Protein AF-0000000072282464 (afdb_homodimer)

Sequence (964 aa):
MALLIGFLCYVNEMDHARLTVMEAFFLGVSTSTDTGLLTFDFSITKISTQIIVMIGAELCGVFFASTLVPSVCRWYRLKQIIKQQELLNSDSTNTLVDFSSSESSETTDETNDETNLQVFTSEIEPMRYDYKLEIKSLEYFIYILLFYTISFKLIGFIVILITCYTSNETINFLNQQQINPIWFSLFQTISSWNNLGMTVNQNSLNPLINVHCIVITSVFLNMTGNIMIPIITRMLTFIVHRLFEQKSKHCSKPQPLLYILKAPTRMSLSFFSSTQTKLLFLVQLFLILLQTIFFSLFYNKNDLSPLYVGFVNSSFTRTAGFSIINVRDLSPPVILTYILSMYIAAYPTVILRQYRDIEVNAKAGLIHIQSNITTILKYVKSLFFSHIIWFYTATLIVMAFYCSAHTTGANQLIDVMFEISSAFGTVGMSLGSSKDPCSFSGDVPIPAQLIICLVMILGRHRGFPTHSYPLDYYSFWKKVNSMALLIGFLCYVNEMDHARLTVMEAFFLGVSTSTDTGLLTFDFSITKISTQIIVMIGAELCGVFFASTLVPSVCRWYRLKQIIKQQELLNSDSTNTLVDFSSSESSETTDETNDETNLQVFTSEIEPMRYDYKLEIKSLEYFIYILLFYTISFKLIGFIVILITCYTSNETINFLNQQQINPIWFSLFQTISSWNNLGMTVNQNSLNPLINVHCIVITSVFLNMTGNIMIPIITRMLTFIVHRLFEQKSKHCSKPQPLLYILKAPTRMSLSFFSSTQTKLLFLVQLFLILLQTIFFSLFYNKNDLSPLYVGFVNSSFTRTAGFSIINVRDLSPPVILTYILSMYIAAYPTVILRQYRDIEVNAKAGLIHIQSNITTILKYVKSLFFSHIIWFYTATLIVMAFYCSAHTTGANQLIDVMFEISSAFGTVGMSLGSSKDPCSFSGDVPIPAQLIICLVMILGRHRGFPTHSYPLDYYSFWKKVNS

pLDDT: mean 78.66, std 19.71, range [23.39, 98.0]

Foldseek 3Di:
DLVVLLVVLCVQCVVVVPADSLQSSLLSLLLLLLLQFGLADLLPGDVVNLVSSLVSLVCNFCLNPAWQVVLVVLLVVLVVVVVVVVVVVVVVVPPPPPPPDDDDDDPPCPPPCPVQPQQLALDDDSPRPDSVLQSVLSVVLSVLSVCLVCVLLVVQLVQQLVLCPPPPLNVVVCVVSVHDSNSQSNSLSSSLLRQNQDGSDFQFQQSVLVVLSNLVSSLVSNCCNPLCVQVVSLVSLVVCCVVPPVVPVPDPDRSSSVVCQRHVVSRGLSHDHPVLSVVSVVVLVVQLVVQLVVQLVQVPDPPDNSNSQSNSLSSLLLRHQGHNHQPLPGDLVNLVVSLVNLQCSCVSRLLSSVLSVVSSCVSVVNDVDDPSVVVSVVVSVVLVVVSVVLLVVLLVVQQVQLVVVPVDGPVCSSQSSSLLSSLLSSSNHGSAPPPHSGHVLNSGDSVSVVSSSVSNVNSSCSRPPPPPVVVVVVVVVVVVVD/DLVVLLVVLCVQCVVVPPADSLQSSLLSLLLLLLLQFGLADLLPGDVVNLVSSLVSLLCNFCLNPAWQVVLVVLLVVLVVVVVVVVVVVVVVVPPPPPPPDDDDDDPPCPPPCPPQPQQLALDDDSPRDDSVLQSVLSVVLNVLSVCLLCVLLVVQLVQQLVLCPPPPLNVVVCVVSVHDSNSQSNSLSSSLLRQNQDGSDFQFQQSVLVVLSNLVSSLVSNCCNPLCVQVVSLVSLVVCCVVPPVVPVPDPDRSSSVVCQRHVVSRGLQHDHPVLSVVSVVVLVVQLVVQLVVQLVQVPDPPDNSSSQSNSLSSLLLRHQGHNHQPLPGDLVNLVVSLVNLQCSCVSSLLSSVLSVVSSCVSVVNDVDDPSVVVSVVVSVVLVVVSVVLLVVLLVVQQVQLVVVPVDGPVCSSQSSSLLSSLLSSSNHGSAPPPHSGHVLNSGDSVSVVSSSVSNVNSSCSRPPPPPVVVVVVVVVVVVVD

Structure (mmCIF, N/CA/C/O backbone):
data_AF-0000000072282464-model_v1
#
loop_
_entity.id
_entity.type
_entity.pdbx_description
1 polymer 'High-affinity potassium uptake transporter, putative'
#
loop_
_atom_site.group_PDB
_atom_site.id
_atom_site.type_symbol
_atom_site.label_atom_id
_atom_site.label_alt_id
_atom_site.label_comp_id
_atom_site.label_asym_id
_atom_site.label_entity_id
_atom_site.label_seq_id
_atom_site.pdbx_PDB_ins_code
_atom_site.Cartn_x
_atom_site.Cartn_y
_atom_site.Cartn_z
_atom_site.occupancy
_atom_site.B_iso_or_equiv
_atom_site.auth_seq_id
_atom_site.auth_comp_id
_atom_site.auth_asym_id
_atom_site.auth_atom_id
_atom_site.pdbx_PDB_model_num
ATOM 1 N N . MET A 1 1 ? 1.375 -30.75 5.844 1 85.62 1 MET A N 1
ATOM 2 C CA . MET A 1 1 ? 2.121 -31.203 4.672 1 85.62 1 MET A CA 1
ATOM 3 C C . MET A 1 1 ? 3.457 -30.469 4.566 1 85.62 1 MET A C 1
ATOM 5 O O . MET A 1 1 ? 4.484 -31.094 4.277 1 85.62 1 MET A O 1
ATOM 9 N N . ALA A 1 2 ? 3.494 -29.203 4.875 1 89.69 2 ALA A N 1
ATOM 10 C CA . ALA A 1 2 ? 4.738 -28.453 4.797 1 89.69 2 ALA A CA 1
ATOM 11 C C . ALA A 1 2 ? 5.793 -29.016 5.738 1 89.69 2 ALA A C 1
ATOM 13 O O . ALA A 1 2 ? 6.953 -29.188 5.355 1 89.69 2 ALA A O 1
ATOM 14 N N . LEU A 1 3 ? 5.379 -29.375 6.949 1 91.12 3 LEU A N 1
ATOM 15 C CA . LEU A 1 3 ? 6.297 -29.906 7.949 1 91.12 3 LEU A CA 1
ATOM 16 C C . LEU A 1 3 ? 6.793 -31.297 7.547 1 91.12 3 LEU A C 1
ATOM 18 O O . LEU A 1 3 ? 7.957 -31.641 7.77 1 91.12 3 LEU A O 1
ATOM 22 N N . LEU A 1 4 ? 5.93 -32.094 6.906 1 93.81 4 LEU A N 1
ATOM 23 C CA . LEU A 1 4 ? 6.305 -33.438 6.461 1 93.81 4 LEU A CA 1
ATOM 24 C C . LEU A 1 4 ? 7.344 -33.375 5.348 1 93.81 4 LEU A C 1
ATOM 26 O O . LEU A 1 4 ? 8.344 -34.094 5.387 1 93.81 4 LEU A O 1
ATOM 30 N N . ILE A 1 5 ? 7.148 -32.531 4.441 1 94.44 5 ILE A N 1
ATOM 31 C CA . ILE A 1 5 ? 8.086 -32.375 3.332 1 94.44 5 ILE A CA 1
ATOM 32 C C . ILE A 1 5 ? 9.43 -31.875 3.852 1 94.44 5 ILE A C 1
ATOM 34 O O . ILE A 1 5 ? 10.484 -32.406 3.467 1 94.44 5 ILE A O 1
ATOM 38 N N . GLY A 1 6 ? 9.336 -30.828 4.742 1 94.44 6 GLY A N 1
ATOM 39 C CA . GLY A 1 6 ? 10.57 -30.312 5.32 1 94.44 6 GLY A CA 1
ATOM 40 C C . GLY A 1 6 ? 11.344 -31.359 6.109 1 94.44 6 GLY A C 1
ATOM 41 O O . GLY A 1 6 ? 12.57 -31.438 6.012 1 94.44 6 GLY A O 1
ATOM 42 N N . PHE A 1 7 ? 10.641 -32.156 6.852 1 94.38 7 PHE A N 1
ATOM 43 C CA . PHE A 1 7 ? 11.273 -33.188 7.66 1 94.38 7 PHE A CA 1
ATOM 44 C C . PHE A 1 7 ? 11.914 -34.25 6.777 1 94.38 7 PHE A C 1
ATOM 46 O O . PHE A 1 7 ? 13.039 -34.688 7.027 1 94.38 7 PHE A O 1
ATOM 53 N N . LEU A 1 8 ? 11.266 -34.688 5.715 1 94.75 8 LEU A N 1
ATOM 54 C CA . LEU A 1 8 ? 11.789 -35.688 4.805 1 94.75 8 LEU A CA 1
ATOM 55 C C . LEU A 1 8 ? 13.039 -35.188 4.09 1 94.75 8 LEU A C 1
ATOM 57 O O . LEU A 1 8 ? 14 -35.938 3.895 1 94.75 8 LEU A O 1
ATOM 61 N N . CYS A 1 9 ? 12.992 -33.938 3.707 1 94.06 9 CYS A N 1
ATOM 62 C CA . CYS A 1 9 ? 14.148 -33.344 3.041 1 94.06 9 CYS A CA 1
ATOM 63 C C . CYS A 1 9 ? 15.328 -33.219 3.998 1 94.06 9 CYS A C 1
ATOM 65 O O . CYS A 1 9 ? 16.469 -33.469 3.609 1 94.06 9 CYS A O 1
ATOM 67 N N . TYR A 1 10 ? 15.016 -32.844 5.254 1 93.94 10 TYR A N 1
ATOM 68 C CA . TYR A 1 10 ? 16.078 -32.719 6.254 1 93.94 10 TYR A CA 1
ATOM 69 C C . TYR A 1 10 ? 16.75 -34.062 6.508 1 93.94 10 TYR A C 1
ATOM 71 O O . TYR A 1 10 ? 17.969 -34.156 6.551 1 93.94 10 TYR A O 1
ATOM 79 N N . VAL A 1 11 ? 16.016 -35.156 6.629 1 92.81 11 VAL A N 1
ATOM 80 C CA . VAL A 1 11 ? 16.531 -36.469 6.922 1 92.81 11 VAL A CA 1
ATOM 81 C C . VAL A 1 11 ? 17.344 -37 5.73 1 92.81 11 VAL A C 1
ATOM 83 O O . VAL A 1 11 ? 18.375 -37.656 5.906 1 92.81 11 VAL A O 1
ATOM 86 N N . ASN A 1 12 ? 16.891 -36.688 4.547 1 91.38 12 ASN A N 1
ATOM 87 C CA . ASN A 1 12 ? 17.578 -37.156 3.352 1 91.38 12 ASN A CA 1
ATOM 88 C C . ASN A 1 12 ? 18.938 -36.469 3.172 1 91.38 12 ASN A C 1
ATOM 90 O O . ASN A 1 12 ? 19.859 -37.031 2.604 1 91.38 12 ASN A O 1
ATOM 94 N N . GLU A 1 13 ? 19.016 -35.219 3.594 1 91.44 13 GLU A N 1
ATOM 95 C CA . GLU A 1 13 ? 20.25 -34.469 3.391 1 91.44 13 GLU A CA 1
ATOM 96 C C . GLU A 1 13 ? 21.109 -34.438 4.652 1 91.44 13 GLU A C 1
ATOM 98 O O . GLU A 1 13 ? 22.156 -33.812 4.691 1 91.44 13 GLU A O 1
ATOM 103 N N . MET A 1 14 ? 20.766 -35 5.754 1 84.38 14 MET A N 1
ATOM 104 C CA . MET A 1 14 ? 21.438 -34.969 7.047 1 84.38 14 MET A CA 1
ATOM 105 C C . MET A 1 14 ? 22.859 -35.531 6.926 1 84.38 14 MET A C 1
ATOM 107 O O . MET A 1 14 ? 23.766 -35.062 7.605 1 84.38 14 MET A O 1
ATOM 111 N N . ASP A 1 15 ? 23.109 -36.469 6.086 1 74.81 15 ASP A N 1
ATOM 112 C CA . ASP A 1 15 ? 24.391 -37.156 5.98 1 74.81 15 ASP A CA 1
ATOM 113 C C . ASP A 1 15 ? 25.5 -36.219 5.523 1 74.81 15 ASP A C 1
ATOM 115 O O . ASP A 1 15 ? 26.641 -36.312 5.973 1 74.81 15 ASP A O 1
ATOM 119 N N . HIS A 1 16 ? 25.141 -35.188 4.75 1 70.81 16 HIS A N 1
ATOM 120 C CA . HIS A 1 16 ? 26.156 -34.312 4.215 1 70.81 16 HIS A CA 1
ATOM 121 C C . HIS A 1 16 ? 26.031 -32.906 4.82 1 70.81 16 HIS A C 1
ATOM 123 O O . HIS A 1 16 ? 26.734 -31.984 4.402 1 70.81 16 HIS A O 1
ATOM 129 N N . ALA A 1 17 ? 25.312 -32.781 5.938 1 67.88 17 ALA A N 1
ATOM 130 C CA . ALA A 1 17 ? 25.094 -31.547 6.676 1 67.88 17 ALA A CA 1
ATOM 131 C C . ALA A 1 17 ? 24.891 -30.375 5.727 1 67.88 17 ALA A C 1
ATOM 133 O O . ALA A 1 17 ? 25.422 -29.281 5.945 1 67.88 17 ALA A O 1
ATOM 134 N N . ARG A 1 18 ? 24.125 -30.609 4.664 1 76.25 18 ARG A N 1
ATOM 135 C CA . ARG A 1 18 ? 24.031 -29.594 3.625 1 76.25 18 ARG A CA 1
ATOM 136 C C . ARG A 1 18 ? 22.906 -28.609 3.938 1 76.25 18 ARG A C 1
ATOM 138 O O . ARG A 1 18 ? 22.969 -27.438 3.545 1 76.25 18 ARG A O 1
ATOM 145 N N . LEU A 1 19 ? 21.938 -29.141 4.711 1 89.31 19 LEU A N 1
ATOM 146 C CA . LEU A 1 19 ? 20.797 -28.266 4.969 1 89.31 19 LEU A CA 1
ATOM 147 C C . LEU A 1 19 ? 20.594 -28.062 6.465 1 89.31 19 LEU A C 1
ATOM 149 O O . LEU A 1 19 ? 20.656 -29.016 7.238 1 89.31 19 LEU A O 1
ATOM 153 N N . THR A 1 20 ? 20.438 -26.875 6.879 1 92.44 20 THR A N 1
ATOM 154 C CA . THR A 1 20 ? 20.062 -26.562 8.25 1 92.44 20 THR A CA 1
ATOM 155 C C . THR A 1 20 ? 18.578 -26.828 8.469 1 92.44 20 THR A C 1
ATOM 157 O O . THR A 1 20 ? 17.812 -26.969 7.504 1 92.44 20 THR A O 1
ATOM 160 N N . VAL A 1 21 ? 18.141 -26.906 9.727 1 93 21 VAL A N 1
ATOM 161 C CA . VAL A 1 21 ? 16.75 -27.141 10.07 1 93 21 VAL A CA 1
ATOM 162 C C . VAL A 1 21 ? 15.867 -26.031 9.5 1 93 21 VAL A C 1
ATOM 164 O O . VAL A 1 21 ? 14.789 -26.297 8.969 1 93 21 VAL A O 1
ATOM 167 N N . MET A 1 22 ? 16.328 -24.844 9.539 1 93.88 22 MET A N 1
ATOM 168 C CA . MET A 1 22 ? 15.547 -23.719 9.047 1 93.88 22 MET A CA 1
ATOM 169 C C . MET A 1 22 ? 15.438 -23.75 7.523 1 93.88 22 MET A C 1
ATOM 171 O O . MET A 1 22 ? 14.383 -23.438 6.969 1 93.88 22 MET A O 1
ATOM 175 N N . GLU A 1 23 ? 16.516 -24.141 6.918 1 94.62 23 GLU A N 1
ATOM 176 C CA . GLU A 1 23 ? 16.5 -24.234 5.461 1 94.62 23 GLU A CA 1
ATOM 177 C C . GLU A 1 23 ? 15.531 -25.328 4.996 1 94.62 23 GLU A C 1
ATOM 179 O O . GLU A 1 23 ? 14.805 -25.141 4.016 1 94.62 23 GLU A O 1
ATOM 184 N N . ALA A 1 24 ? 15.523 -26.406 5.715 1 95.31 24 ALA A N 1
ATOM 185 C CA . ALA A 1 24 ? 14.609 -27.484 5.387 1 95.31 24 ALA A CA 1
ATOM 186 C C . ALA A 1 24 ? 13.156 -27.078 5.633 1 95.31 24 ALA A C 1
ATOM 188 O O . ALA A 1 24 ? 12.273 -27.406 4.836 1 95.31 24 ALA A O 1
ATOM 189 N N . PHE A 1 25 ? 12.977 -26.438 6.719 1 95.31 25 PHE A N 1
ATOM 190 C CA . PHE A 1 25 ? 11.641 -25.953 7.027 1 95.31 25 PHE A CA 1
ATOM 191 C C . PHE A 1 25 ? 11.164 -24.969 5.969 1 95.31 25 PHE A C 1
ATOM 193 O O . PHE A 1 25 ? 10.023 -25.047 5.504 1 95.31 25 PHE A O 1
ATOM 200 N N . PHE A 1 26 ? 12.023 -24.062 5.594 1 96.88 26 PHE A N 1
ATOM 201 C CA . PHE A 1 26 ? 11.695 -23.078 4.566 1 96.88 26 PHE A CA 1
ATOM 202 C C . PHE A 1 26 ? 11.383 -23.766 3.242 1 96.88 26 PHE A C 1
ATOM 204 O O . PHE A 1 26 ? 10.438 -23.391 2.553 1 96.88 26 PHE A O 1
ATOM 211 N N . LEU A 1 27 ? 12.141 -24.781 2.934 1 95.62 27 LEU A N 1
ATOM 212 C CA . LEU A 1 27 ? 11.914 -25.547 1.715 1 95.62 27 LEU A CA 1
ATOM 213 C C . LEU A 1 27 ? 10.555 -26.25 1.752 1 95.62 27 LEU A C 1
ATOM 215 O O . LEU A 1 27 ? 9.836 -26.266 0.749 1 95.62 27 LEU A O 1
ATOM 219 N N . GLY A 1 28 ? 10.227 -26.766 2.873 1 96.25 28 GLY A N 1
ATOM 220 C CA . GLY A 1 28 ? 8.938 -27.406 3.023 1 96.25 28 GLY A CA 1
ATOM 221 C C . GLY A 1 28 ? 7.766 -26.469 2.83 1 96.25 28 GLY A C 1
ATOM 222 O O . GLY A 1 28 ? 6.805 -26.797 2.131 1 96.25 28 GLY A O 1
ATOM 223 N N . VAL A 1 29 ? 7.863 -25.297 3.412 1 95.88 29 VAL A N 1
ATOM 224 C CA . VAL A 1 29 ? 6.793 -24.312 3.297 1 95.88 29 VAL A CA 1
ATOM 225 C C . VAL A 1 29 ? 6.711 -23.812 1.858 1 95.88 29 VAL A C 1
ATOM 227 O O . VAL A 1 29 ? 5.617 -23.688 1.299 1 95.88 29 VAL A O 1
ATOM 230 N N . SER A 1 30 ? 7.836 -23.547 1.267 1 95.5 30 SER A N 1
ATOM 231 C CA . SER A 1 30 ? 7.883 -23.062 -0.109 1 95.5 30 SER A CA 1
ATOM 232 C C . SER A 1 30 ? 7.301 -24.078 -1.076 1 95.5 30 SER A C 1
ATOM 234 O O . SER A 1 30 ? 6.59 -23.719 -2.018 1 95.5 30 SER A O 1
ATOM 236 N N . THR A 1 31 ? 7.531 -25.359 -0.816 1 95 31 THR A N 1
ATOM 237 C CA . THR A 1 31 ? 7.027 -26.438 -1.676 1 95 31 THR A CA 1
ATOM 238 C C . THR A 1 31 ? 5.531 -26.641 -1.469 1 95 31 THR A C 1
ATOM 240 O O . THR A 1 31 ? 4.781 -26.797 -2.434 1 95 31 THR A O 1
ATOM 243 N N . SER A 1 32 ? 5.105 -26.594 -0.25 1 93.19 32 SER A N 1
ATOM 244 C CA . SER A 1 32 ? 3.699 -26.828 0.056 1 93.19 32 SER A CA 1
ATOM 245 C C . SER A 1 32 ? 2.822 -25.688 -0.449 1 93.19 32 SER A C 1
ATOM 247 O O . SER A 1 32 ? 1.652 -25.906 -0.777 1 93.19 32 SER A O 1
ATOM 249 N N . THR A 1 33 ? 3.371 -24.516 -0.547 1 91.19 33 THR A N 1
ATOM 250 C CA . THR A 1 33 ? 2.6 -23.375 -1.014 1 91.19 33 THR A CA 1
ATOM 251 C C . THR A 1 33 ? 2.871 -23.109 -2.49 1 91.19 33 THR A C 1
ATOM 253 O O . THR A 1 33 ? 2.293 -22.188 -3.076 1 91.19 33 THR A O 1
ATOM 256 N N . ASP A 1 34 ? 3.711 -23.891 -3.098 1 90.25 34 ASP A N 1
ATOM 257 C CA . ASP A 1 34 ? 4.086 -23.734 -4.5 1 90.25 34 ASP A CA 1
ATOM 258 C C . ASP A 1 34 ? 4.602 -22.328 -4.789 1 90.25 34 ASP A C 1
ATOM 260 O O . ASP A 1 34 ? 4.207 -21.719 -5.777 1 90.25 34 ASP A O 1
ATOM 264 N N . THR A 1 35 ? 5.402 -21.703 -3.902 1 91.75 35 THR A N 1
ATOM 265 C CA . THR A 1 35 ? 5.961 -20.375 -4.078 1 91.75 35 THR A CA 1
ATOM 266 C C . THR A 1 35 ? 7.324 -20.438 -4.758 1 91.75 35 THR A C 1
ATOM 268 O O . THR A 1 35 ? 7.617 -19.656 -5.656 1 91.75 35 THR A O 1
ATOM 271 N N . GLY A 1 36 ? 8.234 -21.328 -4.27 1 92.25 36 GLY A N 1
ATOM 272 C CA . GLY A 1 36 ? 9.516 -21.516 -4.93 1 92.25 36 GLY A CA 1
ATOM 273 C C . GLY A 1 36 ? 10.609 -20.641 -4.367 1 92.25 36 GLY A C 1
ATOM 274 O O . GLY A 1 36 ? 11.719 -20.594 -4.902 1 92.25 36 GLY A O 1
ATOM 275 N N . LEU A 1 37 ? 10.383 -19.891 -3.332 1 94.12 37 LEU A N 1
ATOM 276 C CA . LEU A 1 37 ? 11.445 -19.125 -2.686 1 94.12 37 LEU A CA 1
ATOM 277 C C . LEU A 1 37 ? 12.375 -20.047 -1.895 1 94.12 37 LEU A C 1
ATOM 279 O O . LEU A 1 37 ? 11.906 -21 -1.249 1 94.12 37 LEU A O 1
ATOM 283 N N . LEU A 1 38 ? 13.664 -19.781 -1.989 1 94.12 38 LEU A N 1
ATOM 284 C CA . LEU A 1 38 ? 14.641 -20.641 -1.327 1 94.12 38 LEU A CA 1
ATOM 285 C C . LEU A 1 38 ? 15.672 -19.812 -0.571 1 94.12 38 LEU A C 1
ATOM 287 O O . LEU A 1 38 ? 15.984 -18.688 -0.97 1 94.12 38 LEU A O 1
ATOM 291 N N . THR A 1 39 ? 16.203 -20.359 0.476 1 94.44 39 THR A N 1
ATOM 292 C CA . THR A 1 39 ? 17.234 -19.688 1.27 1 94.44 39 THR A CA 1
ATOM 293 C C . THR A 1 39 ? 18.609 -20.266 0.996 1 94.44 39 THR A C 1
ATOM 295 O O . THR A 1 39 ? 19.609 -19.828 1.578 1 94.44 39 THR A O 1
ATOM 298 N N . PHE A 1 40 ? 18.703 -21.297 0.182 1 92 40 PHE A N 1
ATOM 299 C CA . PHE A 1 40 ? 19.953 -21.938 -0.202 1 92 40 PHE A CA 1
ATOM 300 C C . PHE A 1 40 ? 19.922 -22.359 -1.668 1 92 40 PHE A C 1
ATOM 302 O O . PHE A 1 40 ? 18.891 -22.188 -2.342 1 92 40 PHE A O 1
ATOM 309 N N . ASP A 1 41 ? 21.047 -22.844 -2.148 1 91.69 41 ASP A N 1
ATOM 310 C CA . ASP A 1 41 ? 21.125 -23.297 -3.533 1 91.69 41 ASP A CA 1
ATOM 311 C C . ASP A 1 41 ? 20.5 -24.688 -3.695 1 91.69 41 ASP A C 1
ATOM 313 O O . ASP A 1 41 ? 21.031 -25.672 -3.176 1 91.69 41 ASP A O 1
ATOM 317 N N . PHE A 1 42 ? 19.469 -24.781 -4.398 1 92 42 PHE A N 1
ATOM 318 C CA . PHE A 1 42 ? 18.703 -26 -4.586 1 92 42 PHE A CA 1
ATOM 319 C C . PHE A 1 42 ? 19.453 -26.969 -5.512 1 92 42 PHE A C 1
ATOM 321 O O . PHE A 1 42 ? 19.234 -28.172 -5.441 1 92 42 PHE A O 1
ATOM 328 N N . SER A 1 43 ? 20.375 -26.484 -6.348 1 88.56 43 SER A N 1
ATOM 329 C CA . SER A 1 43 ? 21.047 -27.297 -7.348 1 88.56 43 SER A CA 1
ATOM 330 C C . SER A 1 43 ? 22.031 -28.266 -6.699 1 88.56 43 SER A C 1
ATOM 332 O O . SER A 1 43 ? 22.406 -29.281 -7.293 1 88.56 43 SER A O 1
ATOM 334 N N . ILE A 1 44 ? 22.406 -28 -5.477 1 87.88 44 ILE A N 1
ATOM 335 C CA . ILE A 1 44 ? 23.438 -28.797 -4.82 1 87.88 44 ILE A CA 1
ATOM 336 C C . ILE A 1 44 ? 22.797 -29.953 -4.082 1 87.88 44 ILE A C 1
ATOM 338 O O . ILE A 1 44 ? 23.469 -30.906 -3.668 1 87.88 44 ILE A O 1
ATOM 342 N N . THR A 1 45 ? 21.547 -30.078 -4.035 1 91.56 45 THR A N 1
ATOM 343 C CA . THR A 1 45 ? 20.859 -31.109 -3.281 1 91.56 45 THR A CA 1
ATOM 344 C C . THR A 1 45 ? 20.875 -32.438 -4.043 1 91.56 45 THR A C 1
ATOM 346 O O . THR A 1 45 ? 21.156 -32.469 -5.246 1 91.56 45 THR A O 1
ATOM 349 N N . LYS A 1 46 ? 20.625 -33.469 -3.307 1 92.81 46 LYS A N 1
ATOM 350 C CA . LYS A 1 46 ? 20.562 -34.781 -3.895 1 92.81 46 LYS A CA 1
ATOM 351 C C . LYS A 1 46 ? 19.328 -34.969 -4.77 1 92.81 46 LYS A C 1
ATOM 353 O O . LYS A 1 46 ? 18.328 -34.25 -4.582 1 92.81 46 LYS A O 1
ATOM 358 N N . ILE A 1 47 ? 19.406 -35.875 -5.715 1 93.62 47 ILE A N 1
ATOM 359 C CA . ILE A 1 47 ? 18.281 -36.156 -6.605 1 93.62 47 ILE A CA 1
ATOM 360 C C . ILE A 1 47 ? 17.078 -36.656 -5.793 1 93.62 47 ILE A C 1
ATOM 362 O O . ILE A 1 47 ? 15.938 -36.344 -6.125 1 93.62 47 ILE A O 1
ATOM 366 N N . SER A 1 48 ? 17.391 -37.375 -4.688 1 94 48 SER A N 1
ATOM 367 C CA . SER A 1 48 ? 16.312 -37.906 -3.836 1 94 48 SER A CA 1
ATOM 368 C C . SER A 1 48 ? 15.523 -36.75 -3.211 1 94 48 SER A C 1
ATOM 370 O O . SER A 1 48 ? 14.297 -36.812 -3.117 1 94 48 SER A O 1
ATOM 372 N N . THR A 1 49 ? 16.234 -35.75 -2.783 1 94.44 49 THR A N 1
ATOM 373 C CA . THR A 1 49 ? 15.578 -34.594 -2.223 1 94.44 49 THR A CA 1
ATOM 374 C C . THR A 1 49 ? 14.75 -33.875 -3.285 1 94.44 49 THR A C 1
ATOM 376 O O . THR A 1 49 ? 13.641 -33.406 -3.01 1 94.44 49 THR A O 1
ATOM 379 N N . GLN A 1 50 ? 15.242 -33.781 -4.512 1 95.69 50 GLN A N 1
ATOM 380 C CA . GLN A 1 50 ? 14.523 -33.125 -5.609 1 95.69 50 GLN A CA 1
ATOM 381 C C . GLN A 1 50 ? 13.258 -33.906 -5.965 1 95.69 50 GLN A C 1
ATOM 383 O O . GLN A 1 50 ? 12.242 -33.312 -6.336 1 95.69 50 GLN A O 1
ATOM 388 N N . ILE A 1 51 ? 13.32 -35.219 -5.832 1 96.25 51 ILE A N 1
ATOM 389 C CA . ILE A 1 51 ? 12.156 -36.062 -6.098 1 96.25 51 ILE A CA 1
ATOM 390 C C . ILE A 1 51 ? 11.086 -35.781 -5.043 1 96.25 51 ILE A C 1
ATOM 392 O O . ILE A 1 51 ? 9.898 -35.688 -5.367 1 96.25 51 ILE A O 1
ATOM 396 N N . ILE A 1 52 ? 11.508 -35.656 -3.801 1 95.62 52 ILE A N 1
ATOM 397 C CA . ILE A 1 52 ? 10.57 -35.375 -2.719 1 95.62 52 ILE A CA 1
ATOM 398 C C . ILE A 1 52 ? 9.867 -34.062 -2.975 1 95.62 52 ILE A C 1
ATOM 400 O O . ILE A 1 52 ? 8.648 -33.938 -2.812 1 95.62 52 ILE A O 1
ATOM 404 N N . VAL A 1 53 ? 10.625 -33.062 -3.373 1 95.75 53 VAL A N 1
ATOM 405 C CA . VAL A 1 53 ? 10.078 -31.734 -3.645 1 95.75 53 VAL A CA 1
ATOM 406 C C . VAL A 1 53 ? 9.125 -31.812 -4.836 1 95.75 53 VAL A C 1
ATOM 408 O O . VAL A 1 53 ? 8.055 -31.188 -4.82 1 95.75 53 VAL A O 1
ATOM 411 N N . MET A 1 54 ? 9.477 -32.531 -5.84 1 95.81 54 MET A N 1
ATOM 412 C CA . MET A 1 54 ? 8.641 -32.688 -7.027 1 95.81 54 MET A CA 1
ATOM 413 C C . MET A 1 54 ? 7.309 -33.344 -6.676 1 95.81 54 MET A C 1
ATOM 415 O O . MET A 1 54 ? 6.25 -32.844 -7.09 1 95.81 54 MET A O 1
ATOM 419 N N . ILE A 1 55 ? 7.34 -34.375 -5.895 1 94.81 55 ILE A N 1
ATOM 420 C CA . ILE A 1 55 ? 6.129 -35.062 -5.488 1 94.81 55 ILE A CA 1
ATOM 421 C C . ILE A 1 55 ? 5.301 -34.188 -4.566 1 94.81 55 ILE A C 1
ATOM 423 O O . ILE A 1 55 ? 4.074 -34.156 -4.668 1 94.81 55 ILE A O 1
ATOM 427 N N . GLY A 1 56 ? 6.004 -33.562 -3.648 1 94.19 56 GLY A N 1
ATOM 428 C CA . GLY A 1 56 ? 5.301 -32.656 -2.773 1 94.19 56 GLY A CA 1
ATOM 429 C C . GLY A 1 56 ? 4.59 -31.547 -3.523 1 94.19 56 GLY A C 1
ATOM 430 O O . GLY A 1 56 ? 3.445 -31.203 -3.207 1 94.19 56 GLY A O 1
ATOM 431 N N . ALA A 1 57 ? 5.227 -30.953 -4.52 1 92.88 57 ALA A N 1
ATOM 432 C CA . ALA A 1 57 ? 4.637 -29.891 -5.324 1 92.88 57 ALA A CA 1
ATOM 433 C C . ALA A 1 57 ? 3.418 -30.391 -6.094 1 92.88 57 ALA A C 1
ATOM 435 O O . ALA A 1 57 ? 2.447 -29.656 -6.281 1 92.88 57 ALA A O 1
ATOM 436 N N . GLU A 1 58 ? 3.465 -31.625 -6.523 1 92.81 58 GLU A N 1
ATOM 437 C CA . GLU A 1 58 ? 2.348 -32.219 -7.258 1 92.81 58 GLU A CA 1
ATOM 438 C C . GLU A 1 58 ? 1.139 -32.406 -6.352 1 92.81 58 GLU A C 1
ATOM 440 O O . GLU A 1 58 ? 0.005 -32.125 -6.746 1 92.81 58 GLU A O 1
ATOM 445 N N . LEU A 1 59 ? 1.384 -32.812 -5.195 1 90.44 59 LEU A N 1
ATOM 446 C CA . LEU A 1 59 ? 0.299 -33.125 -4.27 1 90.44 59 LEU A CA 1
ATOM 447 C C . LEU A 1 59 ? -0.322 -31.859 -3.713 1 90.44 59 LEU A C 1
ATOM 449 O O . LEU A 1 59 ? -1.525 -31.812 -3.447 1 90.44 59 LEU A O 1
ATOM 453 N N . CYS A 1 60 ? 0.507 -30.891 -3.564 1 89 60 CYS A N 1
ATOM 454 C CA . CYS A 1 60 ? 0.011 -29.656 -2.971 1 89 60 CYS A CA 1
ATOM 455 C C . CYS A 1 60 ? -0.327 -28.625 -4.047 1 89 60 CYS A C 1
ATOM 457 O O . CYS A 1 60 ? -0.795 -27.531 -3.738 1 89 60 CYS A O 1
ATOM 459 N N . GLY A 1 61 ? -0.165 -28.922 -5.211 1 84.19 61 GLY A N 1
ATOM 460 C CA . GLY A 1 61 ? -0.402 -28 -6.305 1 84.19 61 GLY A CA 1
ATOM 461 C C . GLY A 1 61 ? -1.849 -27.547 -6.41 1 84.19 61 GLY A C 1
ATOM 462 O O . GLY A 1 61 ? -2.744 -28.203 -5.871 1 84.19 61 GLY A O 1
ATOM 463 N N . VAL A 1 62 ? -2.051 -26.422 -7.008 1 77.94 62 VAL A N 1
ATOM 464 C CA . VAL A 1 62 ? -3.373 -25.812 -7.125 1 77.94 62 VAL A CA 1
ATOM 465 C C . VAL A 1 62 ? -4.316 -26.781 -7.84 1 77.94 62 VAL A C 1
ATOM 467 O O . VAL A 1 62 ? -5.449 -27 -7.398 1 77.94 62 VAL A O 1
ATOM 470 N N . PHE A 1 63 ? -3.818 -27.391 -8.891 1 78.56 63 PHE A N 1
ATOM 471 C CA . PHE A 1 63 ? -4.668 -28.281 -9.672 1 78.56 63 PHE A CA 1
ATOM 472 C C . PHE A 1 63 ? -5.121 -29.469 -8.82 1 78.56 63 PHE A C 1
ATOM 474 O O . PHE A 1 63 ? -6.309 -29.797 -8.789 1 78.56 63 PHE A O 1
ATOM 481 N N . PHE A 1 64 ? -4.199 -30.031 -8.164 1 80.38 64 PHE A N 1
ATOM 482 C CA . PHE A 1 64 ? -4.512 -31.234 -7.387 1 80.38 64 PHE A CA 1
ATOM 483 C C . PHE A 1 64 ? -5.312 -30.875 -6.141 1 80.38 64 PHE A C 1
ATOM 485 O O . PHE A 1 64 ? -6.395 -31.422 -5.918 1 80.38 64 PHE A O 1
ATOM 492 N N . ALA A 1 65 ? -4.871 -29.938 -5.426 1 79.12 65 ALA A N 1
ATOM 493 C CA . ALA A 1 65 ? -5.441 -29.641 -4.117 1 79.12 65 ALA A CA 1
ATOM 494 C C . ALA A 1 65 ? -6.746 -28.859 -4.25 1 79.12 65 ALA A C 1
ATOM 496 O O . ALA A 1 65 ? -7.688 -29.078 -3.484 1 79.12 65 ALA A O 1
ATOM 497 N N . SER A 1 66 ? -6.828 -28 -5.203 1 75.94 66 SER A N 1
ATOM 498 C CA . SER A 1 66 ? -7.984 -27.109 -5.254 1 75.94 66 SER A CA 1
ATOM 499 C C . SER A 1 66 ? -9.039 -27.625 -6.223 1 75.94 66 SER A C 1
ATOM 501 O O . SER A 1 66 ? -10.219 -27.281 -6.113 1 75.94 66 SER A O 1
ATOM 503 N N . THR A 1 67 ? -8.672 -28.5 -7.121 1 80 67 THR A N 1
ATOM 504 C CA . THR A 1 67 ? -9.641 -28.922 -8.125 1 80 67 THR A CA 1
ATOM 505 C C . THR A 1 67 ? -9.914 -30.422 -8.023 1 80 67 THR A C 1
ATOM 507 O O . THR A 1 67 ? -11.047 -30.828 -7.797 1 80 67 THR A O 1
ATOM 510 N N . LEU A 1 68 ? -8.906 -31.203 -8.016 1 83.25 68 LEU A N 1
ATOM 511 C CA . LEU A 1 68 ? -9.078 -32.656 -8.125 1 83.25 68 LEU A CA 1
ATOM 512 C C . LEU A 1 68 ? -9.531 -33.219 -6.789 1 83.25 68 LEU A C 1
ATOM 514 O O . LEU A 1 68 ? -10.484 -34 -6.746 1 83.25 68 LEU A O 1
ATOM 518 N N . VAL A 1 69 ? -8.945 -32.812 -5.734 1 83.06 69 VAL A N 1
ATOM 519 C CA . VAL A 1 69 ? -9.203 -33.438 -4.434 1 83.06 69 VAL A CA 1
ATOM 520 C C . VAL A 1 69 ? -10.641 -33.125 -4 1 83.06 69 VAL A C 1
ATOM 522 O O . VAL A 1 69 ? -11.383 -34.031 -3.619 1 83.06 69 VAL A O 1
ATOM 525 N N . PRO A 1 70 ? -11.031 -31.922 -4.09 1 79.69 70 PRO A N 1
ATOM 526 C CA . PRO A 1 70 ? -12.414 -31.656 -3.697 1 79.69 70 PRO A CA 1
ATOM 527 C C . PRO A 1 70 ? -13.43 -32.406 -4.562 1 79.69 70 PRO A C 1
ATOM 529 O O . PRO A 1 70 ? -14.469 -32.844 -4.062 1 79.69 70 PRO A O 1
ATOM 532 N N . SER A 1 71 ? -13.18 -32.562 -5.793 1 83.12 71 SER A N 1
ATOM 533 C CA . SER A 1 71 ? -14.078 -33.281 -6.688 1 83.12 71 SER A CA 1
ATOM 534 C C . SER A 1 71 ? -14.133 -34.75 -6.344 1 83.12 71 SER A C 1
ATOM 536 O O . SER A 1 71 ? -15.203 -35.375 -6.355 1 83.12 71 SER A O 1
ATOM 538 N N . VAL A 1 72 ? -13.031 -35.344 -6 1 85.19 72 VAL A N 1
ATOM 539 C CA . VAL A 1 72 ? -12.977 -36.781 -5.648 1 85.19 72 VAL A CA 1
ATOM 540 C C . VAL A 1 72 ? -13.641 -37 -4.293 1 85.19 72 VAL A C 1
ATOM 542 O O . VAL A 1 72 ? -14.336 -38 -4.094 1 85.19 72 VAL A O 1
ATOM 545 N N . CYS A 1 73 ? -13.414 -36.062 -3.451 1 82.12 73 CYS A N 1
ATOM 546 C CA . CYS A 1 73 ? -14.039 -36.156 -2.137 1 82.12 73 CYS A CA 1
ATOM 547 C C . CYS A 1 73 ? -15.562 -36.094 -2.246 1 82.12 73 CYS A C 1
ATOM 549 O O . CYS A 1 73 ? -16.281 -36.812 -1.566 1 82.12 73 CYS A O 1
ATOM 551 N N . ARG A 1 74 ? -15.992 -35.25 -3.014 1 80.44 74 ARG A N 1
ATOM 552 C CA . ARG A 1 74 ? -17.422 -35.156 -3.23 1 80.44 74 ARG A CA 1
ATOM 553 C C . ARG A 1 74 ? -17.984 -36.406 -3.887 1 80.44 74 ARG A C 1
ATOM 555 O O . ARG A 1 74 ? -19.062 -36.875 -3.521 1 80.44 74 ARG A O 1
ATOM 562 N N . TRP A 1 75 ? -17.312 -36.875 -4.84 1 82.94 75 TRP A N 1
ATOM 563 C CA . TRP A 1 75 ? -17.703 -38.125 -5.516 1 82.94 75 TRP A CA 1
ATOM 564 C C . TRP A 1 75 ? -17.797 -39.281 -4.523 1 82.94 75 TRP A C 1
ATOM 566 O O . TRP A 1 75 ? -18.781 -40.031 -4.527 1 82.94 75 TRP A O 1
ATOM 576 N N . TYR A 1 76 ? -16.828 -39.312 -3.652 1 83 76 TYR A N 1
ATOM 577 C CA . TYR A 1 76 ? -16.797 -40.406 -2.658 1 83 76 TYR A CA 1
ATOM 578 C C . TYR A 1 76 ? -17.938 -40.25 -1.649 1 83 76 TYR A C 1
ATOM 580 O O . TYR A 1 76 ? -18.578 -41.219 -1.283 1 83 76 TYR A O 1
ATOM 588 N N . ARG A 1 77 ? -18.188 -39.094 -1.271 1 81 77 ARG A N 1
ATOM 589 C CA . ARG A 1 77 ? -19.219 -38.812 -0.283 1 81 77 ARG A CA 1
ATOM 590 C C . ARG A 1 77 ? -20.609 -39.125 -0.855 1 81 77 ARG A C 1
ATOM 592 O O . ARG A 1 77 ? -21.453 -39.688 -0.174 1 81 77 ARG A O 1
ATOM 599 N N . LEU A 1 78 ? -20.844 -38.688 -2.057 1 81 78 LEU A N 1
ATOM 600 C CA . LEU A 1 78 ? -22.141 -38.938 -2.699 1 81 78 LEU A CA 1
ATOM 601 C C . LEU A 1 78 ? -22.359 -40.438 -2.934 1 81 78 LEU A C 1
ATOM 603 O O . LEU A 1 78 ? -23.484 -40.906 -2.793 1 81 78 LEU A O 1
ATOM 607 N N . LYS A 1 79 ? -21.375 -41.125 -3.217 1 83.31 79 LYS A N 1
ATOM 608 C CA . LYS A 1 79 ? -21.469 -42.562 -3.398 1 83.31 79 LYS A CA 1
ATOM 609 C C . LYS A 1 79 ? -21.812 -43.25 -2.084 1 83.31 79 LYS A C 1
ATOM 611 O O . LYS A 1 79 ? -22.578 -44.219 -2.064 1 83.31 79 LYS A O 1
ATOM 616 N N . GLN A 1 80 ? -21.328 -42.688 -1.033 1 83.19 80 GLN A N 1
ATOM 617 C CA . GLN A 1 80 ? -21.609 -43.25 0.282 1 83.19 80 GLN A CA 1
ATOM 618 C C . GLN A 1 80 ? -23.062 -43 0.699 1 83.19 80 GLN A C 1
ATOM 620 O O . GLN A 1 80 ? -23.703 -43.844 1.309 1 83.19 80 GLN A O 1
ATOM 625 N N . ILE A 1 81 ? -23.484 -41.906 0.318 1 77 81 ILE A N 1
ATOM 626 C CA . ILE A 1 81 ? -24.859 -41.562 0.66 1 77 81 ILE A CA 1
ATOM 627 C C . ILE A 1 81 ? -25.828 -42.438 -0.104 1 77 81 ILE A C 1
ATOM 629 O O . ILE A 1 81 ? -26.812 -42.938 0.459 1 77 81 ILE A O 1
ATOM 633 N N . ILE A 1 82 ? -25.578 -42.719 -1.27 1 76.81 82 ILE A N 1
ATOM 634 C CA . ILE A 1 82 ? -26.453 -43.562 -2.082 1 76.81 82 ILE A CA 1
ATOM 635 C C . ILE A 1 82 ? -26.406 -45 -1.58 1 76.81 82 ILE A C 1
ATOM 637 O O . ILE A 1 82 ? -27.422 -45.688 -1.513 1 76.81 82 ILE A O 1
ATOM 641 N N . LYS A 1 83 ? -25.25 -45.344 -1.213 1 78.94 83 LYS A N 1
ATOM 642 C CA . LYS A 1 83 ? -25.109 -46.688 -0.68 1 78.94 83 LYS A CA 1
ATOM 643 C C . LYS A 1 83 ? -25.906 -46.875 0.612 1 78.94 83 LYS A C 1
ATOM 645 O O . LYS A 1 83 ? -26.547 -47.906 0.829 1 78.94 83 LYS A O 1
ATOM 650 N N . GLN A 1 84 ? -25.875 -45.875 1.303 1 76.31 84 GLN A N 1
ATOM 651 C CA . GLN A 1 84 ? -26.625 -45.938 2.557 1 76.31 84 GLN A CA 1
ATOM 652 C C . GLN A 1 84 ? -28.125 -45.906 2.303 1 76.31 84 GLN A C 1
ATOM 654 O O . GLN A 1 84 ? -28.891 -46.594 2.975 1 76.31 84 GLN A O 1
ATOM 659 N N . GLN A 1 85 ? -28.484 -45.125 1.328 1 71.75 85 GLN A N 1
ATOM 660 C CA . GLN A 1 85 ? -29.906 -45.031 0.995 1 71.75 85 GLN A CA 1
ATOM 661 C C . GLN A 1 85 ? -30.406 -46.344 0.39 1 71.75 85 GLN A C 1
ATOM 663 O O . GLN A 1 85 ? -31.516 -46.781 0.667 1 71.75 85 GLN A O 1
ATOM 668 N N . GLU A 1 86 ? -29.641 -46.938 -0.364 1 72.44 86 GLU A N 1
ATOM 669 C CA . GLU A 1 86 ? -29.984 -48.219 -0.951 1 72.44 86 GLU A CA 1
ATOM 670 C C . GLU A 1 86 ? -30.078 -49.312 0.117 1 72.44 86 GLU A C 1
ATOM 672 O O . GLU A 1 86 ? -30.953 -50.188 0.052 1 72.44 86 GLU A O 1
ATOM 677 N N . LEU A 1 87 ? -29.312 -49.188 1.116 1 70.81 87 LEU A N 1
ATOM 678 C CA . LEU A 1 87 ? -29.344 -50.125 2.223 1 70.81 87 LEU A CA 1
ATOM 679 C C . LEU A 1 87 ? -30.609 -49.938 3.068 1 70.81 87 LEU A C 1
ATOM 681 O O . LEU A 1 87 ? -31.219 -50.906 3.508 1 70.81 87 LEU A O 1
ATOM 685 N N . LEU A 1 88 ? -30.938 -48.75 3.158 1 69.5 88 LEU A N 1
ATOM 686 C CA . LEU A 1 88 ? -32.156 -48.438 3.928 1 69.5 88 LEU A CA 1
ATOM 687 C C . LEU A 1 88 ? -33.406 -48.906 3.178 1 69.5 88 LEU A C 1
ATOM 689 O O . LEU A 1 88 ? -34.344 -49.406 3.783 1 69.5 88 LEU A O 1
ATOM 693 N N . ASN A 1 89 ? -33.406 -48.688 1.913 1 67.38 89 ASN A N 1
ATOM 694 C CA . ASN A 1 89 ? -34.531 -49.125 1.109 1 67.38 89 ASN A CA 1
ATOM 695 C C . ASN A 1 89 ? -34.625 -50.625 0.994 1 67.38 89 ASN A C 1
ATOM 697 O O . ASN A 1 89 ? -35.719 -51.219 0.949 1 67.38 89 ASN A O 1
ATOM 701 N N . SER A 1 90 ? -33.594 -51.312 0.998 1 64.88 90 SER A N 1
ATOM 702 C CA . SER A 1 90 ? -33.594 -52.75 0.976 1 64.88 90 SER A CA 1
ATOM 703 C C . SER A 1 90 ? -34.094 -53.344 2.299 1 64.88 90 SER A C 1
ATOM 705 O O . SER A 1 90 ? -34.812 -54.312 2.318 1 64.88 90 SER A O 1
ATOM 707 N N . ASP A 1 91 ? -33.938 -52.75 3.383 1 60.25 91 ASP A N 1
ATOM 708 C CA . ASP A 1 91 ? -34.406 -53.188 4.688 1 60.25 91 ASP A CA 1
ATOM 709 C C . ASP A 1 91 ? -35.906 -52.938 4.844 1 60.25 91 ASP A C 1
ATOM 711 O O . ASP A 1 91 ? -36.625 -53.719 5.473 1 60.25 91 ASP A O 1
ATOM 715 N N . SER A 1 92 ? -36.438 -51.969 4.289 1 55.34 92 SER A N 1
ATOM 716 C CA . SER A 1 92 ? -37.875 -51.719 4.379 1 55.34 92 SER A CA 1
ATOM 717 C C . SER A 1 92 ? -38.656 -52.688 3.52 1 55.34 92 SER A C 1
ATOM 719 O O . SER A 1 92 ? -39.781 -53.062 3.875 1 55.34 92 SER A O 1
ATOM 721 N N . THR A 1 93 ? -38.25 -53.188 2.492 1 48.38 93 THR A N 1
ATOM 722 C CA . THR A 1 93 ? -38.969 -54.188 1.707 1 48.38 93 THR A CA 1
ATOM 723 C C . THR A 1 93 ? -39 -55.531 2.43 1 48.38 93 THR A C 1
ATOM 725 O O . THR A 1 93 ? -39.938 -56.312 2.234 1 48.38 93 THR A O 1
ATOM 728 N N . ASN A 1 94 ? -38.25 -56.031 3.359 1 43.09 94 ASN A N 1
ATOM 729 C CA . ASN A 1 94 ? -38.344 -57.281 4.059 1 43.09 94 ASN A CA 1
ATOM 730 C C . ASN A 1 94 ? -39.344 -57.219 5.211 1 43.09 94 ASN A C 1
ATOM 732 O O . ASN A 1 94 ? -39.719 -58.25 5.777 1 43.09 94 ASN A O 1
ATOM 736 N N . THR A 1 95 ? -39.844 -56.125 5.906 1 37 95 THR A N 1
ATOM 737 C CA . THR A 1 95 ? -40.844 -56.156 6.973 1 37 95 THR A CA 1
ATOM 738 C C . THR A 1 95 ? -42.25 -56.125 6.391 1 37 95 THR A C 1
ATOM 740 O O . THR A 1 95 ? -42.906 -55.062 6.426 1 37 95 THR A O 1
ATOM 743 N N . LEU A 1 96 ? -42.656 -56.812 5.254 1 33.47 96 LEU A N 1
ATOM 744 C CA . LEU A 1 96 ? -44.031 -57.062 4.879 1 33.47 96 LEU A CA 1
ATOM 745 C C . LEU A 1 96 ? -44.719 -58 5.879 1 33.47 96 LEU A C 1
ATOM 747 O O . LEU A 1 96 ? -44.625 -59.219 5.746 1 33.47 96 LEU A O 1
ATOM 751 N N . VAL A 1 97 ? -44.656 -57.844 7.242 1 32.41 97 VAL A N 1
ATOM 752 C CA . VAL A 1 97 ? -45.531 -58.562 8.156 1 32.41 97 VAL A CA 1
ATOM 753 C C . VAL A 1 97 ? -47 -58.344 7.738 1 32.41 97 VAL A C 1
ATOM 755 O O . VAL A 1 97 ? -47.375 -57.281 7.238 1 32.41 97 VAL A O 1
ATOM 758 N N . ASP A 1 98 ? -47.875 -59.438 7.84 1 30.3 98 ASP A N 1
ATOM 759 C CA . ASP A 1 98 ? -49.281 -59.812 7.625 1 30.3 98 ASP A CA 1
ATOM 760 C C . ASP A 1 98 ? -50.219 -58.969 8.484 1 30.3 98 ASP A C 1
ATOM 762 O O . ASP A 1 98 ? -50.5 -59.344 9.633 1 30.3 98 ASP A O 1
ATOM 766 N N . PHE A 1 99 ? -50.188 -57.719 8.672 1 26.42 99 PHE A N 1
ATOM 767 C CA . PHE A 1 99 ? -51.156 -57 9.484 1 26.42 99 PHE A CA 1
ATOM 768 C C . PHE A 1 99 ? -52.562 -57.156 8.875 1 26.42 99 PHE A C 1
ATOM 770 O O . PHE A 1 99 ? -52.906 -56.406 7.957 1 26.42 99 PHE A O 1
ATOM 777 N N . SER A 1 100 ? -53.125 -58.344 8.68 1 25.66 100 SER A N 1
ATOM 778 C CA . SER A 1 100 ? -54.531 -58.562 8.336 1 25.66 100 SER A CA 1
ATOM 779 C C . SER A 1 100 ? -55.469 -57.781 9.258 1 25.66 100 SER A C 1
ATOM 781 O O . SER A 1 100 ? -56.594 -57.469 8.883 1 25.66 100 SER A O 1
ATOM 783 N N . SER A 1 101 ? -55.531 -58.062 10.586 1 23.39 101 SER A N 1
ATOM 784 C CA . SER A 1 101 ? -56.781 -57.938 11.305 1 23.39 101 SER A CA 1
ATOM 785 C C . SER A 1 101 ? -57.281 -56.5 11.281 1 23.39 101 SER A C 1
ATOM 787 O O . SER A 1 101 ? -58.469 -56.25 10.969 1 23.39 101 SER A O 1
ATOM 789 N N . SER A 1 102 ? -57.312 -55.812 12.523 1 24.03 102 SER A N 1
ATOM 790 C CA . SER A 1 102 ? -58.375 -54.938 13 1 24.03 102 SER A CA 1
ATOM 791 C C . SER A 1 102 ? -58.469 -53.688 12.133 1 24.03 102 SER A C 1
ATOM 793 O O . SER A 1 102 ? -57.531 -53.344 11.422 1 24.03 102 SER A O 1
ATOM 795 N N . GLU A 1 103 ? -59.625 -52.75 12.406 1 23.52 103 GLU A N 1
ATOM 796 C CA . GLU A 1 103 ? -60.531 -51.75 11.875 1 23.52 103 GLU A CA 1
ATOM 797 C C . GLU A 1 103 ? -59.781 -50.531 11.312 1 23.52 103 GLU A C 1
ATOM 799 O O . GLU A 1 103 ? -58.562 -50.438 11.461 1 23.52 103 GLU A O 1
ATOM 804 N N . SER A 1 104 ? -60.438 -49.188 11.648 1 24.33 104 SER A N 1
ATOM 805 C CA . SER A 1 104 ? -60.906 -47.938 11.07 1 24.33 104 SER A CA 1
ATOM 806 C C . SER A 1 104 ? -59.75 -46.906 10.984 1 24.33 104 SER A C 1
ATOM 808 O O . SER A 1 104 ? -59.938 -45.844 10.43 1 24.33 104 SER A O 1
ATOM 810 N N . SER A 1 105 ? -58.875 -46.875 12 1 24.95 105 SER A N 1
ATOM 811 C CA . SER A 1 105 ? -58.469 -45.5 12.258 1 24.95 105 SER A CA 1
ATOM 812 C C . SER A 1 105 ? -57.906 -44.844 10.992 1 24.95 105 SER A C 1
ATOM 814 O O . SER A 1 105 ? -57.375 -45.531 10.125 1 24.95 105 SER A O 1
ATOM 816 N N . GLU A 1 106 ? -58.344 -43.5 10.711 1 26.84 106 GLU A N 1
ATOM 817 C CA . GLU A 1 106 ? -58.094 -42.469 9.719 1 26.84 106 GLU A CA 1
ATOM 818 C C . GLU A 1 106 ? -56.625 -42.406 9.344 1 26.84 106 GLU A C 1
ATOM 820 O O . GLU A 1 106 ? -55.75 -42.25 10.219 1 26.84 106 GLU A O 1
ATOM 825 N N . THR A 1 107 ? -56.125 -43.156 8.406 1 27.08 107 THR A N 1
ATOM 826 C CA . THR A 1 107 ? -54.875 -43.094 7.66 1 27.08 107 THR A CA 1
ATOM 827 C C . THR A 1 107 ? -54.5 -41.656 7.328 1 27.08 107 THR A C 1
ATOM 829 O O . THR A 1 107 ? -55.156 -41.031 6.496 1 27.08 107 THR A O 1
ATOM 832 N N . THR A 1 108 ? -54.344 -40.812 8.398 1 26.62 108 THR A N 1
ATOM 833 C CA . THR A 1 108 ? -53.844 -39.469 8.109 1 26.62 108 THR A CA 1
ATOM 834 C C . THR A 1 108 ? -52.812 -39.5 6.992 1 26.62 108 THR A C 1
ATOM 836 O O . THR A 1 108 ? -51.906 -40.312 7.012 1 26.62 108 THR A O 1
ATOM 839 N N . ASP A 1 109 ? -53.125 -38.938 5.809 1 26.7 109 ASP A N 1
ATOM 840 C CA . ASP A 1 109 ? -52.469 -38.5 4.586 1 26.7 109 ASP A CA 1
ATOM 841 C C . ASP A 1 109 ? -51.062 -38 4.875 1 26.7 109 ASP A C 1
ATOM 843 O O . ASP A 1 109 ? -50.906 -36.844 5.289 1 26.7 109 ASP A O 1
ATOM 847 N N . GLU A 1 110 ? -50.312 -38.594 5.734 1 26.94 110 GLU A N 1
ATOM 848 C CA . GLU A 1 110 ? -48.906 -38.188 5.676 1 26.94 110 GLU A CA 1
ATOM 849 C C . GLU A 1 110 ? -48.438 -38.062 4.234 1 26.94 110 GLU A C 1
ATOM 851 O O . GLU A 1 110 ? -48.344 -39.062 3.52 1 26.94 110 GLU A O 1
ATOM 856 N N . THR A 1 111 ? -48.938 -37.031 3.463 1 27.98 111 THR A N 1
ATOM 857 C CA . THR A 1 111 ? -48.406 -36.438 2.232 1 27.98 111 THR A CA 1
ATOM 858 C C . THR A 1 111 ? -46.906 -36.625 2.137 1 27.98 111 THR A C 1
ATOM 860 O O . THR A 1 111 ? -46.156 -36.188 3.016 1 27.98 111 THR A O 1
ATOM 863 N N . ASN A 1 112 ? -46.344 -37.688 1.659 1 27.84 112 ASN A N 1
ATOM 864 C CA . ASN A 1 112 ? -45.094 -37.906 0.977 1 27.84 112 ASN A CA 1
ATOM 865 C C . ASN A 1 112 ? -44.625 -36.656 0.242 1 27.84 112 ASN A C 1
ATOM 867 O O . ASN A 1 112 ? -44.969 -36.438 -0.918 1 27.84 112 ASN A O 1
ATOM 871 N N . ASP A 1 113 ? -44.844 -35.438 0.737 1 28.06 113 ASP A N 1
ATOM 872 C CA . ASP A 1 113 ? -44.188 -34.25 0.246 1 28.06 113 ASP A CA 1
ATOM 873 C C . ASP A 1 113 ? -42.719 -34.531 -0.139 1 28.06 113 ASP A C 1
ATOM 875 O O . ASP A 1 113 ? -41.844 -34.594 0.727 1 28.06 113 ASP A O 1
ATOM 879 N N . GLU A 1 114 ? -42.406 -35.438 -1.056 1 30.33 114 GLU A N 1
ATOM 880 C CA . GLU A 1 114 ? -41.281 -35.375 -1.961 1 30.33 114 GLU A CA 1
ATOM 881 C C . GLU A 1 114 ? -40.844 -33.938 -2.219 1 30.33 114 GLU A C 1
ATOM 883 O O . GLU A 1 114 ? -41.5 -33.219 -3.012 1 30.33 114 GLU A O 1
ATOM 888 N N . THR A 1 115 ? -40.688 -33.156 -1.257 1 29.83 115 THR A N 1
ATOM 889 C CA . THR A 1 115 ? -40.062 -31.828 -1.347 1 29.83 115 THR A CA 1
ATOM 890 C C . THR A 1 115 ? -39.062 -31.781 -2.492 1 29.83 115 THR A C 1
ATOM 892 O O . THR A 1 115 ? -38.062 -32.5 -2.479 1 29.83 115 THR A O 1
ATOM 895 N N . ASN A 1 116 ? -39.438 -31.578 -3.764 1 31.06 116 ASN A N 1
ATOM 896 C CA . ASN A 1 116 ? -38.75 -31.094 -4.945 1 31.06 116 ASN A CA 1
ATOM 897 C C . ASN A 1 116 ? -37.562 -30.188 -4.57 1 31.06 116 ASN A C 1
ATOM 899 O O . ASN A 1 116 ? -37.75 -29.031 -4.188 1 31.06 116 ASN A O 1
ATOM 903 N N . LEU A 1 117 ? -36.656 -30.672 -3.85 1 29.72 117 LEU A N 1
ATOM 904 C CA . LEU A 1 117 ? -35.406 -29.984 -3.662 1 29.72 117 LEU A CA 1
ATOM 905 C C . LEU A 1 117 ? -34.938 -29.312 -4.957 1 29.72 117 LEU A C 1
ATOM 907 O O . LEU A 1 117 ? -34.562 -30 -5.914 1 29.72 117 LEU A O 1
ATOM 911 N N . GLN A 1 118 ? -35.562 -28.25 -5.441 1 33.75 118 GLN A N 1
ATOM 912 C CA . GLN A 1 118 ? -35.125 -27.406 -6.551 1 33.75 118 GLN A CA 1
ATOM 913 C C . GLN A 1 118 ? -33.719 -26.875 -6.332 1 33.75 118 GLN A C 1
ATOM 915 O O . GLN A 1 118 ? -33.406 -26.266 -5.301 1 33.75 118 GLN A O 1
ATOM 920 N N . VAL A 1 119 ? -32.719 -27.641 -6.641 1 34.91 119 VAL A N 1
ATOM 921 C CA . VAL A 1 119 ? -31.359 -27.109 -6.699 1 34.91 119 VAL A CA 1
ATOM 922 C C . VAL A 1 119 ? -31.328 -25.844 -7.562 1 34.91 119 VAL A C 1
ATOM 924 O O . VAL A 1 119 ? -31.734 -25.875 -8.734 1 34.91 119 VAL A O 1
ATOM 927 N N . PHE A 1 120 ? -31.422 -24.703 -7.051 1 34.88 120 PHE A N 1
ATOM 928 C CA . PHE A 1 120 ? -31.328 -23.422 -7.734 1 34.88 120 PHE A CA 1
ATOM 929 C C . PHE A 1 120 ? -29.969 -23.25 -8.383 1 34.88 120 PHE A C 1
ATOM 931 O O . PHE A 1 120 ? -28.938 -23.344 -7.715 1 34.88 120 PHE A O 1
ATOM 938 N N . THR A 1 121 ? -29.75 -23.766 -9.617 1 36.38 121 THR A N 1
ATOM 939 C CA . THR A 1 121 ? -28.531 -23.609 -10.406 1 36.38 121 THR A CA 1
ATOM 940 C C . THR A 1 121 ? -28.391 -22.172 -10.898 1 36.38 121 THR A C 1
ATOM 942 O O . THR A 1 121 ? -29.391 -21.438 -11.008 1 36.38 121 THR A O 1
ATOM 945 N N . SER A 1 122 ? -27.328 -21.609 -10.93 1 38.31 122 SER A N 1
ATOM 946 C CA . SER A 1 122 ? -27.109 -20.25 -11.383 1 38.31 122 SER A CA 1
ATOM 947 C C . SER A 1 122 ? -27.938 -19.922 -12.617 1 38.31 122 SER A C 1
ATOM 949 O O . SER A 1 122 ? -28.375 -18.781 -12.805 1 38.31 122 SER A O 1
ATOM 951 N N . GLU A 1 123 ? -27.766 -20.609 -13.914 1 36.47 123 GLU A N 1
ATOM 952 C CA . GLU A 1 123 ? -28.609 -20.234 -15.047 1 36.47 123 GLU A CA 1
ATOM 953 C C . GLU A 1 123 ? -30.047 -20.703 -14.852 1 36.47 123 GLU A C 1
ATOM 955 O O . GLU A 1 123 ? -30.984 -19.922 -15.039 1 36.47 123 GLU A O 1
ATOM 960 N N . ILE A 1 124 ? -30.484 -22.125 -15.508 1 34.94 124 ILE A N 1
ATOM 961 C CA . ILE A 1 124 ? -31.797 -22.625 -15.914 1 34.94 124 ILE A CA 1
ATOM 962 C C . ILE A 1 124 ? -32.625 -23 -14.68 1 34.94 124 ILE A C 1
ATOM 964 O O . ILE A 1 124 ? -32.062 -23.172 -13.594 1 34.94 124 ILE A O 1
ATOM 968 N N . GLU A 1 125 ? -33.875 -23.844 -15.055 1 35.69 125 GLU A N 1
ATOM 969 C CA . GLU A 1 125 ? -35.062 -24.453 -14.516 1 35.69 125 GLU A CA 1
ATOM 970 C C . GLU A 1 125 ? -34.75 -25.375 -13.336 1 35.69 125 GLU A C 1
ATOM 972 O O . GLU A 1 125 ? -33.719 -26.031 -13.328 1 35.69 125 GLU A O 1
ATOM 977 N N . PRO A 1 126 ? -35.312 -25.312 -12.203 1 39.69 126 PRO A N 1
ATOM 978 C CA . PRO A 1 126 ? -35.281 -26.25 -11.078 1 39.69 126 PRO A CA 1
ATOM 979 C C . PRO A 1 126 ? -35.125 -27.703 -11.523 1 39.69 126 PRO A C 1
ATOM 981 O O . PRO A 1 126 ? -36 -28.234 -12.219 1 39.69 126 PRO A O 1
ATOM 984 N N . MET A 1 127 ? -34.031 -28.109 -12.094 1 39.97 127 MET A N 1
ATOM 985 C CA . MET A 1 127 ? -33.969 -29.516 -12.469 1 39.97 127 MET A CA 1
ATOM 986 C C . MET A 1 127 ? -34.156 -30.422 -11.25 1 39.97 127 MET A C 1
ATOM 988 O O . MET A 1 127 ? -33.75 -30.062 -10.148 1 39.97 127 MET A O 1
ATOM 992 N N . ARG A 1 128 ? -34.969 -31.391 -11.273 1 42.34 128 ARG A N 1
ATOM 993 C CA . ARG A 1 128 ? -35.25 -32.438 -10.297 1 42.34 128 ARG A CA 1
ATOM 994 C C . ARG A 1 128 ? -33.969 -33.094 -9.828 1 42.34 128 ARG A C 1
ATOM 996 O O . ARG A 1 128 ? -33.125 -33.5 -10.648 1 42.34 128 ARG A O 1
ATOM 1003 N N . TYR A 1 129 ? -33.438 -32.844 -8.609 1 52.06 129 TYR A N 1
ATOM 1004 C CA . TYR A 1 129 ? -32.25 -33.406 -7.984 1 52.06 129 TYR A CA 1
ATOM 1005 C C . TYR A 1 129 ? -32.188 -34.906 -8.164 1 52.06 129 TYR A C 1
ATOM 1007 O O . TYR A 1 129 ? -33.062 -35.625 -7.73 1 52.06 129 TYR A O 1
ATOM 1015 N N . ASP A 1 130 ? -31.578 -35.344 -9.297 1 61.47 130 ASP A N 1
ATOM 1016 C CA . ASP A 1 130 ? -31.281 -36.781 -9.461 1 61.47 130 ASP A CA 1
ATOM 1017 C C . ASP A 1 130 ? -29.844 -37.094 -9.047 1 61.47 130 ASP A C 1
ATOM 1019 O O . ASP A 1 130 ? -28.891 -36.656 -9.695 1 61.47 130 ASP A O 1
ATOM 1023 N N . TYR A 1 131 ? -29.672 -37.688 -7.859 1 65.62 131 TYR A N 1
ATOM 1024 C CA . TYR A 1 131 ? -28.391 -38.062 -7.266 1 65.62 131 TYR A CA 1
ATOM 1025 C C . TYR A 1 131 ? -27.578 -38.938 -8.219 1 65.62 131 TYR A C 1
ATOM 1027 O O . TYR A 1 131 ? -26.344 -38.781 -8.312 1 65.62 131 TYR A O 1
ATOM 1035 N N . LYS A 1 132 ? -28.281 -39.75 -8.977 1 73.06 132 LYS A N 1
ATOM 1036 C CA . LYS A 1 132 ? -27.562 -40.656 -9.867 1 73.06 132 LYS A CA 1
ATOM 1037 C C . LYS A 1 132 ? -26.922 -39.875 -11.023 1 73.06 132 LYS A C 1
ATOM 1039 O O . LYS A 1 132 ? -25.797 -40.188 -11.422 1 73.06 132 LYS A O 1
ATOM 1044 N N . LEU A 1 133 ? -27.469 -38.906 -11.445 1 77.25 133 LEU A N 1
ATOM 1045 C CA . LEU A 1 133 ? -26.938 -38.062 -12.523 1 77.25 133 LEU A CA 1
ATOM 1046 C C . LEU A 1 133 ? -25.766 -37.25 -12.039 1 77.25 133 LEU A C 1
ATOM 1048 O O . LEU A 1 133 ? -24.797 -37.031 -12.773 1 77.25 133 LEU A O 1
ATOM 1052 N N . GLU A 1 134 ? -25.766 -36.906 -10.852 1 78 134 GLU A N 1
ATOM 1053 C CA . GLU A 1 134 ? -24.703 -36.094 -10.289 1 78 134 GLU A CA 1
ATOM 1054 C C . GLU A 1 134 ? -23.422 -36.906 -10.094 1 78 134 GLU A C 1
ATOM 1056 O O . GLU A 1 134 ? -22.328 -36.406 -10.344 1 78 134 GLU A O 1
ATOM 1061 N N . ILE A 1 135 ? -23.625 -38.094 -9.68 1 81.62 135 ILE A N 1
ATOM 1062 C CA . ILE A 1 135 ? -22.469 -38.938 -9.461 1 81.62 135 ILE A CA 1
ATOM 1063 C C . ILE A 1 135 ? -21.797 -39.25 -10.797 1 81.62 135 ILE A C 1
ATOM 1065 O O . ILE A 1 135 ? -20.562 -39.219 -10.898 1 81.62 135 ILE A O 1
ATOM 1069 N N . LYS A 1 136 ? -22.578 -39.5 -11.773 1 82.81 136 LYS A N 1
ATOM 1070 C CA . LYS A 1 136 ? -22.031 -39.812 -13.086 1 82.81 136 LYS A CA 1
ATOM 1071 C C . LYS A 1 136 ? -21.344 -38.562 -13.68 1 82.81 136 LYS A C 1
ATOM 1073 O O . LYS A 1 136 ? -20.297 -38.688 -14.328 1 82.81 136 LYS A O 1
ATOM 1078 N N . SER A 1 137 ? -21.906 -37.5 -13.461 1 83.88 137 SER A N 1
ATOM 1079 C CA . SER A 1 137 ? -21.328 -36.25 -13.953 1 83.88 137 SER A CA 1
ATOM 1080 C C . SER A 1 137 ? -19.984 -35.969 -13.273 1 83.88 137 SER A C 1
ATOM 1082 O O . SER A 1 137 ? -19.047 -35.5 -13.922 1 83.88 137 SER A O 1
ATOM 1084 N N . LEU A 1 138 ? -19.938 -36.25 -12.016 1 85.25 138 LEU A N 1
ATOM 1085 C CA . LEU A 1 138 ? -18.703 -36.031 -11.273 1 85.25 138 LEU A CA 1
ATOM 1086 C C . LEU A 1 138 ? -17.609 -37 -11.742 1 85.25 138 LEU A C 1
ATOM 1088 O O . LEU A 1 138 ? -16.438 -36.625 -11.812 1 85.25 138 LEU A O 1
ATOM 1092 N N . GLU A 1 139 ? -18.031 -38.156 -12.055 1 87.44 139 GLU A N 1
ATOM 1093 C CA . GLU A 1 139 ? -17.078 -39.125 -12.578 1 87.44 139 GLU A CA 1
ATOM 1094 C C . GLU A 1 139 ? -16.5 -38.656 -13.914 1 87.44 139 GLU A C 1
ATOM 1096 O O . GLU A 1 139 ? -15.281 -38.719 -14.133 1 87.44 139 GLU A O 1
ATOM 1101 N N . TYR A 1 140 ? -17.344 -38.188 -14.734 1 86.31 140 TYR A N 1
ATOM 1102 C CA . TYR A 1 140 ? -16.891 -37.688 -16.031 1 86.31 140 TYR A CA 1
ATOM 1103 C C . TYR A 1 140 ? -16 -36.469 -15.859 1 86.31 140 TYR A C 1
ATOM 1105 O O . TYR A 1 140 ? -15.039 -36.281 -16.609 1 86.31 140 TYR A O 1
ATOM 1113 N N . PHE A 1 141 ? -16.328 -35.688 -14.93 1 87.44 141 PHE A N 1
ATOM 1114 C CA . PHE A 1 141 ? -15.547 -34.5 -14.672 1 87.44 141 PHE A CA 1
ATOM 1115 C C . PHE A 1 141 ? -14.141 -34.844 -14.211 1 87.44 141 PHE A C 1
ATOM 1117 O O . PHE A 1 141 ? -13.156 -34.25 -14.656 1 87.44 141 PHE A O 1
ATOM 1124 N N . ILE A 1 142 ? -14.055 -35.812 -13.375 1 89.38 142 ILE A N 1
ATOM 1125 C CA . ILE A 1 142 ? -12.766 -36.281 -12.867 1 89.38 142 ILE A CA 1
ATOM 1126 C C . ILE A 1 142 ? -11.93 -36.844 -14.016 1 89.38 142 ILE A C 1
ATOM 1128 O O . ILE A 1 142 ? -10.727 -36.594 -14.094 1 89.38 142 ILE A O 1
ATOM 1132 N N . TYR A 1 143 ? -12.609 -37.5 -14.922 1 89.75 143 TYR A N 1
ATOM 1133 C CA . TYR A 1 143 ? -11.906 -38.031 -16.078 1 89.75 143 TYR A CA 1
ATOM 1134 C C . TYR A 1 143 ? -11.391 -36.906 -16.984 1 89.75 143 TYR A C 1
ATOM 1136 O O . TYR A 1 143 ? -10.297 -37 -17.531 1 89.75 143 TYR A O 1
ATOM 1144 N N . ILE A 1 144 ? -12.141 -35.938 -17.125 1 88.94 144 ILE A N 1
ATOM 1145 C CA . ILE A 1 144 ? -11.742 -34.812 -17.953 1 88.94 144 ILE A CA 1
ATOM 1146 C C . ILE A 1 144 ? -10.547 -34.094 -17.328 1 88.94 144 ILE A C 1
ATOM 1148 O O . ILE A 1 144 ? -9.609 -33.719 -18.016 1 88.94 144 ILE A O 1
ATOM 1152 N N . LEU A 1 145 ? -10.609 -34 -15.992 1 90.38 145 LEU A N 1
ATOM 1153 C CA . LEU A 1 145 ? -9.523 -33.344 -15.273 1 90.38 145 LEU A CA 1
ATOM 1154 C C . LEU A 1 145 ? -8.234 -34.125 -15.383 1 90.38 145 LEU A C 1
ATOM 1156 O O . LEU A 1 145 ? -7.156 -33.562 -15.578 1 90.38 145 LEU A O 1
ATOM 1160 N N . LEU A 1 146 ? -8.359 -35.406 -15.273 1 91.56 146 LEU A N 1
ATOM 1161 C CA . LEU A 1 146 ? -7.195 -36.281 -15.375 1 91.56 146 LEU A CA 1
ATOM 1162 C C . LEU A 1 146 ? -6.617 -36.281 -16.781 1 91.56 146 LEU A C 1
ATOM 1164 O O . LEU A 1 146 ? -5.398 -36.219 -16.953 1 91.56 146 LEU A O 1
ATOM 1168 N N . PHE A 1 147 ? -7.465 -36.281 -17.719 1 92.69 147 PHE A N 1
ATOM 1169 C CA . PHE A 1 147 ? -7.008 -36.188 -19.109 1 92.69 147 PHE A CA 1
ATOM 1170 C C . PHE A 1 147 ? -6.316 -34.844 -19.359 1 92.69 147 PHE A C 1
ATOM 1172 O O . PHE A 1 147 ? -5.297 -34.781 -20.047 1 92.69 147 PHE A O 1
ATOM 1179 N N . TYR A 1 148 ? -6.871 -33.844 -18.812 1 92.44 148 TYR A N 1
ATOM 1180 C CA . TYR A 1 148 ? -6.32 -32.5 -18.953 1 92.44 148 TYR A CA 1
ATOM 1181 C C . TYR A 1 148 ? -4.902 -32.406 -18.391 1 92.44 148 TYR A C 1
ATOM 1183 O O . TYR A 1 148 ? -3.973 -32 -19.094 1 92.44 148 TYR A O 1
ATOM 1191 N N . THR A 1 149 ? -4.688 -32.875 -17.141 1 93.06 149 THR A N 1
ATOM 1192 C CA . THR A 1 149 ? -3.396 -32.75 -16.484 1 93.06 149 THR A CA 1
ATOM 1193 C C . THR A 1 149 ? -2.355 -33.656 -17.141 1 93.06 149 THR A C 1
ATOM 1195 O O . THR A 1 149 ? -1.223 -33.219 -17.375 1 93.06 149 THR A O 1
ATOM 1198 N N . ILE A 1 150 ? -2.729 -34.812 -17.531 1 94.56 150 ILE A N 1
ATOM 1199 C CA . ILE A 1 150 ? -1.789 -35.781 -18.109 1 94.56 150 ILE A CA 1
ATOM 1200 C C . ILE A 1 150 ? -1.399 -35.344 -19.516 1 94.56 150 ILE A C 1
ATOM 1202 O O . ILE A 1 150 ? -0.229 -35.438 -19.906 1 94.56 150 ILE A O 1
ATOM 1206 N N . SER A 1 151 ? -2.332 -34.875 -20.297 1 95.5 151 SER A N 1
ATOM 1207 C CA . SER A 1 151 ? -2.055 -34.469 -21.672 1 95.5 151 SER A CA 1
ATOM 1208 C C . SER A 1 151 ? -1.095 -33.281 -21.719 1 95.5 151 SER A C 1
ATOM 1210 O O . SER A 1 151 ? -0.104 -33.312 -22.453 1 95.5 151 SER A O 1
ATOM 1212 N N . PHE A 1 152 ? -1.324 -32.312 -20.969 1 95.81 152 PHE A N 1
ATOM 1213 C CA . PHE A 1 152 ? -0.485 -31.125 -21 1 95.81 152 PHE A CA 1
ATOM 1214 C C . PHE A 1 152 ? 0.9 -31.438 -20.438 1 95.81 152 PHE A C 1
ATOM 1216 O O . PHE A 1 152 ? 1.907 -30.953 -20.969 1 95.81 152 PHE A O 1
ATOM 1223 N N . LYS A 1 153 ? 1.006 -32.219 -19.359 1 96.62 153 LYS A N 1
ATOM 1224 C CA . LYS A 1 153 ? 2.301 -32.562 -18.781 1 96.62 153 LYS A CA 1
ATOM 1225 C C . LYS A 1 153 ? 3.111 -33.438 -19.734 1 96.62 153 LYS A C 1
ATOM 1227 O O . LYS A 1 153 ? 4.324 -33.25 -19.875 1 96.62 153 LYS A O 1
ATOM 1232 N N . LEU A 1 154 ? 2.363 -34.281 -20.406 1 97.44 154 LEU A N 1
ATOM 1233 C CA . LEU A 1 154 ? 3.051 -35.156 -21.344 1 97.44 154 LEU A CA 1
ATOM 1234 C C . LEU A 1 154 ? 3.559 -34.375 -22.547 1 97.44 154 LEU A C 1
ATOM 1236 O O . LEU A 1 154 ? 4.695 -34.562 -22.984 1 97.44 154 LEU A O 1
ATOM 1240 N N . ILE A 1 155 ? 2.717 -33.562 -23.109 1 97.44 155 ILE A N 1
ATOM 1241 C CA . ILE A 1 155 ? 3.121 -32.75 -24.25 1 97.44 155 ILE A CA 1
ATOM 1242 C C . ILE A 1 155 ? 4.285 -31.844 -23.844 1 97.44 155 ILE A C 1
ATOM 1244 O O . ILE A 1 155 ? 5.273 -31.734 -24.578 1 97.44 155 ILE A O 1
ATOM 1248 N N . GLY A 1 156 ? 4.18 -31.203 -22.672 1 97.81 156 GLY A N 1
ATOM 1249 C CA . GLY A 1 156 ? 5.262 -30.359 -22.203 1 97.81 156 GLY A CA 1
ATOM 1250 C C . GLY A 1 156 ? 6.559 -31.109 -21.984 1 97.81 156 GLY A C 1
ATOM 1251 O O . GLY A 1 156 ? 7.633 -30.641 -22.375 1 97.81 156 GLY A O 1
ATOM 1252 N N . PHE A 1 157 ? 6.469 -32.281 -21.422 1 97.94 157 PHE A N 1
ATOM 1253 C CA . PHE A 1 157 ? 7.637 -33.125 -21.156 1 97.94 157 PHE A CA 1
ATOM 1254 C C . PHE A 1 157 ? 8.328 -33.531 -22.453 1 97.94 157 PHE A C 1
ATOM 1256 O O . PHE A 1 157 ? 9.547 -33.438 -22.562 1 97.94 157 PHE A O 1
ATOM 1263 N N . ILE A 1 158 ? 7.57 -33.875 -23.422 1 98 158 ILE A N 1
ATOM 1264 C CA . ILE A 1 158 ? 8.117 -34.344 -24.688 1 98 158 ILE A CA 1
ATOM 1265 C C . ILE A 1 158 ? 8.789 -33.188 -25.422 1 98 158 ILE A C 1
ATOM 1267 O O . ILE A 1 158 ? 9.883 -33.344 -25.969 1 98 158 ILE A O 1
ATOM 1271 N N . VAL A 1 159 ? 8.18 -32.062 -25.453 1 97.69 159 VAL A N 1
ATOM 1272 C CA . VAL A 1 159 ? 8.727 -30.891 -26.156 1 97.69 159 VAL A CA 1
ATOM 1273 C C . VAL A 1 159 ? 10.039 -30.469 -25.5 1 97.69 159 VAL A C 1
ATOM 1275 O O . VAL A 1 159 ? 11.031 -30.219 -26.188 1 97.69 159 VAL A O 1
ATOM 1278 N N . ILE A 1 160 ? 10.047 -30.375 -24.172 1 97.38 160 ILE A N 1
ATOM 1279 C CA . ILE A 1 160 ? 11.25 -29.969 -23.453 1 97.38 160 ILE A CA 1
ATOM 1280 C C . ILE A 1 160 ? 12.344 -31.016 -23.656 1 97.38 160 ILE A C 1
ATOM 1282 O O . ILE A 1 160 ? 13.508 -30.688 -23.875 1 97.38 160 ILE A O 1
ATOM 1286 N N . LEU A 1 161 ? 11.977 -32.312 -23.641 1 97.25 161 LEU A N 1
ATOM 1287 C CA . LEU A 1 161 ? 12.938 -33.375 -23.812 1 97.25 161 LEU A CA 1
ATOM 1288 C C . LEU A 1 161 ? 13.57 -33.344 -25.203 1 97.25 161 LEU A C 1
ATOM 1290 O O . LEU A 1 161 ? 14.789 -33.469 -25.328 1 97.25 161 LEU A O 1
ATOM 1294 N N . ILE A 1 162 ? 12.766 -33.156 -26.219 1 97.06 162 ILE A N 1
ATOM 1295 C CA . ILE A 1 162 ? 13.266 -33.094 -27.594 1 97.06 162 ILE A CA 1
ATOM 1296 C C . ILE A 1 162 ? 14.203 -31.906 -27.734 1 97.06 162 ILE A C 1
ATOM 1298 O O . ILE A 1 162 ? 15.258 -32.031 -28.359 1 97.06 162 ILE A O 1
ATOM 1302 N N . THR A 1 163 ? 13.859 -30.828 -27.141 1 96.31 163 THR A N 1
ATOM 1303 C CA . THR A 1 163 ? 14.672 -29.625 -27.25 1 96.31 163 THR A CA 1
ATOM 1304 C C . THR A 1 163 ? 16 -29.812 -26.516 1 96.31 163 THR A C 1
ATOM 1306 O O . THR A 1 163 ? 17.031 -29.266 -26.938 1 96.31 163 THR A O 1
ATOM 1309 N N . CYS A 1 164 ? 15.984 -30.531 -25.391 1 94.75 164 CYS A N 1
ATOM 1310 C CA . CYS A 1 164 ? 17.203 -30.781 -24.609 1 94.75 164 CYS A CA 1
ATOM 1311 C C . CYS A 1 164 ? 18.203 -31.609 -25.422 1 94.75 164 CYS A C 1
ATOM 1313 O O . CYS A 1 164 ? 19.406 -31.5 -25.203 1 94.75 164 CYS A O 1
ATOM 1315 N N . TYR A 1 165 ? 17.766 -32.375 -26.438 1 94.25 165 TYR A N 1
ATOM 1316 C CA . TYR A 1 165 ? 18.656 -33.219 -27.219 1 94.25 165 TYR A CA 1
ATOM 1317 C C . TYR A 1 165 ? 18.953 -32.562 -28.578 1 94.25 165 TYR A C 1
ATOM 1319 O O . TYR A 1 165 ? 19.906 -32.969 -29.25 1 94.25 165 TYR A O 1
ATOM 1327 N N . THR A 1 166 ? 18.203 -31.641 -29.047 1 93.44 166 THR A N 1
ATOM 1328 C CA . THR A 1 166 ? 18.344 -31.094 -30.391 1 93.44 166 THR A CA 1
ATOM 1329 C C . THR A 1 166 ? 19.062 -29.734 -30.359 1 93.44 166 THR A C 1
ATOM 1331 O O . THR A 1 166 ? 19.766 -29.375 -31.297 1 93.44 166 THR A O 1
ATOM 1334 N N . SER A 1 167 ? 18.859 -28.984 -29.297 1 91.81 167 SER A N 1
ATOM 1335 C CA . SER A 1 167 ? 19.484 -27.656 -29.219 1 91.81 167 SER A CA 1
ATOM 1336 C C . SER A 1 167 ? 20.891 -27.75 -28.641 1 91.81 167 SER A C 1
ATOM 1338 O O . SER A 1 167 ? 21.094 -28.25 -27.531 1 91.81 167 SER A O 1
ATOM 1340 N N . ASN A 1 168 ? 21.812 -27.25 -29.297 1 90.38 168 ASN A N 1
ATOM 1341 C CA . ASN A 1 168 ? 23.219 -27.281 -28.891 1 90.38 168 ASN A CA 1
ATOM 1342 C C . ASN A 1 168 ? 23.438 -26.469 -27.609 1 90.38 168 ASN A C 1
ATOM 1344 O O . ASN A 1 168 ? 24.234 -26.859 -26.75 1 90.38 168 ASN A O 1
ATOM 1348 N N . GLU A 1 169 ? 22.75 -25.422 -27.562 1 90.94 169 GLU A N 1
ATOM 1349 C CA . GLU A 1 169 ? 22.891 -24.562 -26.391 1 90.94 169 GLU A CA 1
ATOM 1350 C C . GLU A 1 169 ? 22.438 -25.281 -25.125 1 90.94 169 GLU A C 1
ATOM 1352 O O . GLU A 1 169 ? 23.094 -25.172 -24.078 1 90.94 169 GLU A O 1
ATOM 1357 N N . THR A 1 170 ? 21.391 -26 -25.234 1 91.94 170 THR A N 1
ATOM 1358 C CA . THR A 1 170 ? 20.859 -26.703 -24.078 1 91.94 170 THR A CA 1
ATOM 1359 C C . THR A 1 170 ? 21.766 -27.891 -23.703 1 91.94 170 THR A C 1
ATOM 1361 O O . THR A 1 170 ? 22 -28.141 -22.531 1 91.94 170 THR A O 1
ATOM 1364 N N . ILE A 1 171 ? 22.281 -28.547 -24.703 1 91.25 171 ILE A N 1
ATOM 1365 C CA . ILE A 1 171 ? 23.156 -29.688 -24.484 1 91.25 171 ILE A CA 1
ATOM 1366 C C . ILE A 1 171 ? 24.422 -29.234 -23.75 1 91.25 171 ILE A C 1
ATOM 1368 O O . ILE A 1 171 ? 24.828 -29.844 -22.766 1 91.25 171 ILE A O 1
ATOM 1372 N N . ASN A 1 172 ? 24.953 -28.172 -24.25 1 91.88 172 ASN A N 1
ATOM 1373 C CA . ASN A 1 172 ? 26.172 -27.641 -23.641 1 91.88 172 ASN A CA 1
ATOM 1374 C C . ASN A 1 172 ? 25.922 -27.188 -22.203 1 91.88 172 ASN A C 1
ATOM 1376 O O . ASN A 1 172 ? 26.734 -27.438 -21.312 1 91.88 172 ASN A O 1
ATOM 1380 N N . PHE A 1 173 ? 24.797 -26.547 -22.031 1 91.25 173 PHE A N 1
ATOM 1381 C CA . PHE A 1 173 ? 24.453 -26.031 -20.703 1 91.25 173 PHE A CA 1
ATOM 1382 C C . PHE A 1 173 ? 24.25 -27.172 -19.719 1 91.25 173 PHE A C 1
ATOM 1384 O O . PHE A 1 173 ? 24.797 -27.141 -18.609 1 91.25 173 PHE A O 1
ATOM 1391 N N . LEU A 1 174 ? 23.516 -28.172 -20.047 1 91.75 174 LEU A N 1
ATOM 1392 C CA . LEU A 1 174 ? 23.203 -29.297 -19.172 1 91.75 174 LEU A CA 1
ATOM 1393 C C . LEU A 1 174 ? 24.453 -30.109 -18.875 1 91.75 174 LEU A C 1
ATOM 1395 O O . LEU A 1 174 ? 24.641 -30.609 -17.75 1 91.75 174 LEU A O 1
ATOM 1399 N N . ASN A 1 175 ? 25.328 -30.234 -19.891 1 91.31 175 ASN A N 1
ATOM 1400 C CA . ASN A 1 175 ? 26.578 -30.953 -19.688 1 91.31 175 ASN A CA 1
ATOM 1401 C C . ASN A 1 175 ? 27.516 -30.219 -18.734 1 91.31 175 ASN A C 1
ATOM 1403 O O . ASN A 1 175 ? 28.188 -30.844 -17.906 1 91.31 175 ASN A O 1
ATOM 1407 N N . GLN A 1 176 ? 27.469 -28.969 -18.844 1 90.94 176 GLN A N 1
ATOM 1408 C CA . GLN A 1 176 ? 28.312 -28.172 -17.953 1 90.94 176 GLN A CA 1
ATOM 1409 C C . GLN A 1 176 ? 27.844 -28.281 -16.516 1 90.94 176 GLN A C 1
ATOM 1411 O O . GLN A 1 176 ? 28.656 -28.297 -15.586 1 90.94 176 GLN A O 1
ATOM 1416 N N . GLN A 1 177 ? 26.578 -28.453 -16.312 1 89.69 177 GLN A N 1
ATOM 1417 C CA . GLN A 1 177 ? 26.016 -28.547 -14.961 1 89.69 177 GLN A CA 1
ATOM 1418 C C . GLN A 1 177 ? 25.859 -29.984 -14.516 1 89.69 177 GLN A C 1
ATOM 1420 O O . GLN A 1 177 ? 25.438 -30.266 -13.391 1 89.69 177 GLN A O 1
ATOM 1425 N N . GLN A 1 178 ? 26.156 -31 -15.359 1 89.81 178 GLN A N 1
ATOM 1426 C CA . GLN A 1 178 ? 26.094 -32.438 -15.086 1 89.81 178 GLN A CA 1
ATOM 1427 C C . GLN A 1 178 ? 24.672 -32.844 -14.695 1 89.81 178 GLN A C 1
ATOM 1429 O O . GLN A 1 178 ? 24.484 -33.562 -13.703 1 89.81 178 GLN A O 1
ATOM 1434 N N . ILE A 1 179 ? 23.734 -32.344 -15.461 1 93.12 179 ILE A N 1
ATOM 1435 C CA . ILE A 1 179 ? 22.344 -32.688 -15.211 1 93.12 179 ILE A CA 1
ATOM 1436 C C . ILE A 1 179 ? 21.812 -33.594 -16.328 1 93.12 179 ILE A C 1
ATOM 1438 O O . ILE A 1 179 ? 22.078 -33.344 -17.516 1 93.12 179 ILE A O 1
ATOM 1442 N N . ASN A 1 180 ? 21.172 -34.625 -15.938 1 94.44 180 ASN A N 1
ATOM 1443 C CA . ASN A 1 180 ? 20.531 -35.531 -16.906 1 94.44 180 ASN A CA 1
ATOM 1444 C C . ASN A 1 180 ? 19.375 -34.844 -17.625 1 94.44 180 ASN A C 1
ATOM 1446 O O . ASN A 1 180 ? 18.484 -34.281 -16.984 1 94.44 180 ASN A O 1
ATOM 1450 N N . PRO A 1 181 ? 19.391 -34.844 -18.922 1 94.94 181 PRO A N 1
ATOM 1451 C CA . PRO A 1 181 ? 18.344 -34.156 -19.688 1 94.94 181 PRO A CA 1
ATOM 1452 C C . PRO A 1 181 ? 16.938 -34.688 -19.375 1 94.94 181 PRO A C 1
ATOM 1454 O O . PRO A 1 181 ? 15.969 -33.906 -19.406 1 94.94 181 PRO A O 1
ATOM 1457 N N . ILE A 1 182 ? 16.828 -35.969 -19.094 1 95.88 182 ILE A N 1
ATOM 1458 C CA . ILE A 1 182 ? 15.523 -36.562 -18.781 1 95.88 182 ILE A CA 1
ATOM 1459 C C . ILE A 1 182 ? 15.031 -36 -17.438 1 95.88 182 ILE A C 1
ATOM 1461 O O . ILE A 1 182 ? 13.859 -35.625 -17.312 1 95.88 182 ILE A O 1
ATOM 1465 N N . TRP A 1 183 ? 15.922 -35.938 -16.547 1 96.12 183 TRP A N 1
ATOM 1466 C CA . TRP A 1 183 ? 15.555 -35.406 -15.234 1 96.12 183 TRP A CA 1
ATOM 1467 C C . TRP A 1 183 ? 15.211 -33.938 -15.305 1 96.12 183 TRP A C 1
ATOM 1469 O O . TRP A 1 183 ? 14.227 -33.5 -14.703 1 96.12 183 TRP A O 1
ATOM 1479 N N . PHE A 1 184 ? 16 -33.219 -16.031 1 95.81 184 PHE A N 1
ATOM 1480 C CA . PHE A 1 184 ? 15.742 -31.797 -16.203 1 95.81 184 PHE A CA 1
ATOM 1481 C C . PHE A 1 184 ? 14.367 -31.562 -16.812 1 95.81 184 PHE A C 1
ATOM 1483 O O . PHE A 1 184 ? 13.594 -30.734 -16.328 1 95.81 184 PHE A O 1
ATOM 1490 N N . SER A 1 185 ? 14.039 -32.281 -17.844 1 97.12 185 SER A N 1
ATOM 1491 C CA . SER A 1 185 ? 12.773 -32.125 -18.547 1 97.12 185 SER A CA 1
ATOM 1492 C C . SER A 1 185 ? 11.594 -32.469 -17.656 1 97.12 185 SER A C 1
ATOM 1494 O O . SER A 1 185 ? 10.578 -31.781 -17.641 1 97.12 185 SER A O 1
ATOM 1496 N N . LEU A 1 186 ? 11.766 -33.562 -16.922 1 96.69 186 LEU A N 1
ATOM 1497 C CA . LEU A 1 186 ? 10.695 -34 -16.016 1 96.69 186 LEU A CA 1
ATOM 1498 C C . LEU A 1 186 ? 10.453 -33 -14.922 1 96.69 186 LEU A C 1
ATOM 1500 O O . LEU A 1 186 ? 9.312 -32.562 -14.695 1 96.69 186 LEU A O 1
ATOM 1504 N N . PHE A 1 187 ? 11.492 -32.562 -14.289 1 96.88 187 PHE A N 1
ATOM 1505 C CA . PHE A 1 187 ? 11.367 -31.625 -13.18 1 96.88 187 PHE A CA 1
ATOM 1506 C C . PHE A 1 187 ? 10.852 -30.281 -13.672 1 96.88 187 PHE A C 1
ATOM 1508 O O . PHE A 1 187 ? 9.984 -29.672 -13.039 1 96.88 187 PHE A O 1
ATOM 1515 N N . GLN A 1 188 ? 11.344 -29.812 -14.758 1 96 188 GLN A N 1
ATOM 1516 C CA . GLN A 1 188 ? 10.922 -28.531 -15.305 1 96 188 GLN A CA 1
ATOM 1517 C C . GLN A 1 188 ? 9.445 -28.562 -15.68 1 96 188 GLN A C 1
ATOM 1519 O O . GLN A 1 188 ? 8.734 -27.562 -15.477 1 96 188 GLN A O 1
ATOM 1524 N N . THR A 1 189 ? 9.016 -29.641 -16.25 1 97.12 189 THR A N 1
ATOM 1525 C CA . THR A 1 189 ? 7.613 -29.781 -16.625 1 97.12 189 THR A CA 1
ATOM 1526 C C . THR A 1 189 ? 6.719 -29.719 -15.383 1 97.12 189 THR A C 1
ATOM 1528 O O . THR A 1 189 ? 5.746 -28.953 -15.352 1 97.12 189 THR A O 1
ATOM 1531 N N . ILE A 1 190 ? 7.066 -30.469 -14.383 1 95.62 190 ILE A N 1
ATOM 1532 C CA . ILE A 1 190 ? 6.254 -30.531 -13.172 1 95.62 190 ILE A CA 1
ATOM 1533 C C . ILE A 1 190 ? 6.328 -29.203 -12.422 1 95.62 190 ILE A C 1
ATOM 1535 O O . ILE A 1 190 ? 5.316 -28.719 -11.914 1 95.62 190 ILE A O 1
ATOM 1539 N N . SER A 1 191 ? 7.488 -28.625 -12.398 1 95.25 191 SER A N 1
ATOM 1540 C CA . SER A 1 191 ? 7.66 -27.328 -11.734 1 95.25 191 SER A CA 1
ATOM 1541 C C . SER A 1 191 ? 6.879 -26.234 -12.453 1 95.25 191 SER A C 1
ATOM 1543 O O . SER A 1 191 ? 6.27 -25.375 -11.812 1 95.25 191 SER A O 1
ATOM 1545 N N . SER A 1 192 ? 6.883 -26.234 -13.742 1 95.12 192 SER A N 1
ATOM 1546 C CA . SER A 1 192 ? 6.152 -25.234 -14.516 1 95.12 192 SER A CA 1
ATOM 1547 C C . SER A 1 192 ? 4.645 -25.438 -14.398 1 95.12 192 SER A C 1
ATOM 1549 O O . SER A 1 192 ? 3.895 -24.469 -14.242 1 95.12 192 SER A O 1
ATOM 1551 N N . TRP A 1 193 ? 4.258 -26.688 -14.453 1 94.25 193 TRP A N 1
ATOM 1552 C CA . TRP A 1 193 ? 2.834 -26.984 -14.367 1 94.25 193 TRP A CA 1
ATOM 1553 C C . TRP A 1 193 ? 2.27 -26.578 -13.008 1 94.25 193 TRP A C 1
ATOM 1555 O O . TRP A 1 193 ? 1.178 -26.016 -12.93 1 94.25 193 TRP A O 1
ATOM 1565 N N . ASN A 1 194 ? 2.98 -26.828 -11.984 1 92.56 194 ASN A N 1
ATOM 1566 C CA . ASN A 1 194 ? 2.5 -26.562 -10.633 1 92.56 194 ASN A CA 1
ATOM 1567 C C . ASN A 1 194 ? 2.879 -25.156 -10.164 1 92.56 194 ASN A C 1
ATOM 1569 O O . ASN A 1 194 ? 2.59 -24.781 -9.031 1 92.56 194 ASN A O 1
ATOM 1573 N N . ASN A 1 195 ? 3.502 -24.406 -10.992 1 91.88 195 ASN A N 1
ATOM 1574 C CA . ASN A 1 195 ? 3.924 -23.047 -10.68 1 91.88 195 ASN A CA 1
ATOM 1575 C C . ASN A 1 195 ? 4.848 -23.016 -9.461 1 91.88 195 ASN A C 1
ATOM 1577 O O . ASN A 1 195 ? 4.719 -22.141 -8.602 1 91.88 195 ASN A O 1
ATOM 1581 N N . LEU A 1 196 ? 5.715 -23.953 -9.344 1 91.5 196 LEU A N 1
ATOM 1582 C CA . LEU A 1 196 ? 6.68 -24.016 -8.258 1 91.5 196 LEU A CA 1
ATOM 1583 C C . LEU A 1 196 ? 7.809 -23.016 -8.469 1 91.5 196 LEU A C 1
ATOM 1585 O O . LEU A 1 196 ? 8.289 -22.406 -7.516 1 91.5 196 LEU A O 1
ATOM 1589 N N . GLY A 1 197 ? 8.273 -22.828 -9.633 1 90.06 197 GLY A N 1
ATOM 1590 C CA . GLY A 1 197 ? 9.297 -21.859 -9.969 1 90.06 197 GLY A CA 1
ATOM 1591 C C . GLY A 1 197 ? 10.695 -22.312 -9.625 1 90.06 197 GLY A C 1
ATOM 1592 O O . GLY A 1 197 ? 11.656 -21.562 -9.773 1 90.06 197 GLY A O 1
ATOM 1593 N N . MET A 1 198 ? 10.906 -23.531 -9.18 1 92.44 198 MET A N 1
ATOM 1594 C CA . MET A 1 198 ? 12.219 -24.078 -8.875 1 92.44 198 MET A CA 1
ATOM 1595 C C . MET A 1 198 ? 12.781 -24.844 -10.07 1 92.44 198 MET A C 1
ATOM 1597 O O . MET A 1 198 ? 12.023 -25.484 -10.82 1 92.44 198 MET A O 1
ATOM 1601 N N . THR A 1 199 ? 14 -24.688 -10.242 1 92.25 199 THR A N 1
ATOM 1602 C CA . THR A 1 199 ? 14.711 -25.453 -11.273 1 92.25 199 THR A CA 1
ATOM 1603 C C . THR A 1 199 ? 15.852 -26.25 -10.656 1 92.25 199 THR A C 1
ATOM 1605 O O . THR A 1 199 ? 16.328 -25.938 -9.562 1 92.25 199 THR A O 1
ATOM 1608 N N . VAL A 1 200 ? 16.234 -27.25 -11.344 1 92.88 200 VAL A N 1
ATOM 1609 C CA . VAL A 1 200 ? 17.312 -28.109 -10.852 1 92.88 200 VAL A CA 1
ATOM 1610 C C . VAL A 1 200 ? 18.672 -27.453 -11.109 1 92.88 200 VAL A C 1
ATOM 1612 O O . VAL A 1 200 ? 19.656 -27.781 -10.461 1 92.88 200 VAL A O 1
ATOM 1615 N N . ASN A 1 201 ? 18.688 -26.531 -12.031 1 89.19 201 ASN A N 1
ATOM 1616 C CA . ASN A 1 201 ? 19.906 -25.781 -12.32 1 89.19 201 ASN A CA 1
ATOM 1617 C C . ASN A 1 201 ? 19.984 -24.5 -11.5 1 89.19 201 ASN A C 1
ATOM 1619 O O . ASN A 1 201 ? 19.047 -24.141 -10.797 1 89.19 201 ASN A O 1
ATOM 1623 N N . GLN A 1 202 ? 21.188 -23.906 -11.68 1 87 202 GLN A N 1
ATOM 1624 C CA . GLN A 1 202 ? 21.359 -22.609 -11.039 1 87 202 GLN A CA 1
ATOM 1625 C C . GLN A 1 202 ? 20.844 -21.484 -11.922 1 87 202 GLN A C 1
ATOM 1627 O O . GLN A 1 202 ? 20.891 -21.578 -13.148 1 87 202 GLN A O 1
ATOM 1632 N N . ASN A 1 203 ? 20.188 -20.5 -11.406 1 86.81 203 ASN A N 1
ATOM 1633 C CA . ASN A 1 203 ? 19.812 -19.25 -12.07 1 86.81 203 ASN A CA 1
ATOM 1634 C C . ASN A 1 203 ? 18.547 -19.438 -12.914 1 86.81 203 ASN A C 1
ATOM 1636 O O . ASN A 1 203 ? 18.438 -18.859 -13.992 1 86.81 203 ASN A O 1
ATOM 1640 N N . SER A 1 204 ? 17.781 -20.375 -12.578 1 91 204 SER A N 1
ATOM 1641 C CA . SER A 1 204 ? 16.469 -20.547 -13.211 1 91 204 SER A CA 1
ATOM 1642 C C . SER A 1 204 ? 16.609 -20.688 -14.727 1 91 204 SER A C 1
ATOM 1644 O O . SER A 1 204 ? 17.438 -21.438 -15.219 1 91 204 SER A O 1
ATOM 1646 N N . LEU A 1 205 ? 15.875 -20.047 -15.562 1 92.62 205 LEU A N 1
ATOM 1647 C CA . LEU A 1 205 ? 15.867 -20.203 -17.016 1 92.62 205 LEU A CA 1
ATOM 1648 C C . LEU A 1 205 ? 16.688 -19.109 -17.688 1 92.62 205 LEU A C 1
ATOM 1650 O O . LEU A 1 205 ? 16.641 -18.953 -18.906 1 92.62 205 LEU A O 1
ATOM 1654 N N . ASN A 1 206 ? 17.547 -18.406 -16.922 1 90.94 206 ASN A N 1
ATOM 1655 C CA . ASN A 1 206 ? 18.359 -17.297 -17.438 1 90.94 206 ASN A CA 1
ATOM 1656 C C . ASN A 1 206 ? 19.328 -17.781 -18.516 1 90.94 206 ASN A C 1
ATOM 1658 O O . ASN A 1 206 ? 19.453 -17.172 -19.578 1 90.94 206 ASN A O 1
ATOM 1662 N N . PRO A 1 207 ? 20.016 -18.969 -18.266 1 89.69 207 PRO A N 1
ATOM 1663 C CA . PRO A 1 207 ? 20.969 -19.438 -19.281 1 89.69 207 PRO A CA 1
ATOM 1664 C C . PRO A 1 207 ? 20.281 -19.922 -20.562 1 89.69 207 PRO A C 1
ATOM 1666 O O . PRO A 1 207 ? 20.922 -20.047 -21.609 1 89.69 207 PRO A O 1
ATOM 1669 N N . LEU A 1 208 ? 18.984 -20.141 -20.547 1 91.62 208 LEU A N 1
ATOM 1670 C CA . LEU A 1 208 ? 18.234 -20.688 -21.672 1 91.62 208 LEU A CA 1
ATOM 1671 C C . LEU A 1 208 ? 17.344 -19.625 -22.312 1 91.62 208 LEU A C 1
ATOM 1673 O O . LEU A 1 208 ? 16.328 -19.953 -22.938 1 91.62 208 LEU A O 1
ATOM 1677 N N . ILE A 1 209 ? 17.703 -18.391 -22.125 1 90.12 209 ILE A N 1
ATOM 1678 C CA . ILE A 1 209 ? 16.891 -17.266 -22.594 1 90.12 209 ILE A CA 1
ATOM 1679 C C . ILE A 1 209 ? 16.719 -17.359 -24.109 1 90.12 209 ILE A C 1
ATOM 1681 O O . ILE A 1 209 ? 15.672 -16.984 -24.641 1 90.12 209 ILE A O 1
ATOM 1685 N N . ASN A 1 210 ? 17.672 -17.922 -24.812 1 90.25 210 ASN A N 1
ATOM 1686 C CA . ASN A 1 210 ? 17.641 -17.953 -26.281 1 90.25 210 ASN A CA 1
ATOM 1687 C C . ASN A 1 210 ? 16.984 -19.219 -26.797 1 90.25 210 ASN A C 1
ATOM 1689 O O . ASN A 1 210 ? 16.75 -19.375 -27.984 1 90.25 210 ASN A O 1
ATOM 1693 N N . VAL A 1 211 ? 16.734 -20.203 -25.906 1 93.88 211 VAL A N 1
ATOM 1694 C CA . VAL A 1 211 ? 16.031 -21.438 -26.281 1 93.88 211 VAL A CA 1
ATOM 1695 C C . VAL A 1 211 ? 14.523 -21.234 -26.109 1 93.88 211 VAL A C 1
ATOM 1697 O O . VAL A 1 211 ? 13.93 -21.703 -25.141 1 93.88 211 VAL A O 1
ATOM 1700 N N . HIS A 1 212 ? 13.93 -20.641 -27.094 1 93.56 212 HIS A N 1
ATOM 1701 C CA . HIS A 1 212 ? 12.547 -20.188 -27.031 1 93.56 212 HIS A CA 1
ATOM 1702 C C . HIS A 1 212 ? 11.594 -21.359 -26.781 1 93.56 212 HIS A C 1
ATOM 1704 O O . HIS A 1 212 ? 10.57 -21.188 -26.109 1 93.56 212 HIS A O 1
ATOM 1710 N N . CYS A 1 213 ? 11.938 -22.5 -27.25 1 95 213 CYS A N 1
ATOM 1711 C CA . CYS A 1 213 ? 11.039 -23.641 -27.141 1 95 213 CYS A CA 1
ATOM 1712 C C . CYS A 1 213 ? 10.82 -24.031 -25.688 1 95 213 CYS A C 1
ATOM 1714 O O . CYS A 1 213 ? 9.695 -24.281 -25.266 1 95 213 CYS A O 1
ATOM 1716 N N . ILE A 1 214 ? 11.883 -24.062 -24.969 1 96 214 ILE A N 1
ATOM 1717 C CA . ILE A 1 214 ? 11.789 -24.453 -23.562 1 96 214 ILE A CA 1
ATOM 1718 C C . ILE A 1 214 ? 11.062 -23.375 -22.766 1 96 214 ILE A C 1
ATOM 1720 O O . ILE A 1 214 ? 10.172 -23.672 -21.969 1 96 214 ILE A O 1
ATOM 1724 N N . VAL A 1 215 ? 11.391 -22.109 -23.016 1 95.5 215 VAL A N 1
ATOM 1725 C CA . VAL A 1 215 ? 10.828 -20.984 -22.266 1 95.5 215 VAL A CA 1
ATOM 1726 C C . VAL A 1 215 ? 9.344 -20.844 -22.578 1 95.5 215 VAL A C 1
ATOM 1728 O O . VAL A 1 215 ? 8.516 -20.734 -21.672 1 95.5 215 VAL A O 1
ATOM 1731 N N . ILE A 1 216 ? 8.961 -20.922 -23.812 1 95.69 216 ILE A N 1
ATOM 1732 C CA . ILE A 1 216 ? 7.57 -20.75 -24.219 1 95.69 216 ILE A CA 1
ATOM 1733 C C . ILE A 1 216 ? 6.738 -21.938 -23.719 1 95.69 216 ILE A C 1
ATOM 1735 O O . ILE A 1 216 ? 5.594 -21.75 -23.281 1 95.69 216 ILE A O 1
ATOM 1739 N N . THR A 1 217 ? 7.34 -23.125 -23.828 1 96.75 217 THR A N 1
ATOM 1740 C CA . THR A 1 217 ? 6.637 -24.297 -23.297 1 96.75 217 THR A CA 1
ATOM 1741 C C . THR A 1 217 ? 6.395 -24.156 -21.797 1 96.75 217 THR A C 1
ATOM 1743 O O . THR A 1 217 ? 5.32 -24.5 -21.312 1 96.75 217 THR A O 1
ATOM 1746 N N . SER A 1 218 ? 7.391 -23.656 -21.094 1 95.88 218 SER A N 1
ATOM 1747 C CA . SER A 1 218 ? 7.238 -23.438 -19.656 1 95.88 218 SER A CA 1
ATOM 1748 C C . SER A 1 218 ? 6.16 -22.406 -19.359 1 95.88 218 SER A C 1
ATOM 1750 O O . SER A 1 218 ? 5.406 -22.547 -18.406 1 95.88 218 SER A O 1
ATOM 1752 N N . VAL A 1 219 ? 6.059 -21.359 -20.172 1 94.81 219 VAL A N 1
ATOM 1753 C CA . VAL A 1 219 ? 5.039 -20.312 -20.016 1 94.81 219 VAL A CA 1
ATOM 1754 C C . VAL A 1 219 ? 3.652 -20.922 -20.219 1 94.81 219 VAL A C 1
ATOM 1756 O O . VAL A 1 219 ? 2.738 -20.672 -19.422 1 94.81 219 VAL A O 1
ATOM 1759 N N . PHE A 1 220 ? 3.549 -21.75 -21.203 1 94.44 220 PHE A N 1
ATOM 1760 C CA . PHE A 1 220 ? 2.262 -22.375 -21.5 1 94.44 220 PHE A CA 1
ATOM 1761 C C . PHE A 1 220 ? 1.848 -23.328 -20.391 1 94.44 220 PHE A C 1
ATOM 1763 O O . PHE A 1 220 ? 0.678 -23.359 -20 1 94.44 220 PHE A O 1
ATOM 1770 N N . LEU A 1 221 ? 2.785 -24.094 -19.938 1 95.31 221 LEU A N 1
ATOM 1771 C CA . LEU A 1 221 ? 2.5 -25.016 -18.844 1 95.31 221 LEU A CA 1
ATOM 1772 C C . LEU A 1 221 ? 2.096 -24.25 -17.578 1 95.31 221 LEU A C 1
ATOM 1774 O O . LEU A 1 221 ? 1.166 -24.656 -16.875 1 95.31 221 LEU A O 1
ATOM 1778 N N . ASN A 1 222 ? 2.754 -23.188 -17.344 1 93 222 ASN A N 1
ATOM 1779 C CA . ASN A 1 222 ? 2.443 -22.359 -16.172 1 93 222 ASN A CA 1
ATOM 1780 C C . ASN A 1 222 ? 1.027 -21.797 -16.25 1 93 222 ASN A C 1
ATOM 1782 O O . ASN A 1 222 ? 0.296 -21.828 -15.258 1 93 222 ASN A O 1
ATOM 1786 N N . MET A 1 223 ? 0.652 -21.312 -17.344 1 90.94 223 MET A N 1
ATOM 1787 C CA . MET A 1 223 ? -0.668 -20.719 -17.5 1 90.94 223 MET A CA 1
ATOM 1788 C C . MET A 1 223 ? -1.762 -21.766 -17.438 1 90.94 223 MET A C 1
ATOM 1790 O O . MET A 1 223 ? -2.795 -21.562 -16.797 1 90.94 223 MET A O 1
ATOM 1794 N N . THR A 1 224 ? -1.51 -22.875 -18.062 1 91.38 224 THR A N 1
ATOM 1795 C CA . THR A 1 224 ? -2.521 -23.938 -18.141 1 91.38 224 THR A CA 1
ATOM 1796 C C . THR A 1 224 ? -2.621 -24.688 -16.812 1 91.38 224 THR A C 1
ATOM 1798 O O . THR A 1 224 ? -3.648 -25.297 -16.516 1 91.38 224 THR A O 1
ATOM 1801 N N . GLY A 1 225 ? -1.612 -24.625 -16.062 1 90.06 225 GLY A N 1
ATOM 1802 C CA . GLY A 1 225 ? -1.619 -25.344 -14.789 1 90.06 225 GLY A CA 1
ATOM 1803 C C . GLY A 1 225 ? -2.238 -24.547 -13.656 1 90.06 225 GLY A C 1
ATOM 1804 O O . GLY A 1 225 ? -2.465 -25.078 -12.57 1 90.06 225 GLY A O 1
ATOM 1805 N N . ASN A 1 226 ? -2.553 -23.281 -13.914 1 87.38 226 ASN A N 1
ATOM 1806 C CA . ASN A 1 226 ? -3.064 -22.469 -12.82 1 87.38 226 ASN A CA 1
ATOM 1807 C C . ASN A 1 226 ? -4.23 -21.578 -13.266 1 87.38 226 ASN A C 1
ATOM 1809 O O . ASN A 1 226 ? -5.391 -21.969 -13.133 1 87.38 226 ASN A O 1
ATOM 1813 N N . ILE A 1 227 ? -4.008 -20.516 -14.008 1 80.88 227 ILE A N 1
ATOM 1814 C CA . ILE A 1 227 ? -5 -19.484 -14.273 1 80.88 227 ILE A CA 1
ATOM 1815 C C . ILE A 1 227 ? -5.973 -19.953 -15.352 1 80.88 227 ILE A C 1
ATOM 1817 O O . ILE A 1 227 ? -7.148 -19.578 -15.344 1 80.88 227 ILE A O 1
ATOM 1821 N N . MET A 1 228 ? -5.559 -20.828 -16.156 1 86.69 228 MET A N 1
ATOM 1822 C CA . MET A 1 228 ? -6.387 -21.203 -17.297 1 86.69 228 MET A CA 1
ATOM 1823 C C . MET A 1 228 ? -7.133 -22.5 -17.031 1 86.69 228 MET A C 1
ATOM 1825 O O . MET A 1 228 ? -7.863 -23 -17.891 1 86.69 228 MET A O 1
ATOM 1829 N N . ILE A 1 229 ? -7.047 -23.031 -15.906 1 87.88 229 ILE A N 1
ATOM 1830 C CA . ILE A 1 229 ? -7.664 -24.312 -15.578 1 87.88 229 ILE A CA 1
ATOM 1831 C C . ILE A 1 229 ? -9.18 -24.219 -15.766 1 87.88 229 ILE A C 1
ATOM 1833 O O . ILE A 1 229 ? -9.766 -25.031 -16.5 1 87.88 229 ILE A O 1
ATOM 1837 N N . PRO A 1 230 ? -9.742 -23.203 -15.125 1 85 230 PRO A N 1
ATOM 1838 C CA . PRO A 1 230 ? -11.203 -23.141 -15.273 1 85 230 PRO A CA 1
ATOM 1839 C C . PRO A 1 230 ? -11.633 -22.859 -16.719 1 85 230 PRO A C 1
ATOM 1841 O O . PRO A 1 230 ? -12.68 -23.344 -17.156 1 85 230 PRO A O 1
ATOM 1844 N N . ILE A 1 231 ? -10.859 -22.234 -17.422 1 88.44 231 ILE A N 1
ATOM 1845 C CA . ILE A 1 231 ? -11.203 -21.844 -18.781 1 88.44 231 ILE A CA 1
ATOM 1846 C C . ILE A 1 231 ? -11.062 -23.047 -19.719 1 88.44 231 ILE A C 1
ATOM 1848 O O . ILE A 1 231 ? -11.992 -23.375 -20.453 1 88.44 231 ILE A O 1
ATOM 1852 N N . ILE A 1 232 ? -10 -23.719 -19.625 1 89.69 232 ILE A N 1
ATOM 1853 C CA . ILE A 1 232 ? -9.727 -24.812 -20.547 1 89.69 232 ILE A CA 1
ATOM 1854 C C . ILE A 1 232 ? -10.562 -26.031 -20.188 1 89.69 232 ILE A C 1
ATOM 1856 O O . ILE A 1 232 ? -11.023 -26.766 -21.062 1 89.69 232 ILE A O 1
ATOM 1860 N N . THR A 1 233 ? -10.781 -26.234 -18.938 1 87.5 233 THR A N 1
ATOM 1861 C CA . THR A 1 233 ? -11.602 -27.375 -18.531 1 87.5 233 THR A CA 1
ATOM 1862 C C . THR A 1 233 ? -13.039 -27.203 -19 1 87.5 233 THR A C 1
ATOM 1864 O O . THR A 1 233 ? -13.672 -28.172 -19.422 1 87.5 233 THR A O 1
ATOM 1867 N N . ARG A 1 234 ? -13.508 -26.031 -18.969 1 87.38 234 ARG A N 1
ATOM 1868 C CA . ARG A 1 234 ? -14.852 -25.797 -19.484 1 87.38 234 ARG A CA 1
ATOM 1869 C C . ARG A 1 234 ? -14.898 -25.984 -21 1 87.38 234 ARG A C 1
ATOM 1871 O O . ARG A 1 234 ? -15.852 -26.562 -21.531 1 87.38 234 ARG A O 1
ATOM 1878 N N . MET A 1 235 ? -13.914 -25.484 -21.609 1 87.94 235 MET A N 1
ATOM 1879 C CA . MET A 1 235 ? -13.844 -25.641 -23.062 1 87.94 235 MET A CA 1
ATOM 1880 C C . MET A 1 235 ? -13.758 -27.109 -23.438 1 87.94 235 MET A C 1
ATOM 1882 O O . MET A 1 235 ? -14.43 -27.547 -24.375 1 87.94 235 MET A O 1
ATOM 1886 N N . LEU A 1 236 ? -13 -27.859 -22.719 1 88.25 236 LEU A N 1
ATOM 1887 C CA . LEU A 1 236 ? -12.859 -29.281 -22.984 1 88.25 236 LEU A CA 1
ATOM 1888 C C . LEU A 1 236 ? -14.172 -30.016 -22.719 1 88.25 236 LEU A C 1
ATOM 1890 O O . LEU A 1 236 ? -14.547 -30.906 -23.484 1 88.25 236 LEU A O 1
ATOM 1894 N N . THR A 1 237 ? -14.836 -29.625 -21.641 1 86.19 237 THR A N 1
ATOM 1895 C CA . THR A 1 237 ? -16.125 -30.219 -21.328 1 86.19 237 THR A CA 1
ATOM 1896 C C . THR A 1 237 ? -17.141 -29.922 -22.422 1 86.19 237 THR A C 1
ATOM 1898 O O . THR A 1 237 ? -17.938 -30.781 -22.797 1 86.19 237 THR A O 1
ATOM 1901 N N . PHE A 1 238 ? -17.062 -28.797 -22.906 1 85.56 238 PHE A N 1
ATOM 1902 C CA . PHE A 1 238 ? -17.969 -28.375 -23.969 1 85.56 238 PHE A CA 1
ATOM 1903 C C . PHE A 1 238 ? -17.703 -29.156 -25.266 1 85.56 238 PHE A C 1
ATOM 1905 O O . PHE A 1 238 ? -18.625 -29.578 -25.953 1 85.56 238 PHE A O 1
ATOM 1912 N N . ILE A 1 239 ? -16.484 -29.328 -25.578 1 86.88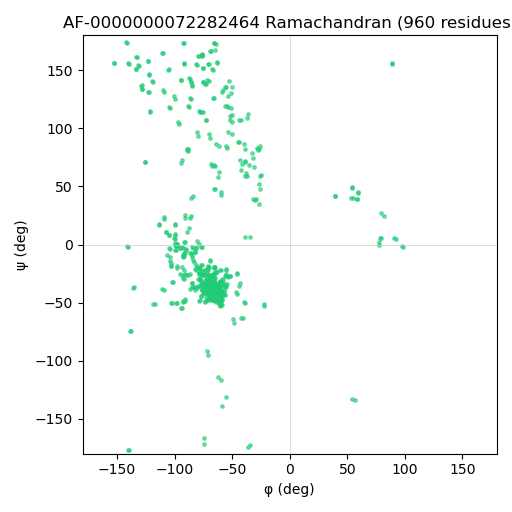 239 ILE A N 1
ATOM 1913 C CA . ILE A 1 239 ? -16.078 -30.047 -26.797 1 86.88 239 ILE A CA 1
ATOM 1914 C C . ILE A 1 239 ? -16.5 -31.516 -26.688 1 86.88 239 ILE A C 1
ATOM 1916 O O . ILE A 1 239 ? -17.031 -32.062 -27.641 1 86.88 239 ILE A O 1
ATOM 1920 N N . VAL A 1 240 ? -16.297 -32.094 -25.516 1 85.19 240 VAL A N 1
ATOM 1921 C CA . VAL A 1 240 ? -16.656 -33.5 -25.312 1 85.19 240 VAL A CA 1
ATOM 1922 C C . VAL A 1 240 ? -18.172 -33.656 -25.359 1 85.19 240 VAL A C 1
ATOM 1924 O O . VAL A 1 240 ? -18.688 -34.656 -25.891 1 85.19 240 VAL A O 1
ATOM 1927 N N . HIS A 1 241 ? -18.859 -32.656 -24.812 1 83.5 241 HIS A N 1
ATOM 1928 C CA . HIS A 1 241 ? -20.328 -32.688 -24.859 1 83.5 241 HIS A CA 1
ATOM 1929 C C . HIS A 1 241 ? -20.828 -32.625 -26.297 1 83.5 241 HIS A C 1
ATOM 1931 O O . HIS A 1 241 ? -21.75 -33.344 -26.672 1 83.5 241 HIS A O 1
ATOM 1937 N N . ARG A 1 242 ? -20.219 -31.859 -27.078 1 81.81 242 ARG A N 1
ATOM 1938 C CA . ARG A 1 242 ? -20.641 -31.672 -28.469 1 81.81 242 ARG A CA 1
ATOM 1939 C C . ARG A 1 242 ? -20.312 -32.906 -29.297 1 81.81 242 ARG A C 1
ATOM 1941 O O . ARG A 1 242 ? -21.062 -33.25 -30.203 1 81.81 242 ARG A O 1
ATOM 1948 N N . LEU A 1 243 ? -19.312 -33.562 -28.984 1 82.25 243 LEU A N 1
ATOM 1949 C CA . LEU A 1 243 ? -18.859 -34.688 -29.766 1 82.25 243 LEU A CA 1
ATOM 1950 C C . LEU A 1 243 ? -19.609 -35.969 -29.375 1 82.25 243 LEU A C 1
ATOM 1952 O O . LEU A 1 243 ? -19.938 -36.781 -30.234 1 82.25 243 LEU A O 1
ATOM 1956 N N . PHE A 1 244 ? -19.938 -36.188 -28.094 1 76.75 244 PHE A N 1
ATOM 1957 C CA . PHE A 1 244 ? -20.438 -37.469 -27.656 1 76.75 244 PHE A CA 1
ATOM 1958 C C . PHE A 1 244 ? -21.922 -37.375 -27.297 1 76.75 244 PHE A C 1
ATOM 1960 O O . PHE A 1 244 ? -22.656 -38.375 -27.438 1 76.75 244 PHE A O 1
ATOM 1967 N N . GLU A 1 245 ? -22.406 -36.25 -26.641 1 70.56 245 GLU A N 1
ATOM 1968 C CA . GLU A 1 245 ? -23.766 -36.188 -26.156 1 70.56 245 GLU A CA 1
ATOM 1969 C C . GLU A 1 245 ? -24.703 -35.562 -27.188 1 70.56 245 GLU A C 1
ATOM 1971 O O . GLU A 1 245 ? -25.859 -35.969 -27.297 1 70.56 245 GLU A O 1
ATOM 1976 N N . GLN A 1 246 ? -24.391 -34.406 -27.797 1 61.78 246 GLN A N 1
ATOM 1977 C CA . GLN A 1 246 ? -25.312 -33.812 -28.75 1 61.78 246 GLN A CA 1
ATOM 1978 C C . GLN A 1 246 ? -25.641 -34.75 -29.891 1 61.78 246 GLN A C 1
ATOM 1980 O O . GLN A 1 246 ? -26.766 -34.75 -30.406 1 61.78 246 GLN A O 1
ATOM 1985 N N . LYS A 1 247 ? -24.812 -35.5 -30.438 1 55.72 247 LYS A N 1
ATOM 1986 C CA . LYS A 1 247 ? -25.156 -36.375 -31.562 1 55.72 247 LYS A CA 1
ATOM 1987 C C . LYS A 1 247 ? -26.141 -37.438 -31.125 1 55.72 247 LYS A C 1
ATOM 1989 O O . LYS A 1 247 ? -26.859 -38 -31.953 1 55.72 247 LYS A O 1
ATOM 1994 N N . SER A 1 248 ? -26.25 -37.719 -29.906 1 45.84 248 SER A N 1
ATOM 1995 C CA . SER A 1 248 ? -27.281 -38.688 -29.547 1 45.84 248 SER A CA 1
ATOM 1996 C C . SER A 1 248 ? -28.609 -38 -29.234 1 45.84 248 SER A C 1
ATOM 1998 O O . SER A 1 248 ? -29.375 -38.469 -28.391 1 45.84 248 SER A O 1
ATOM 2000 N N . LYS A 1 249 ? -28.875 -36.781 -29.719 1 51.41 249 LYS A N 1
ATOM 2001 C CA . LYS A 1 249 ? -30.156 -36.125 -29.562 1 51.41 249 LYS A CA 1
ATOM 2002 C C . LYS A 1 249 ? -31.281 -37.125 -29.297 1 51.41 249 LYS A C 1
ATOM 2004 O O . LYS A 1 249 ? -32.406 -36.719 -28.969 1 51.41 249 LYS A O 1
ATOM 2009 N N . HIS A 1 250 ? -31.344 -38.031 -30.062 1 39.03 250 HIS A N 1
ATOM 2010 C CA . HIS A 1 250 ? -32.562 -38.875 -30.031 1 39.03 250 HIS A CA 1
ATOM 2011 C C . HIS A 1 250 ? -32.719 -39.531 -28.672 1 39.03 250 HIS A C 1
ATOM 2013 O O . HIS A 1 250 ? -33.781 -40.125 -28.391 1 39.03 250 HIS A O 1
ATOM 2019 N N . CYS A 1 251 ? -31.703 -40.281 -28 1 39.75 251 CYS A N 1
ATOM 2020 C CA . CYS A 1 251 ? -32 -41.281 -26.984 1 39.75 251 CYS A CA 1
ATOM 2021 C C . CYS A 1 251 ? -32.156 -40.625 -25.609 1 39.75 251 CYS A C 1
ATOM 2023 O O . CYS A 1 251 ? -31.516 -39.625 -25.312 1 39.75 251 CYS A O 1
ATOM 2025 N N . SER A 1 252 ? -33.156 -40.938 -24.656 1 47.06 252 SER A N 1
ATOM 2026 C CA . SER A 1 252 ? -33.656 -40.812 -23.297 1 47.06 252 SER A CA 1
ATOM 2027 C C . SER A 1 252 ? -32.531 -40.875 -22.281 1 47.06 252 SER A C 1
ATOM 2029 O O . SER A 1 252 ? -32.781 -41.156 -21.094 1 47.06 252 SER A O 1
ATOM 2031 N N . LYS A 1 253 ? -31.234 -40.906 -22.609 1 55.22 253 LYS A N 1
ATOM 2032 C CA . LYS A 1 253 ? -30.141 -41.25 -21.688 1 55.22 253 LYS A CA 1
ATOM 2033 C C . LYS A 1 253 ? -29.656 -40.031 -20.922 1 55.22 253 LYS A C 1
ATOM 2035 O O . LYS A 1 253 ? -29.766 -38.906 -21.406 1 55.22 253 LYS A O 1
ATOM 2040 N N . PRO A 1 254 ? -29.312 -40.188 -19.641 1 61.62 254 PRO A N 1
ATOM 2041 C CA . PRO A 1 254 ? -28.812 -39.156 -18.734 1 61.62 254 PRO A CA 1
ATOM 2042 C C . PRO A 1 254 ? -27.641 -38.375 -19.328 1 61.62 254 PRO A C 1
ATOM 2044 O O . PRO A 1 254 ? -26.781 -38.969 -19.984 1 61.62 254 PRO A O 1
ATOM 2047 N N . GLN A 1 255 ? -27.797 -37.062 -19.531 1 71.94 255 GLN A N 1
ATOM 2048 C CA . GLN A 1 255 ? -26.797 -36.156 -20.109 1 71.94 255 GLN A CA 1
ATOM 2049 C C . GLN A 1 255 ? -25.891 -35.594 -19.016 1 71.94 255 GLN A C 1
ATOM 2051 O O . GLN A 1 255 ? -26.047 -34.438 -18.609 1 71.94 255 GLN A O 1
ATOM 2056 N N . PRO A 1 256 ? -24.859 -36.406 -18.578 1 76.12 256 PRO A N 1
ATOM 2057 C CA . PRO A 1 256 ? -23.984 -35.969 -17.484 1 76.12 256 PRO A CA 1
ATOM 2058 C C . PRO A 1 256 ? -23.125 -34.75 -17.875 1 76.12 256 PRO A C 1
ATOM 2060 O O . PRO A 1 256 ? -22.891 -33.875 -17.031 1 76.12 256 PRO A O 1
ATOM 2063 N N . LEU A 1 257 ? -22.797 -34.656 -19.141 1 77.88 257 LEU A N 1
ATOM 2064 C CA . LEU A 1 257 ? -21.922 -33.562 -19.562 1 77.88 257 LEU A CA 1
ATOM 2065 C C . LEU A 1 257 ? -22.688 -32.25 -19.609 1 77.88 257 LEU A C 1
ATOM 2067 O O . LEU A 1 257 ? -22.125 -31.188 -19.281 1 77.88 257 LEU A O 1
ATOM 2071 N N . LEU A 1 258 ? -23.891 -32.344 -19.969 1 73.56 258 LEU A N 1
ATOM 2072 C CA . LEU A 1 258 ? -24.734 -31.141 -19.969 1 73.56 258 LEU A CA 1
ATOM 2073 C C . LEU A 1 258 ? -25 -30.672 -18.531 1 73.56 258 LEU A C 1
ATOM 2075 O O . LEU A 1 258 ? -25.078 -29.469 -18.281 1 73.56 258 LEU A O 1
ATOM 2079 N N . TYR A 1 259 ? -24.969 -31.641 -17.703 1 74.5 259 TYR A N 1
ATOM 2080 C CA . TYR A 1 259 ? -25.188 -31.328 -16.297 1 74.5 259 TYR A CA 1
ATOM 2081 C C . TYR A 1 259 ? -23.984 -30.562 -15.734 1 74.5 259 TYR A C 1
ATOM 2083 O O . TYR A 1 259 ? -24.141 -29.625 -14.945 1 74.5 259 TYR A O 1
ATOM 2091 N N . ILE A 1 260 ? -22.844 -30.906 -16.172 1 76.12 260 ILE A N 1
ATOM 2092 C CA . ILE A 1 260 ? -21.625 -30.25 -15.703 1 76.12 260 ILE A CA 1
ATOM 2093 C C . ILE A 1 260 ? -21.625 -28.797 -16.156 1 76.12 260 ILE A C 1
ATOM 2095 O O . ILE A 1 260 ? -21.25 -27.906 -15.383 1 76.12 260 ILE A O 1
ATOM 2099 N N . LEU A 1 261 ? -22.094 -28.594 -17.359 1 76.31 261 LEU A N 1
ATOM 2100 C CA . LEU A 1 261 ? -22.062 -27.266 -17.938 1 76.31 261 LEU A CA 1
ATOM 2101 C C . LEU A 1 261 ? -23.141 -26.375 -17.344 1 76.31 261 LEU A C 1
ATOM 2103 O O . LEU A 1 261 ? -22.969 -25.156 -17.234 1 76.31 261 LEU A O 1
ATOM 2107 N N . LYS A 1 262 ? -24.156 -27.047 -16.891 1 69.62 262 LYS A N 1
ATOM 2108 C CA . LYS A 1 262 ? -25.297 -26.281 -16.391 1 69.62 262 LYS A CA 1
ATOM 2109 C C . LYS A 1 262 ? -25.203 -26.047 -14.883 1 69.62 262 LYS A C 1
ATOM 2111 O O . LYS A 1 262 ? -25.75 -25.078 -14.359 1 69.62 262 LYS A O 1
ATOM 2116 N N . ALA A 1 263 ? -24.484 -26.984 -14.258 1 66.62 263 ALA A N 1
ATOM 2117 C CA . ALA A 1 263 ? -24.344 -26.859 -12.812 1 66.62 263 ALA A CA 1
ATOM 2118 C C . ALA A 1 263 ? -22.875 -26.875 -12.398 1 66.62 263 ALA A C 1
ATOM 2120 O O . ALA A 1 263 ? -22.422 -27.766 -11.68 1 66.62 263 ALA A O 1
ATOM 2121 N N . PRO A 1 264 ? -22.234 -25.828 -12.719 1 66.12 264 PRO A N 1
ATOM 2122 C CA . PRO A 1 264 ? -20.781 -25.828 -12.469 1 66.12 264 PRO A CA 1
ATOM 2123 C C . PRO A 1 264 ? -20.438 -25.719 -10.984 1 66.12 264 PRO A C 1
ATOM 2125 O O . PRO A 1 264 ? -19.422 -26.25 -10.547 1 66.12 264 PRO A O 1
ATOM 2128 N N . THR A 1 265 ? -21.297 -25.156 -10.211 1 66.31 265 THR A N 1
ATOM 2129 C CA . THR A 1 265 ? -20.984 -24.891 -8.805 1 66.31 265 THR A CA 1
ATOM 2130 C C . THR A 1 265 ? -20.938 -26.203 -8.016 1 66.31 265 THR A C 1
ATOM 2132 O O . THR A 1 265 ? -20.297 -26.266 -6.965 1 66.31 265 THR A O 1
ATOM 2135 N N . ARG A 1 266 ? -21.578 -27.188 -8.617 1 62.44 266 ARG A N 1
ATOM 2136 C CA . ARG A 1 266 ? -21.672 -28.438 -7.879 1 62.44 266 ARG A CA 1
ATOM 2137 C C . ARG A 1 266 ? -20.5 -29.375 -8.227 1 62.44 266 ARG A C 1
ATOM 2139 O O . ARG A 1 266 ? -20.297 -30.391 -7.562 1 62.44 266 ARG A O 1
ATOM 2146 N N . MET A 1 267 ? -19.828 -28.969 -9.188 1 65.19 267 MET A N 1
ATOM 2147 C CA . MET A 1 267 ? -18.766 -29.859 -9.656 1 65.19 267 MET A CA 1
ATOM 2148 C C . MET A 1 267 ? -17.438 -29.5 -9 1 65.19 267 MET A C 1
ATOM 2150 O O . MET A 1 267 ? -16.734 -30.391 -8.508 1 65.19 267 MET A O 1
ATOM 2154 N N . SER A 1 268 ? -17.047 -28.312 -9.109 1 67.88 268 SER A N 1
ATOM 2155 C CA . SER A 1 268 ? -15.773 -27.906 -8.539 1 67.88 268 SER A CA 1
ATOM 2156 C C . SER A 1 268 ? -15.781 -26.422 -8.18 1 67.88 268 SER A C 1
ATOM 2158 O O . SER A 1 268 ? -16.609 -25.656 -8.688 1 67.88 268 SER A O 1
ATOM 2160 N N . LEU A 1 269 ? -14.906 -26.156 -7.254 1 65.31 269 LEU A N 1
ATOM 2161 C CA . LEU A 1 269 ? -14.742 -24.781 -6.816 1 65.31 269 LEU A CA 1
ATOM 2162 C C . LEU A 1 269 ? -14.188 -23.906 -7.945 1 65.31 269 LEU A C 1
ATOM 2164 O O . LEU A 1 269 ? -14.398 -22.703 -7.965 1 65.31 269 LEU A O 1
ATOM 2168 N N . SER A 1 270 ? -13.633 -24.578 -8.852 1 65.44 270 SER A N 1
ATOM 2169 C CA . SER A 1 270 ? -12.953 -23.797 -9.883 1 65.44 270 SER A CA 1
ATOM 2170 C C . SER A 1 270 ? -13.734 -23.828 -11.195 1 65.44 270 SER A C 1
ATOM 2172 O O . SER A 1 270 ? -13.234 -23.391 -12.234 1 65.44 270 SER A O 1
ATOM 2174 N N . PHE A 1 271 ? -14.914 -24.328 -11.125 1 73.25 271 PHE A N 1
ATOM 2175 C CA . PHE A 1 271 ? -15.711 -24.375 -12.344 1 73.25 271 PHE A CA 1
ATOM 2176 C C . PHE A 1 271 ? -16.781 -23.297 -12.352 1 73.25 271 PHE A C 1
ATOM 2178 O O . PHE A 1 271 ? -17.609 -23.234 -11.438 1 73.25 271 PHE A O 1
ATOM 2185 N N . PHE A 1 272 ? -16.641 -22.438 -13.32 1 75.56 272 PHE A N 1
ATOM 2186 C CA . PHE A 1 272 ? -17.469 -21.234 -13.359 1 75.56 272 PHE A CA 1
ATOM 2187 C C . PHE A 1 272 ? -18.484 -21.312 -14.508 1 75.56 272 PHE A C 1
ATOM 2189 O O . PHE A 1 272 ? -18.391 -22.219 -15.352 1 75.56 272 PHE A O 1
ATOM 2196 N N . SER A 1 273 ? -19.375 -20.453 -14.375 1 76.75 273 SER A N 1
ATOM 2197 C CA . SER A 1 273 ? -20.375 -20.344 -15.438 1 76.75 273 SER A CA 1
ATOM 2198 C C . SER A 1 273 ? -19.766 -19.781 -16.719 1 76.75 273 SER A C 1
ATOM 2200 O O . SER A 1 273 ? -18.625 -19.312 -16.703 1 76.75 273 SER A O 1
ATOM 2202 N N . SER A 1 274 ? -20.469 -19.891 -17.797 1 80.5 274 SER A N 1
ATOM 2203 C CA . SER A 1 274 ? -19.969 -19.453 -19.094 1 80.5 274 SER A CA 1
ATOM 2204 C C . SER A 1 274 ? -19.625 -17.969 -19.078 1 80.5 274 SER A C 1
ATOM 2206 O O . SER A 1 274 ? -18.562 -17.547 -19.547 1 80.5 274 SER A O 1
ATOM 2208 N N . THR A 1 275 ? -20.484 -17.219 -18.453 1 77.94 275 THR A 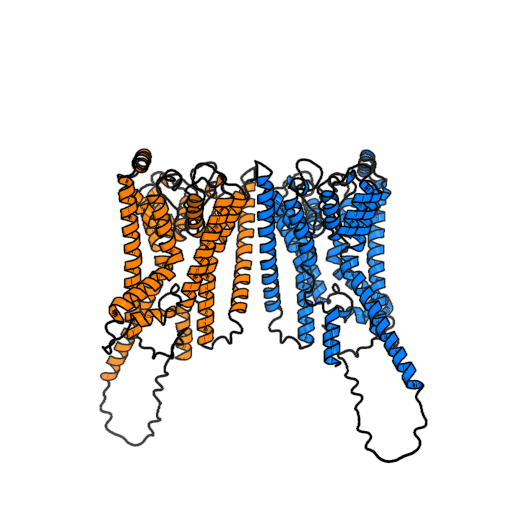N 1
ATOM 2209 C CA . THR A 1 275 ? -20.266 -15.773 -18.391 1 77.94 275 THR A CA 1
ATOM 2210 C C . THR A 1 275 ? -19.078 -15.445 -17.5 1 77.94 275 THR A C 1
ATOM 2212 O O . THR A 1 275 ? -18.266 -14.586 -17.828 1 77.94 275 THR A O 1
ATOM 2215 N N . GLN A 1 276 ? -19.016 -16.203 -16.469 1 81.12 276 GLN A N 1
ATOM 2216 C CA . GLN A 1 276 ? -17.922 -15.977 -15.539 1 81.12 276 GLN A CA 1
ATOM 2217 C C . GLN A 1 276 ? -16.594 -16.406 -16.141 1 81.12 276 GLN A C 1
ATOM 2219 O O . GLN A 1 276 ? -15.562 -15.766 -15.922 1 81.12 276 GLN A O 1
ATOM 2224 N N . THR A 1 277 ? -16.656 -17.422 -16.938 1 85.69 277 THR A N 1
ATOM 2225 C CA . THR A 1 277 ? -15.445 -17.922 -17.578 1 85.69 277 THR A CA 1
ATOM 2226 C C . THR A 1 277 ? -14.953 -16.938 -18.641 1 85.69 277 THR A C 1
ATOM 2228 O O . THR A 1 277 ? -13.75 -16.703 -18.766 1 85.69 277 THR A O 1
ATOM 2231 N N . LYS A 1 278 ? -15.914 -16.375 -19.344 1 86.38 278 LYS A N 1
ATOM 2232 C CA . LYS A 1 278 ? -15.547 -15.391 -20.359 1 86.38 278 LYS A CA 1
ATOM 2233 C C . LYS A 1 278 ? -14.945 -14.148 -19.703 1 86.38 278 LYS A C 1
ATOM 2235 O O . LYS A 1 278 ? -13.977 -13.578 -20.219 1 86.38 278 LYS A O 1
ATOM 2240 N N . LEU A 1 279 ? -15.477 -13.82 -18.609 1 83.88 279 LEU A N 1
ATOM 2241 C CA . LEU A 1 279 ? -14.961 -12.664 -17.891 1 83.88 279 LEU A CA 1
ATOM 2242 C C . LEU A 1 279 ? -13.562 -12.938 -17.344 1 83.88 279 LEU A C 1
ATOM 2244 O O . LEU A 1 279 ? -12.688 -12.078 -17.406 1 83.88 279 LEU A O 1
ATOM 2248 N N . LEU A 1 280 ? -13.422 -14.102 -16.859 1 86.94 280 LEU A N 1
ATOM 2249 C CA . LEU A 1 280 ? -12.117 -14.469 -16.328 1 86.94 280 LEU A CA 1
ATOM 2250 C C . LEU A 1 280 ? -11.062 -14.461 -17.438 1 86.94 280 LEU A C 1
ATOM 2252 O O . LEU A 1 280 ? -9.945 -13.977 -17.234 1 86.94 280 LEU A O 1
ATOM 2256 N N . PHE A 1 281 ? -11.453 -14.961 -18.531 1 89 281 PHE A N 1
ATOM 2257 C CA . PHE A 1 281 ? -10.539 -15.008 -19.672 1 89 281 PHE A CA 1
ATOM 2258 C C . PHE A 1 281 ? -10.164 -13.602 -20.109 1 89 281 PHE A C 1
ATOM 2260 O O . PHE A 1 281 ? -8.992 -13.312 -20.359 1 89 281 PHE A O 1
ATOM 2267 N N . LEU A 1 282 ? -11.086 -12.773 -20.156 1 89.25 282 LEU A N 1
ATOM 2268 C CA . LEU A 1 282 ? -10.852 -11.406 -20.625 1 89.25 282 LEU A CA 1
ATOM 2269 C C . LEU A 1 282 ? -9.977 -10.641 -19.625 1 89.25 282 LEU A C 1
ATOM 2271 O O . LEU A 1 282 ? -9.094 -9.891 -20.031 1 89.25 282 LEU A O 1
ATOM 2275 N N . VAL A 1 283 ? -10.234 -10.836 -18.391 1 86.31 283 VAL A N 1
ATOM 2276 C CA . VAL A 1 283 ? -9.461 -10.141 -17.375 1 86.31 283 VAL A CA 1
ATOM 2277 C C . VAL A 1 283 ? -8.016 -10.633 -17.391 1 86.31 283 VAL A C 1
ATOM 2279 O O . VAL A 1 283 ? -7.078 -9.844 -17.297 1 86.31 283 VAL A O 1
ATOM 2282 N N . GLN A 1 284 ? -7.844 -11.93 -17.516 1 87.62 284 GLN A N 1
ATOM 2283 C CA . GLN A 1 284 ? -6.5 -12.492 -17.562 1 87.62 284 GLN A CA 1
ATOM 2284 C C . GLN A 1 284 ? -5.738 -12.016 -18.797 1 87.62 284 GLN A C 1
ATOM 2286 O O . GLN A 1 284 ? -4.566 -11.641 -18.703 1 87.62 284 GLN A O 1
ATOM 2291 N N . LEU A 1 285 ? -6.414 -12.016 -19.875 1 87.88 285 LEU A N 1
ATOM 2292 C CA . LEU A 1 285 ? -5.801 -11.539 -21.125 1 87.88 285 LEU A CA 1
ATOM 2293 C C . LEU A 1 285 ? -5.43 -10.062 -21.016 1 87.88 285 LEU A C 1
ATOM 2295 O O . LEU A 1 285 ? -4.352 -9.656 -21.453 1 87.88 285 LEU A O 1
ATOM 2299 N N . PHE A 1 286 ? -6.254 -9.336 -20.438 1 88.38 286 PHE A N 1
ATOM 2300 C CA . PHE A 1 286 ? -6.016 -7.91 -20.266 1 88.38 286 PHE A CA 1
ATOM 2301 C C . PHE A 1 286 ? -4.797 -7.664 -19.391 1 88.38 286 PHE A C 1
ATOM 2303 O O . PHE A 1 286 ? -3.951 -6.828 -19.703 1 88.38 286 PHE A O 1
ATOM 2310 N N . LEU A 1 287 ? -4.703 -8.344 -18.297 1 86.94 287 LEU A N 1
ATOM 2311 C CA . LEU A 1 287 ? -3.598 -8.156 -17.359 1 86.94 287 LEU A CA 1
ATOM 2312 C C . LEU A 1 287 ? -2.275 -8.578 -17.984 1 86.94 287 LEU A C 1
ATOM 2314 O O . LEU A 1 287 ? -1.259 -7.902 -17.828 1 86.94 287 LEU A O 1
ATOM 2318 N N . ILE A 1 288 ? -2.285 -9.664 -18.75 1 87.94 288 ILE A N 1
ATOM 2319 C CA . ILE A 1 288 ? -1.073 -10.148 -19.406 1 87.94 288 ILE A CA 1
ATOM 2320 C C . ILE A 1 288 ? -0.614 -9.156 -20.469 1 87.94 288 ILE A C 1
ATOM 2322 O O . ILE A 1 288 ? 0.574 -8.836 -20.547 1 87.94 288 ILE A O 1
ATOM 2326 N N . LEU A 1 289 ? -1.535 -8.656 -21.219 1 89.25 289 LEU A N 1
ATOM 2327 C CA . LEU A 1 289 ? -1.208 -7.699 -22.266 1 89.25 289 LEU A CA 1
ATOM 2328 C C . LEU A 1 289 ? -0.718 -6.383 -21.672 1 89.25 289 LEU A C 1
ATOM 2330 O O . LEU A 1 289 ? 0.247 -5.797 -22.156 1 89.25 289 LEU A O 1
ATOM 2334 N N . LEU A 1 290 ? -1.345 -5.941 -20.656 1 86.31 290 LEU A N 1
ATOM 2335 C CA . LEU A 1 290 ? -0.952 -4.699 -20 1 86.31 290 LEU A CA 1
ATOM 2336 C C . LEU A 1 290 ? 0.467 -4.797 -19.453 1 86.31 290 LEU A C 1
ATOM 2338 O O . LEU A 1 290 ? 1.273 -3.881 -19.641 1 86.31 290 LEU A O 1
ATOM 2342 N N . GLN A 1 291 ? 0.752 -5.859 -18.875 1 85.81 291 GLN A N 1
ATOM 2343 C CA . GLN A 1 291 ? 2.078 -6.055 -18.297 1 85.81 291 GLN A CA 1
ATOM 2344 C C . GLN A 1 291 ? 3.139 -6.18 -19.391 1 85.81 291 GLN A C 1
ATOM 2346 O O . GLN A 1 291 ? 4.242 -5.645 -19.25 1 85.81 291 GLN A O 1
ATOM 2351 N N . THR A 1 292 ? 2.775 -6.863 -20.422 1 88.44 292 THR A N 1
ATOM 2352 C CA . THR A 1 292 ? 3.707 -7.031 -21.531 1 88.44 292 THR A CA 1
ATOM 2353 C C . THR A 1 292 ? 4.043 -5.688 -22.172 1 88.44 292 THR A C 1
ATOM 2355 O O . THR A 1 292 ? 5.207 -5.398 -22.453 1 88.44 292 THR A O 1
ATOM 2358 N N . ILE A 1 293 ? 3.082 -4.898 -22.266 1 85.31 293 ILE A N 1
ATOM 2359 C CA . ILE A 1 293 ? 3.279 -3.594 -22.891 1 85.31 293 ILE A CA 1
ATOM 2360 C C . ILE A 1 293 ? 4.113 -2.703 -21.984 1 85.31 293 ILE A C 1
ATOM 2362 O O . ILE A 1 293 ? 5.051 -2.039 -22.422 1 85.31 293 ILE A O 1
ATOM 2366 N N . PHE A 1 294 ? 3.834 -2.736 -20.75 1 80.88 294 PHE A N 1
ATOM 2367 C CA . PHE A 1 294 ? 4.562 -1.91 -19.797 1 80.88 294 PHE A CA 1
ATOM 2368 C C . PHE A 1 294 ? 6.027 -2.334 -19.734 1 80.88 294 PHE A C 1
ATOM 2370 O O . PHE A 1 294 ? 6.922 -1.487 -19.703 1 80.88 294 PHE A O 1
ATOM 2377 N N . PHE A 1 295 ? 6.223 -3.588 -19.656 1 81.56 295 PHE A N 1
ATOM 2378 C CA . PHE A 1 295 ? 7.59 -4.098 -19.609 1 81.56 295 PHE A CA 1
ATOM 2379 C C . PHE A 1 295 ? 8.344 -3.736 -20.891 1 81.56 295 PHE A C 1
ATOM 2381 O O . PHE A 1 295 ? 9.516 -3.357 -20.828 1 81.56 295 PHE A O 1
ATOM 2388 N N . SER A 1 296 ? 7.656 -3.844 -22.016 1 81.75 296 SER A N 1
ATOM 2389 C CA . SER A 1 296 ? 8.312 -3.58 -23.297 1 81.75 296 SER A CA 1
ATOM 2390 C C . SER A 1 296 ? 8.688 -2.107 -23.438 1 81.75 296 SER A C 1
ATOM 2392 O O . SER A 1 296 ? 9.695 -1.771 -24.047 1 81.75 296 SER A O 1
ATOM 2394 N N . LEU A 1 297 ? 7.957 -1.238 -22.75 1 75.12 297 LEU A N 1
ATOM 2395 C CA . LEU A 1 297 ? 8.203 0.196 -22.859 1 75.12 297 LEU A CA 1
ATOM 2396 C C . LEU A 1 297 ? 9.398 0.605 -22 1 75.12 297 LEU A C 1
ATOM 2398 O O . LEU A 1 297 ? 10.172 1.482 -22.391 1 75.12 297 LEU A O 1
ATOM 2402 N N . PHE A 1 298 ? 9.602 -0.109 -20.938 1 73.69 298 PHE A N 1
ATOM 2403 C CA . PHE A 1 298 ? 10.625 0.346 -20.016 1 73.69 298 PHE A CA 1
ATOM 2404 C C . PHE A 1 298 ? 11.867 -0.54 -20.094 1 73.69 298 PHE A C 1
ATOM 2406 O O . PHE A 1 298 ? 12.891 -0.249 -19.469 1 73.69 298 PHE A O 1
ATOM 2413 N N . TYR A 1 299 ? 11.656 -1.608 -20.828 1 68.88 299 TYR A N 1
ATOM 2414 C CA . TYR A 1 299 ? 12.797 -2.492 -21.016 1 68.88 299 TYR A CA 1
ATOM 2415 C C . TYR A 1 299 ? 13.727 -1.956 -22.109 1 68.88 299 TYR A C 1
ATOM 2417 O O . TYR A 1 299 ? 13.312 -1.768 -23.25 1 68.88 299 TYR A O 1
ATOM 2425 N N . ASN A 1 300 ? 14.797 -1.246 -21.703 1 64.19 300 ASN A N 1
ATOM 2426 C CA . ASN A 1 300 ? 15.711 -0.588 -22.625 1 64.19 300 ASN A CA 1
ATOM 2427 C C . ASN A 1 300 ? 16.859 -1.512 -23.047 1 64.19 300 ASN A C 1
ATOM 2429 O O . ASN A 1 300 ? 17.828 -1.067 -23.656 1 64.19 300 ASN A O 1
ATOM 2433 N N . LYS A 1 301 ? 16.797 -2.762 -22.75 1 62.69 301 LYS A N 1
ATOM 2434 C CA . LYS A 1 301 ? 18 -3.479 -23.156 1 62.69 301 LYS A CA 1
ATOM 2435 C C . LYS A 1 301 ? 17.875 -3.967 -24.594 1 62.69 301 LYS A C 1
ATOM 2437 O O . LYS A 1 301 ? 16.828 -4.457 -25 1 62.69 301 LYS A O 1
ATOM 2442 N N . ASN A 1 302 ? 18.75 -3.498 -25.453 1 58.16 302 ASN A N 1
ATOM 2443 C CA . ASN A 1 302 ? 18.844 -3.6 -26.906 1 58.16 302 ASN A CA 1
ATOM 2444 C C . ASN A 1 302 ? 18.844 -5.055 -27.375 1 58.16 302 ASN A C 1
ATOM 2446 O O . ASN A 1 302 ? 18.438 -5.355 -28.484 1 58.16 302 ASN A O 1
ATOM 2450 N N . ASP A 1 303 ? 19.266 -6.094 -26.594 1 62.72 303 ASP A N 1
ATOM 2451 C CA . ASP A 1 303 ? 19.656 -7.324 -27.281 1 62.72 303 ASP A CA 1
ATOM 2452 C C . ASP A 1 303 ? 18.484 -8.297 -27.375 1 62.72 303 ASP A C 1
ATOM 2454 O O . ASP A 1 303 ? 18.516 -9.227 -28.188 1 62.72 303 ASP A O 1
ATOM 2458 N N . LEU A 1 304 ? 17.516 -8.148 -26.609 1 69.75 304 LEU A N 1
ATOM 2459 C CA . LEU A 1 304 ? 16.438 -9.125 -26.656 1 69.75 304 LEU A CA 1
ATOM 2460 C C . LEU A 1 304 ? 15.117 -8.453 -27.031 1 69.75 304 LEU A C 1
ATOM 2462 O O . LEU A 1 304 ? 14.938 -7.254 -26.797 1 69.75 304 LEU A O 1
ATOM 2466 N N . SER A 1 305 ? 14.336 -9.219 -27.891 1 83.19 305 SER A N 1
ATOM 2467 C CA . SER A 1 305 ? 13.016 -8.695 -28.25 1 83.19 305 SER A CA 1
ATOM 2468 C C . SER A 1 305 ? 12.219 -8.32 -27 1 83.19 305 SER A C 1
ATOM 2470 O O . SER A 1 305 ? 11.914 -9.188 -26.172 1 83.19 305 SER A O 1
ATOM 2472 N N . PRO A 1 306 ? 12.031 -7.098 -26.828 1 85.56 306 PRO A N 1
ATOM 2473 C CA . PRO A 1 306 ? 11.312 -6.625 -25.641 1 85.56 306 PRO A CA 1
ATOM 2474 C C . PRO A 1 306 ? 9.93 -7.254 -25.5 1 85.56 306 PRO A C 1
ATOM 2476 O O . PRO A 1 306 ? 9.469 -7.488 -24.375 1 85.56 306 PRO A O 1
ATOM 2479 N N . LEU A 1 307 ? 9.391 -7.621 -26.625 1 87 307 LEU A N 1
ATOM 2480 C CA . LEU A 1 307 ? 8.055 -8.219 -26.578 1 87 307 LEU A CA 1
ATOM 2481 C C . LEU A 1 307 ? 8.125 -9.648 -26.047 1 87 307 LEU A C 1
ATOM 2483 O O . LEU A 1 307 ? 7.25 -10.078 -25.297 1 87 307 LEU A O 1
ATOM 2487 N N . TYR A 1 308 ? 9.195 -10.367 -26.5 1 89.69 308 TYR A N 1
ATOM 2488 C CA . TYR A 1 308 ? 9.391 -11.742 -26.062 1 89.69 308 TYR A CA 1
ATOM 2489 C C . TYR A 1 308 ? 9.664 -11.789 -24.562 1 89.69 308 TYR A C 1
ATOM 2491 O O . TYR A 1 308 ? 8.992 -12.516 -23.828 1 89.69 308 TYR A O 1
ATOM 2499 N N . VAL A 1 309 ? 10.508 -10.953 -24.125 1 89 309 VAL A N 1
ATOM 2500 C CA . VAL A 1 309 ? 10.898 -10.93 -22.719 1 89 309 VAL A CA 1
ATOM 2501 C C . VAL A 1 309 ? 9.734 -10.438 -21.859 1 89 309 VAL A C 1
ATOM 2503 O O . VAL A 1 309 ? 9.477 -10.977 -20.781 1 89 309 VAL A O 1
ATOM 2506 N N . GLY A 1 310 ? 9.062 -9.422 -22.422 1 88.31 310 GLY A N 1
ATOM 2507 C CA . GLY A 1 310 ? 7.918 -8.898 -21.688 1 88.31 310 GLY A CA 1
ATOM 2508 C C . GLY A 1 310 ? 6.793 -9.898 -21.531 1 88.31 310 GLY A C 1
ATOM 2509 O O . GLY A 1 310 ? 6.191 -10.008 -20.469 1 88.31 310 GLY A O 1
ATOM 2510 N N . PHE A 1 311 ? 6.562 -10.664 -22.594 1 90.19 311 PHE A N 1
ATOM 2511 C CA . PHE A 1 311 ? 5.508 -11.672 -22.562 1 90.19 311 PHE A CA 1
ATOM 2512 C C . PHE A 1 311 ? 5.848 -12.789 -21.578 1 90.19 311 PHE A C 1
ATOM 2514 O O . PHE A 1 311 ? 5.008 -13.195 -20.781 1 90.19 311 PHE A O 1
ATOM 2521 N N . VAL A 1 312 ? 7.043 -13.25 -21.625 1 92.06 312 VAL A N 1
ATOM 2522 C CA . VAL A 1 312 ? 7.484 -14.336 -20.766 1 92.06 312 VAL A CA 1
ATOM 2523 C C . VAL A 1 312 ? 7.461 -13.883 -19.312 1 92.06 312 VAL A C 1
ATOM 2525 O O . VAL A 1 312 ? 6.926 -14.586 -18.438 1 92.06 312 VAL A O 1
ATOM 2528 N N . ASN A 1 313 ? 7.891 -12.68 -19.062 1 89.44 313 ASN A N 1
ATOM 2529 C CA . ASN A 1 313 ? 7.953 -12.18 -17.688 1 89.44 313 ASN A CA 1
ATOM 2530 C C . ASN A 1 313 ? 6.559 -11.891 -17.141 1 89.44 313 ASN A C 1
ATOM 2532 O O . ASN A 1 313 ? 6.316 -12.039 -15.938 1 89.44 313 ASN A O 1
ATOM 2536 N N . SER A 1 314 ? 5.703 -11.445 -17.969 1 88.56 314 SER A N 1
ATOM 2537 C CA . SER A 1 314 ? 4.336 -11.188 -17.531 1 88.56 314 SER A CA 1
ATOM 2538 C C . SER A 1 314 ? 3.672 -12.469 -17.031 1 88.56 314 SER A C 1
ATOM 2540 O O . SER A 1 314 ? 2.916 -12.445 -16.062 1 88.56 314 SER A O 1
ATOM 2542 N N . SER A 1 315 ? 3.969 -13.562 -17.656 1 88.88 315 SER A N 1
ATOM 2543 C CA . SER A 1 315 ? 3.404 -14.836 -17.25 1 88.88 315 SER A CA 1
ATOM 2544 C C . SER A 1 315 ? 4.074 -15.352 -15.969 1 88.88 315 SER A C 1
ATOM 2546 O O . SER A 1 315 ? 3.395 -15.812 -15.055 1 88.88 315 SER A O 1
ATOM 2548 N N . PHE A 1 316 ? 5.375 -15.141 -15.891 1 91.56 316 PHE A N 1
ATOM 2549 C CA . PHE A 1 316 ? 6.121 -15.688 -14.758 1 91.56 316 PHE A CA 1
ATOM 2550 C C . PHE A 1 316 ? 5.848 -14.883 -13.492 1 91.56 316 PHE A C 1
ATOM 2552 O O . PHE A 1 316 ? 5.887 -15.43 -12.391 1 91.56 316 PHE A O 1
ATOM 2559 N N . THR A 1 317 ? 5.5 -13.625 -13.586 1 88.94 317 THR A N 1
ATOM 2560 C CA . THR A 1 317 ? 5.242 -12.789 -12.422 1 88.94 317 THR A CA 1
ATOM 2561 C C . THR A 1 317 ? 3.84 -13.039 -11.875 1 88.94 317 THR A C 1
ATOM 2563 O O . THR A 1 317 ? 3.557 -12.734 -10.711 1 88.94 317 THR A O 1
ATOM 2566 N N . ARG A 1 318 ? 3 -13.555 -12.562 1 81.44 318 ARG A N 1
ATOM 2567 C CA . ARG A 1 318 ? 1.635 -13.789 -12.102 1 81.44 318 ARG A CA 1
ATOM 2568 C C . ARG A 1 318 ? 1.495 -15.172 -11.477 1 81.44 318 ARG A C 1
ATOM 2570 O O . ARG A 1 318 ? 0.652 -15.375 -10.602 1 81.44 318 ARG A O 1
ATOM 2577 N N . THR A 1 319 ? 2.359 -16.109 -12 1 73.31 319 THR A N 1
ATOM 2578 C CA . THR A 1 319 ? 2.031 -17.469 -11.57 1 73.31 319 THR A CA 1
ATOM 2579 C C . THR A 1 319 ? 3.291 -18.219 -11.156 1 73.31 319 THR A C 1
ATOM 2581 O O . THR A 1 319 ? 3.232 -19.125 -10.32 1 73.31 319 THR A O 1
ATOM 2584 N N . ALA A 1 320 ? 4.32 -17.891 -11.93 1 80.81 320 ALA A N 1
ATOM 2585 C CA . ALA A 1 320 ? 5.492 -18.734 -11.695 1 80.81 320 ALA A CA 1
ATOM 2586 C C . ALA A 1 320 ? 6.734 -17.875 -11.453 1 80.81 320 ALA A C 1
ATOM 2588 O O . ALA A 1 320 ? 6.883 -16.797 -12.039 1 80.81 320 ALA A O 1
ATOM 2589 N N . GLY A 1 321 ? 7.555 -18.062 -10.641 1 85.38 321 GLY A N 1
ATOM 2590 C CA . GLY A 1 321 ? 8.727 -17.328 -10.188 1 85.38 321 GLY A CA 1
ATOM 2591 C C . GLY A 1 321 ? 9.969 -17.625 -11 1 85.38 321 GLY A C 1
ATOM 2592 O O . GLY A 1 321 ? 11.094 -17.5 -10.5 1 85.38 321 GLY A O 1
ATOM 2593 N N . PHE A 1 322 ? 9.742 -18.141 -12.352 1 92 322 PHE A N 1
ATOM 2594 C CA . PHE A 1 322 ? 10.922 -18.328 -13.188 1 92 322 PHE A CA 1
ATOM 2595 C C . PHE A 1 322 ? 11.445 -17 -13.695 1 92 322 PHE A C 1
ATOM 2597 O O . PHE A 1 322 ? 10.703 -16.016 -13.758 1 92 322 PHE A O 1
ATOM 2604 N N . SER A 1 323 ? 12.703 -16.984 -13.93 1 90.62 323 SER A N 1
ATOM 2605 C CA . SER A 1 323 ? 13.297 -15.781 -14.5 1 90.62 323 SER A CA 1
ATOM 2606 C C . SER A 1 323 ? 14.133 -16.109 -15.727 1 90.62 323 SER A C 1
ATOM 2608 O O . SER A 1 323 ? 14.859 -17.109 -15.75 1 90.62 323 SER A O 1
ATOM 2610 N N . ILE A 1 324 ? 13.922 -15.328 -16.734 1 91.06 324 ILE A N 1
ATOM 2611 C CA . ILE A 1 324 ? 14.711 -15.508 -17.953 1 91.06 324 ILE A CA 1
ATOM 2612 C C . ILE A 1 324 ? 15.789 -14.43 -18.031 1 91.06 324 ILE A C 1
ATOM 2614 O O . ILE A 1 324 ? 16.719 -14.523 -18.844 1 91.06 324 ILE A O 1
ATOM 2618 N N . ILE A 1 325 ? 15.594 -13.422 -17.219 1 88.69 325 ILE A N 1
ATOM 2619 C CA . ILE A 1 325 ? 16.578 -12.352 -17.109 1 88.69 325 ILE A CA 1
ATOM 2620 C C . ILE A 1 325 ? 16.844 -12.047 -15.633 1 88.69 325 ILE A C 1
ATOM 2622 O O . ILE A 1 325 ? 16.062 -12.43 -14.758 1 88.69 325 ILE A O 1
ATOM 2626 N N . ASN A 1 326 ? 17.953 -11.414 -15.477 1 88.69 326 ASN A N 1
ATOM 2627 C CA . ASN A 1 326 ? 18.219 -10.953 -14.117 1 88.69 326 ASN A CA 1
ATOM 2628 C C . ASN A 1 326 ? 17.328 -9.773 -13.742 1 88.69 326 ASN A C 1
ATOM 2630 O O . ASN A 1 326 ? 17.547 -8.648 -14.195 1 88.69 326 ASN A O 1
ATOM 2634 N N . VAL A 1 327 ? 16.406 -10.031 -12.93 1 87.5 327 VAL A N 1
ATOM 2635 C CA . VAL A 1 327 ? 15.391 -9.055 -12.57 1 87.5 327 VAL A CA 1
ATOM 2636 C C . VAL A 1 327 ? 16.031 -7.883 -11.828 1 87.5 327 VAL A C 1
ATOM 2638 O O . VAL A 1 327 ? 15.531 -6.758 -11.867 1 87.5 327 VAL A O 1
ATOM 2641 N N . ARG A 1 328 ? 17.172 -8.117 -11.195 1 85.75 328 ARG A N 1
ATOM 2642 C CA . ARG A 1 328 ? 17.859 -7.078 -10.438 1 85.75 328 ARG A CA 1
ATOM 2643 C C . ARG A 1 328 ? 18.344 -5.965 -11.359 1 85.75 328 ARG A C 1
ATOM 2645 O O . ARG A 1 328 ? 18.531 -4.828 -10.914 1 85.75 328 ARG A O 1
ATOM 2652 N N . ASP A 1 329 ? 18.531 -6.309 -12.594 1 83 329 ASP A N 1
ATOM 2653 C CA . ASP A 1 329 ? 19.078 -5.352 -13.547 1 83 329 ASP A CA 1
ATOM 2654 C C . ASP A 1 329 ? 17.984 -4.477 -14.141 1 83 329 ASP A C 1
ATOM 2656 O O . ASP A 1 329 ? 18.266 -3.525 -14.875 1 83 329 ASP A O 1
ATOM 2660 N N . LEU A 1 330 ? 16.859 -4.727 -13.773 1 83.75 330 LEU A N 1
ATOM 2661 C CA . LEU A 1 330 ? 15.742 -3.959 -14.32 1 83.75 330 LEU A CA 1
ATOM 2662 C C . LEU A 1 330 ? 15.594 -2.625 -13.602 1 83.75 330 LEU A C 1
ATOM 2664 O O . LEU A 1 330 ? 16.062 -2.473 -12.469 1 83.75 330 LEU A O 1
ATOM 2668 N N . SER A 1 331 ? 15 -1.693 -14.297 1 85.25 331 SER A N 1
ATOM 2669 C CA . SER A 1 331 ? 14.75 -0.382 -13.711 1 85.25 331 SER A CA 1
ATOM 2670 C C . SER A 1 331 ? 13.727 -0.467 -12.578 1 85.25 331 SER A C 1
ATOM 2672 O O . SER A 1 331 ? 12.812 -1.293 -12.625 1 85.25 331 SER A O 1
ATOM 2674 N N . PRO A 1 332 ? 13.797 0.399 -11.594 1 88.44 332 PRO A N 1
ATOM 2675 C CA . PRO A 1 332 ? 12.922 0.339 -10.414 1 88.44 332 PRO A CA 1
ATOM 2676 C C . PRO A 1 332 ? 11.445 0.45 -10.773 1 88.44 332 PRO A C 1
ATOM 2678 O O . PRO A 1 332 ? 10.609 -0.253 -10.203 1 88.44 332 PRO A O 1
ATOM 2681 N N . PRO A 1 333 ? 11.109 1.318 -11.758 1 87.19 333 PRO A N 1
ATOM 2682 C CA . PRO A 1 333 ? 9.688 1.362 -12.094 1 87.19 333 PRO A CA 1
ATOM 2683 C C . PRO A 1 333 ? 9.164 0.029 -12.625 1 87.19 333 PRO A C 1
ATOM 2685 O O . PRO A 1 333 ? 8.008 -0.325 -12.383 1 87.19 333 PRO A O 1
ATOM 2688 N N . VAL A 1 334 ? 10.008 -0.679 -13.328 1 86.56 334 VAL A N 1
ATOM 2689 C CA . VAL A 1 334 ? 9.625 -1.988 -13.844 1 86.56 334 VAL A CA 1
ATOM 2690 C C . VAL A 1 334 ? 9.477 -2.975 -12.688 1 86.56 334 VAL A C 1
ATOM 2692 O O . VAL A 1 334 ? 8.516 -3.75 -12.641 1 86.56 334 VAL A O 1
ATOM 2695 N N . ILE A 1 335 ? 10.344 -2.928 -11.766 1 90.06 335 ILE A N 1
ATOM 2696 C CA . ILE A 1 335 ? 10.297 -3.807 -10.602 1 90.06 335 ILE A CA 1
ATOM 2697 C C . ILE A 1 335 ? 9.023 -3.535 -9.805 1 90.06 335 ILE A C 1
ATOM 2699 O O . ILE A 1 335 ? 8.398 -4.465 -9.281 1 90.06 335 ILE A O 1
ATOM 2703 N N . LEU A 1 336 ? 8.633 -2.277 -9.719 1 90.25 336 LEU A N 1
ATOM 2704 C CA . LEU A 1 336 ? 7.402 -1.928 -9.008 1 90.25 336 LEU A CA 1
ATOM 2705 C C . LEU A 1 336 ? 6.184 -2.533 -9.703 1 90.25 336 LEU A C 1
ATOM 2707 O O . LEU A 1 336 ? 5.23 -2.947 -9.047 1 90.25 336 LEU A O 1
ATOM 2711 N N . THR A 1 337 ? 6.234 -2.547 -10.977 1 88.31 337 THR A N 1
ATOM 2712 C CA . THR A 1 337 ? 5.133 -3.162 -11.703 1 88.31 337 THR A CA 1
ATOM 2713 C C . THR A 1 337 ? 5.094 -4.668 -11.453 1 88.31 337 THR A C 1
ATOM 2715 O O . THR A 1 337 ? 4.016 -5.262 -11.375 1 88.31 337 THR A O 1
ATOM 2718 N N . TYR A 1 338 ? 6.273 -5.281 -11.352 1 90.44 338 TYR A N 1
ATOM 2719 C CA . TYR A 1 338 ? 6.34 -6.699 -11.016 1 90.44 338 TYR A CA 1
ATOM 2720 C C . TYR A 1 338 ? 5.746 -6.965 -9.641 1 90.44 338 TYR A C 1
ATOM 2722 O O . TYR A 1 338 ? 5 -7.926 -9.453 1 90.44 338 TYR A O 1
ATOM 2730 N N . ILE A 1 339 ? 6.031 -6.07 -8.719 1 92.31 339 ILE A N 1
ATOM 2731 C CA . ILE A 1 339 ? 5.52 -6.203 -7.359 1 92.31 339 ILE A CA 1
ATOM 2732 C C . ILE A 1 339 ? 3.992 -6.16 -7.375 1 92.31 339 ILE A C 1
ATOM 2734 O O . ILE A 1 339 ? 3.336 -6.996 -6.754 1 92.31 339 ILE A O 1
ATOM 2738 N N . LEU A 1 340 ? 3.49 -5.25 -8.148 1 89.44 340 LEU A N 1
ATOM 2739 C CA . LEU A 1 340 ? 2.041 -5.113 -8.242 1 89.44 340 LEU A CA 1
ATOM 2740 C C . LEU A 1 340 ? 1.423 -6.332 -8.914 1 89.44 340 LEU A C 1
ATOM 2742 O O . LEU A 1 340 ? 0.383 -6.832 -8.477 1 89.44 340 LEU A O 1
ATOM 2746 N N . SER A 1 341 ? 2.049 -6.746 -9.914 1 89.12 341 SER A N 1
ATOM 2747 C CA . SER A 1 341 ? 1.524 -7.887 -10.664 1 89.12 341 SER A CA 1
ATOM 2748 C C . SER A 1 341 ? 1.471 -9.141 -9.789 1 89.12 341 SER A C 1
ATOM 2750 O O . SER A 1 341 ? 0.484 -9.875 -9.812 1 89.12 341 SER A O 1
ATOM 2752 N N . MET A 1 342 ? 2.512 -9.336 -9.047 1 91.75 342 MET A N 1
ATOM 2753 C CA . MET A 1 342 ? 2.539 -10.5 -8.164 1 91.75 342 MET A CA 1
ATOM 2754 C C . MET A 1 342 ? 1.485 -10.375 -7.07 1 91.75 342 MET A C 1
ATOM 2756 O O . MET A 1 342 ? 0.851 -11.367 -6.699 1 91.75 342 MET A O 1
ATOM 2760 N N . TYR A 1 343 ? 1.304 -9.203 -6.652 1 88.38 343 TYR A N 1
ATOM 2761 C CA . TYR A 1 343 ? 0.373 -8.945 -5.559 1 88.38 343 TYR A CA 1
ATOM 2762 C C . TYR A 1 343 ? -1.065 -9.188 -5.996 1 88.38 343 TYR A C 1
ATOM 2764 O O . TYR A 1 343 ? -1.877 -9.711 -5.23 1 88.38 343 TYR A O 1
ATOM 2772 N N . ILE A 1 344 ? -1.442 -8.844 -7.258 1 83.81 344 ILE A N 1
ATOM 2773 C CA . ILE A 1 344 ? -2.834 -8.883 -7.699 1 83.81 344 ILE A CA 1
ATOM 2774 C C . ILE A 1 344 ? -3.098 -10.18 -8.461 1 83.81 344 ILE A C 1
ATOM 2776 O O . ILE A 1 344 ? -4.211 -10.414 -8.938 1 83.81 344 ILE A O 1
ATOM 2780 N N . ALA A 1 345 ? -2.215 -10.969 -8.609 1 81.19 345 ALA A N 1
ATOM 2781 C CA . ALA A 1 345 ? -2.309 -12.148 -9.453 1 81.19 345 ALA A CA 1
ATOM 2782 C C . ALA A 1 345 ? -3.506 -13.016 -9.062 1 81.19 345 ALA A C 1
ATOM 2784 O O . ALA A 1 345 ? -4.219 -13.523 -9.93 1 81.19 345 ALA A O 1
ATOM 2785 N N . ALA A 1 346 ? -3.848 -13.133 -7.828 1 77.44 346 ALA A N 1
ATOM 2786 C CA . ALA A 1 346 ? -4.891 -14.047 -7.367 1 77.44 346 ALA A CA 1
ATOM 2787 C C . ALA A 1 346 ? -6.25 -13.352 -7.34 1 77.44 346 ALA A C 1
ATOM 2789 O O . ALA A 1 346 ? -7.289 -14.016 -7.238 1 77.44 346 ALA A O 1
ATOM 2790 N N . TYR A 1 347 ? -6.309 -12.07 -7.559 1 80.44 347 TYR A N 1
ATOM 2791 C CA . TYR A 1 347 ? -7.516 -11.297 -7.289 1 80.44 347 TYR A CA 1
ATOM 2792 C C . TYR A 1 347 ? -8.617 -11.641 -8.289 1 80.44 347 TYR A C 1
ATOM 2794 O O . TYR A 1 347 ? -9.773 -11.805 -7.91 1 80.44 347 TYR A O 1
ATOM 2802 N N . PRO A 1 348 ? -8.281 -11.82 -9.531 1 81.56 348 PRO A N 1
ATOM 2803 C CA . PRO A 1 348 ? -9.352 -12.125 -10.477 1 81.56 348 PRO A CA 1
ATOM 2804 C C . PRO A 1 348 ? -10.086 -13.422 -10.148 1 81.56 348 PRO A C 1
ATOM 2806 O O . PRO A 1 348 ? -11.312 -13.484 -10.219 1 81.56 348 PRO A O 1
ATOM 2809 N N . THR A 1 349 ? -9.391 -14.391 -9.789 1 79.44 349 THR A N 1
ATOM 2810 C CA . THR A 1 349 ? -10 -15.68 -9.469 1 79.44 349 THR A CA 1
ATOM 2811 C C . THR A 1 349 ? -10.766 -15.602 -8.148 1 79.44 349 THR A C 1
ATOM 2813 O O . THR A 1 349 ? -11.859 -16.156 -8.031 1 79.44 349 THR A O 1
ATOM 2816 N N . VAL A 1 350 ? -10.297 -14.922 -7.227 1 77.44 350 VAL A N 1
ATOM 2817 C CA . VAL A 1 350 ? -10.93 -14.805 -5.914 1 77.44 350 VAL A CA 1
ATOM 2818 C C . VAL A 1 350 ? -12.211 -13.984 -6.027 1 77.44 350 VAL A C 1
ATOM 2820 O O . VAL A 1 350 ? -13.234 -14.336 -5.426 1 77.44 350 VAL A O 1
ATOM 2823 N N . ILE A 1 351 ? -12.141 -12.977 -6.793 1 78.81 351 ILE A N 1
ATOM 2824 C CA . ILE A 1 351 ? -13.297 -12.109 -6.973 1 78.81 351 ILE A CA 1
ATOM 2825 C C . ILE A 1 351 ? -14.406 -12.875 -7.703 1 78.81 351 ILE A C 1
ATOM 2827 O O . ILE A 1 351 ? -15.578 -12.766 -7.348 1 78.81 351 ILE A O 1
ATOM 2831 N N . LEU A 1 352 ? -14.023 -13.617 -8.633 1 77.75 352 LEU A N 1
ATOM 2832 C CA . LEU A 1 352 ? -15.008 -14.375 -9.398 1 77.75 352 LEU A CA 1
ATOM 2833 C C . LEU A 1 352 ? -15.656 -15.445 -8.531 1 77.75 352 LEU A C 1
ATOM 2835 O O . LEU A 1 352 ? -16.859 -15.727 -8.672 1 77.75 352 LEU A O 1
ATOM 2839 N N . ARG A 1 353 ? -14.891 -16.062 -7.77 1 76.62 353 ARG A N 1
ATOM 2840 C CA . ARG A 1 353 ? -15.43 -17.062 -6.859 1 76.62 353 ARG A CA 1
ATOM 2841 C C . ARG A 1 353 ? -16.453 -16.453 -5.91 1 76.62 353 ARG A C 1
ATOM 2843 O O . ARG A 1 353 ? -17.484 -17.062 -5.625 1 76.62 353 ARG A O 1
ATOM 2850 N N . GLN A 1 354 ? -16.141 -15.281 -5.469 1 74.12 354 GLN A N 1
ATOM 2851 C CA . GLN A 1 354 ? -17.094 -14.594 -4.59 1 74.12 354 GLN A CA 1
ATOM 2852 C C . GLN A 1 354 ? -18.359 -14.203 -5.34 1 74.12 354 GLN A C 1
ATOM 2854 O O . GLN A 1 354 ? -19.453 -14.281 -4.789 1 74.12 354 GLN A O 1
ATOM 2859 N N . TYR A 1 355 ? -18.094 -13.805 -6.504 1 73.5 355 TYR A N 1
ATOM 2860 C CA . TYR A 1 355 ? -19.234 -13.453 -7.344 1 73.5 355 TYR A CA 1
ATOM 2861 C C . TYR A 1 355 ? -20.156 -14.656 -7.543 1 73.5 355 TYR A C 1
ATOM 2863 O O . TYR A 1 355 ? -21.375 -14.531 -7.453 1 73.5 355 TYR A O 1
ATOM 2871 N N . ARG A 1 356 ? -19.625 -15.695 -7.762 1 74 356 ARG A N 1
ATOM 2872 C CA . ARG A 1 356 ? -20.375 -16.922 -7.945 1 74 356 ARG A CA 1
ATOM 2873 C C . ARG A 1 356 ? -21.141 -17.297 -6.68 1 74 356 ARG A C 1
ATOM 2875 O O . ARG A 1 356 ? -22.312 -17.672 -6.738 1 74 356 ARG A O 1
ATOM 2882 N N . ASP A 1 357 ? -20.5 -17.141 -5.605 1 71 357 ASP A N 1
ATOM 2883 C CA . ASP A 1 357 ? -21.125 -17.5 -4.336 1 71 357 ASP A CA 1
ATOM 2884 C C . ASP A 1 357 ? -22.297 -16.594 -4.016 1 71 357 ASP A C 1
ATOM 2886 O O . ASP A 1 357 ? -23.312 -17.047 -3.486 1 71 357 ASP A O 1
ATOM 2890 N N . ILE A 1 358 ? -22.141 -15.375 -4.34 1 70.62 358 ILE A N 1
ATOM 2891 C CA . ILE A 1 358 ? -23.219 -14.422 -4.094 1 70.62 358 ILE A CA 1
ATOM 2892 C C . ILE A 1 358 ? -24.406 -14.727 -5.02 1 70.62 358 ILE A C 1
ATOM 2894 O O . ILE A 1 358 ? -25.562 -14.656 -4.609 1 70.62 358 ILE A O 1
ATOM 2898 N N . GLU A 1 359 ? -24.047 -15.031 -6.191 1 69.75 359 GLU A N 1
ATOM 2899 C CA . GLU A 1 359 ? -25.109 -15.344 -7.152 1 69.75 359 GLU A CA 1
ATOM 2900 C C . GLU A 1 359 ? -25.859 -16.609 -6.742 1 69.75 359 GLU A C 1
ATOM 2902 O O . GLU A 1 359 ? -27.094 -16.656 -6.855 1 69.75 359 GLU A O 1
ATOM 2907 N N . VAL A 1 360 ? -25.141 -17.516 -6.285 1 65.56 360 VAL A N 1
ATOM 2908 C CA . VAL A 1 360 ? -25.766 -18.781 -5.883 1 65.56 360 VAL A CA 1
ATOM 2909 C C . VAL A 1 360 ? -26.625 -18.562 -4.645 1 65.56 360 VAL A C 1
ATOM 2911 O O . VAL A 1 360 ? -27.734 -19.078 -4.555 1 65.56 360 VAL A O 1
ATOM 2914 N N . ASN A 1 361 ? -26.109 -17.703 -3.791 1 64.44 361 ASN A N 1
ATOM 2915 C CA . ASN A 1 361 ? -26.875 -17.422 -2.574 1 64.44 361 ASN A CA 1
ATOM 2916 C C . ASN 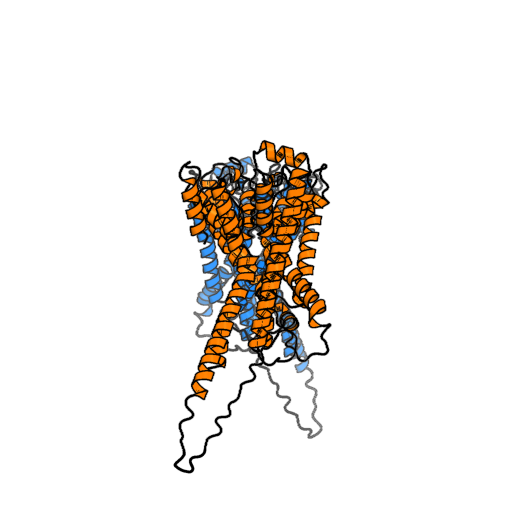A 1 361 ? -28.094 -16.562 -2.861 1 64.44 361 ASN A C 1
ATOM 2918 O O . ASN A 1 361 ? -29.141 -16.703 -2.211 1 64.44 361 ASN A O 1
ATOM 2922 N N . ALA A 1 362 ? -27.906 -15.695 -3.721 1 63.78 362 ALA A N 1
ATOM 2923 C CA . ALA A 1 362 ? -29.047 -14.867 -4.102 1 63.78 362 ALA A CA 1
ATOM 2924 C C . ALA A 1 362 ? -30.125 -15.695 -4.777 1 63.78 362 ALA A C 1
ATOM 2926 O O . ALA A 1 362 ? -31.328 -15.5 -4.516 1 63.78 362 ALA A O 1
ATOM 2927 N N . LYS A 1 363 ? -29.688 -16.531 -5.602 1 61.41 363 LYS A N 1
ATOM 2928 C CA . LYS A 1 363 ? -30.641 -17.375 -6.301 1 61.41 363 LYS A CA 1
ATOM 2929 C C . LYS A 1 363 ? -31.297 -18.375 -5.348 1 61.41 363 LYS A C 1
ATOM 2931 O O . LYS A 1 363 ? -32.469 -18.734 -5.531 1 61.41 363 LYS A O 1
ATOM 2936 N N . ALA A 1 364 ? -30.5 -18.688 -4.297 1 57.66 364 ALA A N 1
ATOM 2937 C CA . ALA A 1 364 ? -31.031 -19.594 -3.283 1 57.66 364 ALA A CA 1
ATOM 2938 C C . ALA A 1 364 ? -31.969 -18.844 -2.332 1 57.66 364 ALA A C 1
ATOM 2940 O O . ALA A 1 364 ? -32.625 -19.453 -1.479 1 57.66 364 ALA A O 1
ATOM 2941 N N . GLY A 1 365 ? -32.156 -17.484 -2.607 1 55.25 365 GLY A N 1
ATOM 2942 C CA . GLY A 1 365 ? -33.062 -16.672 -1.81 1 55.25 365 GLY A CA 1
ATOM 2943 C C . GLY A 1 365 ? -32.5 -16.266 -0.472 1 55.25 365 GLY A C 1
ATOM 2944 O O . GLY A 1 365 ? -33.219 -15.766 0.399 1 55.25 365 GLY A O 1
ATOM 2945 N N . LEU A 1 366 ? -31.391 -16.625 -0.266 1 51.31 366 LEU A N 1
ATOM 2946 C CA . LEU A 1 366 ? -30.812 -16.406 1.053 1 51.31 366 LEU A CA 1
ATOM 2947 C C . LEU A 1 366 ? -30.391 -14.961 1.227 1 51.31 366 LEU A C 1
ATOM 2949 O O . LEU A 1 366 ? -30.359 -14.445 2.348 1 51.31 366 LEU A O 1
ATOM 2953 N N . ILE A 1 367 ? -29.938 -14.32 0.279 1 53.91 367 ILE A N 1
ATOM 2954 C CA . ILE A 1 367 ? -29.531 -12.93 0.394 1 53.91 367 ILE A CA 1
ATOM 2955 C C . ILE A 1 367 ? -30.328 -12.07 -0.582 1 53.91 367 ILE A C 1
ATOM 2957 O O . ILE A 1 367 ? -30.531 -12.453 -1.737 1 53.91 367 ILE A O 1
ATOM 2961 N N . HIS A 1 368 ? -31.141 -11.188 -0.062 1 50.34 368 HIS A N 1
ATOM 2962 C CA . HIS A 1 368 ? -31.797 -10.203 -0.916 1 50.34 368 HIS A CA 1
ATOM 2963 C C . HIS A 1 368 ? -30.781 -9.25 -1.528 1 50.34 368 HIS A C 1
ATOM 2965 O O . HIS A 1 368 ? -30.234 -8.383 -0.834 1 50.34 368 HIS A O 1
ATOM 2971 N N . ILE A 1 369 ? -30.016 -9.633 -2.336 1 52.09 369 ILE A N 1
ATOM 2972 C CA . ILE A 1 369 ? -28.781 -8.961 -2.758 1 52.09 369 ILE A CA 1
ATOM 2973 C C . ILE A 1 369 ? -29.141 -7.703 -3.551 1 52.09 369 ILE A C 1
ATOM 2975 O O . ILE A 1 369 ? -29.906 -7.766 -4.52 1 52.09 369 ILE A O 1
ATOM 2979 N N . GLN A 1 370 ? -29.203 -6.566 -2.951 1 53.09 370 GLN A N 1
ATOM 2980 C CA . GLN A 1 370 ? -29.062 -5.391 -3.803 1 53.09 370 GLN A CA 1
ATOM 2981 C C . GLN A 1 370 ? -28.062 -5.648 -4.934 1 53.09 370 GLN A C 1
ATOM 2983 O O . GLN A 1 370 ? -27.344 -6.648 -4.914 1 53.09 370 GLN A O 1
ATOM 2988 N N . SER A 1 371 ? -27.672 -4.566 -5.832 1 56.03 371 SER A N 1
ATOM 2989 C CA . SER A 1 371 ? -26.891 -4.688 -7.066 1 56.03 371 SER A CA 1
ATOM 2990 C C . SER A 1 371 ? -25.562 -5.398 -6.82 1 56.03 371 SER A C 1
ATOM 2992 O O . SER A 1 371 ? -24.875 -5.102 -5.852 1 56.03 371 SER A O 1
ATOM 2994 N N . ASN A 1 372 ? -25.234 -6.633 -7.473 1 62.19 372 ASN A N 1
ATOM 2995 C CA . ASN A 1 372 ? -24.141 -7.594 -7.473 1 62.19 372 ASN A CA 1
ATOM 2996 C C . ASN A 1 372 ? -22.781 -6.891 -7.551 1 62.19 372 ASN A C 1
ATOM 2998 O O . ASN A 1 372 ? -21.844 -7.27 -6.844 1 62.19 372 ASN A O 1
ATOM 3002 N N . ILE A 1 373 ? -22.906 -5.695 -8.109 1 65.88 373 ILE A N 1
ATOM 3003 C CA . ILE A 1 373 ? -21.625 -5.047 -8.375 1 65.88 373 ILE A CA 1
ATOM 3004 C C . ILE A 1 373 ? -21.156 -4.312 -7.121 1 65.88 373 ILE A C 1
ATOM 3006 O O . ILE A 1 373 ? -19.969 -4.312 -6.812 1 65.88 373 ILE A O 1
ATOM 3010 N N . THR A 1 374 ? -22.125 -3.799 -6.379 1 69.69 374 THR A N 1
ATOM 3011 C CA . THR A 1 374 ? -21.766 -3.029 -5.191 1 69.69 374 THR A CA 1
ATOM 3012 C C . THR A 1 374 ? -21.219 -3.943 -4.098 1 69.69 374 THR A C 1
ATOM 3014 O O . THR A 1 374 ? -20.266 -3.584 -3.404 1 69.69 374 THR A O 1
ATOM 3017 N N . THR A 1 375 ? -21.812 -5.098 -4.117 1 70.56 375 THR A N 1
ATOM 3018 C CA . THR A 1 375 ? -21.375 -6.043 -3.1 1 70.56 375 THR A CA 1
ATOM 3019 C C . THR A 1 375 ? -19.984 -6.582 -3.432 1 70.56 375 THR A C 1
ATOM 3021 O O . THR A 1 375 ? -19.156 -6.766 -2.537 1 70.56 375 THR A O 1
ATOM 3024 N N . ILE A 1 376 ? -19.766 -6.719 -4.68 1 72.38 376 ILE A N 1
ATOM 3025 C CA . ILE A 1 376 ? -18.484 -7.223 -5.133 1 72.38 376 ILE A CA 1
ATOM 3026 C C . ILE A 1 376 ? -17.391 -6.188 -4.852 1 72.38 376 ILE A C 1
ATOM 3028 O O . ILE A 1 376 ? -16.297 -6.531 -4.395 1 72.38 376 ILE A O 1
ATOM 3032 N N . LEU A 1 377 ? -17.812 -5.012 -5.09 1 72.06 377 LEU A N 1
ATOM 3033 C CA . LEU A 1 377 ? -16.844 -3.941 -4.879 1 72.06 377 LEU A CA 1
ATOM 3034 C C . LEU A 1 377 ? -16.516 -3.793 -3.4 1 72.06 377 LEU A C 1
ATOM 3036 O O . LEU A 1 377 ? -15.367 -3.527 -3.041 1 72.06 377 LEU A O 1
ATOM 3040 N N . LYS A 1 378 ? -17.5 -3.98 -2.646 1 73.44 378 LYS A N 1
ATOM 3041 C CA . LYS A 1 378 ? -17.297 -3.916 -1.203 1 73.44 378 LYS A CA 1
ATOM 3042 C C . LYS A 1 378 ? -16.375 -5.039 -0.734 1 73.44 378 LYS A C 1
ATOM 3044 O O . LYS A 1 378 ? -15.508 -4.82 0.117 1 73.44 378 LYS A O 1
ATOM 3049 N N . TYR A 1 379 ? -16.594 -6.152 -1.361 1 72.38 379 TYR A N 1
ATOM 3050 C CA . TYR A 1 379 ? -15.766 -7.305 -1.026 1 72.38 379 TYR A CA 1
ATOM 3051 C C . TYR A 1 379 ? -14.32 -7.078 -1.453 1 72.38 379 TYR A C 1
ATOM 3053 O O . TYR A 1 379 ? -13.391 -7.336 -0.683 1 72.38 379 TYR A O 1
ATOM 3061 N N . VAL A 1 380 ? -14.195 -6.582 -2.551 1 74.56 380 VAL A N 1
ATOM 3062 C CA . VAL A 1 380 ? -12.867 -6.328 -3.1 1 74.56 380 VAL A CA 1
ATOM 3063 C C . VAL A 1 380 ? -12.133 -5.316 -2.223 1 74.56 380 VAL A C 1
ATOM 3065 O O . VAL A 1 380 ? -10.953 -5.504 -1.905 1 74.56 380 VAL A O 1
ATOM 3068 N N . LYS A 1 381 ? -12.82 -4.332 -1.785 1 75.94 381 LYS A N 1
ATOM 3069 C CA . LYS A 1 381 ? -12.227 -3.287 -0.955 1 75.94 381 LYS A CA 1
ATOM 3070 C C . LYS A 1 381 ? -11.805 -3.84 0.404 1 75.94 381 LYS A C 1
ATOM 3072 O O . LYS A 1 381 ? -10.742 -3.482 0.922 1 75.94 381 LYS A O 1
ATOM 3077 N N . SER A 1 382 ? -12.586 -4.711 0.874 1 76.12 382 SER A N 1
ATOM 3078 C CA . SER A 1 382 ? -12.273 -5.312 2.166 1 76.12 382 SER A CA 1
ATOM 3079 C C . SER A 1 382 ? -11.062 -6.227 2.072 1 76.12 382 SER A C 1
ATOM 3081 O O . SER A 1 382 ? -10.195 -6.207 2.949 1 76.12 382 SER A O 1
ATOM 3083 N N . LEU A 1 383 ? -11.039 -6.938 1.002 1 74.38 383 LEU A N 1
ATOM 3084 C CA . LEU A 1 383 ? -9.922 -7.852 0.777 1 74.38 383 LEU A CA 1
ATOM 3085 C C . LEU A 1 383 ? -8.625 -7.082 0.583 1 74.38 383 LEU A C 1
ATOM 3087 O O . LEU A 1 383 ? -7.602 -7.418 1.188 1 74.38 383 LEU A O 1
ATOM 3091 N N . PHE A 1 384 ? -8.789 -6.094 -0.108 1 74.44 384 PHE A N 1
ATOM 3092 C CA . PHE A 1 384 ? -7.609 -5.293 -0.412 1 74.44 384 PHE A CA 1
ATOM 3093 C C . PHE A 1 384 ? -7.078 -4.613 0.843 1 74.44 384 PHE A C 1
ATOM 3095 O O . PHE A 1 384 ? -5.863 -4.523 1.042 1 74.44 384 PHE A O 1
ATOM 3102 N N . PHE A 1 385 ? -7.984 -4.188 1.654 1 75.94 385 PHE A N 1
ATOM 3103 C CA . PHE A 1 385 ? -7.609 -3.512 2.893 1 75.94 385 PHE A CA 1
ATOM 3104 C C . PHE A 1 385 ? -6.836 -4.453 3.809 1 75.94 385 PHE A C 1
ATOM 3106 O O . PHE A 1 385 ? -5.754 -4.109 4.293 1 75.94 385 PHE A O 1
ATOM 3113 N N . SER A 1 386 ? -7.352 -5.582 3.941 1 78.94 386 SER A N 1
ATOM 3114 C CA . SER A 1 386 ? -6.703 -6.543 4.828 1 78.94 386 SER A CA 1
ATOM 3115 C C . SER A 1 386 ? -5.352 -6.98 4.27 1 78.94 386 SER A C 1
ATOM 3117 O O . SER A 1 386 ? -4.375 -7.094 5.016 1 78.94 386 SER A O 1
ATOM 3119 N N . HIS A 1 387 ? -5.273 -7.117 3 1 85.5 387 HIS A N 1
ATOM 3120 C CA . HIS A 1 387 ? -4.066 -7.637 2.369 1 85.5 387 HIS A CA 1
ATOM 3121 C C . HIS A 1 387 ? -2.949 -6.598 2.377 1 85.5 387 HIS A C 1
ATOM 3123 O O . HIS A 1 387 ? -1.776 -6.945 2.533 1 85.5 387 HIS A O 1
ATOM 3129 N N . ILE A 1 388 ? -3.346 -5.406 2.266 1 85.5 388 ILE A N 1
ATOM 3130 C CA . ILE A 1 388 ? -2.324 -4.367 2.223 1 85.5 388 ILE A CA 1
ATOM 3131 C C . ILE A 1 388 ? -1.717 -4.184 3.613 1 85.5 388 ILE A C 1
ATOM 3133 O O . ILE A 1 388 ? -0.525 -3.893 3.742 1 85.5 388 ILE A O 1
ATOM 3137 N N . ILE A 1 389 ? -2.467 -4.387 4.648 1 86.06 389 ILE A N 1
ATOM 3138 C CA . ILE A 1 389 ? -1.967 -4.297 6.016 1 86.06 389 ILE A CA 1
ATOM 3139 C C . ILE A 1 389 ? -0.951 -5.406 6.27 1 86.06 389 ILE A C 1
ATOM 3141 O O . ILE A 1 389 ? 0.102 -5.172 6.867 1 86.06 389 ILE A O 1
ATOM 3145 N N . TRP A 1 390 ? -1.269 -6.562 5.758 1 87.62 390 TRP A N 1
ATOM 3146 C CA . TRP A 1 390 ? -0.337 -7.676 5.902 1 87.62 390 TRP A CA 1
ATOM 3147 C C . TRP A 1 390 ? 0.952 -7.41 5.129 1 87.62 390 TRP A C 1
ATOM 3149 O O . TRP A 1 390 ? 2.047 -7.688 5.625 1 87.62 390 TRP A O 1
ATOM 3159 N N . PHE A 1 391 ? 0.732 -6.867 3.943 1 92.5 391 PHE A N 1
ATOM 3160 C CA . PHE A 1 391 ? 1.886 -6.555 3.107 1 92.5 391 PHE A CA 1
ATOM 3161 C C . PHE A 1 391 ? 2.791 -5.539 3.791 1 92.5 391 PHE A C 1
ATOM 3163 O O . PHE A 1 391 ? 4.004 -5.738 3.879 1 92.5 391 PHE A O 1
ATOM 3170 N N . TYR A 1 392 ? 2.238 -4.5 4.344 1 91.62 392 TYR A N 1
ATOM 3171 C CA . TYR A 1 392 ? 3.004 -3.438 4.984 1 91.62 392 TYR A CA 1
ATOM 3172 C C . TYR A 1 392 ? 3.668 -3.936 6.262 1 91.62 392 TYR A C 1
ATOM 3174 O O . TYR A 1 392 ? 4.852 -3.68 6.492 1 91.62 392 TYR A O 1
ATOM 3182 N N . THR A 1 393 ? 2.93 -4.652 7.086 1 92.62 393 THR A N 1
ATOM 3183 C CA . THR A 1 393 ? 3.453 -5.133 8.359 1 92.62 393 THR A CA 1
ATOM 3184 C C . THR A 1 393 ? 4.598 -6.117 8.141 1 92.62 393 THR A C 1
ATOM 3186 O O . THR A 1 393 ? 5.617 -6.055 8.828 1 92.62 393 THR A O 1
ATOM 3189 N N . ALA A 1 394 ? 4.422 -6.977 7.191 1 95.94 394 ALA A N 1
ATOM 3190 C CA . ALA A 1 394 ? 5.484 -7.93 6.879 1 95.94 394 ALA A CA 1
ATOM 3191 C C . ALA A 1 394 ? 6.738 -7.211 6.383 1 95.94 394 ALA A C 1
ATOM 3193 O O . ALA A 1 394 ? 7.855 -7.555 6.777 1 95.94 394 ALA A O 1
ATOM 3194 N N . THR A 1 395 ? 6.516 -6.223 5.48 1 94.94 395 THR A N 1
ATOM 3195 C CA . THR A 1 395 ? 7.641 -5.453 4.961 1 94.94 395 THR A CA 1
ATOM 3196 C C . THR A 1 395 ? 8.375 -4.738 6.094 1 94.94 395 THR A C 1
ATOM 3198 O O . THR A 1 395 ? 9.602 -4.738 6.141 1 94.94 395 THR A O 1
ATOM 3201 N N . LEU A 1 396 ? 7.66 -4.18 7.035 1 91.56 396 LEU A N 1
ATOM 3202 C CA . LEU A 1 396 ? 8.234 -3.457 8.164 1 91.56 396 LEU A CA 1
ATOM 3203 C C . LEU A 1 396 ? 9.047 -4.391 9.055 1 91.56 396 LEU A C 1
ATOM 3205 O O . LEU A 1 396 ? 10.188 -4.086 9.406 1 91.56 396 LEU A O 1
ATOM 3209 N N . ILE A 1 397 ? 8.516 -5.523 9.391 1 93.12 397 ILE A N 1
ATOM 3210 C CA . ILE A 1 397 ? 9.164 -6.457 10.312 1 93.12 397 ILE A CA 1
ATOM 3211 C C . ILE A 1 397 ? 10.414 -7.039 9.656 1 93.12 397 ILE A C 1
ATOM 3213 O O . ILE A 1 397 ? 11.477 -7.117 10.281 1 93.12 397 ILE A O 1
ATOM 3217 N N . VAL A 1 398 ? 10.281 -7.441 8.398 1 94.75 398 VAL A N 1
ATOM 3218 C CA . VAL A 1 398 ? 11.422 -8.023 7.695 1 94.75 398 VAL A CA 1
ATOM 3219 C C . VAL A 1 398 ? 12.523 -6.973 7.543 1 94.75 398 VAL A C 1
ATOM 3221 O O . VAL A 1 398 ? 13.703 -7.273 7.715 1 94.75 398 VAL A O 1
ATOM 3224 N N . MET A 1 399 ? 12.109 -5.727 7.211 1 90.94 399 MET A N 1
ATOM 3225 C CA . MET A 1 399 ? 13.086 -4.648 7.102 1 90.94 399 MET A CA 1
ATOM 3226 C C . MET A 1 399 ? 13.766 -4.395 8.445 1 90.94 399 MET A C 1
ATOM 3228 O O . MET A 1 399 ? 14.977 -4.141 8.492 1 90.94 399 MET A O 1
ATOM 3232 N N . ALA A 1 400 ? 13.039 -4.422 9.523 1 88.38 400 ALA A N 1
ATOM 3233 C CA . ALA A 1 400 ? 13.586 -4.199 10.859 1 88.38 400 ALA A CA 1
ATOM 3234 C C . ALA A 1 400 ? 14.633 -5.254 11.203 1 88.38 400 ALA A C 1
ATOM 3236 O O . ALA A 1 400 ? 15.719 -4.926 11.695 1 88.38 400 ALA A O 1
ATOM 3237 N N . PHE A 1 401 ? 14.383 -6.488 10.93 1 91 401 PHE A N 1
ATOM 3238 C CA . PHE A 1 401 ? 15.328 -7.559 11.227 1 91 401 PHE A CA 1
ATOM 3239 C C . PHE A 1 401 ? 16.531 -7.496 10.289 1 91 401 PHE A C 1
ATOM 3241 O O . PHE A 1 401 ? 17.656 -7.793 10.695 1 91 401 PHE A O 1
ATOM 3248 N N . TYR A 1 402 ? 16.188 -7.156 9.031 1 90.31 402 TYR A N 1
ATOM 3249 C CA . TYR A 1 402 ? 17.281 -7.031 8.094 1 90.31 402 TYR A CA 1
ATOM 3250 C C . TYR A 1 402 ? 18.266 -5.957 8.547 1 90.31 402 TYR A C 1
ATOM 3252 O O . TYR A 1 402 ? 19.484 -6.176 8.531 1 90.31 402 TYR A O 1
ATOM 3260 N N . CYS A 1 403 ? 17.797 -4.789 8.914 1 85.88 403 CYS A N 1
ATOM 3261 C CA . CYS A 1 403 ? 18.641 -3.67 9.305 1 85.88 403 CYS A CA 1
ATOM 3262 C C . CYS A 1 403 ? 19.344 -3.957 10.633 1 85.88 403 CYS A C 1
ATOM 3264 O O . CYS A 1 403 ? 20.422 -3.432 10.898 1 85.88 403 CYS A O 1
ATOM 3266 N N . SER A 1 404 ? 18.75 -4.699 11.5 1 84.38 404 SER A N 1
ATOM 3267 C CA . SER A 1 404 ? 19.391 -5.082 12.75 1 84.38 404 SER A CA 1
ATOM 3268 C C . SER A 1 404 ? 20.594 -5.996 12.492 1 84.38 404 SER A C 1
ATOM 3270 O O . SER A 1 404 ? 21.562 -5.98 13.25 1 84.38 404 SER A O 1
ATOM 3272 N N . ALA A 1 405 ? 20.484 -6.754 11.477 1 85.88 405 ALA A N 1
ATOM 3273 C CA . ALA A 1 405 ? 21.547 -7.727 11.188 1 85.88 405 ALA A CA 1
ATOM 3274 C C . ALA A 1 405 ? 22.609 -7.121 10.266 1 85.88 405 ALA A C 1
ATOM 3276 O O . ALA A 1 405 ? 23.75 -7.586 10.234 1 85.88 405 ALA A O 1
ATOM 3277 N N . HIS A 1 406 ? 22.156 -6.105 9.484 1 81.56 406 HIS A N 1
ATOM 3278 C CA . HIS A 1 406 ? 23.078 -5.527 8.523 1 81.56 406 HIS A CA 1
ATOM 3279 C C . HIS A 1 406 ? 23.25 -4.027 8.75 1 81.56 406 HIS A C 1
ATOM 3281 O O . HIS A 1 406 ? 22.328 -3.355 9.211 1 81.56 406 HIS A O 1
ATOM 3287 N N . THR A 1 407 ? 24.391 -3.391 8.539 1 67 407 THR A N 1
ATOM 3288 C CA . THR A 1 407 ? 24.688 -1.98 8.766 1 67 407 THR A CA 1
ATOM 3289 C C . THR A 1 407 ? 24.062 -1.119 7.664 1 67 407 THR A C 1
ATOM 3291 O O . THR A 1 407 ? 23.734 0.042 7.902 1 67 407 THR A O 1
ATOM 3294 N N . THR A 1 408 ? 24.141 -1.673 6.363 1 62.72 408 THR A N 1
ATOM 3295 C CA . THR A 1 408 ? 23.609 -0.856 5.277 1 62.72 408 THR A CA 1
ATOM 3296 C C . THR A 1 408 ? 22.203 -1.315 4.891 1 62.72 408 THR A C 1
ATOM 3298 O O . THR A 1 408 ? 21.875 -2.5 5 1 62.72 408 THR A O 1
ATOM 3301 N N . GLY A 1 409 ? 21.047 -0.372 4.867 1 61.16 409 GLY A N 1
ATOM 3302 C CA . GLY A 1 409 ? 19.781 -1.069 4.672 1 61.16 409 GLY A CA 1
ATOM 3303 C C . GLY A 1 409 ? 18.828 -0.335 3.75 1 61.16 409 GLY A C 1
ATOM 3304 O O . GLY A 1 409 ? 17.812 -0.891 3.328 1 61.16 409 GLY A O 1
ATOM 3305 N N . ALA A 1 410 ? 19.156 0.848 3.232 1 61.66 410 ALA A N 1
ATOM 3306 C CA . ALA A 1 410 ? 18.094 1.582 2.557 1 61.66 410 ALA A CA 1
ATOM 3307 C C . ALA A 1 410 ? 17.844 1.022 1.16 1 61.66 410 ALA A C 1
ATOM 3309 O O . ALA A 1 410 ? 16.688 0.926 0.721 1 61.66 410 ALA A O 1
ATOM 3310 N N . ASN A 1 411 ? 18.875 0.492 0.576 1 73.56 411 ASN A N 1
ATOM 3311 C CA . ASN A 1 411 ? 18.75 0.016 -0.797 1 73.56 411 ASN A CA 1
ATOM 3312 C C . ASN A 1 411 ? 18 -1.313 -0.863 1 73.56 411 ASN A C 1
ATOM 3314 O O . ASN A 1 411 ? 17.578 -1.735 -1.938 1 73.56 411 ASN A O 1
ATOM 3318 N N . GLN A 1 412 ? 17.672 -1.737 0.357 1 85.44 412 GLN A N 1
ATOM 3319 C CA . GLN A 1 412 ? 17.141 -3.096 0.338 1 85.44 412 GLN A CA 1
ATOM 3320 C C . GLN A 1 412 ? 15.633 -3.096 0.522 1 85.44 412 GLN A C 1
ATOM 3322 O O . GLN A 1 412 ? 15.008 -4.16 0.568 1 85.44 412 GLN A O 1
ATOM 3327 N N . LEU A 1 413 ? 15.055 -1.919 0.497 1 87.94 413 LEU A N 1
ATOM 3328 C CA . LEU A 1 413 ? 13.609 -1.87 0.655 1 87.94 413 LEU A CA 1
ATOM 3329 C C . LEU A 1 413 ? 12.906 -2.516 -0.537 1 87.94 413 LEU A C 1
ATOM 3331 O O . LEU A 1 413 ? 11.945 -3.266 -0.365 1 87.94 413 LEU A O 1
ATOM 3335 N N . ILE A 1 414 ? 13.422 -2.203 -1.704 1 90.06 414 ILE A N 1
ATOM 3336 C CA . ILE A 1 414 ? 12.812 -2.752 -2.91 1 90.06 414 ILE A CA 1
ATOM 3337 C C . ILE A 1 414 ? 12.945 -4.273 -2.914 1 90.06 414 ILE A C 1
ATOM 3339 O O . ILE A 1 414 ? 12.039 -4.98 -3.352 1 90.06 414 ILE A O 1
ATOM 3343 N N . ASP A 1 415 ? 14.055 -4.793 -2.373 1 92.88 415 ASP A N 1
ATOM 3344 C CA . ASP A 1 415 ? 14.281 -6.234 -2.291 1 92.88 415 ASP A CA 1
ATOM 3345 C C . ASP A 1 415 ? 13.281 -6.891 -1.339 1 92.88 415 ASP A C 1
ATOM 3347 O O . ASP A 1 415 ? 12.719 -7.941 -1.648 1 92.88 415 ASP A O 1
ATOM 3351 N N . VAL A 1 416 ? 13.07 -6.191 -0.27 1 94 416 VAL A N 1
ATOM 3352 C CA . VAL A 1 416 ? 12.172 -6.727 0.743 1 94 416 VAL A CA 1
ATOM 3353 C C . VAL A 1 416 ? 10.734 -6.707 0.22 1 94 416 VAL A C 1
ATOM 3355 O O . VAL A 1 416 ? 10.016 -7.699 0.333 1 94 416 VAL A O 1
ATOM 3358 N N . MET A 1 417 ? 10.391 -5.609 -0.373 1 94 417 MET A N 1
ATOM 3359 C CA . MET A 1 417 ? 9.039 -5.5 -0.908 1 94 417 MET A CA 1
ATOM 3360 C C . MET A 1 417 ? 8.805 -6.531 -2.006 1 94 417 MET A C 1
ATOM 3362 O O . MET A 1 417 ? 7.723 -7.125 -2.082 1 94 417 MET A O 1
ATOM 3366 N N . PHE A 1 418 ? 9.742 -6.66 -2.846 1 94.69 418 PHE A N 1
ATOM 3367 C CA . PHE A 1 418 ? 9.648 -7.637 -3.926 1 94.69 418 PHE A CA 1
ATOM 3368 C C . PHE A 1 418 ? 9.484 -9.047 -3.369 1 94.69 418 PHE A C 1
ATOM 3370 O O . PHE A 1 418 ? 8.617 -9.805 -3.816 1 94.69 418 PHE A O 1
ATOM 3377 N N . GLU A 1 419 ? 10.25 -9.375 -2.355 1 96.5 419 GLU A N 1
ATOM 3378 C CA . GLU A 1 419 ? 10.227 -10.703 -1.746 1 96.5 419 GLU A CA 1
ATOM 3379 C C . GLU A 1 419 ? 8.891 -10.977 -1.062 1 96.5 419 GLU A C 1
ATOM 3381 O O . GLU A 1 419 ? 8.328 -12.062 -1.19 1 96.5 419 GLU A O 1
ATOM 3386 N N . ILE A 1 420 ? 8.406 -9.992 -0.36 1 96.31 420 ILE A N 1
ATOM 3387 C CA . ILE A 1 420 ? 7.148 -10.156 0.368 1 96.31 420 ILE A CA 1
ATOM 3388 C C . ILE A 1 420 ? 5.996 -10.297 -0.621 1 96.31 420 ILE A C 1
ATOM 3390 O O . ILE A 1 420 ? 5.086 -11.109 -0.414 1 96.31 420 ILE A O 1
ATOM 3394 N N . SER A 1 421 ? 6.012 -9.477 -1.657 1 94.81 421 SER A N 1
ATOM 3395 C CA . SER A 1 421 ? 4.973 -9.586 -2.676 1 94.81 421 SER A CA 1
ATOM 3396 C C . SER A 1 421 ? 5.016 -10.953 -3.359 1 94.81 421 SER A C 1
ATOM 3398 O O . SER A 1 421 ? 3.975 -11.547 -3.645 1 94.81 421 SER A O 1
ATOM 3400 N N . SER A 1 422 ? 6.207 -11.414 -3.621 1 95.06 422 SER A N 1
ATOM 3401 C CA . SER A 1 422 ? 6.379 -12.727 -4.223 1 95.06 422 SER A CA 1
ATOM 3402 C C . SER A 1 422 ? 5.879 -13.828 -3.293 1 95.06 422 SER A C 1
ATOM 3404 O O . SER A 1 422 ? 5.219 -14.773 -3.736 1 95.06 422 SER A O 1
ATOM 3406 N N . ALA A 1 423 ? 6.18 -13.68 -2.016 1 95.06 423 ALA A N 1
ATOM 3407 C CA . ALA A 1 423 ? 5.723 -14.656 -1.027 1 95.06 423 ALA A CA 1
ATOM 3408 C C . ALA A 1 423 ? 4.203 -14.625 -0.882 1 95.06 423 ALA A C 1
ATOM 3410 O O . ALA A 1 423 ? 3.555 -15.672 -0.842 1 95.06 423 ALA A O 1
ATOM 3411 N N . PHE A 1 424 ? 3.711 -13.469 -0.873 1 92.56 424 PHE A N 1
ATOM 3412 C CA . PHE A 1 424 ? 2.273 -13.297 -0.695 1 92.56 424 PHE A CA 1
ATOM 3413 C C . PHE A 1 424 ? 1.516 -13.797 -1.921 1 92.56 424 PHE A C 1
ATOM 3415 O O . PHE A 1 424 ? 0.41 -14.328 -1.802 1 92.56 424 PHE A O 1
ATOM 3422 N N . GLY A 1 425 ? 2.01 -13.555 -3.051 1 89.44 425 GLY A N 1
ATOM 3423 C CA . GLY A 1 425 ? 1.398 -14.008 -4.289 1 89.44 425 GLY A CA 1
ATOM 3424 C C . GLY A 1 425 ? 1.735 -15.453 -4.625 1 89.44 425 GLY A C 1
ATOM 3425 O O . GLY A 1 425 ? 1.206 -16.016 -5.586 1 89.44 425 GLY A O 1
ATOM 3426 N N . THR A 1 426 ? 2.561 -16.062 -3.918 1 90.19 426 THR A N 1
ATOM 3427 C CA . THR A 1 426 ? 3.053 -17.406 -4.16 1 90.19 426 THR A CA 1
ATOM 3428 C C . THR A 1 426 ? 3.615 -17.531 -5.574 1 90.19 426 THR A C 1
ATOM 3430 O O . THR A 1 426 ? 3.271 -18.469 -6.301 1 90.19 426 THR A O 1
ATOM 3433 N N . VAL A 1 427 ? 4.453 -16.594 -5.922 1 91.62 427 VAL A N 1
ATOM 3434 C CA . VAL A 1 427 ? 5.039 -16.547 -7.258 1 91.62 427 VAL A CA 1
ATOM 3435 C C . VAL A 1 427 ? 6.441 -17.156 -7.227 1 91.62 427 VAL A C 1
ATOM 3437 O O . VAL A 1 427 ? 6.789 -17.969 -8.078 1 91.62 427 VAL A O 1
ATOM 3440 N N . GLY A 1 428 ? 7.328 -16.734 -6.285 1 91.69 428 GLY A N 1
ATOM 3441 C CA . GLY A 1 428 ? 8.641 -17.344 -6.113 1 91.69 428 GLY A CA 1
ATOM 3442 C C . GLY A 1 428 ? 9.742 -16.562 -6.809 1 91.69 428 GLY A C 1
ATOM 3443 O O . GLY A 1 428 ? 10.914 -16.938 -6.727 1 91.69 428 GLY A O 1
ATOM 3444 N N . MET A 1 429 ? 9.352 -15.539 -7.465 1 92.5 429 MET A N 1
ATOM 3445 C CA . MET A 1 429 ? 10.375 -14.695 -8.078 1 92.5 429 MET A CA 1
ATOM 3446 C C . MET A 1 429 ? 11.078 -13.844 -7.031 1 92.5 429 MET A C 1
ATOM 3448 O O . MET A 1 429 ? 10.445 -13.344 -6.098 1 92.5 429 MET A O 1
ATOM 3452 N N . SER A 1 430 ? 12.422 -13.68 -7.148 1 93.06 430 SER A N 1
ATOM 3453 C CA . SER A 1 430 ? 13.219 -12.922 -6.191 1 93.06 430 SER A CA 1
ATOM 3454 C C . SER A 1 430 ? 14.281 -12.086 -6.895 1 93.06 430 SER A C 1
ATOM 3456 O O . SER A 1 430 ? 14.633 -12.359 -8.047 1 93.06 430 SER A O 1
ATOM 3458 N N . LEU A 1 431 ? 14.711 -11.055 -6.289 1 92.44 431 LEU A N 1
ATOM 3459 C CA . LEU A 1 431 ? 15.781 -10.227 -6.824 1 92.44 431 LEU A CA 1
ATOM 3460 C C . LEU A 1 431 ? 17.141 -10.844 -6.52 1 92.44 431 LEU A C 1
ATOM 3462 O O . LEU A 1 431 ? 18.172 -10.344 -6.98 1 92.44 431 LEU A O 1
ATOM 3466 N N . GLY A 1 432 ? 17.109 -11.898 -5.824 1 89.94 432 GLY A N 1
ATOM 3467 C CA . GLY A 1 432 ? 18.328 -12.664 -5.617 1 89.94 432 GLY A CA 1
ATOM 3468 C C . GLY A 1 432 ? 19.125 -12.227 -4.398 1 89.94 432 GLY A C 1
ATOM 3469 O O . GLY A 1 432 ? 18.938 -11.109 -3.914 1 89.94 432 GLY A O 1
ATOM 3470 N N . SER A 1 433 ? 19.859 -13.086 -3.908 1 87.19 433 SER A N 1
ATOM 3471 C CA . SER A 1 433 ? 20.734 -12.836 -2.775 1 87.19 433 SER A CA 1
ATOM 3472 C C . SER A 1 433 ? 22.125 -12.398 -3.24 1 87.19 433 SER A C 1
ATOM 3474 O O . SER A 1 433 ? 22.516 -12.664 -4.379 1 87.19 433 SER A O 1
ATOM 3476 N N . SER A 1 434 ? 22.875 -11.688 -2.398 1 81.06 434 SER A N 1
ATOM 3477 C CA . SER A 1 434 ? 24.234 -11.25 -2.688 1 81.06 434 SER A CA 1
ATOM 3478 C C . SER A 1 434 ? 25.234 -12.352 -2.363 1 81.06 434 SER A C 1
ATOM 3480 O O . SER A 1 434 ? 26.375 -12.32 -2.854 1 81.06 434 SER A O 1
ATOM 3482 N N . LYS A 1 435 ? 24.859 -13.398 -1.655 1 79.31 435 LYS A N 1
ATOM 3483 C CA . LYS A 1 435 ? 25.797 -14.391 -1.154 1 79.31 435 LYS A CA 1
ATOM 3484 C C . LYS A 1 435 ? 25.75 -15.664 -1.989 1 79.31 435 LYS A C 1
ATOM 3486 O O . LYS A 1 435 ? 26.781 -16.156 -2.432 1 79.31 435 LYS A O 1
ATOM 3491 N N . ASP A 1 436 ? 24.547 -16.188 -2.211 1 81.69 436 ASP A N 1
ATOM 3492 C CA . ASP A 1 436 ? 24.328 -17.469 -2.871 1 81.69 436 ASP A CA 1
ATOM 3493 C C . ASP A 1 436 ? 23.266 -17.344 -3.963 1 81.69 436 ASP A C 1
ATOM 3495 O O . ASP A 1 436 ? 22.516 -16.375 -4.004 1 81.69 436 ASP A O 1
ATOM 3499 N N . PRO A 1 437 ? 23.406 -18.281 -4.918 1 85.94 437 PRO A N 1
ATOM 3500 C CA . PRO A 1 437 ? 22.328 -18.312 -5.922 1 85.94 437 PRO A CA 1
ATOM 3501 C C . PRO A 1 437 ? 21 -18.781 -5.344 1 85.94 437 PRO A C 1
ATOM 3503 O O . PRO A 1 437 ? 20.578 -19.922 -5.578 1 85.94 437 PRO A O 1
ATOM 3506 N N . CYS A 1 438 ? 20.469 -17.953 -4.531 1 90 438 CYS A N 1
ATOM 3507 C CA . CYS A 1 438 ? 19.188 -18.203 -3.896 1 90 438 CYS A CA 1
ATOM 3508 C C . CYS A 1 438 ? 18.359 -16.922 -3.82 1 90 438 CYS A C 1
ATOM 3510 O O . CYS A 1 438 ? 18.703 -15.922 -4.465 1 90 438 CYS A O 1
ATOM 3512 N N . SER A 1 439 ? 17.25 -17.047 -3.221 1 93.81 439 SER A N 1
ATOM 3513 C CA . SER A 1 439 ? 16.359 -15.906 -3.107 1 93.81 439 SER A CA 1
ATOM 3514 C C . SER A 1 439 ? 16.844 -14.93 -2.043 1 93.81 439 SER A C 1
ATOM 3516 O O . SER A 1 439 ? 17.703 -15.266 -1.232 1 93.81 439 SER A O 1
ATOM 3518 N N . PHE A 1 440 ? 16.344 -13.727 -2.084 1 94.56 440 PHE A N 1
ATOM 3519 C CA . PHE A 1 440 ? 16.688 -12.703 -1.106 1 94.56 440 PHE A CA 1
ATOM 3520 C C . PHE A 1 440 ? 16.406 -13.188 0.31 1 94.56 440 PHE A C 1
ATOM 3522 O O . PHE A 1 440 ? 17.031 -12.727 1.267 1 94.56 440 PHE A O 1
ATOM 3529 N N . SER A 1 441 ? 15.555 -14.164 0.482 1 95.44 441 SER A N 1
ATOM 3530 C CA . SER A 1 441 ? 15.211 -14.758 1.771 1 95.44 441 SER A CA 1
ATOM 3531 C C . SER A 1 441 ? 16.438 -15.352 2.455 1 95.44 441 SER A C 1
ATOM 3533 O O . SER A 1 441 ? 16.438 -15.547 3.674 1 95.44 441 SER A O 1
ATOM 3535 N N . GLY A 1 442 ? 17.453 -15.656 1.668 1 93.88 442 GLY A N 1
ATOM 3536 C CA . GLY A 1 442 ? 18.672 -16.203 2.238 1 93.88 442 GLY A CA 1
ATOM 3537 C C . GLY A 1 442 ? 19.531 -15.148 2.912 1 93.88 442 GLY A C 1
ATOM 3538 O O . GLY A 1 442 ? 20.406 -15.469 3.707 1 93.88 442 GLY A O 1
ATOM 3539 N N . ASP A 1 443 ? 19.312 -13.875 2.615 1 92.19 443 ASP A N 1
ATOM 3540 C CA . ASP A 1 443 ? 20.109 -12.781 3.15 1 92.19 443 ASP A CA 1
ATOM 3541 C C . ASP A 1 443 ? 19.484 -12.211 4.422 1 92.19 443 ASP A C 1
ATOM 3543 O O . ASP A 1 443 ? 20.031 -11.305 5.047 1 92.19 443 ASP A O 1
ATOM 3547 N N . VAL A 1 444 ? 18.359 -12.703 4.812 1 92.75 444 VAL A N 1
ATOM 3548 C CA . VAL A 1 444 ? 17.672 -12.172 5.98 1 92.75 444 VAL A CA 1
ATOM 3549 C C . VAL A 1 444 ? 17.828 -13.133 7.156 1 92.75 444 VAL A C 1
ATOM 3551 O O . VAL A 1 444 ? 18.031 -14.336 6.965 1 92.75 444 VAL A O 1
ATOM 3554 N N . PRO A 1 445 ? 17.812 -12.594 8.344 1 94.5 445 PRO A N 1
ATOM 3555 C CA . PRO A 1 445 ? 17.953 -13.453 9.523 1 94.5 445 PRO A CA 1
ATOM 3556 C C . PRO A 1 445 ? 16.781 -14.406 9.703 1 94.5 445 PRO A C 1
ATOM 3558 O O . PRO A 1 445 ? 15.781 -14.297 8.992 1 94.5 445 PRO A O 1
ATOM 3561 N N . ILE A 1 446 ? 16.859 -15.297 10.641 1 95.69 446 ILE A N 1
ATOM 3562 C CA . ILE A 1 446 ? 15.938 -16.406 10.828 1 95.69 446 ILE A CA 1
ATOM 3563 C C . ILE A 1 446 ? 14.547 -15.883 11.172 1 95.69 446 ILE A C 1
ATOM 3565 O O . ILE A 1 446 ? 13.555 -16.328 10.609 1 95.69 446 ILE A O 1
ATOM 3569 N N . PRO A 1 447 ? 14.406 -14.922 12.086 1 95.81 447 PRO A N 1
ATOM 3570 C CA . PRO A 1 447 ? 13.055 -14.438 12.383 1 95.81 447 PRO A CA 1
ATOM 3571 C C . PRO A 1 447 ? 12.359 -13.844 11.164 1 95.81 447 PRO A C 1
ATOM 3573 O O . PRO A 1 447 ? 11.141 -13.984 11.023 1 95.81 447 PRO A O 1
ATOM 3576 N N . ALA A 1 448 ? 13.117 -13.164 10.375 1 96.19 448 ALA A N 1
ATOM 3577 C CA . ALA A 1 448 ? 12.547 -12.609 9.148 1 96.19 448 ALA A CA 1
ATOM 3578 C C . ALA A 1 448 ? 12.125 -13.719 8.188 1 96.19 448 ALA A C 1
ATOM 3580 O O . ALA A 1 448 ? 11.117 -13.594 7.496 1 96.19 448 ALA A O 1
ATOM 3581 N N . GLN A 1 449 ? 12.922 -14.828 8.141 1 97.62 449 GLN A N 1
ATOM 3582 C CA . GLN A 1 449 ? 12.555 -15.969 7.309 1 97.62 449 GLN A CA 1
ATOM 3583 C C . GLN A 1 449 ? 11.234 -16.578 7.762 1 97.62 449 GLN A C 1
ATOM 3585 O O . GLN A 1 449 ? 10.422 -17 6.938 1 97.62 449 GLN A O 1
ATOM 3590 N N . LEU A 1 450 ? 10.992 -16.562 8.992 1 97.31 450 LEU A N 1
ATOM 3591 C CA . LEU A 1 450 ? 9.75 -17.109 9.531 1 97.31 450 LEU A CA 1
ATOM 3592 C C . LEU A 1 450 ? 8.555 -16.25 9.125 1 97.31 450 LEU A C 1
ATOM 3594 O O . LEU A 1 450 ? 7.477 -16.781 8.852 1 97.31 450 LEU A O 1
ATOM 3598 N N . ILE A 1 451 ? 8.82 -14.953 9.094 1 96.94 451 ILE A N 1
ATOM 3599 C CA . ILE A 1 451 ? 7.75 -14.055 8.672 1 96.94 451 ILE A CA 1
ATOM 3600 C C . ILE A 1 451 ? 7.422 -14.297 7.203 1 96.94 451 ILE A C 1
ATOM 3602 O O . ILE A 1 451 ? 6.25 -14.305 6.812 1 96.94 451 ILE A O 1
ATOM 3606 N N . ILE A 1 452 ? 8.422 -14.484 6.434 1 97.5 452 ILE A N 1
ATOM 3607 C CA . ILE A 1 452 ? 8.219 -14.742 5.016 1 97.5 452 ILE A CA 1
ATOM 3608 C C . ILE A 1 452 ? 7.453 -16.062 4.84 1 97.5 452 ILE A C 1
ATOM 3610 O O . ILE A 1 452 ? 6.566 -16.156 3.99 1 97.5 452 ILE A O 1
ATOM 3614 N N . CYS A 1 453 ? 7.73 -17.031 5.68 1 97.31 453 CYS A N 1
ATOM 3615 C CA . CYS A 1 453 ? 7 -18.297 5.652 1 97.31 453 CYS A CA 1
ATOM 3616 C C . CYS A 1 453 ? 5.523 -18.078 5.977 1 97.31 453 CYS A C 1
ATOM 3618 O O . CYS A 1 453 ? 4.652 -18.625 5.305 1 97.31 453 CYS A O 1
ATOM 3620 N N . LEU A 1 454 ? 5.34 -17.25 6.949 1 95.62 454 LEU A N 1
ATOM 3621 C CA . LEU A 1 454 ? 3.963 -16.953 7.332 1 95.62 454 LEU A CA 1
ATOM 3622 C C . LEU A 1 454 ? 3.219 -16.266 6.199 1 95.62 454 LEU A C 1
ATOM 3624 O O . LEU A 1 454 ? 2.041 -16.531 5.961 1 95.62 454 LEU A O 1
ATOM 3628 N N . VAL A 1 455 ? 3.914 -15.406 5.562 1 95.44 455 VAL A N 1
ATOM 3629 C CA . VAL A 1 455 ? 3.305 -14.672 4.461 1 95.44 455 VAL A CA 1
ATOM 3630 C C . VAL A 1 455 ? 2.971 -15.625 3.318 1 95.44 455 VAL A C 1
ATOM 3632 O O . VAL A 1 455 ? 1.926 -15.492 2.678 1 95.44 455 VAL A O 1
ATOM 3635 N N . MET A 1 456 ? 3.818 -16.578 3.09 1 94.62 456 MET A N 1
ATOM 3636 C CA . MET A 1 456 ? 3.551 -17.578 2.053 1 94.62 456 MET A CA 1
ATOM 3637 C C . MET A 1 456 ? 2.285 -18.359 2.371 1 94.62 456 MET A C 1
ATOM 3639 O O . MET A 1 456 ? 1.448 -18.578 1.495 1 94.62 456 MET A O 1
ATOM 3643 N N . ILE A 1 457 ? 2.111 -18.734 3.584 1 92.81 457 ILE A N 1
ATOM 3644 C CA . ILE A 1 457 ? 0.958 -19.516 4.012 1 92.81 457 ILE A CA 1
ATOM 3645 C C . ILE A 1 457 ? -0.311 -18.672 3.891 1 92.81 457 ILE A C 1
ATOM 3647 O O . ILE A 1 457 ? -1.346 -19.156 3.43 1 92.81 457 ILE A O 1
ATOM 3651 N N . LEU A 1 458 ? -0.171 -17.422 4.242 1 89.5 458 LEU A N 1
ATOM 3652 C CA . LEU A 1 458 ? -1.312 -16.516 4.145 1 89.5 458 LEU A CA 1
ATOM 3653 C C . LEU A 1 458 ? -1.709 -16.297 2.689 1 89.5 458 LEU A C 1
ATOM 3655 O O . LEU A 1 458 ? -2.896 -16.203 2.375 1 89.5 458 LEU A O 1
ATOM 3659 N N . GLY A 1 459 ? -0.715 -16.156 1.911 1 87.69 459 GLY A N 1
ATOM 3660 C CA . GLY A 1 459 ? -0.985 -15.961 0.495 1 87.69 459 GLY A CA 1
ATOM 3661 C C . GLY A 1 459 ? -1.73 -17.125 -0.134 1 87.69 459 GLY A C 1
ATOM 3662 O O . GLY A 1 459 ? -2.637 -16.922 -0.944 1 87.69 459 GLY A O 1
ATOM 3663 N N . ARG A 1 460 ? -1.376 -18.234 0.278 1 85.62 460 ARG A N 1
ATOM 3664 C CA . ARG A 1 460 ? -2.008 -19.438 -0.261 1 85.62 460 ARG A CA 1
ATOM 3665 C C . ARG A 1 460 ? -3.451 -19.562 0.216 1 85.62 460 ARG A C 1
ATOM 3667 O O . ARG A 1 460 ? -4.305 -20.094 -0.499 1 85.62 460 ARG A O 1
ATOM 3674 N N . HIS A 1 461 ? -3.811 -19.031 1.315 1 76.88 461 HIS A N 1
ATOM 3675 C CA . HIS A 1 461 ? -5.141 -19.188 1.899 1 76.88 461 HIS A CA 1
ATOM 3676 C C . HIS A 1 461 ? -6.02 -17.984 1.601 1 76.88 461 HIS A C 1
ATOM 3678 O O . HIS A 1 461 ? -7.148 -17.891 2.09 1 76.88 461 HIS A O 1
ATOM 3684 N N . ARG A 1 462 ? -5.547 -16.922 0.976 1 71.19 462 ARG A N 1
ATOM 3685 C CA . ARG A 1 462 ? -6.305 -15.719 0.655 1 71.19 462 ARG A CA 1
ATOM 3686 C C . ARG A 1 462 ? -7.66 -16.062 0.048 1 71.19 462 ARG A C 1
ATOM 3688 O O . ARG A 1 462 ? -8.641 -15.344 0.242 1 71.19 462 ARG A O 1
ATOM 3695 N N . GLY A 1 463 ? -7.809 -16.953 -0.761 1 56.81 463 GLY A N 1
ATOM 3696 C CA . GLY A 1 463 ? -9.031 -17.188 -1.507 1 56.81 463 GLY A CA 1
ATOM 3697 C C . GLY A 1 463 ? -9.883 -18.297 -0.929 1 56.81 463 GLY A C 1
ATOM 3698 O O . GLY A 1 463 ? -10.859 -18.734 -1.548 1 56.81 463 GLY A O 1
ATOM 3699 N N . PHE A 1 464 ? -9.492 -18.766 0.233 1 54.19 464 PHE A N 1
ATOM 3700 C CA . PHE A 1 464 ? -10.305 -19.891 0.648 1 54.19 464 PHE A CA 1
ATOM 3701 C C . PHE A 1 464 ? -11.656 -19.422 1.18 1 54.19 464 PHE A C 1
ATOM 3703 O O . PHE A 1 464 ? -11.734 -18.422 1.892 1 54.19 464 PHE A O 1
ATOM 3710 N N . PRO A 1 465 ? -12.711 -19.828 0.389 1 48.59 465 PRO A N 1
ATOM 3711 C CA . PRO A 1 465 ? -14.078 -19.438 0.752 1 48.59 465 PRO A CA 1
ATOM 3712 C C . PRO A 1 465 ? -14.352 -19.594 2.246 1 48.59 465 PRO A C 1
ATOM 3714 O O . PRO A 1 465 ? -13.812 -20.5 2.889 1 48.59 465 PRO A O 1
ATOM 3717 N N . THR A 1 466 ? -14.438 -18.484 3.012 1 43.34 466 THR A N 1
ATOM 3718 C CA . THR A 1 466 ? -14.844 -18.578 4.41 1 43.34 466 THR A CA 1
ATOM 3719 C C . THR A 1 466 ? -15.953 -19.609 4.586 1 43.34 466 THR A C 1
ATOM 3721 O O . THR A 1 466 ? -16.109 -20.172 5.664 1 43.34 466 THR A O 1
ATOM 3724 N N . HIS A 1 467 ? -17 -19.562 3.811 1 38.97 467 HIS A N 1
ATOM 3725 C CA . HIS A 1 467 ? -18.109 -20.484 3.961 1 38.97 467 HIS A CA 1
ATOM 3726 C C . HIS A 1 467 ? -17.953 -21.688 3.037 1 38.97 467 HIS A C 1
ATOM 3728 O O . HIS A 1 467 ? -17.906 -21.547 1.814 1 38.97 467 HIS A O 1
ATOM 3734 N N . SER A 1 468 ? -17.078 -22.406 3.359 1 37.34 468 SER A N 1
ATOM 3735 C CA . SER A 1 468 ? -17.016 -23.688 2.668 1 37.34 468 SER A CA 1
ATOM 3736 C C . SER A 1 468 ? -18.406 -24.188 2.293 1 37.34 468 SER A C 1
ATOM 3738 O O . SER A 1 468 ? -19.203 -24.531 3.168 1 37.34 468 SER A O 1
ATOM 3740 N N . TYR A 1 469 ? -18.953 -23.766 1.396 1 36.47 469 TYR A N 1
ATOM 3741 C CA . TYR A 1 469 ? -20.234 -24.281 0.928 1 36.47 469 TYR A CA 1
ATOM 3742 C C . TYR A 1 469 ? -20.25 -25.797 0.929 1 36.47 469 TYR A C 1
ATOM 3744 O O . TYR A 1 469 ? -21.312 -26.422 1.002 1 36.47 469 TYR A O 1
ATOM 3752 N N . PRO A 1 470 ? -19.094 -26.406 0.661 1 36.94 470 PRO A N 1
ATOM 3753 C CA . PRO A 1 470 ? -19.438 -27.828 0.547 1 36.94 470 PRO A CA 1
ATOM 3754 C C . PRO A 1 470 ? -20.016 -28.406 1.84 1 36.94 470 PRO A C 1
ATOM 3756 O O . PRO A 1 470 ? -20.938 -29.234 1.8 1 36.94 470 PRO A O 1
ATOM 3759 N N . LEU A 1 471 ? -19.422 -28 2.967 1 34.47 471 LEU A N 1
ATOM 3760 C CA . LEU A 1 471 ? -19.906 -28.656 4.18 1 34.47 471 LEU A CA 1
ATOM 3761 C C . LEU A 1 471 ? -21.188 -28 4.672 1 34.47 471 LEU A C 1
ATOM 3763 O O . LEU A 1 471 ? -22.047 -28.656 5.273 1 34.47 471 LEU A O 1
ATOM 3767 N N . ASP A 1 472 ? -21.328 -26.766 4.57 1 35.28 472 ASP A N 1
ATOM 3768 C CA . ASP A 1 472 ? -22.531 -26.156 5.109 1 35.28 472 ASP A CA 1
ATOM 3769 C C . ASP A 1 472 ? -23.719 -26.344 4.172 1 35.28 472 ASP A C 1
ATOM 3771 O O . ASP A 1 472 ? -24.859 -26.109 4.555 1 35.28 472 ASP A O 1
ATOM 3775 N N . TYR A 1 473 ? -23.531 -26.516 3.006 1 33.44 473 TYR A N 1
ATOM 3776 C CA . TYR A 1 473 ? -24.625 -27.094 2.25 1 33.44 473 TYR A CA 1
ATOM 3777 C C . TYR A 1 473 ? -25.125 -28.375 2.908 1 33.44 473 TYR A C 1
ATOM 3779 O O . TYR A 1 473 ? -26.312 -28.688 2.838 1 33.44 473 TYR A O 1
ATOM 3787 N N . TYR A 1 474 ? -24.266 -29 3.605 1 32.44 474 TYR A N 1
ATOM 3788 C CA . TYR A 1 474 ? -24.75 -30.109 4.426 1 32.44 474 TYR A CA 1
ATOM 3789 C C . TYR A 1 474 ? -25.562 -29.594 5.613 1 32.44 474 TYR A C 1
ATOM 3791 O O . TYR A 1 474 ? -26.609 -30.141 5.941 1 32.44 474 TYR A O 1
ATOM 3799 N N . SER A 1 475 ? -25.031 -28.625 6.293 1 34.19 475 SER A N 1
ATOM 3800 C CA . SER A 1 475 ? -25.828 -28.172 7.434 1 34.19 475 SER A CA 1
ATOM 3801 C C . SER A 1 475 ? -27.094 -27.453 6.973 1 34.19 475 SER A C 1
ATOM 3803 O O . SER A 1 475 ? -28.156 -27.594 7.574 1 34.19 475 SER A O 1
ATOM 3805 N N . PHE A 1 476 ? -27.031 -26.656 6.02 1 32.78 476 PHE A N 1
ATOM 3806 C CA . PHE A 1 476 ? -28.25 -26.062 5.492 1 32.78 476 PHE A CA 1
ATOM 3807 C C . PHE A 1 476 ? -29.141 -27.109 4.836 1 32.78 476 PHE A C 1
ATOM 3809 O O . PHE A 1 476 ? -30.344 -27.125 5.047 1 32.78 476 PHE A O 1
ATOM 3816 N N . TRP A 1 477 ? -28.609 -28.062 4.203 1 31.34 477 TRP A N 1
ATOM 3817 C CA . TRP A 1 477 ? -29.344 -29.234 3.734 1 31.34 477 TRP A CA 1
ATOM 3818 C C . TRP A 1 477 ? -29.891 -30.047 4.906 1 31.34 477 TRP A C 1
ATOM 3820 O O . TRP A 1 477 ? -31.031 -30.531 4.863 1 31.34 477 TRP A O 1
ATOM 3830 N N . LYS A 1 478 ? -29.219 -30.125 5.918 1 32.16 478 LYS A N 1
ATOM 3831 C CA . LYS A 1 478 ? -29.766 -30.75 7.117 1 32.16 478 LYS A CA 1
ATOM 3832 C C . LYS A 1 478 ? -30.859 -29.875 7.734 1 32.16 478 LYS A C 1
ATOM 3834 O O . LYS A 1 478 ? -31.875 -30.391 8.219 1 32.16 478 LYS A O 1
ATOM 3839 N N . LYS A 1 479 ? -30.688 -28.672 7.727 1 35.31 479 LYS A N 1
ATOM 3840 C CA . LYS A 1 479 ? -31.703 -27.828 8.336 1 35.31 479 LYS A CA 1
ATOM 3841 C C . LYS A 1 479 ? -32.969 -27.781 7.48 1 35.31 479 LYS A C 1
ATOM 3843 O O . LYS A 1 479 ? -34.094 -27.734 8.008 1 35.31 479 LYS A O 1
ATOM 3848 N N . VAL A 1 480 ? -32.75 -27.688 6.332 1 31.77 480 VAL A N 1
ATOM 3849 C CA . VAL A 1 480 ? -33.969 -27.766 5.504 1 31.77 480 VAL A CA 1
ATOM 3850 C C . VAL A 1 480 ? -34.531 -29.172 5.559 1 31.77 480 VAL A C 1
ATOM 3852 O O . VAL A 1 480 ? -35.75 -29.344 5.547 1 31.77 480 VAL A O 1
ATOM 3855 N N . ASN A 1 481 ? -33.688 -30.125 5.617 1 30.83 481 ASN A N 1
ATOM 3856 C CA . ASN A 1 481 ? -34.219 -31.469 5.754 1 30.83 481 ASN A CA 1
ATOM 3857 C C . ASN A 1 481 ? -34.5 -31.812 7.211 1 30.83 481 ASN A C 1
ATOM 3859 O O . ASN A 1 481 ? -34.906 -32.938 7.52 1 30.83 481 ASN A O 1
ATOM 3863 N N . SER A 1 482 ? -34.094 -31.016 8.172 1 29.45 482 SER A N 1
ATOM 3864 C CA . SER A 1 482 ? -34.688 -31.266 9.469 1 29.45 482 SER A CA 1
ATOM 3865 C C . SER A 1 482 ? -36 -30.516 9.625 1 29.45 482 SER A C 1
ATOM 3867 O O . SER A 1 482 ? -36.125 -29.359 9.203 1 29.45 482 SER A O 1
ATOM 3869 N N . MET B 1 1 ? -6.223 30 -5.703 1 85.94 1 MET B N 1
ATOM 3870 C CA . MET B 1 1 ? -5.336 30.625 -4.723 1 85.94 1 MET B CA 1
ATOM 3871 C C . MET B 1 1 ? -3.893 30.172 -4.941 1 85.94 1 MET B C 1
ATOM 3873 O O . MET B 1 1 ? -2.975 31 -4.883 1 85.94 1 MET B O 1
ATOM 3877 N N . ALA B 1 2 ? -3.668 28.938 -5.277 1 89.81 2 ALA B N 1
ATOM 3878 C CA . ALA B 1 2 ? -2.312 28.438 -5.504 1 89.81 2 ALA B CA 1
ATOM 3879 C C . ALA B 1 2 ? -1.643 29.188 -6.652 1 89.81 2 ALA B C 1
ATOM 3881 O O . ALA B 1 2 ? -0.483 29.594 -6.543 1 89.81 2 ALA B O 1
ATOM 3882 N N . LEU B 1 3 ? -2.387 29.422 -7.719 1 91.12 3 LEU B N 1
ATOM 3883 C CA . LEU B 1 3 ? -1.851 30.094 -8.891 1 91.12 3 LEU B CA 1
ATOM 3884 C C . LEU B 1 3 ? -1.565 31.562 -8.586 1 91.12 3 LEU B C 1
ATOM 3886 O O . LEU B 1 3 ? -0.574 32.125 -9.062 1 91.12 3 LEU B O 1
ATOM 3890 N N . LEU B 1 4 ? -2.398 32.188 -7.742 1 93.69 4 LEU B N 1
ATOM 3891 C CA . LEU B 1 4 ? -2.209 33.594 -7.371 1 93.69 4 LEU B CA 1
ATOM 3892 C C . LEU B 1 4 ? -0.952 33.75 -6.523 1 93.69 4 LEU B C 1
ATOM 3894 O O . LEU B 1 4 ? -0.149 34.656 -6.777 1 93.69 4 LEU B O 1
ATOM 3898 N N . ILE B 1 5 ? -0.767 32.906 -5.617 1 94.44 5 ILE B N 1
ATOM 3899 C CA . ILE B 1 5 ? 0.406 32.969 -4.75 1 94.44 5 ILE B CA 1
ATOM 3900 C C . ILE B 1 5 ? 1.67 32.75 -5.574 1 94.44 5 ILE B C 1
ATOM 3902 O O . ILE B 1 5 ? 2.656 33.469 -5.43 1 94.44 5 ILE B O 1
ATOM 3906 N N . GLY B 1 6 ? 1.596 31.688 -6.441 1 94.44 6 GLY B N 1
ATOM 3907 C CA . GLY B 1 6 ? 2.738 31.422 -7.297 1 94.44 6 GLY B CA 1
ATOM 3908 C C . GLY B 1 6 ? 3.084 32.562 -8.219 1 94.44 6 GLY B C 1
ATOM 3909 O O . GLY B 1 6 ? 4.262 32.906 -8.398 1 94.44 6 GLY B O 1
ATOM 3910 N N . PHE B 1 7 ? 2.084 33.188 -8.766 1 94.38 7 PHE B N 1
ATOM 3911 C CA . PHE B 1 7 ? 2.287 34.312 -9.672 1 94.38 7 PHE B CA 1
ATOM 3912 C C . PHE B 1 7 ? 2.883 35.5 -8.938 1 94.38 7 PHE B C 1
ATOM 3914 O O . PHE B 1 7 ? 3.811 36.156 -9.438 1 94.38 7 PHE B O 1
ATOM 3921 N N . LEU B 1 8 ? 2.422 35.844 -7.75 1 94.75 8 LEU B N 1
ATOM 3922 C CA . LEU B 1 8 ? 2.93 36.938 -6.965 1 94.75 8 LEU B CA 1
ATOM 3923 C C . LEU B 1 8 ? 4.383 36.719 -6.566 1 94.75 8 LEU B C 1
ATOM 3925 O O . LEU B 1 8 ? 5.191 37.656 -6.582 1 94.75 8 LEU B O 1
ATOM 3929 N N . CYS B 1 9 ? 4.688 35.469 -6.207 1 94.06 9 CYS B N 1
ATOM 3930 C CA . CYS B 1 9 ? 6.062 35.156 -5.84 1 94.06 9 CYS B CA 1
ATOM 3931 C C . CYS B 1 9 ? 6.988 35.25 -7.043 1 94.06 9 CYS B C 1
ATOM 3933 O O . CYS B 1 9 ? 8.125 35.719 -6.922 1 94.06 9 CYS B O 1
ATOM 3935 N N . TYR B 1 10 ? 6.484 34.781 -8.203 1 93.94 10 TYR B N 1
ATOM 3936 C CA . TYR B 1 10 ? 7.285 34.844 -9.422 1 93.94 10 TYR B CA 1
ATOM 3937 C C . TYR B 1 10 ? 7.594 36.281 -9.789 1 93.94 10 TYR B C 1
ATOM 3939 O O . TYR B 1 10 ? 8.734 36.625 -10.109 1 93.94 10 TYR B O 1
ATOM 3947 N N . VAL B 1 11 ? 6.648 37.188 -9.719 1 92.88 11 VAL B N 1
ATOM 3948 C CA . VAL B 1 11 ? 6.809 38.594 -10.094 1 92.88 11 VAL B CA 1
ATOM 3949 C C . VAL B 1 11 ? 7.742 39.281 -9.117 1 92.88 11 VAL B C 1
ATOM 3951 O O . VAL B 1 11 ? 8.555 40.125 -9.508 1 92.88 11 VAL B O 1
ATOM 3954 N N . ASN B 1 12 ? 7.656 38.938 -7.867 1 91.44 12 ASN B N 1
ATOM 3955 C CA . ASN B 1 12 ? 8.492 39.562 -6.852 1 91.44 12 ASN B CA 1
ATOM 3956 C C . ASN B 1 12 ? 9.953 39.156 -7.004 1 91.44 12 ASN B C 1
ATOM 3958 O O . ASN B 1 12 ? 10.852 39.938 -6.652 1 91.44 12 ASN B O 1
ATOM 3962 N N . GLU B 1 13 ? 10.203 37.938 -7.457 1 91.5 13 GLU B N 1
ATOM 3963 C CA . GLU B 1 13 ? 11.57 37.469 -7.559 1 91.5 13 GLU B CA 1
ATOM 3964 C C . GLU B 1 13 ? 12.102 37.594 -8.984 1 91.5 13 GLU B C 1
ATOM 3966 O O . GLU B 1 13 ? 13.219 37.156 -9.281 1 91.5 13 GLU B O 1
ATOM 3971 N N . MET B 1 14 ? 11.414 38.031 -9.969 1 84.62 14 MET B N 1
ATOM 3972 C CA . MET B 1 14 ? 11.758 38.125 -11.383 1 84.62 14 MET B CA 1
ATOM 3973 C C . MET B 1 14 ? 13.023 38.938 -11.578 1 84.62 14 MET B C 1
ATOM 3975 O O . MET B 1 14 ? 13.836 38.656 -12.469 1 84.62 14 MET B O 1
ATOM 3979 N N . ASP B 1 15 ? 13.289 39.938 -10.797 1 75.31 15 ASP B N 1
ATOM 3980 C CA . ASP B 1 15 ? 14.391 40.844 -10.984 1 75.31 15 ASP B CA 1
ATOM 3981 C C . ASP B 1 15 ? 15.734 40.156 -10.82 1 75.31 15 ASP B C 1
ATOM 3983 O O . ASP B 1 15 ? 16.703 40.469 -11.531 1 75.31 15 ASP B O 1
ATOM 3987 N N . HIS B 1 16 ? 15.805 39.125 -10.016 1 71.12 16 HIS B N 1
ATOM 3988 C CA . HIS B 1 16 ? 17.078 38.469 -9.758 1 71.12 16 HIS B CA 1
ATOM 3989 C C . HIS B 1 16 ? 17.078 37.031 -10.336 1 71.12 16 HIS B C 1
ATOM 3991 O O . HIS B 1 16 ? 18.031 36.281 -10.117 1 71.12 16 HIS B O 1
ATOM 3997 N N . ALA B 1 17 ? 16.141 36.75 -11.242 1 67.88 17 ALA B N 1
ATOM 3998 C CA . ALA B 1 17 ? 16 35.469 -11.93 1 67.88 17 ALA B CA 1
ATOM 3999 C C . ALA B 1 17 ? 16.266 34.312 -10.977 1 67.88 17 ALA B C 1
ATOM 4001 O O . ALA B 1 17 ? 16.953 33.344 -11.336 1 67.88 17 ALA B O 1
ATOM 4002 N N . ARG B 1 18 ? 15.75 34.438 -9.766 1 76.38 18 ARG B N 1
ATOM 4003 C CA . ARG B 1 18 ? 16.094 33.438 -8.75 1 76.38 18 ARG B CA 1
ATOM 4004 C C . ARG B 1 18 ? 15.148 32.25 -8.82 1 76.38 18 ARG B C 1
ATOM 4006 O O . ARG B 1 18 ? 15.531 31.125 -8.469 1 76.38 18 ARG B O 1
ATOM 4013 N N . LEU B 1 19 ? 13.953 32.531 -9.336 1 89.31 19 LEU B N 1
ATOM 4014 C CA . LEU B 1 19 ? 12.977 31.453 -9.344 1 89.31 19 LEU B CA 1
ATOM 4015 C C . LEU B 1 19 ? 12.484 31.188 -10.766 1 89.31 19 LEU B C 1
ATOM 4017 O O . LEU B 1 19 ? 12.18 32.125 -11.508 1 89.31 19 LEU B O 1
ATOM 4021 N N . THR B 1 20 ? 12.477 29.984 -11.156 1 92.44 20 THR B N 1
ATOM 4022 C CA . THR B 1 20 ? 11.852 29.562 -12.414 1 92.44 20 THR B CA 1
ATOM 4023 C C . THR B 1 20 ? 10.336 29.516 -12.273 1 92.44 20 THR B C 1
ATOM 4025 O O . THR B 1 20 ? 9.805 29.547 -11.164 1 92.44 20 THR B O 1
ATOM 4028 N N . VAL B 1 21 ? 9.633 29.484 -13.398 1 93.06 21 VAL B N 1
ATOM 4029 C CA . VAL B 1 21 ? 8.172 29.438 -13.414 1 93.06 21 VAL B CA 1
ATOM 4030 C C . VAL B 1 21 ? 7.688 28.188 -12.68 1 93.06 21 VAL B C 1
ATOM 4032 O O . VAL B 1 21 ? 6.727 28.25 -11.906 1 93.06 21 VAL B O 1
ATOM 4035 N N . MET B 1 22 ? 8.352 27.109 -12.852 1 93.88 22 MET B N 1
ATOM 4036 C CA . MET B 1 22 ? 7.949 25.859 -12.219 1 93.88 22 MET B CA 1
ATOM 4037 C C . MET B 1 22 ? 8.188 25.922 -10.711 1 93.88 22 MET B C 1
ATOM 4039 O O . MET B 1 22 ? 7.367 25.422 -9.93 1 93.88 22 MET B O 1
ATOM 4043 N N . GLU B 1 23 ? 9.273 26.531 -10.352 1 94.62 23 GLU B N 1
ATOM 4044 C CA . GLU B 1 23 ? 9.57 26.656 -8.93 1 94.62 23 GLU B CA 1
ATOM 4045 C C . GLU B 1 23 ? 8.531 27.531 -8.227 1 94.62 23 GLU B C 1
ATOM 4047 O O . GLU B 1 23 ? 8.102 27.219 -7.117 1 94.62 23 GLU B O 1
ATOM 4052 N N . ALA B 1 24 ? 8.156 28.562 -8.906 1 95.31 24 ALA B N 1
ATOM 4053 C CA . ALA B 1 24 ? 7.141 29.453 -8.352 1 95.31 24 ALA B CA 1
ATOM 4054 C C . ALA B 1 24 ? 5.785 28.766 -8.273 1 95.31 24 ALA B C 1
ATOM 4056 O O . ALA B 1 24 ? 5.059 28.922 -7.285 1 95.31 24 ALA B O 1
ATOM 4057 N N . PHE B 1 25 ? 5.484 28.078 -9.305 1 95.38 25 PHE B N 1
ATOM 4058 C CA . PHE B 1 25 ? 4.238 27.312 -9.312 1 95.38 25 PHE B CA 1
ATOM 4059 C C . PHE B 1 25 ? 4.227 26.281 -8.195 1 95.38 25 PHE B C 1
ATOM 4061 O O . PHE B 1 25 ? 3.232 26.141 -7.477 1 95.38 25 PHE B O 1
ATOM 4068 N N . PHE B 1 26 ? 5.309 25.578 -8.047 1 96.94 26 PHE B N 1
ATOM 4069 C CA . PHE B 1 26 ? 5.438 24.578 -6.992 1 96.94 26 PHE B CA 1
ATOM 4070 C C . PHE B 1 26 ? 5.305 25.219 -5.617 1 96.94 26 PHE B C 1
ATOM 4072 O O . PHE B 1 26 ? 4.629 24.672 -4.738 1 96.94 26 PHE B O 1
ATOM 4079 N N . LEU B 1 27 ? 5.891 26.375 -5.461 1 95.62 27 LEU B N 1
ATOM 4080 C CA . LEU B 1 27 ? 5.801 27.109 -4.203 1 95.62 27 LEU B CA 1
ATOM 4081 C C . LEU B 1 27 ? 4.359 27.516 -3.914 1 95.62 27 LEU B C 1
ATOM 4083 O O . LEU B 1 27 ? 3.902 27.422 -2.771 1 95.62 27 LEU B O 1
ATOM 4087 N N . GLY B 1 28 ? 3.689 27.922 -4.93 1 96.31 28 GLY B N 1
ATOM 4088 C CA . GLY B 1 28 ? 2.293 28.297 -4.762 1 96.31 28 GLY B CA 1
ATOM 4089 C C . GLY B 1 28 ? 1.413 27.141 -4.328 1 96.31 28 GLY B C 1
ATOM 4090 O O . GLY B 1 28 ? 0.594 27.281 -3.42 1 96.31 28 GLY B O 1
ATOM 4091 N N . VAL B 1 29 ? 1.611 26.016 -4.945 1 95.88 29 VAL B N 1
ATOM 4092 C CA . VAL B 1 29 ? 0.816 24.844 -4.605 1 95.88 29 VAL B CA 1
ATOM 4093 C C . VAL B 1 29 ? 1.169 24.359 -3.201 1 95.88 29 VAL B C 1
ATOM 4095 O O . VAL B 1 29 ? 0.282 24.031 -2.406 1 95.88 29 VAL B O 1
ATOM 4098 N N . SER B 1 30 ? 2.422 24.344 -2.889 1 95.44 30 SER B N 1
ATOM 4099 C CA . SER B 1 30 ? 2.879 23.906 -1.572 1 95.44 30 SER B CA 1
ATOM 4100 C C . SER B 1 30 ? 2.342 24.812 -0.473 1 95.44 30 SER B C 1
ATOM 4102 O O . SER B 1 30 ? 1.954 24.344 0.598 1 95.44 30 SER B O 1
ATOM 4104 N N . THR B 1 31 ? 2.252 26.109 -0.741 1 95 31 THR B N 1
ATOM 4105 C CA . THR B 1 31 ? 1.758 27.078 0.234 1 95 31 THR B CA 1
ATOM 4106 C C . THR B 1 31 ? 0.243 26.969 0.381 1 95 31 THR B C 1
ATOM 4108 O O . THR B 1 31 ? -0.283 27.016 1.495 1 95 31 THR B O 1
ATOM 4111 N N . SER B 1 32 ? -0.44 26.812 -0.713 1 93.25 32 SER B N 1
ATOM 4112 C CA . SER B 1 32 ? -1.897 26.766 -0.682 1 93.25 32 SER B CA 1
ATOM 4113 C C . SER B 1 32 ? -2.389 25.484 -0.015 1 93.25 32 SER B C 1
ATOM 4115 O O . SER B 1 32 ? -3.469 25.453 0.578 1 93.25 32 SER B O 1
ATOM 4117 N N . THR B 1 33 ? -1.605 24.453 -0.074 1 91.19 33 THR B N 1
ATOM 4118 C CA . THR B 1 33 ? -2.006 23.188 0.532 1 91.19 33 THR B CA 1
ATOM 4119 C C . THR B 1 33 ? -1.351 23 1.899 1 91.19 33 THR B C 1
ATOM 4121 O O . THR B 1 33 ? -1.576 22 2.578 1 91.19 33 THR B O 1
ATOM 4124 N N . ASP B 1 34 ? -0.584 23.969 2.318 1 90.25 34 ASP B N 1
ATOM 4125 C CA . ASP B 1 34 ? 0.125 23.938 3.594 1 90.25 34 ASP B CA 1
ATOM 4126 C C . ASP B 1 34 ? 0.965 22.672 3.721 1 90.25 34 ASP B C 1
ATOM 4128 O O . ASP B 1 34 ? 0.942 22 4.758 1 90.25 34 ASP B O 1
ATOM 4132 N N . THR B 1 35 ? 1.653 22.188 2.658 1 91.69 35 THR B N 1
ATOM 4133 C CA . THR B 1 35 ? 2.492 21 2.67 1 91.69 35 THR B CA 1
ATOM 4134 C C . THR B 1 35 ? 3.936 21.344 3.014 1 91.69 35 THR B C 1
ATOM 4136 O O . THR B 1 35 ? 4.582 20.656 3.799 1 91.69 35 THR B O 1
ATOM 4139 N N . GLY B 1 36 ? 4.5 22.406 2.361 1 92.31 36 GLY B N 1
ATOM 4140 C CA . GLY B 1 36 ? 5.836 22.859 2.715 1 92.31 36 GLY B CA 1
ATOM 4141 C C . GLY B 1 36 ? 6.93 22.188 1.896 1 92.31 36 GLY B C 1
ATOM 4142 O O . GLY B 1 36 ? 8.117 22.391 2.16 1 92.31 36 GLY B O 1
ATOM 4143 N N . LEU B 1 37 ? 6.637 21.391 0.929 1 94.12 37 LEU B N 1
ATOM 4144 C CA . LEU B 1 37 ? 7.652 20.844 0.04 1 94.12 37 LEU B CA 1
ATOM 4145 C C . LEU B 1 37 ? 8.164 21.906 -0.922 1 94.12 37 LEU B C 1
ATOM 4147 O O . LEU B 1 37 ? 7.387 22.719 -1.423 1 94.12 37 LEU B O 1
ATOM 4151 N N . LEU B 1 38 ? 9.477 21.906 -1.133 1 94.19 38 LEU B N 1
ATOM 4152 C CA . LEU B 1 38 ? 10.078 22.922 -1.98 1 94.19 38 LEU B CA 1
ATOM 4153 C C . LEU B 1 38 ? 11.055 22.297 -2.973 1 94.19 38 LEU B C 1
ATOM 4155 O O . LEU B 1 38 ? 11.664 21.266 -2.684 1 94.19 38 LEU B O 1
ATOM 4159 N N . THR B 1 39 ? 11.211 22.922 -4.105 1 94.44 39 THR B N 1
ATOM 4160 C CA . THR B 1 39 ? 12.133 22.438 -5.125 1 94.44 39 THR B CA 1
ATOM 4161 C C . THR B 1 39 ? 13.398 23.297 -5.164 1 94.44 39 THR B C 1
ATOM 4163 O O . THR B 1 39 ? 14.289 23.062 -5.977 1 94.44 39 THR B O 1
ATOM 4166 N N . PHE B 1 40 ? 13.461 24.344 -4.371 1 91.94 40 PHE B N 1
ATOM 4167 C CA . PHE B 1 40 ? 14.609 25.234 -4.266 1 91.94 40 PHE B CA 1
ATOM 4168 C C . PHE B 1 40 ? 14.828 25.672 -2.824 1 91.94 40 PHE B C 1
ATOM 4170 O O . PHE B 1 40 ? 14.047 25.328 -1.939 1 91.94 40 PHE B O 1
ATOM 4177 N N . ASP B 1 41 ? 15.914 26.375 -2.594 1 91.69 41 ASP B N 1
ATOM 4178 C CA . ASP B 1 41 ? 16.219 26.875 -1.254 1 91.69 41 ASP B CA 1
ATOM 4179 C C . ASP B 1 41 ? 15.391 28.109 -0.925 1 91.69 41 ASP B C 1
ATOM 4181 O O . ASP B 1 41 ? 15.586 29.172 -1.526 1 91.69 41 ASP B O 1
ATOM 4185 N N . PHE B 1 42 ? 14.5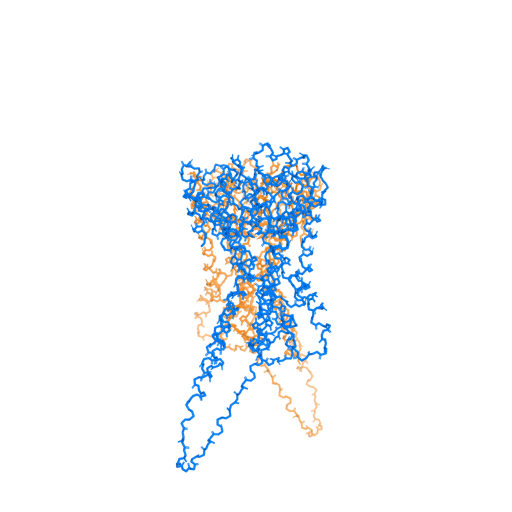47 28.016 -0.007 1 92 42 PHE B N 1
ATOM 4186 C CA . PHE B 1 42 ? 13.617 29.078 0.377 1 92 42 PHE B CA 1
ATOM 4187 C C . PHE B 1 42 ? 14.344 30.188 1.13 1 92 42 PHE B C 1
ATOM 4189 O O . PHE B 1 42 ? 13.891 31.328 1.132 1 92 42 PHE B O 1
ATOM 4196 N N . SER B 1 43 ? 15.508 29.906 1.716 1 88.69 43 SER B N 1
ATOM 4197 C CA . SER B 1 43 ? 16.234 30.875 2.551 1 88.69 43 SER B CA 1
ATOM 4198 C C . SER B 1 43 ? 16.828 32 1.715 1 88.69 43 SER B C 1
ATOM 4200 O O . SER B 1 43 ? 17.109 33.062 2.234 1 88.69 43 SER B O 1
ATOM 4202 N N . ILE B 1 44 ? 16.969 31.781 0.431 1 87.94 44 ILE B N 1
ATOM 4203 C CA . ILE B 1 44 ? 17.641 32.75 -0.426 1 87.94 44 ILE B CA 1
ATOM 4204 C C . ILE B 1 44 ? 16.625 33.75 -0.975 1 87.94 44 ILE B C 1
ATOM 4206 O O . ILE B 1 44 ? 16.984 34.781 -1.522 1 87.94 44 ILE B O 1
ATOM 4210 N N . THR B 1 45 ? 15.391 33.594 -0.726 1 91.62 45 THR B N 1
ATOM 4211 C CA . THR B 1 45 ? 14.359 34.469 -1.282 1 91.62 45 THR B CA 1
ATOM 4212 C C . THR B 1 45 ? 14.289 35.781 -0.519 1 91.62 45 THR B C 1
ATOM 4214 O O . THR B 1 45 ? 14.812 35.906 0.591 1 91.62 45 THR B O 1
ATOM 4217 N N . LYS B 1 46 ? 13.68 36.719 -1.147 1 92.81 46 LYS B N 1
ATOM 4218 C CA . LYS B 1 46 ? 13.484 38.031 -0.533 1 92.81 46 LYS B CA 1
ATOM 4219 C C . LYS B 1 46 ? 12.469 37.969 0.604 1 92.81 46 LYS B C 1
ATOM 4221 O O . LYS B 1 46 ? 11.617 37.062 0.633 1 92.81 46 LYS B O 1
ATOM 4226 N N . ILE B 1 47 ? 12.57 38.906 1.532 1 93.62 47 ILE B N 1
ATOM 4227 C CA . ILE B 1 47 ? 11.648 38.969 2.66 1 93.62 47 ILE B CA 1
ATOM 4228 C C . ILE B 1 47 ? 10.227 39.188 2.15 1 93.62 47 ILE B C 1
ATOM 4230 O O . ILE B 1 47 ? 9.266 38.688 2.73 1 93.62 47 ILE B O 1
ATOM 4234 N N . SER B 1 48 ? 10.109 39.969 1.017 1 93.94 48 SER B N 1
ATOM 4235 C CA . SER B 1 48 ? 8.789 40.219 0.442 1 93.94 48 SER B CA 1
ATOM 4236 C C . SER B 1 48 ? 8.125 38.938 -0.011 1 93.94 48 SER B C 1
ATOM 4238 O O . SER B 1 48 ? 6.922 38.75 0.185 1 93.94 48 SER B O 1
ATOM 4240 N N . THR B 1 49 ? 8.898 38.094 -0.611 1 94.38 49 THR B N 1
ATOM 4241 C CA . THR B 1 49 ? 8.383 36.781 -1.031 1 94.38 49 THR B CA 1
ATOM 4242 C C . THR B 1 49 ? 7.98 35.969 0.178 1 94.38 49 THR B C 1
ATOM 4244 O O . THR B 1 49 ? 6.945 35.281 0.155 1 94.38 49 THR B O 1
ATOM 4247 N N . GLN B 1 50 ? 8.75 36 1.261 1 95.75 50 GLN B N 1
ATOM 4248 C CA . GLN B 1 50 ? 8.445 35.25 2.479 1 95.75 50 GLN B CA 1
ATOM 4249 C C . GLN B 1 50 ? 7.164 35.781 3.131 1 95.75 50 GLN B C 1
ATOM 4251 O O . GLN B 1 50 ? 6.402 35 3.711 1 95.75 50 GLN B O 1
ATOM 4256 N N . ILE B 1 51 ? 6.934 37.062 3.023 1 96.25 51 ILE B N 1
ATOM 4257 C CA . ILE B 1 51 ? 5.715 37.656 3.568 1 96.25 51 ILE B CA 1
ATOM 4258 C C . ILE B 1 51 ? 4.504 37.156 2.781 1 96.25 51 ILE B C 1
ATOM 4260 O O . ILE B 1 51 ? 3.465 36.844 3.363 1 96.25 51 ILE B O 1
ATOM 4264 N N . ILE B 1 52 ? 4.641 37.062 1.465 1 95.56 52 ILE B N 1
ATOM 4265 C CA . ILE B 1 52 ? 3.555 36.594 0.62 1 95.56 52 ILE B CA 1
ATOM 4266 C C . ILE B 1 52 ? 3.211 35.156 1.001 1 95.56 52 ILE B C 1
ATOM 4268 O O . ILE B 1 52 ? 2.035 34.812 1.119 1 95.56 52 ILE B O 1
ATOM 4272 N N . VAL B 1 53 ? 4.234 34.344 1.188 1 95.81 53 VAL B N 1
ATOM 4273 C CA . VAL B 1 53 ? 4.039 32.938 1.547 1 95.81 53 VAL B CA 1
ATOM 4274 C C . VAL B 1 53 ? 3.389 32.844 2.926 1 95.81 53 VAL B C 1
ATOM 4276 O O . VAL B 1 53 ? 2.484 32.031 3.139 1 95.81 53 VAL B O 1
ATOM 4279 N N . MET B 1 54 ? 3.812 33.656 3.85 1 95.88 54 MET B N 1
ATOM 4280 C CA . MET B 1 54 ? 3.256 33.656 5.199 1 95.88 54 MET B CA 1
ATOM 4281 C C . MET B 1 54 ? 1.774 34.031 5.18 1 95.88 54 MET B C 1
ATOM 4283 O O . MET B 1 54 ? 0.958 33.344 5.812 1 95.88 54 MET B O 1
ATOM 4287 N N . ILE B 1 55 ? 1.418 35.031 4.434 1 94.88 55 ILE B N 1
ATOM 4288 C CA . ILE B 1 55 ? 0.03 35.469 4.328 1 94.88 55 ILE B CA 1
ATOM 4289 C C . ILE B 1 55 ? -0.792 34.406 3.602 1 94.88 55 ILE B C 1
ATOM 4291 O O . ILE B 1 55 ? -1.931 34.125 3.982 1 94.88 55 ILE B O 1
ATOM 4295 N N . GLY B 1 56 ? -0.218 33.938 2.531 1 94.25 56 GLY B N 1
ATOM 4296 C CA . GLY B 1 56 ? -0.901 32.844 1.82 1 94.25 56 GLY B CA 1
ATOM 4297 C C . GLY B 1 56 ? -1.186 31.641 2.689 1 94.25 56 GLY B C 1
ATOM 4298 O O . GLY B 1 56 ? -2.281 31.078 2.639 1 94.25 56 GLY B O 1
ATOM 4299 N N . ALA B 1 57 ? -0.232 31.219 3.5 1 92.94 57 ALA B N 1
ATOM 4300 C CA . ALA B 1 57 ? -0.395 30.078 4.395 1 92.94 57 ALA B CA 1
ATOM 4301 C C . ALA B 1 57 ? -1.479 30.344 5.434 1 92.94 57 ALA B C 1
ATOM 4303 O O . ALA B 1 57 ? -2.213 29.438 5.82 1 92.94 57 ALA B O 1
ATOM 4304 N N . GLU B 1 58 ? -1.575 31.578 5.871 1 92.88 58 GLU B N 1
ATOM 4305 C CA . GLU B 1 58 ? -2.588 31.953 6.855 1 92.88 58 GLU B CA 1
ATOM 4306 C C . GLU B 1 58 ? -3.99 31.891 6.254 1 92.88 58 GLU B C 1
ATOM 4308 O O . GLU B 1 58 ? -4.922 31.391 6.891 1 92.88 58 GLU B O 1
ATOM 4313 N N . LEU B 1 59 ? -4.102 32.312 5.078 1 90.69 59 LEU B N 1
ATOM 4314 C CA . LEU B 1 59 ? -5.41 32.375 4.434 1 90.69 59 LEU B CA 1
ATOM 4315 C C . LEU B 1 59 ? -5.871 30.969 4.008 1 90.69 59 LEU B C 1
ATOM 4317 O O . LEU B 1 59 ? -7.07 30.688 4.02 1 90.69 59 LEU B O 1
ATOM 4321 N N . CYS B 1 60 ? -4.914 30.188 3.658 1 89.12 60 CYS B N 1
ATOM 4322 C CA . CYS B 1 60 ? -5.273 28.875 3.164 1 89.12 60 CYS B CA 1
ATOM 4323 C C . CYS B 1 60 ? -5.145 27.828 4.266 1 89.12 60 CYS B C 1
ATOM 4325 O O . CYS B 1 60 ? -5.441 26.641 4.047 1 89.12 60 CYS B O 1
ATOM 4327 N N . GLY B 1 61 ? -4.773 28.172 5.367 1 84.44 61 GLY B N 1
ATOM 4328 C CA . GLY B 1 61 ? -4.562 27.234 6.465 1 84.44 61 GLY B CA 1
ATOM 4329 C C . GLY B 1 61 ? -5.832 26.516 6.887 1 84.44 61 GLY B C 1
ATOM 4330 O O . GLY B 1 61 ? -6.938 26.984 6.586 1 84.44 61 GLY B O 1
ATOM 4331 N N . VAL B 1 62 ? -5.668 25.391 7.488 1 78.25 62 VAL B N 1
ATOM 4332 C CA . VAL B 1 62 ? -6.789 24.547 7.891 1 78.25 62 VAL B CA 1
ATOM 4333 C C . VAL B 1 62 ? -7.719 25.312 8.82 1 78.25 62 VAL B C 1
ATOM 4335 O O . VAL B 1 62 ? -8.938 25.297 8.648 1 78.25 62 VAL B O 1
ATOM 4338 N N . PHE B 1 63 ? -7.125 26.047 9.75 1 78.88 63 PHE B N 1
ATOM 4339 C CA . PHE B 1 63 ? -7.938 26.766 10.719 1 78.88 63 PHE B CA 1
ATOM 4340 C C . PHE B 1 63 ? -8.797 27.812 10.023 1 78.88 63 PHE B C 1
ATOM 4342 O O . PHE B 1 63 ? -10 27.906 10.266 1 78.88 63 PHE B O 1
ATOM 4349 N N . PHE B 1 64 ? -8.188 28.547 9.172 1 81.12 64 PHE B N 1
ATOM 4350 C CA . PHE B 1 64 ? -8.891 29.625 8.516 1 81.12 64 PHE B CA 1
ATOM 4351 C C . PHE B 1 64 ? -9.867 29.094 7.473 1 81.12 64 PHE B C 1
ATOM 4353 O O . PHE B 1 64 ? -11.055 29.406 7.504 1 81.12 64 PHE B O 1
ATOM 4360 N N . ALA B 1 65 ? -9.422 28.234 6.66 1 79.38 65 ALA B N 1
ATOM 4361 C CA . ALA B 1 65 ? -10.203 27.797 5.508 1 79.38 65 ALA B CA 1
ATOM 4362 C C . ALA B 1 65 ? -11.266 26.766 5.918 1 79.38 65 ALA B C 1
ATOM 4364 O O . ALA B 1 65 ? -12.375 26.766 5.387 1 79.38 65 ALA B O 1
ATOM 4365 N N . SER B 1 66 ? -10.953 25.938 6.852 1 76.12 66 SER B N 1
ATOM 4366 C CA . SER B 1 66 ? -11.867 24.844 7.145 1 76.12 66 SER B CA 1
ATOM 4367 C C . SER B 1 66 ? -12.758 25.188 8.336 1 76.12 66 SER B C 1
ATOM 4369 O O . SER B 1 66 ? -13.844 24.609 8.492 1 76.12 66 SER B O 1
ATOM 4371 N N . THR B 1 67 ? -12.375 26.109 9.148 1 80.56 67 THR B N 1
ATOM 4372 C CA . THR B 1 67 ? -13.156 26.359 10.359 1 80.56 67 THR B CA 1
ATOM 4373 C C . THR B 1 67 ? -13.734 27.781 10.352 1 80.56 67 THR B C 1
ATOM 4375 O O . THR B 1 67 ? -14.953 27.953 10.391 1 80.56 67 THR B O 1
ATOM 4378 N N . LEU B 1 68 ? -12.93 28.734 10.125 1 83.5 68 LEU B N 1
ATOM 4379 C CA . LEU B 1 68 ? -13.359 30.125 10.289 1 83.5 68 LEU B CA 1
ATOM 4380 C C . LEU B 1 68 ? -14.211 30.578 9.109 1 83.5 68 LEU B C 1
ATOM 4382 O O . LEU B 1 68 ? -15.289 31.156 9.297 1 83.5 68 LEU B O 1
ATOM 4386 N N . VAL B 1 69 ? -13.812 30.266 7.938 1 83.44 69 VAL B N 1
ATOM 4387 C CA . VAL B 1 69 ? -14.477 30.781 6.746 1 83.44 69 VAL B CA 1
ATOM 4388 C C . VAL B 1 69 ? -15.875 30.188 6.641 1 83.44 69 VAL B C 1
ATOM 4390 O O . VAL B 1 69 ? -16.859 30.906 6.453 1 83.44 69 VAL B O 1
ATOM 4393 N N . PRO B 1 70 ? -15.992 28.938 6.793 1 79.88 70 PRO B N 1
ATOM 4394 C CA . PRO B 1 70 ? -17.344 28.391 6.719 1 79.88 70 PRO B CA 1
ATOM 4395 C C . PRO B 1 70 ? -18.266 28.938 7.805 1 79.88 70 PRO B C 1
ATOM 4397 O O . PRO B 1 70 ? -19.453 29.141 7.562 1 79.88 70 PRO B O 1
ATOM 4400 N N . SER B 1 71 ? -17.781 29.156 8.953 1 83.19 71 SER B N 1
ATOM 4401 C CA . SER B 1 71 ? -18.578 29.703 10.039 1 83.19 71 SER B CA 1
ATOM 4402 C C . SER B 1 71 ? -19 31.141 9.75 1 83.19 71 SER B C 1
ATOM 4404 O O . SER B 1 71 ? -20.141 31.531 10.016 1 83.19 71 SER B O 1
ATOM 4406 N N . VAL B 1 72 ? -18.156 31.922 9.172 1 85.25 72 VAL B N 1
ATOM 4407 C CA . VAL B 1 72 ? -18.469 33.312 8.844 1 85.25 72 VAL B CA 1
ATOM 4408 C C . VAL B 1 72 ? -19.453 33.375 7.676 1 85.25 72 VAL B C 1
ATOM 4410 O O . VAL B 1 72 ? -20.359 34.219 7.66 1 85.25 72 VAL B O 1
ATOM 4413 N N . CYS B 1 73 ? -19.234 32.469 6.785 1 82.19 73 CYS B N 1
ATOM 4414 C CA . CYS B 1 73 ? -20.141 32.438 5.648 1 82.19 73 CYS B CA 1
ATOM 4415 C C . CYS B 1 73 ? -21.547 32.062 6.094 1 82.19 73 CYS B C 1
ATOM 4417 O O . CYS B 1 73 ? -22.531 32.625 5.605 1 82.19 73 CYS B O 1
ATOM 4419 N N . ARG B 1 74 ? -21.625 31.188 6.926 1 80.31 74 ARG B N 1
ATOM 4420 C CA . ARG B 1 74 ? -22.922 30.797 7.461 1 80.31 74 ARG B CA 1
ATOM 4421 C C . ARG B 1 74 ? -23.562 31.938 8.25 1 80.31 74 ARG B C 1
ATOM 4423 O O . ARG B 1 74 ? -24.766 32.156 8.156 1 80.31 74 ARG B O 1
ATOM 4430 N N . TRP B 1 75 ? -22.797 32.562 9.031 1 82.75 75 TRP B N 1
ATOM 4431 C CA . TRP B 1 75 ? -23.25 33.719 9.805 1 82.75 75 TRP B CA 1
ATOM 4432 C C . TRP B 1 75 ? -23.797 34.812 8.891 1 82.75 75 TRP B C 1
ATOM 4434 O O . TRP B 1 75 ? -24.875 35.344 9.133 1 82.75 75 TRP B O 1
ATOM 4444 N N . TYR B 1 76 ? -23.094 35.031 7.82 1 82.69 76 TYR B N 1
ATOM 4445 C CA . TYR B 1 76 ? -23.5 36.031 6.867 1 82.69 76 TYR B CA 1
ATOM 4446 C C . TYR B 1 76 ? -24.766 35.656 6.137 1 82.69 76 TYR B C 1
ATOM 4448 O O . TYR B 1 76 ? -25.672 36.469 5.945 1 82.69 76 TYR B O 1
ATOM 4456 N N . ARG B 1 77 ? -24.859 34.438 5.793 1 80.94 77 ARG B N 1
ATOM 4457 C CA . ARG B 1 77 ? -26.031 33.969 5.059 1 80.94 77 ARG B CA 1
ATOM 4458 C C . ARG B 1 77 ? -27.281 33.969 5.934 1 80.94 77 ARG B C 1
ATOM 4460 O O . ARG B 1 77 ? -28.359 34.375 5.473 1 80.94 77 ARG B O 1
ATOM 4467 N N . LEU B 1 78 ? -27.156 33.562 7.156 1 80.94 78 LEU B N 1
ATOM 4468 C CA . LEU B 1 78 ? -28.281 33.562 8.078 1 80.94 78 LEU B CA 1
ATOM 4469 C C . LEU B 1 78 ? -28.75 34.969 8.391 1 80.94 78 LEU B C 1
ATOM 4471 O O . LEU B 1 78 ? -29.938 35.219 8.516 1 80.94 78 LEU B O 1
ATOM 4475 N N . LYS B 1 79 ? -27.875 35.875 8.453 1 83.44 79 LYS B N 1
ATOM 4476 C CA . LYS B 1 79 ? -28.219 37.25 8.68 1 83.44 79 LYS B CA 1
ATOM 4477 C C . LYS B 1 79 ? -28.969 37.844 7.492 1 83.44 79 LYS B C 1
ATOM 4479 O O . LYS B 1 79 ? -29.906 38.625 7.668 1 83.44 79 LYS B O 1
ATOM 4484 N N . GLN B 1 80 ? -28.625 37.344 6.34 1 83 80 GLN B N 1
ATOM 4485 C CA . GLN B 1 80 ? -29.297 37.812 5.137 1 83 80 GLN B CA 1
ATOM 4486 C C . GLN B 1 80 ? -30.719 37.281 5.051 1 83 80 GLN B C 1
ATOM 4488 O O . GLN B 1 80 ? -31.641 37.969 4.617 1 83 80 GLN B O 1
ATOM 4493 N N . ILE B 1 81 ? -30.844 36.125 5.504 1 76.94 81 ILE B N 1
ATOM 4494 C CA . ILE B 1 81 ? -32.156 35.5 5.473 1 76.94 81 ILE B CA 1
ATOM 4495 C C . ILE B 1 81 ? -33.094 36.219 6.453 1 76.94 81 ILE B C 1
ATOM 4497 O O . ILE B 1 81 ? -34.25 36.469 6.137 1 76.94 81 ILE B O 1
ATOM 4501 N N . ILE B 1 82 ? -32.656 36.562 7.551 1 77 82 ILE B N 1
ATOM 4502 C CA . ILE B 1 82 ? -33.469 37.219 8.555 1 77 82 ILE B CA 1
ATOM 4503 C C . ILE B 1 82 ? -33.812 38.625 8.078 1 77 82 ILE B C 1
ATOM 4505 O O . ILE B 1 82 ? -34.938 39.094 8.258 1 77 82 ILE B O 1
ATOM 4509 N N . LYS B 1 83 ? -32.844 39.188 7.469 1 79 83 LYS B N 1
ATOM 4510 C CA . LYS B 1 83 ? -33.094 40.531 6.945 1 79 83 LYS B CA 1
ATOM 4511 C C . LYS B 1 83 ? -34.188 40.5 5.867 1 79 83 LYS B C 1
ATOM 4513 O O . LYS B 1 83 ? -35.062 41.375 5.82 1 79 83 LYS B O 1
ATOM 4518 N N . GLN B 1 84 ? -34.125 39.531 5.164 1 76.38 84 GLN B N 1
ATOM 4519 C CA . GLN B 1 84 ? -35.125 39.406 4.109 1 76.38 84 GLN B CA 1
ATOM 4520 C C . GLN B 1 84 ? -36.5 39.094 4.695 1 76.38 84 GLN B C 1
ATOM 4522 O O . GLN B 1 84 ? -37.531 39.594 4.227 1 76.38 84 GLN B O 1
ATOM 4527 N N . GLN B 1 85 ? -36.469 38.281 5.727 1 71.62 85 GLN B N 1
ATOM 4528 C CA . GLN B 1 85 ? -37.719 37.938 6.367 1 71.62 85 GLN B CA 1
ATOM 4529 C C . GLN B 1 85 ? -38.344 39.125 7.094 1 71.62 85 GLN B C 1
ATOM 4531 O O . GLN B 1 85 ? -39.562 39.344 7.082 1 71.62 85 GLN B O 1
ATOM 4536 N N . GLU B 1 86 ? -37.562 39.875 7.664 1 72.62 86 GLU B N 1
ATOM 4537 C CA . GLU B 1 86 ? -38 41.094 8.336 1 72.62 86 GLU B CA 1
ATOM 4538 C C . GLU B 1 86 ? -38.531 42.094 7.336 1 72.62 86 GLU B C 1
ATOM 4540 O O . GLU B 1 86 ? -39.531 42.781 7.613 1 72.62 86 GLU B O 1
ATOM 4545 N N . LEU B 1 87 ? -38 42.094 6.184 1 70.75 87 LEU B N 1
ATOM 4546 C CA . LEU B 1 87 ? -38.469 43 5.129 1 70.75 87 LEU B CA 1
ATOM 4547 C C . LEU B 1 87 ? -39.812 42.531 4.59 1 70.75 87 LEU B C 1
ATOM 4549 O O . LEU B 1 87 ? -40.688 43.375 4.316 1 70.75 87 LEU B O 1
ATOM 4553 N N . LEU B 1 88 ? -39.938 41.312 4.543 1 69 88 LEU B N 1
ATOM 4554 C CA . LEU B 1 88 ? -41.188 40.75 4.062 1 69 88 LEU B CA 1
ATOM 4555 C C . LEU B 1 88 ? -42.312 40.969 5.086 1 69 88 LEU B C 1
ATOM 4557 O O . LEU B 1 88 ? -43.438 41.281 4.715 1 69 88 LEU B O 1
ATOM 4561 N N . ASN B 1 89 ? -42 40.812 6.332 1 67.31 89 ASN B N 1
ATOM 4562 C CA . ASN B 1 89 ? -42.969 41.031 7.383 1 67.31 89 ASN B CA 1
ATOM 4563 C C . ASN B 1 89 ? -43.312 42.5 7.539 1 67.31 89 ASN B C 1
ATOM 4565 O O . ASN B 1 89 ? -44.469 42.844 7.84 1 67.31 89 ASN B O 1
ATOM 4569 N N . SER B 1 90 ? -42.469 43.312 7.297 1 64.94 90 SER B N 1
ATOM 4570 C CA . SER B 1 90 ? -42.75 44.75 7.34 1 64.94 90 SER B CA 1
ATOM 4571 C C . SER B 1 90 ? -43.625 45.188 6.176 1 64.94 90 SER B C 1
ATOM 4573 O O . SER B 1 90 ? -44.5 46.031 6.34 1 64.94 90 SER B O 1
ATOM 4575 N N . ASP B 1 91 ? -43.594 44.625 5.078 1 60.09 91 ASP B N 1
ATOM 4576 C CA . ASP B 1 91 ? -44.406 44.906 3.92 1 60.09 91 ASP B CA 1
ATOM 4577 C C . ASP B 1 91 ? -45.844 44.375 4.102 1 60.09 91 ASP B C 1
ATOM 4579 O O . ASP B 1 91 ? -46.812 45 3.668 1 60.09 91 ASP B O 1
ATOM 4583 N N . SER B 1 92 ? -46 43.312 4.734 1 55.34 92 SER B N 1
ATOM 4584 C CA . SER B 1 92 ? -47.344 42.781 4.973 1 55.34 92 SER B CA 1
ATOM 4585 C C . SER B 1 92 ? -48.094 43.625 6.004 1 55.34 92 SER B C 1
ATOM 4587 O O . SER B 1 92 ? -49.312 43.781 5.918 1 55.34 92 SER B O 1
ATOM 4589 N N . THR B 1 93 ? -47.562 44.25 6.906 1 49.22 93 THR B N 1
ATOM 4590 C CA . THR B 1 93 ? -48.25 45.094 7.844 1 49.22 93 THR B CA 1
ATOM 4591 C C . THR B 1 93 ? -48.719 46.375 7.156 1 49.22 93 THR B C 1
ATOM 4593 O O . THR B 1 93 ? -49.719 47 7.559 1 49.22 93 THR B O 1
ATOM 4596 N N . ASN B 1 94 ? -48.25 46.969 6.074 1 43.31 94 ASN B N 1
ATOM 4597 C CA . ASN B 1 94 ? -48.75 48.156 5.422 1 43.31 94 ASN B CA 1
ATOM 4598 C C . ASN B 1 94 ? -49.938 47.875 4.504 1 43.31 94 ASN B C 1
ATOM 4600 O O . ASN B 1 94 ? -50.625 48.781 4.035 1 43.31 94 ASN B O 1
ATOM 4604 N N . THR B 1 95 ? -50.344 46.688 3.9 1 37.5 95 THR B N 1
ATOM 4605 C CA . THR B 1 95 ? -51.531 46.469 3.08 1 37.5 95 THR B CA 1
ATOM 4606 C C . THR B 1 95 ? -52.75 46.188 3.955 1 37.5 95 THR B C 1
ATOM 4608 O O . THR B 1 95 ? -53.156 45.031 4.078 1 37.5 95 THR B O 1
ATOM 4611 N N . LEU B 1 96 ? -53.031 46.875 5.121 1 33.5 96 LEU B N 1
ATOM 4612 C CA . LEU B 1 96 ? -54.312 46.906 5.777 1 33.5 96 LEU B CA 1
ATOM 4613 C C . LEU B 1 96 ? -55.344 47.594 4.902 1 33.5 96 LEU B C 1
ATOM 4615 O O . LEU B 1 96 ? -55.469 48.812 4.941 1 33.5 96 LEU B O 1
ATOM 4619 N N . VAL B 1 97 ? -55.562 47.344 3.564 1 32.22 97 VAL B N 1
ATOM 4620 C CA . VAL B 1 97 ? -56.75 47.781 2.838 1 32.22 97 VAL B CA 1
ATOM 4621 C C . VAL B 1 97 ? -58.031 47.375 3.604 1 32.22 97 VAL B C 1
ATOM 4623 O O . VAL B 1 97 ? -58.062 46.312 4.191 1 32.22 97 VAL B O 1
ATOM 4626 N N . ASP B 1 98 ? -59.062 48.312 3.727 1 30.42 98 ASP B N 1
ATOM 4627 C CA . ASP B 1 98 ? -60.406 48.438 4.266 1 30.42 98 ASP B CA 1
ATOM 4628 C C . ASP B 1 98 ? -61.344 47.438 3.611 1 30.42 98 ASP B C 1
ATOM 4630 O O . ASP B 1 98 ? -61.938 47.688 2.559 1 30.42 98 ASP B O 1
ATOM 4634 N N . PHE B 1 99 ? -61.094 46.188 3.348 1 26.72 99 PHE B N 1
ATOM 4635 C CA . PHE B 1 99 ? -62.094 45.312 2.752 1 26.72 99 PHE B CA 1
ATOM 4636 C C . PHE B 1 99 ? -63.312 45.188 3.652 1 26.72 99 PHE B C 1
ATOM 4638 O O . PHE B 1 99 ? -63.312 44.406 4.621 1 26.72 99 PHE B O 1
ATOM 4645 N N . SER B 1 100 ? -64.062 46.219 3.959 1 25.7 100 SER B N 1
ATOM 4646 C CA . SER B 1 100 ? -65.375 46.219 4.609 1 25.7 100 SER B CA 1
ATOM 4647 C C . SER B 1 100 ? -66.312 45.219 3.932 1 25.7 100 SER B C 1
ATOM 4649 O O . SER B 1 100 ? -67.25 44.719 4.555 1 25.7 100 SER B O 1
ATOM 4651 N N . SER B 1 101 ? -66.75 45.438 2.643 1 23.77 101 SER B N 1
ATOM 4652 C CA . SER B 1 101 ? -68.062 45.062 2.23 1 23.77 101 SER B CA 1
ATOM 4653 C C . SER B 1 101 ? -68.312 43.562 2.383 1 23.77 101 SER B C 1
ATOM 4655 O O . SER B 1 101 ? -69.312 43.125 2.973 1 23.77 101 SER B O 1
ATOM 4657 N N . SER B 1 102 ? -68.562 42.812 1.199 1 24.2 102 SER B N 1
ATOM 4658 C CA . SER B 1 102 ? -69.5 41.719 1.007 1 24.2 102 SER B CA 1
ATOM 4659 C C . SER B 1 102 ? -69.125 40.5 1.842 1 24.2 102 SER B C 1
ATOM 4661 O O . SER B 1 102 ? -68 40.375 2.258 1 24.2 102 SER B O 1
ATOM 4663 N N . GLU B 1 103 ? -70.188 39.406 1.957 1 23.66 103 GLU B N 1
ATOM 4664 C CA . GLU B 1 103 ? -70.688 38.281 2.744 1 23.66 103 GLU B CA 1
ATOM 4665 C C . GLU B 1 103 ? -69.625 37.219 2.988 1 23.66 103 GLU B C 1
ATOM 4667 O O . GLU B 1 103 ? -69.125 37.094 4.109 1 23.66 103 GLU B O 1
ATOM 4672 N N . SER B 1 104 ? -70.125 35.812 2.66 1 24.47 104 SER B N 1
ATOM 4673 C CA . SER B 1 104 ? -70.188 34.469 3.225 1 24.47 104 SER B CA 1
ATOM 4674 C C . SER B 1 104 ? -68.875 33.688 3.014 1 24.47 104 SER B C 1
ATOM 4676 O O . SER B 1 104 ? -68.688 32.594 3.547 1 24.47 104 SER B O 1
ATOM 4678 N N . SER B 1 105 ? -68.25 33.844 1.849 1 25.31 105 SER B N 1
ATOM 4679 C CA . SER B 1 105 ? -67.625 32.562 1.438 1 25.31 105 SER B CA 1
ATOM 4680 C C . SER B 1 105 ? -66.688 32.062 2.504 1 25.31 105 SER B C 1
ATOM 4682 O O . SER B 1 105 ? -66.062 32.844 3.23 1 25.31 105 SER B O 1
ATOM 4684 N N . GLU B 1 106 ? -66.75 30.656 2.857 1 26.92 106 GLU B N 1
ATOM 4685 C CA . GLU B 1 106 ? -66.062 29.672 3.707 1 26.92 106 GLU B CA 1
ATOM 4686 C C . GLU B 1 106 ? -64.562 29.875 3.705 1 26.92 106 GLU B C 1
ATOM 4688 O O . GLU B 1 106 ? -63.938 29.812 2.652 1 26.92 106 GLU B O 1
ATOM 4693 N N . THR B 1 107 ? -64 30.75 4.465 1 26.95 107 THR B N 1
ATOM 4694 C CA . THR B 1 107 ? -62.594 30.953 4.809 1 26.95 107 THR B CA 1
ATOM 4695 C C . THR B 1 107 ? -61.906 29.625 5.09 1 26.95 107 THR B C 1
ATOM 4697 O O . THR B 1 107 ? -62.219 28.969 6.094 1 26.95 107 THR B O 1
ATOM 4700 N N . THR B 1 108 ? -61.812 28.75 4.055 1 27.17 108 THR B N 1
ATOM 4701 C CA . THR B 1 108 ? -61.031 27.531 4.238 1 27.17 108 THR B CA 1
ATOM 4702 C C . THR B 1 108 ? -59.812 27.812 5.09 1 27.17 108 THR B C 1
ATOM 4704 O O . THR B 1 108 ? -59.094 28.797 4.852 1 27.17 108 THR B O 1
ATOM 4707 N N . ASP B 1 109 ? -59.75 27.344 6.344 1 26.83 109 ASP B N 1
ATOM 4708 C CA . ASP B 1 109 ? -58.781 27.109 7.395 1 26.83 109 ASP B CA 1
ATOM 4709 C C . ASP B 1 109 ? -57.406 26.812 6.805 1 26.83 109 ASP B C 1
ATOM 4711 O O . ASP B 1 109 ? -57.125 25.688 6.406 1 26.83 109 ASP B O 1
ATOM 4715 N N . GLU B 1 110 ? -57 27.469 5.773 1 27.34 110 GLU B N 1
ATOM 4716 C CA . GLU B 1 110 ? -55.562 27.297 5.496 1 27.34 110 GLU B CA 1
ATOM 4717 C C . GLU B 1 110 ? -54.75 27.375 6.781 1 27.34 110 GLU B C 1
ATOM 4719 O O . GLU B 1 110 ? -54.688 28.422 7.43 1 27.34 110 GLU B O 1
ATOM 4724 N N . THR B 1 111 ? -54.812 26.312 7.676 1 28.08 111 THR B N 1
ATOM 4725 C CA . THR B 1 111 ? -53.906 25.906 8.758 1 28.08 111 THR B CA 1
ATOM 4726 C C . THR B 1 111 ? -52.5 26.375 8.492 1 28.08 111 THR B C 1
ATOM 4728 O O . THR B 1 111 ? -51.875 26 7.484 1 28.08 111 THR B O 1
ATOM 4731 N N . ASN B 1 112 ? -52.094 27.531 8.742 1 28.3 112 ASN B N 1
ATOM 4732 C CA . ASN B 1 112 ? -50.75 28.047 9.07 1 28.3 112 ASN B CA 1
ATOM 4733 C C . ASN B 1 112 ? -49.938 27 9.797 1 28.3 112 ASN B C 1
ATOM 4735 O O . ASN B 1 112 ? -49.969 26.906 11.023 1 28.3 112 ASN B O 1
ATOM 4739 N N . ASP B 1 113 ? -50 25.703 9.484 1 28.34 113 ASP B N 1
ATOM 4740 C CA . ASP B 1 113 ? -49.062 24.672 9.914 1 28.34 113 ASP B CA 1
ATOM 4741 C C . ASP B 1 113 ? -47.625 25.219 9.93 1 28.34 113 ASP B C 1
ATOM 4743 O O . ASP B 1 113 ? -47 25.344 8.883 1 28.34 113 ASP B O 1
ATOM 4747 N N . GLU B 1 114 ? -47.25 26.219 10.695 1 30.94 114 GLU B N 1
ATOM 4748 C CA . GLU B 1 114 ? -45.938 26.438 11.297 1 30.94 114 GLU B CA 1
ATOM 4749 C C . GLU B 1 114 ? -45.219 25.125 11.516 1 30.94 114 GLU B C 1
ATOM 4751 O O . GLU B 1 114 ? -45.531 24.375 12.453 1 30.94 114 GLU B O 1
ATOM 4756 N N . THR B 1 115 ? -45.094 24.297 10.57 1 30.14 115 THR B N 1
ATOM 4757 C CA . THR B 1 115 ? -44.25 23.094 10.523 1 30.14 115 THR B CA 1
ATOM 4758 C C . THR B 1 115 ? -43.031 23.25 11.414 1 30.14 115 THR B C 1
ATOM 4760 O O . THR B 1 115 ? -42.219 24.141 11.203 1 30.14 115 THR B O 1
ATOM 4763 N N . ASN B 1 116 ? -43.062 23.016 12.734 1 31.28 116 ASN B N 1
ATOM 4764 C CA . ASN B 1 116 ? -42.062 22.703 13.742 1 31.28 116 ASN B CA 1
ATOM 4765 C C . ASN B 1 116 ? -40.844 22.031 13.117 1 31.28 116 ASN B C 1
ATOM 4767 O O . ASN B 1 116 ? -40.875 20.844 12.781 1 31.28 116 ASN B O 1
ATOM 4771 N N . LEU B 1 117 ? -40.219 22.656 12.258 1 30.14 117 LEU B N 1
ATOM 4772 C CA . LEU B 1 117 ? -38.906 22.219 11.781 1 30.14 117 LEU B CA 1
ATOM 4773 C C . LEU B 1 117 ? -38.062 21.672 12.922 1 30.14 117 LEU B C 1
ATOM 4775 O O . LEU B 1 117 ? -37.625 22.438 13.797 1 30.14 117 LEU B O 1
ATOM 4779 N N . GLN B 1 118 ? -38.312 20.516 13.508 1 34.12 118 GLN B N 1
ATOM 4780 C CA . GLN B 1 118 ? -37.5 19.797 14.484 1 34.12 118 GLN B CA 1
ATOM 4781 C C . GLN B 1 118 ? -36.094 19.562 13.945 1 34.12 118 GLN B C 1
ATOM 4783 O O . GLN B 1 118 ? -35.906 19 12.859 1 34.12 118 GLN B O 1
ATOM 4788 N N . VAL B 1 119 ? -35.25 20.469 14.086 1 36.25 119 VAL B N 1
ATOM 4789 C CA . VAL B 1 119 ? -33.844 20.234 13.812 1 36.25 119 VAL B CA 1
ATOM 4790 C C . VAL B 1 119 ? -33.375 19.016 14.609 1 36.25 119 VAL B C 1
ATOM 4792 O O . VAL B 1 119 ? -33.5 18.984 15.836 1 36.25 119 VAL B O 1
ATOM 4795 N N . PHE B 1 120 ? -33.312 17.859 14.109 1 35.75 120 PHE B N 1
ATOM 4796 C CA . PHE B 1 120 ? -32.812 16.625 14.719 1 35.75 120 PHE B CA 1
ATOM 4797 C C . PHE B 1 120 ? -31.328 16.734 15.031 1 35.75 120 PHE B C 1
ATOM 4799 O O . PHE B 1 120 ? -30.516 17.031 14.156 1 35.75 120 PHE B O 1
ATOM 4806 N N . THR B 1 121 ? -30.969 17.281 16.234 1 36.38 121 THR B N 1
ATOM 4807 C CA . THR B 1 121 ? -29.594 17.391 16.734 1 36.38 121 THR B CA 1
ATOM 4808 C C . THR B 1 121 ? -29.062 16.016 17.141 1 36.38 121 THR B C 1
ATOM 4810 O O . THR B 1 121 ? -29.844 15.109 17.438 1 36.38 121 THR B O 1
ATOM 4813 N N . SER B 1 122 ? -27.938 15.688 16.938 1 38.97 122 SER B N 1
ATOM 4814 C CA . SER B 1 122 ? -27.359 14.398 17.281 1 38.97 122 SER B CA 1
ATOM 4815 C C . SER B 1 122 ? -27.812 13.945 18.672 1 38.97 122 SER B C 1
ATOM 4817 O O . SER B 1 122 ? -27.984 12.75 18.906 1 38.97 122 SER B O 1
ATOM 4819 N N . GLU B 1 123 ? -27.484 14.68 19.906 1 37.41 123 GLU B N 1
ATOM 4820 C CA . GLU B 1 123 ? -27.938 14.188 21.203 1 37.41 123 GLU B CA 1
ATOM 4821 C C . GLU B 1 123 ? -29.453 14.383 21.375 1 37.41 123 GLU B C 1
ATOM 4823 O O . GLU B 1 123 ? -30.156 13.484 21.844 1 37.41 123 GLU B O 1
ATOM 4828 N N . ILE B 1 124 ? -29.953 15.734 22.062 1 35.72 124 ILE B N 1
ATOM 4829 C CA . ILE B 1 124 ? -31.188 16.031 22.766 1 35.72 124 ILE B CA 1
ATOM 4830 C C . ILE B 1 124 ? -32.344 16.172 21.781 1 35.72 124 ILE B C 1
ATOM 4832 O O . ILE B 1 124 ? -32.125 16.375 20.578 1 35.72 124 ILE B O 1
ATOM 4836 N N . GLU B 1 125 ? -33.625 16.703 22.5 1 37.09 125 GLU B N 1
ATOM 4837 C CA . GLU B 1 125 ? -35.031 17.062 22.266 1 37.09 125 GLU B CA 1
ATOM 4838 C C . GLU B 1 125 ? -35.156 18.016 21.078 1 37.09 125 GLU B C 1
ATOM 4840 O O . GLU B 1 125 ? -34.281 18.844 20.844 1 37.09 125 GLU B O 1
ATOM 4845 N N . PRO B 1 126 ? -35.969 17.828 20.141 1 40.16 126 PRO B N 1
ATOM 4846 C CA . PRO B 1 126 ? -36.344 18.734 19.047 1 40.16 126 PRO B CA 1
ATOM 4847 C C . PRO B 1 126 ? -36.375 20.203 19.469 1 40.16 126 PRO B C 1
ATOM 4849 O O . PRO B 1 126 ? -37.125 20.562 20.375 1 40.16 126 PRO B O 1
ATOM 4852 N N . MET B 1 127 ? -35.312 20.828 19.766 1 39.56 127 MET B N 1
ATOM 4853 C CA . MET B 1 127 ? -35.469 22.234 20.094 1 39.56 127 MET B CA 1
ATOM 4854 C C . MET B 1 127 ? -36.125 23 18.938 1 39.56 127 MET B C 1
ATOM 4856 O O . MET B 1 127 ? -35.875 22.672 17.781 1 39.56 127 MET B O 1
ATOM 4860 N N . ARG B 1 128 ? -37.062 23.781 19.203 1 43.22 128 ARG B N 1
ATOM 4861 C CA . ARG B 1 128 ? -37.75 24.703 18.297 1 43.22 128 ARG B CA 1
ATOM 4862 C C . ARG B 1 128 ? -36.75 25.578 17.547 1 43.22 128 ARG B C 1
ATOM 4864 O O . ARG B 1 128 ? -35.875 26.188 18.141 1 43.22 128 ARG B O 1
ATOM 4871 N N . TYR B 1 129 ? -36.469 25.422 16.297 1 52.53 129 TYR B N 1
ATOM 4872 C CA . TYR B 1 129 ? -35.594 26.172 15.406 1 52.53 129 TYR B CA 1
ATOM 4873 C C . TYR B 1 129 ? -35.781 27.672 15.594 1 52.53 129 TYR B C 1
ATOM 4875 O O . TYR B 1 129 ? -36.875 28.203 15.391 1 52.53 129 TYR B O 1
ATOM 4883 N N . ASP B 1 130 ? -35.031 28.297 16.547 1 61.94 130 ASP B N 1
ATOM 4884 C CA . ASP B 1 130 ? -35 29.75 16.672 1 61.94 130 ASP B CA 1
ATOM 4885 C C . ASP B 1 130 ? -33.781 30.344 15.945 1 61.94 130 ASP B C 1
ATOM 4887 O O . ASP B 1 130 ? -32.625 30.125 16.359 1 61.94 130 ASP B O 1
ATOM 4891 N N . TYR B 1 131 ? -34 30.969 14.789 1 65.69 131 TYR B N 1
ATOM 4892 C CA . TYR B 1 131 ? -33 31.562 13.922 1 65.69 131 TYR B CA 1
ATOM 4893 C C . TYR B 1 131 ? -32.156 32.594 14.688 1 65.69 131 TYR B C 1
ATOM 4895 O O . TYR B 1 131 ? -30.953 32.688 14.492 1 65.69 131 TYR B O 1
ATOM 4903 N N . LYS B 1 132 ? -32.844 33.281 15.578 1 73.25 132 LYS B N 1
ATOM 4904 C CA . LYS B 1 132 ? -32.125 34.312 16.312 1 73.25 132 LYS B CA 1
ATOM 4905 C C . LYS B 1 132 ? -31.109 33.719 17.266 1 73.25 132 LYS B C 1
ATOM 4907 O O . LYS B 1 132 ? -30 34.25 17.422 1 73.25 132 LYS B O 1
ATOM 4912 N N . LEU B 1 133 ? -31.375 32.688 17.797 1 77.12 133 LEU B N 1
ATOM 4913 C CA . LEU B 1 133 ? -30.453 32 18.719 1 77.12 133 LEU B CA 1
ATOM 4914 C C . LEU B 1 133 ? -29.281 31.406 17.953 1 77.12 133 LEU B C 1
ATOM 4916 O O . LEU B 1 133 ? -28.141 31.422 18.453 1 77.12 133 LEU B O 1
ATOM 4920 N N . GLU B 1 134 ? -29.484 31.047 16.797 1 77.81 134 GLU B N 1
ATOM 4921 C CA . GLU B 1 134 ? -28.438 30.438 15.992 1 77.81 134 GLU B CA 1
ATOM 4922 C C . GLU B 1 134 ? -27.422 31.484 15.523 1 77.81 134 GLU B C 1
ATOM 4924 O O . GLU B 1 134 ? -26.219 31.234 15.508 1 77.81 134 GLU B O 1
ATOM 4929 N N . ILE B 1 135 ? -27.953 32.594 15.203 1 81.5 135 ILE B N 1
ATOM 4930 C CA . ILE B 1 135 ? -27.078 33.656 14.742 1 81.5 135 ILE B CA 1
ATOM 4931 C C . ILE B 1 135 ? -26.188 34.125 15.891 1 81.5 135 ILE B C 1
ATOM 4933 O O . ILE B 1 135 ? -24.984 34.344 15.719 1 81.5 135 ILE B O 1
ATOM 4937 N N . LYS B 1 136 ? -26.766 34.25 17.031 1 82.75 136 LYS B N 1
ATOM 4938 C CA . LYS B 1 136 ? -26 34.688 18.188 1 82.75 136 LYS B CA 1
ATOM 4939 C C . LYS B 1 136 ? -24.969 33.625 18.594 1 82.75 136 LYS B C 1
ATOM 4941 O O . LYS B 1 136 ? -23.844 33.969 18.984 1 82.75 136 LYS B O 1
ATOM 4946 N N . SER B 1 137 ? -25.344 32.469 18.469 1 83.81 137 SER B N 1
ATOM 4947 C CA . SER B 1 137 ? -24.438 31.359 18.797 1 83.81 137 SER B CA 1
ATOM 4948 C C . SER B 1 137 ? -23.266 31.328 17.828 1 83.81 137 SER B C 1
ATOM 4950 O O . SER B 1 137 ? -22.125 31.078 18.234 1 83.81 137 SER B O 1
ATOM 4952 N N . LEU B 1 138 ? -23.562 31.594 16.609 1 85.12 138 LEU B N 1
ATOM 4953 C CA . LEU B 1 138 ? -22.5 31.609 15.594 1 85.12 138 LEU B CA 1
ATOM 4954 C C . LEU B 1 138 ? -21.547 32.781 15.828 1 85.12 138 LEU B C 1
ATOM 4956 O O . LEU B 1 138 ? -20.344 32.656 15.609 1 85.12 138 LEU B O 1
ATOM 4960 N N . GLU B 1 139 ? -22.094 33.844 16.25 1 87.44 139 GLU B N 1
ATOM 4961 C CA . GLU B 1 139 ? -21.266 35 16.562 1 87.44 139 GLU B CA 1
ATOM 4962 C C . GLU B 1 139 ? -20.312 34.688 17.719 1 87.44 139 GLU B C 1
ATOM 4964 O O . GLU B 1 139 ? -19.125 35 17.656 1 87.44 139 GLU B O 1
ATOM 4969 N N . TYR B 1 140 ? -20.844 34.062 18.703 1 86.25 140 TYR B N 1
ATOM 4970 C CA . TYR B 1 140 ? -20.016 33.688 19.844 1 86.25 140 TYR B CA 1
ATOM 4971 C C . TYR B 1 140 ? -18.969 32.656 19.453 1 86.25 140 TYR B C 1
ATOM 4973 O O . TYR B 1 140 ? -17.844 32.688 19.953 1 86.25 140 TYR B O 1
ATOM 4981 N N . PHE B 1 141 ? -19.344 31.828 18.609 1 87.5 141 PHE B N 1
ATOM 4982 C CA . PHE B 1 141 ? -18.422 30.812 18.156 1 87.5 141 PHE B CA 1
ATOM 4983 C C . PHE B 1 141 ? -17.25 31.438 17.406 1 87.5 141 PHE B C 1
ATOM 4985 O O . PHE B 1 141 ? -16.094 31.047 17.594 1 87.5 141 PHE B O 1
ATOM 4992 N N . ILE B 1 142 ? -17.562 32.375 16.578 1 89.44 142 ILE B N 1
ATOM 4993 C CA . ILE B 1 142 ? -16.531 33.062 15.805 1 89.44 142 ILE B CA 1
ATOM 4994 C C . ILE B 1 142 ? -15.594 33.812 16.75 1 89.44 142 ILE B C 1
ATOM 4996 O O . ILE B 1 142 ? -14.375 33.812 16.547 1 89.44 142 ILE B O 1
ATOM 5000 N N . TYR B 1 143 ? -16.156 34.344 17.797 1 89.88 143 TYR B N 1
ATOM 5001 C CA . TYR B 1 143 ? -15.328 35.062 18.781 1 89.88 143 TYR B CA 1
ATOM 5002 C C . TYR B 1 143 ? -14.414 34.062 19.516 1 89.88 143 TYR B C 1
ATOM 5004 O O . TYR B 1 143 ? -13.266 34.406 19.797 1 89.88 143 TYR B O 1
ATOM 5012 N N . ILE B 1 144 ? -14.898 32.969 19.812 1 89.19 144 ILE B N 1
ATOM 5013 C CA . ILE B 1 144 ? -14.109 31.969 20.5 1 89.19 144 ILE B CA 1
ATOM 5014 C C . ILE B 1 144 ? -12.977 31.484 19.594 1 89.19 144 ILE B C 1
ATOM 5016 O O . ILE B 1 144 ? -11.844 31.297 20.047 1 89.19 144 ILE B O 1
ATOM 5020 N N . LEU B 1 145 ? -13.305 31.328 18.328 1 90.5 145 LEU B N 1
ATOM 5021 C CA . LEU B 1 145 ? -12.305 30.875 17.359 1 90.5 145 LEU B CA 1
ATOM 5022 C C . LEU B 1 145 ? -11.203 31.922 17.188 1 90.5 145 LEU B C 1
ATOM 5024 O O . LEU B 1 145 ? -10.023 31.594 17.125 1 90.5 145 LEU B O 1
ATOM 5028 N N . LEU B 1 146 ? -11.617 33.156 17.141 1 91.69 146 LEU B N 1
ATOM 5029 C CA . LEU B 1 146 ? -10.656 34.25 16.984 1 91.69 146 LEU B CA 1
ATOM 5030 C C . LEU B 1 146 ? -9.781 34.375 18.234 1 91.69 146 LEU B C 1
ATOM 5032 O O . LEU B 1 146 ? -8.57 34.594 18.125 1 91.69 146 LEU B O 1
ATOM 5036 N N . PHE B 1 147 ? -10.367 34.25 19.328 1 92.75 147 PHE B N 1
ATOM 5037 C CA . PHE B 1 147 ? -9.602 34.281 20.578 1 92.75 147 PHE B CA 1
ATOM 5038 C C . PHE B 1 147 ? -8.617 33.094 20.625 1 92.75 147 PHE B C 1
ATOM 5040 O O . PHE B 1 147 ? -7.48 33.281 21.078 1 92.75 147 PHE B O 1
ATOM 5047 N N . TYR B 1 148 ? -9.078 31.984 20.219 1 92.5 148 TYR B N 1
ATOM 5048 C CA . TYR B 1 148 ? -8.25 30.781 20.203 1 92.5 148 TYR B CA 1
ATOM 5049 C C . TYR B 1 148 ? -7.016 30.984 19.328 1 92.5 148 TYR B C 1
ATOM 5051 O O . TYR B 1 148 ? -5.891 30.781 19.781 1 92.5 148 TYR B O 1
ATOM 5059 N N . THR B 1 149 ? -7.188 31.422 18.078 1 93.12 149 THR B N 1
ATOM 5060 C CA . THR B 1 149 ? -6.086 31.547 17.125 1 93.12 149 THR B CA 1
ATOM 5061 C C . THR B 1 149 ? -5.125 32.656 17.547 1 93.12 149 THR B C 1
ATOM 5063 O O . THR B 1 149 ? -3.904 32.469 17.516 1 93.12 149 THR B O 1
ATOM 5066 N N . ILE B 1 150 ? -5.621 33.75 18.047 1 94.62 150 ILE B N 1
ATOM 5067 C CA . ILE B 1 150 ? -4.789 34.906 18.406 1 94.62 150 ILE B CA 1
ATOM 5068 C C . ILE B 1 150 ? -4.008 34.594 19.688 1 94.62 150 ILE B C 1
ATOM 5070 O O . ILE B 1 150 ? -2.822 34.906 19.781 1 94.62 150 ILE B O 1
ATOM 5074 N N . SER B 1 151 ? -4.625 33.969 20.641 1 95.5 151 SER B N 1
ATOM 5075 C CA . SER B 1 151 ? -3.967 33.656 21.906 1 95.5 151 SER B CA 1
ATOM 5076 C C . SER B 1 151 ? -2.807 32.688 21.719 1 95.5 151 SER B C 1
ATOM 5078 O O . SER B 1 151 ? -1.701 32.938 22.203 1 95.5 151 SER B O 1
ATOM 5080 N N . PHE B 1 152 ? -3.004 31.672 21.016 1 95.88 152 PHE B N 1
ATOM 5081 C CA . PHE B 1 152 ? -1.957 30.672 20.828 1 95.88 152 PHE B CA 1
ATOM 5082 C C . PHE B 1 152 ? -0.824 31.219 19.984 1 95.88 152 PHE B C 1
ATOM 5084 O O . PHE B 1 152 ? 0.351 30.969 20.266 1 95.88 152 PHE B O 1
ATOM 5091 N N . LYS B 1 153 ? -1.123 32 18.922 1 96.62 153 LYS B N 1
ATOM 5092 C CA . LYS B 1 153 ? -0.092 32.594 18.078 1 96.62 153 LYS B CA 1
ATOM 5093 C C . LYS B 1 153 ? 0.723 33.625 18.844 1 96.62 153 LYS B C 1
ATOM 5095 O O . LYS B 1 153 ? 1.945 33.688 18.703 1 96.62 15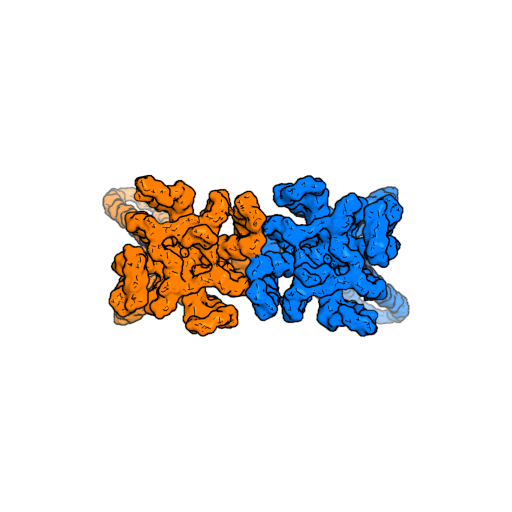3 LYS B O 1
ATOM 5100 N N . LEU B 1 154 ? -0.006 34.312 19.688 1 97.5 154 LEU B N 1
ATOM 5101 C CA . LEU B 1 154 ? 0.685 35.344 20.469 1 97.5 154 LEU B CA 1
ATOM 5102 C C . LEU B 1 154 ? 1.601 34.719 21.5 1 97.5 154 LEU B C 1
ATOM 5104 O O . LEU B 1 154 ? 2.744 35.125 21.672 1 97.5 154 LEU B O 1
ATOM 5108 N N . ILE B 1 155 ? 1.088 33.75 22.219 1 97.44 155 ILE B N 1
ATOM 5109 C CA . ILE B 1 155 ? 1.895 33.062 23.219 1 97.44 155 ILE B CA 1
ATOM 5110 C C . ILE B 1 155 ? 3.094 32.406 22.531 1 97.44 155 ILE B C 1
ATOM 5112 O O . ILE B 1 155 ? 4.223 32.5 23.016 1 97.44 155 ILE B O 1
ATOM 5116 N N . GLY B 1 156 ? 2.863 31.703 21.422 1 97.81 156 GLY B N 1
ATOM 5117 C CA . GLY B 1 156 ? 3.955 31.078 20.688 1 97.81 156 GLY B CA 1
ATOM 5118 C C . GLY B 1 156 ? 4.992 32.062 20.203 1 97.81 156 GLY B C 1
ATOM 5119 O O . GLY B 1 156 ? 6.195 31.844 20.328 1 97.81 156 GLY B O 1
ATOM 5120 N N . PHE B 1 157 ? 4.531 33.219 19.688 1 97.94 157 PHE B N 1
ATOM 5121 C CA . PHE B 1 157 ? 5.414 34.25 19.188 1 97.94 157 PHE B CA 1
ATOM 5122 C C . PHE B 1 157 ? 6.289 34.812 20.312 1 97.94 157 PHE B C 1
ATOM 5124 O O . PHE B 1 157 ? 7.5 34.969 20.141 1 97.94 157 PHE B O 1
ATOM 5131 N N . ILE B 1 158 ? 5.719 35.031 21.422 1 98 158 ILE B N 1
ATOM 5132 C CA . ILE B 1 158 ? 6.434 35.625 22.547 1 98 158 ILE B CA 1
ATOM 5133 C C . ILE B 1 158 ? 7.469 34.656 23.078 1 98 158 ILE B C 1
ATOM 5135 O O . ILE B 1 158 ? 8.609 35.031 23.375 1 98 158 ILE B O 1
ATOM 5139 N N . VAL B 1 159 ? 7.129 33.406 23.234 1 97.69 159 VAL B N 1
ATOM 5140 C CA . VAL B 1 159 ? 8.039 32.406 23.766 1 97.69 159 VAL B CA 1
ATOM 5141 C C . VAL B 1 159 ? 9.227 32.25 22.812 1 97.69 159 VAL B C 1
ATOM 5143 O O . VAL B 1 159 ? 10.383 32.219 23.25 1 97.69 159 VAL B O 1
ATOM 5146 N N . ILE B 1 160 ? 8.953 32.125 21.516 1 97.38 160 ILE B N 1
ATOM 5147 C CA . ILE B 1 160 ? 10.023 31.938 20.531 1 97.38 160 ILE B CA 1
ATOM 5148 C C . ILE B 1 160 ? 10.891 33.188 20.5 1 97.38 160 ILE B C 1
ATOM 5150 O O . ILE B 1 160 ? 12.125 33.094 20.438 1 97.38 160 ILE B O 1
ATOM 5154 N N . LEU B 1 161 ? 10.281 34.375 20.609 1 97.25 161 LEU B N 1
ATOM 5155 C CA . LEU B 1 161 ? 11.016 35.625 20.578 1 97.25 161 LEU B CA 1
ATOM 5156 C C . LEU B 1 161 ? 11.938 35.75 21.781 1 97.25 161 LEU B C 1
ATOM 5158 O O . LEU B 1 161 ? 13.109 36.125 21.625 1 97.25 161 LEU B O 1
ATOM 5162 N N . ILE B 1 162 ? 11.438 35.438 22.953 1 97.12 162 ILE B N 1
ATOM 5163 C CA . ILE B 1 162 ? 12.242 35.5 24.172 1 97.12 162 ILE B CA 1
ATOM 5164 C C . ILE B 1 162 ? 13.414 34.531 24.078 1 97.12 162 ILE B C 1
ATOM 5166 O O . ILE B 1 162 ? 14.539 34.875 24.438 1 97.12 162 ILE B O 1
ATOM 5170 N N . THR B 1 163 ? 13.164 33.406 23.562 1 96.31 163 THR B N 1
ATOM 5171 C CA . THR B 1 163 ? 14.211 32.375 23.438 1 96.31 163 THR B CA 1
ATOM 5172 C C . THR B 1 163 ? 15.266 32.812 22.422 1 96.31 163 THR B C 1
ATOM 5174 O O . THR B 1 163 ? 16.453 32.5 22.578 1 96.31 163 THR B O 1
ATOM 5177 N N . CYS B 1 164 ? 14.852 33.5 21.344 1 94.88 164 CYS B N 1
ATOM 5178 C CA . CYS B 1 164 ? 15.781 33.969 20.328 1 94.88 164 CYS B CA 1
ATOM 5179 C C . CYS B 1 164 ? 16.75 34.969 20.891 1 94.88 164 CYS B C 1
ATOM 5181 O O . CYS B 1 164 ? 17.875 35.125 20.406 1 94.88 164 CYS B O 1
ATOM 5183 N N . TYR B 1 165 ? 16.406 35.656 22 1 94.25 165 TYR B N 1
ATOM 5184 C CA . TYR B 1 165 ? 17.266 36.688 22.594 1 94.25 165 TYR B CA 1
ATOM 5185 C C . TYR B 1 165 ? 17.984 36.156 23.828 1 94.25 165 TYR B C 1
ATOM 5187 O O . TYR B 1 165 ? 18.984 36.719 24.266 1 94.25 165 TYR B O 1
ATOM 5195 N N . THR B 1 166 ? 17.562 35.094 24.438 1 93.56 166 THR B N 1
ATOM 5196 C CA . THR B 1 166 ? 18.125 34.625 25.703 1 93.56 166 THR B CA 1
ATOM 5197 C C . THR B 1 166 ? 19.062 33.438 25.469 1 93.56 166 THR B C 1
ATOM 5199 O O . THR B 1 166 ? 20.016 33.219 26.219 1 93.56 166 THR B O 1
ATOM 5202 N N . SER B 1 167 ? 18.781 32.625 24.469 1 91.88 167 SER B N 1
ATOM 5203 C CA . SER B 1 167 ? 19.609 31.453 24.219 1 91.88 167 SER B CA 1
ATOM 5204 C C . SER B 1 167 ? 20.812 31.797 23.344 1 91.88 167 SER B C 1
ATOM 5206 O O . SER B 1 167 ? 20.641 32.312 22.219 1 91.88 167 SER B O 1
ATOM 5208 N N . ASN B 1 168 ? 21.953 31.516 23.766 1 90.38 168 ASN B N 1
ATOM 5209 C CA . ASN B 1 168 ? 23.188 31.812 23.031 1 90.38 168 ASN B CA 1
ATOM 5210 C C . ASN B 1 168 ? 23.281 31.031 21.734 1 90.38 168 ASN B C 1
ATOM 5212 O O . ASN B 1 168 ? 23.75 31.547 20.719 1 90.38 168 ASN B O 1
ATOM 5216 N N . GLU B 1 169 ? 22.812 29.875 21.812 1 91 169 GLU B N 1
ATOM 5217 C CA . GLU B 1 169 ? 22.844 29.031 20.625 1 91 169 GLU B CA 1
ATOM 5218 C C . GLU B 1 169 ? 21.984 29.609 19.5 1 91 169 GLU B C 1
ATOM 5220 O O . GLU B 1 169 ? 22.391 29.625 18.344 1 91 169 GLU B O 1
ATOM 5225 N N . THR B 1 170 ? 20.875 30.109 19.875 1 91.94 170 THR B N 1
ATOM 5226 C CA . THR B 1 170 ? 19.969 30.672 18.891 1 91.94 170 THR B CA 1
ATOM 5227 C C . THR B 1 170 ? 20.5 32 18.344 1 91.94 170 THR B C 1
ATOM 5229 O O . THR B 1 170 ? 20.406 32.281 17.156 1 91.94 170 THR B O 1
ATOM 5232 N N . ILE B 1 171 ? 21.094 32.781 19.219 1 91.25 171 ILE B N 1
ATOM 5233 C CA . ILE B 1 171 ? 21.641 34.062 18.812 1 91.25 171 ILE B CA 1
ATOM 5234 C C . ILE B 1 171 ? 22.766 33.844 17.812 1 91.25 171 ILE B C 1
ATOM 5236 O O . ILE B 1 171 ? 22.812 34.5 16.766 1 91.25 171 ILE B O 1
ATOM 5240 N N . ASN B 1 172 ? 23.609 32.938 18.141 1 91.81 172 ASN B N 1
ATOM 5241 C CA . ASN B 1 172 ? 24.734 32.625 17.266 1 91.81 172 ASN B CA 1
ATOM 5242 C C . ASN B 1 172 ? 24.266 32.094 15.906 1 91.81 172 ASN B C 1
ATOM 5244 O O . ASN B 1 172 ? 24.797 32.5 14.867 1 91.81 172 ASN B O 1
ATOM 5248 N N . PHE B 1 173 ? 23.281 31.266 15.984 1 91.31 173 PHE B N 1
ATOM 5249 C CA . PHE B 1 173 ? 22.75 30.656 14.766 1 91.31 173 PHE B CA 1
ATOM 5250 C C . PHE B 1 173 ? 22.109 31.703 13.875 1 91.31 173 PHE B C 1
ATOM 5252 O O . PHE B 1 173 ? 22.375 31.75 12.672 1 91.31 173 PHE B O 1
ATOM 5259 N N . LEU B 1 174 ? 21.281 32.562 14.383 1 91.81 174 LEU B N 1
ATOM 5260 C CA . LEU B 1 174 ? 20.562 33.562 13.617 1 91.81 174 LEU B CA 1
ATOM 5261 C C . LEU B 1 174 ? 21.531 34.625 13.062 1 91.81 174 LEU B C 1
ATOM 5263 O O . LEU B 1 174 ? 21.344 35.094 11.945 1 91.81 174 LEU B O 1
ATOM 5267 N N . ASN B 1 175 ? 22.562 34.906 13.852 1 91.38 175 ASN B N 1
ATOM 5268 C CA . ASN B 1 175 ? 23.562 35.875 13.391 1 91.38 175 ASN B CA 1
ATOM 5269 C C . ASN B 1 175 ? 24.375 35.312 12.227 1 91.38 175 ASN B C 1
ATOM 5271 O O . ASN B 1 175 ? 24.688 36.031 11.281 1 91.38 175 ASN B O 1
ATOM 5275 N N . GLN B 1 176 ? 24.625 34.094 12.312 1 90.94 176 GLN B N 1
ATOM 5276 C CA . GLN B 1 176 ? 25.375 33.438 11.242 1 90.94 176 GLN B CA 1
ATOM 5277 C C . GLN B 1 176 ? 24.578 33.438 9.938 1 90.94 176 GLN B C 1
ATOM 5279 O O . GLN B 1 176 ? 25.141 33.594 8.859 1 90.94 176 GLN B O 1
ATOM 5284 N N . GLN B 1 177 ? 23.281 33.344 10.047 1 90 177 GLN B N 1
ATOM 5285 C CA . GLN B 1 177 ? 22.422 33.281 8.867 1 90 177 GLN B CA 1
ATOM 5286 C C . GLN B 1 177 ? 21.891 34.656 8.5 1 90 177 GLN B C 1
ATOM 5288 O O . GLN B 1 177 ? 21.188 34.812 7.504 1 90 177 GLN B O 1
ATOM 5293 N N . GLN B 1 178 ? 22.172 35.719 9.266 1 89.88 178 GLN B N 1
ATOM 5294 C CA . GLN B 1 178 ? 21.766 37.094 9.047 1 89.88 178 GLN B CA 1
ATOM 5295 C C . GLN B 1 178 ? 20.234 37.219 9.008 1 89.88 178 GLN B C 1
ATOM 5297 O O . GLN B 1 178 ? 19.688 37.844 8.102 1 89.88 178 GLN B O 1
ATOM 5302 N N . ILE B 1 179 ? 19.625 36.562 9.945 1 93.12 179 ILE B N 1
ATOM 5303 C CA . ILE B 1 179 ? 18.172 36.594 10.031 1 93.12 179 ILE B CA 1
ATOM 5304 C C . ILE B 1 179 ? 17.734 37.406 11.258 1 93.12 179 ILE B C 1
ATOM 5306 O O . ILE B 1 179 ? 18.312 37.25 12.344 1 93.12 179 ILE B O 1
ATOM 5310 N N . ASN B 1 180 ? 16.828 38.312 11.055 1 94.44 180 ASN B N 1
ATOM 5311 C CA . ASN B 1 180 ? 16.266 39.062 12.156 1 94.44 180 ASN B CA 1
ATOM 5312 C C . ASN B 1 180 ? 15.461 38.188 13.109 1 94.44 180 ASN B C 1
ATOM 5314 O O . ASN B 1 180 ? 14.594 37.438 12.672 1 94.44 180 ASN B O 1
ATOM 5318 N N . PRO B 1 181 ? 15.766 38.219 14.383 1 95 181 PRO B N 1
ATOM 5319 C CA . PRO B 1 181 ? 15.086 37.375 15.352 1 95 181 PRO B CA 1
ATOM 5320 C C . PRO B 1 181 ? 13.57 37.594 15.375 1 95 181 PRO B C 1
ATOM 5322 O O . PRO B 1 181 ? 12.812 36.656 15.602 1 95 181 PRO B O 1
ATOM 5325 N N . ILE B 1 182 ? 13.141 38.812 15.164 1 95.88 182 ILE B N 1
ATOM 5326 C CA . ILE B 1 182 ? 11.711 39.125 15.156 1 95.88 182 ILE B CA 1
ATOM 5327 C C . ILE B 1 182 ? 11.047 38.438 13.961 1 95.88 182 ILE B C 1
ATOM 5329 O O . ILE B 1 182 ? 9.984 37.844 14.094 1 95.88 182 ILE B O 1
ATOM 5333 N N . TRP B 1 183 ? 11.711 38.531 12.883 1 96.06 183 TRP B N 1
ATOM 5334 C CA . TRP B 1 183 ? 11.164 37.938 11.672 1 96.06 183 TRP B CA 1
ATOM 5335 C C . TRP B 1 183 ? 11.148 36.406 11.781 1 96.06 183 TRP B C 1
ATOM 5337 O O . TRP B 1 183 ? 10.164 35.781 11.414 1 96.06 183 TRP B O 1
ATOM 5347 N N . PHE B 1 184 ? 12.211 35.875 12.289 1 95.88 184 PHE B N 1
ATOM 5348 C CA . PHE B 1 184 ? 12.281 34.438 12.484 1 95.88 184 PHE B CA 1
ATOM 5349 C C . PHE B 1 184 ? 11.156 33.969 13.391 1 95.88 184 PHE B C 1
ATOM 5351 O O . PHE B 1 184 ? 10.477 32.969 13.078 1 95.88 184 PHE B O 1
ATOM 5358 N N . SER B 1 185 ? 10.945 34.625 14.492 1 97.12 185 SER B N 1
ATOM 5359 C CA . SER B 1 185 ? 9.93 34.219 15.461 1 97.12 185 SER B CA 1
ATOM 5360 C C . SER B 1 185 ? 8.523 34.312 14.867 1 97.12 185 SER B C 1
ATOM 5362 O O . SER B 1 185 ? 7.695 33.438 15.07 1 97.12 185 SER B O 1
ATOM 5364 N N . LEU B 1 186 ? 8.297 35.406 14.133 1 96.69 186 LEU B N 1
ATOM 5365 C CA . LEU B 1 186 ? 6.988 35.625 13.523 1 96.69 186 LEU B CA 1
ATOM 5366 C C . LEU B 1 186 ? 6.711 34.531 12.484 1 96.69 186 LEU B C 1
ATOM 5368 O O . LEU B 1 186 ? 5.656 33.906 12.508 1 96.69 186 LEU B O 1
ATOM 5372 N N . PHE B 1 187 ? 7.645 34.312 11.625 1 96.94 187 PHE B N 1
ATOM 5373 C CA . PHE B 1 187 ? 7.461 33.344 10.555 1 96.94 187 PHE B CA 1
ATOM 5374 C C . PHE B 1 187 ? 7.348 31.938 11.125 1 96.94 187 PHE B C 1
ATOM 5376 O O . PHE B 1 187 ? 6.5 31.141 10.688 1 96.94 187 PHE B O 1
ATOM 5383 N N . GLN B 1 188 ? 8.172 31.594 12.047 1 96.06 188 GLN B N 1
ATOM 5384 C CA . GLN B 1 188 ? 8.148 30.266 12.648 1 96.06 188 GLN B CA 1
ATOM 5385 C C . GLN B 1 188 ? 6.82 30 13.352 1 96.06 188 GLN B C 1
ATOM 5387 O O . GLN B 1 188 ? 6.297 28.891 13.297 1 96.06 188 GLN B O 1
ATOM 5392 N N . THR B 1 189 ? 6.324 31 14.031 1 97.12 189 THR B N 1
ATOM 5393 C CA . THR B 1 189 ? 5.047 30.859 14.711 1 97.12 189 THR B CA 1
ATOM 5394 C C . THR B 1 189 ? 3.924 30.578 13.711 1 97.12 189 THR B C 1
ATOM 5396 O O . THR B 1 189 ? 3.141 29.656 13.891 1 97.12 189 THR B O 1
ATOM 5399 N N . ILE B 1 190 ? 3.875 31.359 12.672 1 95.62 190 ILE B N 1
ATOM 5400 C CA . ILE B 1 190 ? 2.812 31.234 11.68 1 95.62 190 ILE B CA 1
ATOM 5401 C C . ILE B 1 190 ? 2.977 29.938 10.906 1 95.62 190 ILE B C 1
ATOM 5403 O O . ILE B 1 190 ? 1.995 29.25 10.625 1 95.62 190 ILE B O 1
ATOM 5407 N N . SER B 1 191 ? 4.188 29.594 10.602 1 95.31 191 SER B N 1
ATOM 5408 C CA . SER B 1 191 ? 4.457 28.359 9.891 1 95.31 191 SER B CA 1
ATOM 5409 C C . SER B 1 191 ? 4.098 27.141 10.742 1 95.31 191 SER B C 1
ATOM 5411 O O . SER B 1 191 ? 3.535 26.172 10.234 1 95.31 191 SER B O 1
ATOM 5413 N N . SER B 1 192 ? 4.402 27.172 12 1 95.12 192 SER B N 1
ATOM 5414 C CA . SER B 1 192 ? 4.082 26.062 12.898 1 95.12 192 SER B CA 1
ATOM 5415 C C . SER B 1 192 ? 2.578 25.953 13.125 1 95.12 192 SER B C 1
ATOM 5417 O O . SER B 1 192 ? 2.021 24.859 13.125 1 95.12 192 SER B O 1
ATOM 5419 N N . TRP B 1 193 ? 1.973 27.109 13.297 1 94.25 193 TRP B N 1
ATOM 5420 C CA . TRP B 1 193 ? 0.535 27.109 13.547 1 94.25 193 TRP B CA 1
ATOM 5421 C C . TRP B 1 193 ? -0.229 26.578 12.344 1 94.25 193 TRP B C 1
ATOM 5423 O O . TRP B 1 193 ? -1.179 25.797 12.492 1 94.25 193 TRP B O 1
ATOM 5433 N N . ASN B 1 194 ? 0.161 26.922 11.188 1 92.56 194 ASN B N 1
ATOM 5434 C CA . ASN B 1 194 ? -0.552 26.531 9.969 1 92.56 194 ASN B CA 1
ATOM 5435 C C . ASN B 1 194 ? -0.016 25.234 9.398 1 92.56 194 ASN B C 1
ATOM 5437 O O . ASN B 1 194 ? -0.471 24.781 8.352 1 92.56 194 ASN B O 1
ATOM 5441 N N . ASN B 1 195 ? 0.918 24.641 10.047 1 92 195 ASN B N 1
ATOM 5442 C CA . ASN B 1 195 ? 1.521 23.375 9.609 1 92 195 ASN B CA 1
ATOM 5443 C C . ASN B 1 195 ? 2.129 23.5 8.219 1 92 195 ASN B C 1
ATOM 5445 O O . ASN B 1 195 ? 1.983 22.594 7.391 1 92 195 ASN B O 1
ATOM 5449 N N . LEU B 1 196 ? 2.748 24.609 7.938 1 91.44 196 LEU B N 1
ATOM 5450 C CA . LEU B 1 196 ? 3.41 24.828 6.66 1 91.44 196 LEU B CA 1
ATOM 5451 C C . LEU B 1 196 ? 4.73 24.078 6.59 1 91.44 196 LEU B C 1
ATOM 5453 O O . LEU B 1 196 ? 5.098 23.547 5.535 1 91.44 196 LEU B O 1
ATOM 5457 N N . GLY B 1 197 ? 5.465 24 7.602 1 90.06 197 GLY B N 1
ATOM 5458 C CA . GLY B 1 197 ? 6.715 23.266 7.672 1 90.06 197 GLY B CA 1
ATOM 5459 C C . GLY B 1 197 ? 7.879 23.984 7.027 1 90.06 197 GLY B C 1
ATOM 5460 O O . GLY B 1 197 ? 8.984 23.453 6.945 1 90.06 197 GLY B O 1
ATOM 5461 N N . MET B 1 198 ? 7.73 25.203 6.574 1 92.38 198 MET B N 1
ATOM 5462 C CA . MET B 1 198 ? 8.805 26 5.996 1 92.38 198 MET B CA 1
ATOM 5463 C C . MET B 1 198 ? 9.453 26.891 7.047 1 92.38 198 MET B C 1
ATOM 5465 O O . MET B 1 198 ? 8.773 27.391 7.949 1 92.38 198 MET B O 1
ATOM 5469 N N . THR B 1 199 ? 10.695 27 6.93 1 92.19 199 THR B N 1
ATOM 5470 C CA . THR B 1 199 ? 11.453 27.906 7.785 1 92.19 199 THR B CA 1
ATOM 5471 C C . THR B 1 199 ? 12.234 28.906 6.945 1 92.19 199 THR B C 1
ATOM 5473 O O . THR B 1 199 ? 12.5 28.672 5.766 1 92.19 199 THR B O 1
ATOM 5476 N N . VAL B 1 200 ? 12.555 29.984 7.551 1 92.88 200 VAL B N 1
ATOM 5477 C CA . VAL B 1 200 ? 13.297 31.031 6.844 1 92.88 200 VAL B CA 1
ATOM 5478 C C . VAL B 1 200 ? 14.773 30.656 6.773 1 92.88 200 VAL B C 1
ATOM 5480 O O . VAL B 1 200 ? 15.508 31.156 5.918 1 92.88 200 VAL B O 1
ATOM 5483 N N . ASN B 1 201 ? 15.203 29.781 7.641 1 89.25 201 ASN B N 1
ATOM 5484 C CA . ASN B 1 201 ? 16.578 29.312 7.633 1 89.25 201 ASN B CA 1
ATOM 5485 C C . ASN B 1 201 ? 16.719 28.031 6.793 1 89.25 201 ASN B C 1
ATOM 5487 O O . ASN B 1 201 ? 15.727 27.469 6.332 1 89.25 201 ASN B O 1
ATOM 5491 N N . GLN B 1 202 ? 18 27.688 6.664 1 87 202 GLN B N 1
ATOM 5492 C CA . GLN B 1 202 ? 18.281 26.438 5.973 1 87 202 GLN B CA 1
ATOM 5493 C C . GLN B 1 202 ? 18.219 25.25 6.934 1 87 202 GLN B C 1
ATOM 5495 O O . GLN B 1 202 ? 18.547 25.391 8.117 1 87 202 GLN B O 1
ATOM 5500 N N . ASN B 1 203 ? 17.688 24.141 6.559 1 87.06 203 ASN B N 1
ATOM 5501 C CA . ASN B 1 203 ? 17.719 22.859 7.277 1 87.06 203 ASN B CA 1
ATOM 5502 C C . ASN B 1 203 ? 16.688 22.828 8.398 1 87.06 203 ASN B C 1
ATOM 5504 O O . ASN B 1 203 ? 16.938 22.266 9.461 1 87.06 203 ASN B O 1
ATOM 5508 N N . SER B 1 204 ? 15.68 23.562 8.234 1 91.06 204 SER B N 1
ATOM 5509 C CA . SER B 1 204 ? 14.547 23.5 9.156 1 91.06 204 SER B CA 1
ATOM 5510 C C . SER B 1 204 ? 14.992 23.703 10.602 1 91.06 204 SER B C 1
ATOM 5512 O O . SER B 1 204 ? 15.75 24.625 10.906 1 91.06 204 SER B O 1
ATOM 5514 N N . LEU B 1 205 ? 14.609 22.953 11.562 1 92.56 205 LEU B N 1
ATOM 5515 C CA . LEU B 1 205 ? 14.898 23.141 12.977 1 92.56 205 LEU B CA 1
ATOM 5516 C C . LEU B 1 205 ? 16.047 22.234 13.422 1 92.56 205 LEU B C 1
ATOM 5518 O O . LEU B 1 205 ? 16.312 22.109 14.617 1 92.56 205 LEU B O 1
ATOM 5522 N N . ASN B 1 206 ? 16.844 21.703 12.461 1 90.88 206 ASN B N 1
ATOM 5523 C CA . ASN B 1 206 ? 17.953 20.797 12.766 1 90.88 206 ASN B CA 1
ATOM 5524 C C . ASN B 1 206 ? 19.016 21.5 13.594 1 90.88 206 ASN B C 1
ATOM 5526 O O . ASN B 1 206 ? 19.5 20.938 14.586 1 90.88 206 ASN B O 1
ATOM 5530 N N . PRO B 1 207 ? 19.391 22.781 13.227 1 89.69 207 PRO B N 1
ATOM 5531 C CA . PRO B 1 207 ? 20.438 23.453 14.008 1 89.69 207 PRO B CA 1
ATOM 5532 C C . PRO B 1 207 ? 19.969 23.828 15.422 1 89.69 207 PRO B C 1
ATOM 5534 O O . PRO B 1 207 ? 20.797 24.109 16.297 1 89.69 207 PRO B O 1
ATOM 5537 N N . LEU B 1 208 ? 18.688 23.781 15.711 1 91.62 208 LEU B N 1
ATOM 5538 C CA . LEU B 1 208 ? 18.125 24.203 16.984 1 91.62 208 LEU B CA 1
ATOM 5539 C C . LEU B 1 208 ? 17.641 23 17.797 1 91.62 208 LEU B C 1
ATOM 5541 O O . LEU B 1 208 ? 16.75 23.125 18.641 1 91.62 208 LEU B O 1
ATOM 5545 N N . ILE B 1 209 ? 18.172 21.859 17.5 1 90.06 209 ILE B N 1
ATOM 5546 C CA . ILE B 1 209 ? 17.75 20.609 18.109 1 90.06 209 ILE B CA 1
ATOM 5547 C C . ILE B 1 209 ? 17.906 20.688 19.625 1 90.06 209 ILE B C 1
ATOM 5549 O O . ILE B 1 209 ? 17.094 20.125 20.375 1 90.06 209 ILE B O 1
ATOM 5553 N N . ASN B 1 210 ? 18.859 21.438 20.125 1 90.12 210 ASN B N 1
ATOM 5554 C CA . ASN B 1 210 ? 19.156 21.5 21.547 1 90.12 210 ASN B CA 1
ATOM 5555 C C . ASN B 1 210 ? 18.391 22.641 22.234 1 90.12 210 ASN B C 1
ATOM 5557 O O . ASN B 1 210 ? 18.406 22.75 23.453 1 90.12 210 ASN B O 1
ATOM 5561 N N . VAL B 1 211 ? 17.75 23.531 21.453 1 93.81 211 VAL B N 1
ATOM 5562 C CA . VAL B 1 211 ? 16.922 24.609 22 1 93.81 211 VAL B CA 1
ATOM 5563 C C . VAL B 1 211 ? 15.492 24.109 22.172 1 93.81 211 VAL B C 1
ATOM 5565 O O . VAL B 1 211 ? 14.609 24.438 21.375 1 93.81 211 VAL B O 1
ATOM 5568 N N . HIS B 1 212 ? 15.273 23.422 23.266 1 93.5 212 HIS B N 1
ATOM 5569 C CA . HIS B 1 212 ? 14.031 22.703 23.516 1 93.5 212 HIS B CA 1
ATOM 5570 C C . HIS B 1 212 ? 12.836 23.656 23.5 1 93.5 212 HIS B C 1
ATOM 5572 O O . HIS B 1 212 ? 11.742 23.281 23.078 1 93.5 212 HIS B O 1
ATOM 5578 N N . CYS B 1 213 ? 13.039 24.859 23.906 1 94.94 213 CYS B N 1
ATOM 5579 C CA . CYS B 1 213 ? 11.93 25.797 24.031 1 94.94 213 CYS B CA 1
ATOM 5580 C C . CYS B 1 213 ? 11.312 26.094 22.672 1 94.94 213 CYS B C 1
ATOM 5582 O O . CYS B 1 213 ? 10.094 26.094 22.516 1 94.94 213 CYS B O 1
ATOM 5584 N N . ILE B 1 214 ? 12.164 26.312 21.719 1 96 214 ILE B N 1
ATOM 5585 C CA . ILE B 1 214 ? 11.68 26.641 20.391 1 96 214 ILE B CA 1
ATOM 5586 C C . ILE B 1 214 ? 11.016 25.422 19.766 1 96 214 ILE B C 1
ATOM 5588 O O . ILE B 1 214 ? 9.93 25.516 19.188 1 96 214 ILE B O 1
ATOM 5592 N N . VAL B 1 215 ? 11.633 24.25 19.906 1 95.5 215 VAL B N 1
ATOM 5593 C CA . VAL B 1 215 ? 11.148 23.031 19.281 1 95.5 215 VAL B CA 1
ATOM 5594 C C . VAL B 1 215 ? 9.828 22.609 19.922 1 95.5 215 VAL B C 1
ATOM 5596 O O . VAL B 1 215 ? 8.859 22.297 19.219 1 95.5 215 VAL B O 1
ATOM 5599 N N . ILE B 1 216 ? 9.742 22.641 21.188 1 95.69 216 ILE B N 1
ATOM 5600 C CA . ILE B 1 216 ? 8.547 22.203 21.906 1 95.69 216 ILE B CA 1
ATOM 5601 C C . ILE B 1 216 ? 7.398 23.172 21.641 1 95.69 216 ILE B C 1
ATOM 5603 O O . ILE B 1 216 ? 6.246 22.75 21.469 1 95.69 216 ILE B O 1
ATOM 5607 N N . THR B 1 217 ? 7.75 24.469 21.641 1 96.75 217 THR B N 1
ATOM 5608 C CA . THR B 1 217 ? 6.73 25.453 21.312 1 96.75 217 THR B CA 1
ATOM 5609 C C . THR B 1 217 ? 6.188 25.234 19.906 1 96.75 217 THR B C 1
ATOM 5611 O O . THR B 1 217 ? 4.98 25.344 19.672 1 96.75 217 THR B O 1
ATOM 5614 N N . SER B 1 218 ? 7.078 24.922 18.984 1 95.88 218 SER B N 1
ATOM 5615 C CA . SER B 1 218 ? 6.648 24.641 17.609 1 95.88 218 SER B CA 1
ATOM 5616 C C . SER B 1 218 ? 5.758 23.406 17.547 1 95.88 218 SER B C 1
ATOM 5618 O O . SER B 1 218 ? 4.793 23.375 16.781 1 95.88 218 SER B O 1
ATOM 5620 N N . VAL B 1 219 ? 6.062 22.375 18.328 1 94.81 219 VAL B N 1
ATOM 5621 C CA . VAL B 1 219 ? 5.262 21.156 18.391 1 94.81 219 VAL B CA 1
ATOM 5622 C C . VAL B 1 219 ? 3.863 21.484 18.922 1 94.81 219 VAL B C 1
ATOM 5624 O O . VAL B 1 219 ? 2.863 21.031 18.359 1 94.81 219 VAL B O 1
ATOM 5627 N N . PHE B 1 220 ? 3.816 22.297 19.922 1 94.5 220 PHE B N 1
ATOM 5628 C CA . PHE B 1 220 ? 2.537 22.656 20.516 1 94.5 220 PHE B CA 1
ATOM 5629 C C . PHE B 1 220 ? 1.697 23.484 19.547 1 94.5 220 PHE B C 1
ATOM 5631 O O . PHE B 1 220 ? 0.486 23.281 19.438 1 94.5 220 PHE B O 1
ATOM 5638 N N . LEU B 1 221 ? 2.338 24.406 18.906 1 95.31 221 LEU B N 1
ATOM 5639 C CA . LEU B 1 221 ? 1.631 25.234 17.922 1 95.31 221 LEU B CA 1
ATOM 5640 C C . LEU B 1 221 ? 1.113 24.359 16.781 1 95.31 221 LEU B C 1
ATOM 5642 O O . LEU B 1 221 ? -0.011 24.562 16.312 1 95.31 221 LEU B O 1
ATOM 5646 N N . ASN B 1 222 ? 1.898 23.438 16.359 1 93 222 ASN B N 1
ATOM 5647 C CA . ASN B 1 222 ? 1.5 22.547 15.281 1 93 222 ASN B CA 1
ATOM 5648 C C . ASN B 1 222 ? 0.277 21.719 15.664 1 93 222 ASN B C 1
ATOM 5650 O O . ASN B 1 222 ? -0.65 21.562 14.867 1 93 222 ASN B O 1
ATOM 5654 N N . MET B 1 223 ? 0.278 21.188 16.812 1 91 223 MET B N 1
ATOM 5655 C CA . MET B 1 223 ? -0.824 20.344 17.266 1 91 223 MET B CA 1
ATOM 5656 C C . MET B 1 223 ? -2.094 21.156 17.469 1 91 223 MET B C 1
ATOM 5658 O O . MET B 1 223 ? -3.182 20.734 17.062 1 91 223 MET B O 1
ATOM 5662 N N . THR B 1 224 ? -1.934 22.312 18.031 1 91.5 224 THR B N 1
ATOM 5663 C CA . THR B 1 224 ? -3.092 23.141 18.359 1 91.5 224 THR B CA 1
ATOM 5664 C C . THR B 1 224 ? -3.635 23.828 17.109 1 91.5 224 THR B C 1
ATOM 5666 O O . THR B 1 224 ? -4.805 24.219 17.062 1 91.5 224 THR B O 1
ATOM 5669 N N . GLY B 1 225 ? -2.832 23.953 16.141 1 90.19 225 GLY B N 1
ATOM 5670 C CA . GLY B 1 225 ? -3.266 24.609 14.922 1 90.19 225 GLY B CA 1
ATOM 5671 C C . GLY B 1 225 ? -3.963 23.688 13.945 1 90.19 225 GLY B C 1
ATOM 5672 O O . GLY B 1 225 ? -4.531 24.141 12.953 1 90.19 225 GLY B O 1
ATOM 5673 N N . ASN B 1 226 ? -3.951 22.391 14.242 1 87.5 226 ASN B N 1
ATOM 5674 C CA . ASN B 1 226 ? -4.531 21.469 13.273 1 87.5 226 ASN B CA 1
ATOM 5675 C C . ASN B 1 226 ? -5.367 20.391 13.961 1 87.5 226 ASN B C 1
ATOM 5677 O O . ASN B 1 226 ? -6.578 20.547 14.117 1 87.5 226 ASN B O 1
ATOM 5681 N N . ILE B 1 227 ? -4.773 19.406 14.602 1 81 227 ILE B N 1
ATOM 5682 C CA . ILE B 1 227 ? -5.449 18.188 15.062 1 81 227 ILE B CA 1
ATOM 5683 C C . ILE B 1 227 ? -6.23 18.5 16.344 1 81 227 ILE B C 1
ATOM 5685 O O . ILE B 1 227 ? -7.273 17.891 16.594 1 81 227 ILE B O 1
ATOM 5689 N N . MET B 1 228 ? -5.832 19.469 17.062 1 87.06 228 MET B N 1
ATOM 5690 C CA . MET B 1 228 ? -6.434 19.688 18.375 1 87.06 228 MET B CA 1
ATOM 5691 C C . MET B 1 228 ? -7.473 20.812 18.312 1 87.06 228 MET B C 1
ATOM 5693 O O . MET B 1 228 ? -8.078 21.156 19.328 1 87.06 228 MET B O 1
ATOM 5697 N N . ILE B 1 229 ? -7.754 21.312 17.188 1 88.06 229 ILE B N 1
ATOM 5698 C CA . ILE B 1 229 ? -8.672 22.438 17.047 1 88.06 229 ILE B CA 1
ATOM 5699 C C . ILE B 1 229 ? -10.055 22.047 17.562 1 88.06 229 ILE B C 1
ATOM 5701 O O . ILE B 1 229 ? -10.609 22.734 18.422 1 88.06 229 ILE B O 1
ATOM 5705 N N . PRO B 1 230 ? -10.531 20.906 17.047 1 85.19 230 PRO B N 1
ATOM 5706 C CA . PRO B 1 230 ? -11.875 20.562 17.531 1 85.19 230 PRO B CA 1
ATOM 5707 C C . PRO B 1 230 ? -11.906 20.234 19.016 1 85.19 230 PRO B C 1
ATOM 5709 O O . PRO B 1 230 ? -12.898 20.516 19.688 1 85.19 230 PRO B O 1
ATOM 5712 N N . ILE B 1 231 ? -10.891 19.812 19.531 1 88.5 231 ILE B N 1
ATOM 5713 C CA . ILE B 1 231 ? -10.828 19.391 20.922 1 88.5 231 ILE B CA 1
ATOM 5714 C C . ILE B 1 231 ? -10.727 20.625 21.828 1 88.5 231 ILE B C 1
ATOM 5716 O O . ILE B 1 231 ? -11.508 20.781 22.766 1 88.5 231 ILE B O 1
ATOM 5720 N N . ILE B 1 232 ? -9.859 21.484 21.5 1 89.75 232 ILE B N 1
ATOM 5721 C CA . ILE B 1 232 ? -9.602 22.641 22.375 1 89.75 232 ILE B CA 1
ATOM 5722 C C . ILE B 1 232 ? -10.734 23.656 22.219 1 89.75 232 ILE B C 1
ATOM 5724 O O . ILE B 1 232 ? -11.117 24.312 23.188 1 89.75 232 ILE B O 1
ATOM 5728 N N . THR B 1 233 ? -11.266 23.766 21.047 1 87.62 233 THR B N 1
ATOM 5729 C CA . THR B 1 233 ? -12.367 24.719 20.859 1 87.62 233 THR B CA 1
ATOM 5730 C C . THR B 1 233 ? -13.594 24.281 21.656 1 87.62 233 THR B C 1
ATOM 5732 O O . THR B 1 233 ? -14.297 25.125 22.234 1 87.62 233 THR B O 1
ATOM 5735 N N . ARG B 1 234 ? -13.82 23.047 21.703 1 87.44 234 ARG B N 1
ATOM 5736 C CA . ARG B 1 234 ? -14.945 22.562 22.5 1 87.44 234 ARG B CA 1
ATOM 5737 C C . ARG B 1 234 ? -14.68 22.781 24 1 87.44 234 ARG B C 1
ATOM 5739 O O . ARG B 1 234 ? -15.578 23.172 24.734 1 87.44 234 ARG B O 1
ATOM 5746 N N . MET B 1 235 ? -13.508 22.484 24.344 1 87.94 235 MET B N 1
ATOM 5747 C CA . MET B 1 235 ? -13.141 22.688 25.75 1 87.94 235 MET B CA 1
ATOM 5748 C C . MET B 1 235 ? -13.273 24.156 26.141 1 87.94 235 MET B C 1
ATOM 5750 O O . MET B 1 235 ? -13.781 24.484 27.203 1 87.94 235 MET B O 1
ATOM 5754 N N . LEU B 1 236 ? -12.859 25.016 25.266 1 88.31 236 LEU B N 1
ATOM 5755 C CA . LEU B 1 236 ? -12.945 26.453 25.516 1 88.31 236 LEU B CA 1
ATOM 5756 C C . LEU B 1 236 ? -14.398 26.906 25.594 1 88.31 236 LEU B C 1
ATOM 5758 O O . LEU B 1 236 ? -14.758 27.734 26.438 1 88.31 236 LEU B O 1
ATOM 5762 N N . THR B 1 237 ? -15.203 26.359 24.672 1 86.19 237 THR B N 1
ATOM 5763 C CA . THR B 1 237 ? -16.625 26.688 24.672 1 86.19 237 THR B CA 1
ATOM 5764 C C . THR B 1 237 ? -17.281 26.203 25.969 1 86.19 237 THR B C 1
ATOM 5766 O O . THR B 1 237 ? -18.141 26.906 26.531 1 86.19 237 THR B O 1
ATOM 5769 N N . PHE B 1 238 ? -16.875 25.141 26.406 1 85.62 238 PHE B N 1
ATOM 5770 C CA . PHE B 1 238 ? -17.422 24.578 27.641 1 85.62 238 PHE B CA 1
ATOM 5771 C C . PHE B 1 238 ? -17.016 25.422 28.844 1 85.62 238 PHE B C 1
ATOM 5773 O O . PHE B 1 238 ? -17.828 25.672 29.719 1 85.62 238 PHE B O 1
ATOM 5780 N N . ILE B 1 239 ? -15.82 25.844 28.875 1 86.75 239 ILE B N 1
ATOM 5781 C CA . ILE B 1 239 ? -15.312 26.656 29.984 1 86.75 239 ILE B CA 1
ATOM 5782 C C . ILE B 1 239 ? -16.031 28 30.016 1 86.75 239 ILE B C 1
ATOM 5784 O O . ILE B 1 239 ? -16.438 28.484 31.078 1 86.75 239 ILE B O 1
ATOM 5788 N N . VAL B 1 240 ? -16.219 28.594 28.828 1 85.12 240 VAL B N 1
ATOM 5789 C CA . VAL B 1 240 ? -16.875 29.891 28.734 1 85.12 240 VAL B CA 1
ATOM 5790 C C . VAL B 1 240 ? -18.344 29.75 29.125 1 85.12 240 VAL B C 1
ATOM 5792 O O . VAL B 1 240 ? -18.906 30.641 29.766 1 85.12 240 VAL B O 1
ATOM 5795 N N . HIS B 1 241 ? -18.938 28.625 28.719 1 83.44 241 HIS B N 1
ATOM 5796 C CA . HIS B 1 241 ? -20.328 28.344 29.109 1 83.44 241 HIS B CA 1
ATOM 5797 C C . HIS B 1 241 ? -20.453 28.219 30.609 1 83.44 241 HIS B C 1
ATOM 5799 O O . HIS B 1 241 ? -21.406 28.766 31.203 1 83.44 241 HIS B O 1
ATOM 5805 N N . ARG B 1 242 ? -19.562 27.609 31.219 1 81.88 242 ARG B N 1
ATOM 5806 C CA . ARG B 1 242 ? -19.609 27.391 32.656 1 81.88 242 ARG B CA 1
ATOM 5807 C C . ARG B 1 242 ? -19.344 28.688 33.438 1 81.88 242 ARG B C 1
ATOM 5809 O O . ARG B 1 242 ? -19.938 28.906 34.5 1 81.88 242 ARG B O 1
ATOM 5816 N N . LEU B 1 243 ? -18.609 29.5 32.906 1 82.06 243 LEU B N 1
ATOM 5817 C CA . LEU B 1 243 ? -18.219 30.734 33.594 1 82.06 243 LEU B CA 1
ATOM 5818 C C . LEU B 1 243 ? -19.266 31.812 33.406 1 82.06 243 LEU B C 1
ATOM 5820 O O . LEU B 1 243 ? -19.547 32.562 34.344 1 82.06 243 LEU B O 1
ATOM 5824 N N . PHE B 1 244 ? -19.906 31.922 32.25 1 76.5 244 PHE B N 1
ATOM 5825 C CA . PHE B 1 244 ? -20.75 33.094 31.953 1 76.5 244 PHE B CA 1
ATOM 5826 C C . PHE B 1 244 ? -22.219 32.688 31.922 1 76.5 244 PHE B C 1
ATOM 5828 O O . PHE B 1 244 ? -23.078 33.5 32.25 1 76.5 244 PHE B O 1
ATOM 5835 N N . GLU B 1 245 ? -22.594 31.469 31.375 1 70.31 245 GLU B N 1
ATOM 5836 C CA . GLU B 1 245 ? -24 31.125 31.188 1 70.31 245 GLU B CA 1
ATOM 5837 C C . GLU B 1 245 ? -24.547 30.359 32.406 1 70.31 245 GLU B C 1
ATOM 5839 O O . GLU B 1 245 ? -25.703 30.516 32.781 1 70.31 245 GLU B O 1
ATOM 5844 N N . GLN B 1 246 ? -23.875 29.297 32.906 1 61.94 246 GLN B N 1
ATOM 5845 C CA . GLN B 1 246 ? -24.422 28.531 34.031 1 61.94 246 GLN B CA 1
ATOM 5846 C C . GLN B 1 246 ? -24.672 29.438 35.25 1 61.94 246 GLN B C 1
ATOM 5848 O O . GLN B 1 246 ? -25.625 29.219 36 1 61.94 246 GLN B O 1
ATOM 5853 N N . LYS B 1 247 ? -23.906 30.344 35.594 1 55.75 247 LYS B N 1
ATOM 5854 C CA . LYS B 1 247 ? -24.172 31.172 36.781 1 55.75 247 LYS B CA 1
ATOM 5855 C C . LYS B 1 247 ? -25.422 32 36.594 1 55.75 247 LYS B C 1
ATOM 5857 O O . LYS B 1 247 ? -26.016 32.469 37.562 1 55.75 247 LYS B O 1
ATOM 5862 N N . SER B 1 248 ? -25.859 32.188 35.406 1 45.66 248 SER B N 1
ATOM 5863 C CA . SER B 1 248 ? -27.109 32.906 35.312 1 45.66 248 SER B CA 1
ATOM 5864 C C . SER B 1 248 ? -28.312 31.969 35.312 1 45.66 248 SER B C 1
ATOM 5866 O O . SER B 1 248 ? -29.219 32.094 34.5 1 45.66 248 SER B O 1
ATOM 5868 N N . LYS B 1 249 ? -28.203 30.781 35.875 1 50.47 249 LYS B N 1
ATOM 5869 C CA . LYS B 1 249 ? -29.344 29.859 36.031 1 50.47 249 LYS B CA 1
ATOM 5870 C C . LYS B 1 249 ? -30.672 30.609 36 1 50.47 249 LYS B C 1
ATOM 5872 O O . LYS B 1 249 ? -31.734 30 35.969 1 50.47 249 LYS B O 1
ATOM 5877 N N . HIS B 1 250 ? -30.766 31.531 36.781 1 38.88 250 HIS B N 1
ATOM 5878 C CA . HIS B 1 250 ? -32.094 32.094 37.031 1 38.88 250 HIS B CA 1
ATOM 5879 C C . HIS B 1 250 ? -32.719 32.625 35.75 1 38.88 250 HIS B C 1
ATOM 5881 O O . HIS B 1 250 ? -33.875 32.969 35.719 1 38.88 250 HIS B O 1
ATOM 5887 N N . CYS B 1 251 ? -32.031 33.531 34.875 1 39.5 251 CYS B N 1
ATOM 5888 C CA . CYS B 1 251 ? -32.75 34.406 33.969 1 39.5 251 CYS B CA 1
ATOM 5889 C C . CYS B 1 251 ? -33.094 33.719 32.656 1 39.5 251 CYS B C 1
ATOM 5891 O O . CYS B 1 251 ? -32.312 32.844 32.188 1 39.5 251 CYS B O 1
ATOM 5893 N N . SER B 1 252 ? -34.312 33.781 31.984 1 46.84 252 SER B N 1
ATOM 5894 C CA . SER B 1 252 ? -35.062 33.562 30.766 1 46.84 252 SER B CA 1
ATOM 5895 C C . SER B 1 252 ? -34.219 33.844 29.531 1 46.84 252 SER B C 1
ATOM 5897 O O . SER B 1 252 ? -34.75 34.031 28.438 1 46.84 252 SER B O 1
ATOM 5899 N N . LYS B 1 253 ? -32.875 34.125 29.562 1 54.69 253 LYS B N 1
ATOM 5900 C CA . LYS B 1 253 ? -32.125 34.656 28.438 1 54.69 253 LYS B CA 1
ATOM 5901 C C . LYS B 1 253 ? -31.594 33.562 27.547 1 54.69 253 LYS B C 1
ATOM 5903 O O . LYS B 1 253 ? -31.359 32.438 28.016 1 54.69 253 LYS B O 1
ATOM 5908 N N . PRO B 1 254 ? -31.562 33.781 26.203 1 61.19 254 PRO B N 1
ATOM 5909 C CA . PRO B 1 254 ? -31.078 32.844 25.203 1 61.19 254 PRO B CA 1
ATOM 5910 C C . PRO B 1 254 ? -29.672 32.344 25.484 1 61.19 254 PRO B C 1
ATOM 5912 O O . PRO B 1 254 ? -28.828 33.094 25.969 1 61.19 254 PRO B O 1
ATOM 5915 N N . GLN B 1 255 ? -29.516 30.984 25.688 1 71.19 255 GLN B N 1
ATOM 5916 C CA . GLN B 1 255 ? -28.25 30.328 26 1 71.19 255 GLN B CA 1
ATOM 5917 C C . GLN B 1 255 ? -27.516 29.922 24.719 1 71.19 255 GLN B C 1
ATOM 5919 O O . GLN B 1 255 ? -27.531 28.75 24.344 1 71.19 255 GLN B O 1
ATOM 5924 N N . PRO B 1 256 ? -26.797 30.938 24.094 1 75.81 256 PRO B N 1
ATOM 5925 C CA . PRO B 1 256 ? -26.109 30.656 22.828 1 75.81 256 PRO B CA 1
ATOM 5926 C C . PRO B 1 256 ? -24.969 29.656 22.984 1 75.81 256 PRO B C 1
ATOM 5928 O O . PRO B 1 256 ? -24.766 28.828 22.094 1 75.81 256 PRO B O 1
ATOM 5931 N N . LEU B 1 257 ? -24.359 29.656 24.141 1 77.62 257 LEU B N 1
ATOM 5932 C CA . LEU B 1 257 ? -23.219 28.781 24.344 1 77.62 257 LEU B CA 1
ATOM 5933 C C . LEU B 1 257 ? -23.672 27.328 24.516 1 77.62 257 LEU B C 1
ATOM 5935 O O . LEU B 1 257 ? -23 26.406 24.062 1 77.62 257 LEU B O 1
ATOM 5939 N N . LEU B 1 258 ? -24.734 27.188 25.156 1 73.06 258 LEU B N 1
ATOM 5940 C CA . LEU B 1 258 ? -25.312 25.859 25.312 1 73.06 258 LEU B CA 1
ATOM 5941 C C . LEU B 1 258 ? -25.797 25.312 23.969 1 73.06 258 LEU B C 1
ATOM 5943 O O . LEU B 1 258 ? -25.688 24.109 23.703 1 73.06 258 LEU B O 1
ATOM 5947 N N . TYR B 1 259 ? -26.141 26.25 23.172 1 74.12 259 TYR B N 1
ATOM 5948 C CA . TYR B 1 259 ? -26.594 25.859 21.844 1 74.12 259 TYR B CA 1
ATOM 5949 C C . TYR B 1 259 ? -25.438 25.344 21 1 74.12 259 TYR B C 1
ATOM 5951 O O . TYR B 1 259 ? -25.578 24.375 20.25 1 74.12 259 TYR B O 1
ATOM 5959 N N . ILE B 1 260 ? -24.328 25.922 21.188 1 75.69 260 ILE B N 1
ATOM 5960 C CA . ILE B 1 260 ? -23.141 25.5 20.438 1 75.69 260 ILE B CA 1
ATOM 5961 C C . ILE B 1 260 ? -22.75 24.078 20.844 1 75.69 260 ILE B C 1
ATOM 5963 O O . ILE B 1 260 ? -22.391 23.266 20 1 75.69 260 ILE B O 1
ATOM 5967 N N . LEU B 1 261 ? -22.891 23.812 22.125 1 76.25 261 LEU B N 1
ATOM 5968 C CA . LEU B 1 261 ? -22.469 22.531 22.656 1 76.25 261 LEU B CA 1
ATOM 5969 C C . LEU B 1 261 ? -23.453 21.422 22.297 1 76.25 261 LEU B C 1
ATOM 5971 O O . LEU B 1 261 ? -23.078 20.266 22.125 1 76.25 261 LEU B O 1
ATOM 5975 N N . LYS B 1 262 ? -24.656 21.891 22.078 1 69.25 262 LYS B N 1
ATOM 5976 C CA . LYS B 1 262 ? -25.703 20.891 21.844 1 69.25 262 LYS B CA 1
ATOM 5977 C C . LYS B 1 262 ? -25.906 20.656 20.344 1 69.25 262 LYS B C 1
ATOM 5979 O O . LYS B 1 262 ? -26.344 19.594 19.938 1 69.25 262 LYS B O 1
ATOM 5984 N N . ALA B 1 263 ? -25.547 21.688 19.594 1 66.44 263 ALA B N 1
ATOM 5985 C CA . ALA B 1 263 ? -25.703 21.562 18.156 1 66.44 263 ALA B CA 1
ATOM 5986 C C . ALA B 1 263 ? -24.391 21.844 17.422 1 66.44 263 ALA B C 1
ATOM 5988 O O . ALA B 1 263 ? -24.312 22.781 16.625 1 66.44 263 ALA B O 1
ATOM 5989 N N . PRO B 1 264 ? -23.5 20.953 17.562 1 66.19 264 PRO B N 1
ATOM 5990 C CA . PRO B 1 264 ? -22.172 21.234 17 1 66.19 264 PRO B CA 1
ATOM 5991 C C . PRO B 1 264 ? -22.156 21.156 15.477 1 66.19 264 PRO B C 1
ATOM 5993 O O . PRO B 1 264 ? -21.391 21.875 14.828 1 66.19 264 PRO B O 1
ATOM 5996 N N . THR B 1 265 ? -23.031 20.406 14.906 1 66.25 265 THR B N 1
ATOM 5997 C CA . THR B 1 265 ? -23 20.172 13.469 1 66.25 265 THR B CA 1
ATOM 5998 C C . THR B 1 265 ? -23.391 21.453 12.711 1 66.25 265 THR B C 1
ATOM 6000 O O . THR B 1 265 ? -23.031 21.609 11.539 1 66.25 265 THR B O 1
ATOM 6003 N N . ARG B 1 266 ? -24.047 22.312 13.461 1 62.62 266 ARG B N 1
ATOM 6004 C CA . ARG B 1 266 ? -24.547 23.5 12.789 1 62.62 266 ARG B CA 1
ATOM 6005 C C . ARG B 1 266 ? -23.547 24.656 12.883 1 62.62 266 ARG B C 1
ATOM 6007 O O . ARG B 1 266 ? -23.703 25.672 12.211 1 62.62 266 ARG B O 1
ATOM 6014 N N . MET B 1 267 ? -22.609 24.406 13.664 1 65.19 267 MET B N 1
ATOM 6015 C CA . MET B 1 267 ? -21.656 25.5 13.891 1 65.19 267 MET B CA 1
ATOM 6016 C C . MET B 1 267 ? -20.469 25.391 12.945 1 65.19 267 MET B C 1
ATOM 6018 O O . MET B 1 267 ? -20.078 26.391 12.328 1 65.19 267 MET B O 1
ATOM 6022 N N . SER B 1 268 ? -19.844 24.328 12.93 1 67.94 268 SER B N 1
ATOM 6023 C CA . SER B 1 268 ? -18.672 24.156 12.078 1 67.94 268 SER B CA 1
ATOM 6024 C C . SER B 1 268 ? -18.469 22.688 11.695 1 67.94 268 SER B C 1
ATOM 6026 O O . SER B 1 268 ? -18.984 21.797 12.359 1 67.94 268 SER B O 1
ATOM 6028 N N . LEU B 1 269 ? -17.781 22.578 10.602 1 65.38 269 LEU B N 1
ATOM 6029 C CA . LEU B 1 269 ? -17.453 21.25 10.109 1 65.38 269 LEU B CA 1
ATOM 6030 C C . LEU B 1 269 ? -16.5 20.531 11.07 1 65.38 269 LEU B C 1
ATOM 6032 O O . LEU B 1 269 ? -16.453 19.297 11.109 1 65.38 269 LEU B O 1
ATOM 6036 N N . SER B 1 270 ? -15.898 21.328 11.852 1 65.12 270 SER B N 1
ATOM 6037 C CA . SER B 1 270 ? -14.867 20.719 12.688 1 65.12 270 SER B CA 1
ATOM 6038 C C . SER B 1 270 ? -15.328 20.625 14.141 1 65.12 270 SER B C 1
ATOM 6040 O O . SER B 1 270 ? -14.531 20.344 15.031 1 65.12 270 SER B O 1
ATOM 6042 N N . PHE B 1 271 ? -16.562 20.875 14.352 1 73 271 PHE B N 1
ATOM 6043 C CA . PHE B 1 271 ? -17.062 20.812 15.719 1 73 271 PHE B CA 1
ATOM 6044 C C . PHE B 1 271 ? -17.875 19.547 15.945 1 73 271 PHE B C 1
ATOM 6046 O O . PHE B 1 271 ? -18.859 19.297 15.234 1 73 271 PHE B O 1
ATOM 6053 N N . PHE B 1 272 ? -17.375 18.766 16.844 1 75.44 272 PHE B N 1
ATOM 6054 C CA . PHE B 1 272 ? -17.922 17.422 17.047 1 75.44 272 PHE B CA 1
ATOM 6055 C C . PHE B 1 272 ? -18.641 17.344 18.391 1 75.44 272 PHE B C 1
ATOM 6057 O O . PHE B 1 272 ? -18.547 18.25 19.219 1 75.44 272 PHE B O 1
ATOM 6064 N N . SER B 1 273 ? -19.359 16.328 18.453 1 76.62 273 SER B N 1
ATOM 6065 C CA . SER B 1 273 ? -20.047 16.047 19.719 1 76.62 273 SER B CA 1
ATOM 6066 C C . SER B 1 273 ? -19.062 15.656 20.812 1 76.62 273 SER B C 1
ATOM 6068 O O . SER B 1 273 ? -17.891 15.414 20.531 1 76.62 273 SER B O 1
ATOM 6070 N N . SER B 1 274 ? -19.516 15.648 22.016 1 80.56 274 SER B N 1
ATOM 6071 C CA . SER B 1 274 ? -18.656 15.344 23.156 1 80.56 274 SER B CA 1
ATOM 6072 C C . SER B 1 274 ? -18.047 13.953 23.031 1 80.56 274 SER B C 1
ATOM 6074 O O . SER B 1 274 ? -16.844 13.773 23.25 1 80.56 274 SER B O 1
ATOM 6076 N N . THR B 1 275 ? -18.859 13.031 22.609 1 77.69 275 THR B N 1
ATOM 6077 C CA . THR B 1 275 ? -18.375 11.664 22.469 1 77.69 275 THR B CA 1
ATOM 6078 C C . THR B 1 275 ? -17.391 11.547 21.328 1 77.69 275 THR B C 1
ATOM 6080 O O . THR B 1 275 ? -16.359 10.875 21.453 1 77.69 275 THR B O 1
ATOM 6083 N N . GLN B 1 276 ? -17.703 12.266 20.328 1 81 276 GLN B N 1
ATOM 6084 C CA . GLN B 1 276 ? -16.828 12.242 19.156 1 81 276 GLN B CA 1
ATOM 6085 C C . GLN B 1 276 ? -15.5 12.945 19.453 1 81 276 GLN B C 1
ATOM 6087 O O . GLN B 1 276 ? -14.445 12.5 19 1 81 276 GLN B O 1
ATOM 6092 N N . THR B 1 277 ? -15.594 13.953 20.266 1 85.69 277 THR B N 1
ATOM 6093 C CA . THR B 1 277 ? -14.398 14.695 20.625 1 85.69 277 THR B CA 1
ATOM 6094 C C . THR B 1 277 ? -13.492 13.859 21.531 1 85.69 277 THR B C 1
ATOM 6096 O O . THR B 1 277 ? -12.273 13.867 21.375 1 85.69 277 THR B O 1
ATOM 6099 N N . LYS B 1 278 ? -14.141 13.148 22.422 1 86.31 278 LYS B N 1
ATOM 6100 C CA . LYS B 1 278 ? -13.367 12.281 23.297 1 86.31 278 LYS B CA 1
ATOM 6101 C C . LYS B 1 278 ? -12.688 11.164 22.516 1 86.31 278 LYS B C 1
ATOM 6103 O O . LYS B 1 278 ? -11.539 10.812 22.797 1 86.31 278 LYS B O 1
ATOM 6108 N N . LEU B 1 279 ? -13.391 10.711 21.562 1 83.88 279 LEU B N 1
ATOM 6109 C CA . LEU B 1 279 ? -12.836 9.656 20.719 1 83.88 279 LEU B CA 1
ATOM 6110 C C . LEU B 1 279 ? -11.68 10.188 19.875 1 83.88 279 LEU B C 1
ATOM 6112 O O . LEU B 1 279 ? -10.656 9.523 19.734 1 83.88 279 LEU B O 1
ATOM 6116 N N . LEU B 1 280 ? -11.875 11.336 19.391 1 86.88 280 LEU B N 1
ATOM 6117 C CA . LEU B 1 280 ? -10.82 11.945 18.594 1 86.88 280 LEU B CA 1
ATOM 6118 C C . LEU B 1 280 ? -9.57 12.18 19.438 1 86.88 280 LEU B C 1
ATOM 6120 O O . LEU B 1 280 ? -8.453 11.922 18.969 1 86.88 280 LEU B O 1
ATOM 6124 N N . PHE B 1 281 ? -9.797 12.617 20.594 1 88.94 281 PHE B N 1
ATOM 6125 C CA . PHE B 1 281 ? -8.68 12.875 21.5 1 88.94 281 PHE B CA 1
ATOM 6126 C C . PHE B 1 281 ? -7.938 11.578 21.812 1 88.94 281 PHE B C 1
ATOM 6128 O O . PHE B 1 281 ? -6.703 11.547 21.797 1 88.94 281 PHE B O 1
ATOM 6135 N N . LEU B 1 282 ? -8.648 10.594 22.062 1 89.31 282 LEU B N 1
ATOM 6136 C CA . LEU B 1 282 ? -8.047 9.312 22.422 1 89.31 282 LEU B CA 1
ATOM 6137 C C . LEU B 1 282 ? -7.285 8.711 21.25 1 89.31 282 LEU B C 1
ATOM 6139 O O . LEU B 1 282 ? -6.195 8.164 21.438 1 89.31 282 LEU B O 1
ATOM 6143 N N . VAL B 1 283 ? -7.848 8.812 20.109 1 86.25 283 VAL B N 1
ATOM 6144 C CA . VAL B 1 283 ? -7.195 8.258 18.922 1 86.25 283 VAL B CA 1
ATOM 6145 C C . VAL B 1 283 ? -5.914 9.031 18.625 1 86.25 283 VAL B C 1
ATOM 6147 O O . VAL B 1 283 ? -4.883 8.438 18.312 1 86.25 283 VAL B O 1
ATOM 6150 N N . GLN B 1 284 ? -5.98 10.328 18.734 1 87.69 284 GLN B N 1
ATOM 6151 C CA . GLN B 1 284 ? -4.805 11.156 18.484 1 87.69 284 GLN B CA 1
ATOM 6152 C C . GLN B 1 284 ? -3.703 10.867 19.5 1 87.69 284 GLN B C 1
ATOM 6154 O O . GLN B 1 284 ? -2.533 10.734 19.141 1 87.69 284 GLN B O 1
ATOM 6159 N N . LEU B 1 285 ? -4.109 10.773 20.719 1 87.94 285 LEU B N 1
ATOM 6160 C CA . LEU B 1 285 ? -3.152 10.469 21.781 1 87.94 285 LEU B CA 1
ATOM 6161 C C . LEU B 1 285 ? -2.525 9.094 21.562 1 87.94 285 LEU B C 1
ATOM 6163 O O . LEU B 1 285 ? -1.315 8.922 21.734 1 87.94 285 LEU B O 1
ATOM 6167 N N . PHE B 1 286 ? -3.297 8.195 21.172 1 88.69 286 PHE B N 1
ATOM 6168 C CA . PHE B 1 286 ? -2.818 6.836 20.938 1 88.69 286 PHE B CA 1
ATOM 6169 C C . PHE B 1 286 ? -1.805 6.82 19.797 1 88.69 286 PHE B C 1
ATOM 6171 O O . PHE B 1 286 ? -0.756 6.18 19.906 1 88.69 286 PHE B O 1
ATOM 6178 N N . LEU B 1 287 ? -2.096 7.473 18.719 1 86.94 287 LEU B N 1
ATOM 6179 C CA . LEU B 1 287 ? -1.217 7.488 17.562 1 86.94 287 LEU B CA 1
ATOM 6180 C C . LEU B 1 287 ? 0.098 8.188 17.891 1 86.94 287 LEU B C 1
ATOM 6182 O O . LEU B 1 287 ? 1.169 7.727 17.484 1 86.94 287 LEU B O 1
ATOM 6186 N N . ILE B 1 288 ? 0.039 9.281 18.641 1 87.81 288 ILE B N 1
ATOM 6187 C CA . ILE B 1 288 ? 1.239 10.023 19.016 1 87.81 288 ILE B CA 1
ATOM 6188 C C . ILE B 1 288 ? 2.119 9.164 19.922 1 87.81 288 ILE B C 1
ATOM 6190 O O . ILE B 1 288 ? 3.338 9.102 19.734 1 87.81 288 ILE B O 1
ATOM 6194 N N . LEU B 1 289 ? 1.513 8.523 20.844 1 89.31 289 LEU B N 1
ATOM 6195 C CA . LEU B 1 289 ? 2.26 7.68 21.781 1 89.31 289 LEU B CA 1
ATOM 6196 C C . LEU B 1 289 ? 2.861 6.477 21.062 1 89.31 289 LEU B C 1
ATOM 6198 O O . LEU B 1 289 ? 4.016 6.117 21.297 1 89.31 289 LEU B O 1
ATOM 6202 N N . LEU B 1 290 ? 2.117 5.879 20.203 1 86 290 LEU B N 1
ATOM 6203 C CA . LEU B 1 290 ? 2.596 4.723 19.453 1 86 290 LEU B CA 1
ATOM 6204 C C . LEU B 1 290 ? 3.801 5.094 18.594 1 86 290 LEU B C 1
ATOM 6206 O O . LEU B 1 290 ? 4.797 4.371 18.578 1 86 290 LEU B O 1
ATOM 6210 N N . GLN B 1 291 ? 3.717 6.172 18 1 86.12 291 GLN B N 1
ATOM 6211 C CA . GLN B 1 291 ? 4.805 6.621 17.141 1 86.12 291 GLN B CA 1
ATOM 6212 C C . GLN B 1 291 ? 6.035 6.996 17.953 1 86.12 291 GLN B C 1
ATOM 6214 O O . GLN B 1 291 ? 7.164 6.691 17.562 1 86.12 291 GLN B O 1
ATOM 6219 N N . THR B 1 292 ? 5.781 7.625 19.062 1 88.25 292 THR B N 1
ATOM 6220 C CA . THR B 1 292 ? 6.887 8.016 19.922 1 88.25 292 THR B CA 1
ATOM 6221 C C . THR B 1 292 ? 7.633 6.781 20.438 1 88.25 292 THR B C 1
ATOM 6223 O O . THR B 1 292 ? 8.867 6.75 20.422 1 88.25 292 THR B O 1
ATOM 6226 N N . ILE B 1 293 ? 6.922 5.816 20.734 1 85.12 293 ILE B N 1
ATOM 6227 C CA . ILE B 1 293 ? 7.527 4.598 21.266 1 85.12 293 ILE B CA 1
ATOM 6228 C C . ILE B 1 293 ? 8.289 3.885 20.141 1 85.12 293 ILE B C 1
ATOM 6230 O O . ILE B 1 293 ? 9.43 3.449 20.344 1 85.12 293 ILE B O 1
ATOM 6234 N N . PHE B 1 294 ? 7.727 3.824 19.031 1 80.31 294 PHE B N 1
ATOM 6235 C CA . PHE B 1 294 ? 8.359 3.145 17.906 1 80.31 294 PHE B CA 1
ATOM 6236 C C . PHE B 1 294 ? 9.641 3.867 17.5 1 80.31 294 PHE B C 1
ATOM 6238 O O . PHE B 1 294 ? 10.664 3.229 17.234 1 80.31 294 PHE B O 1
ATOM 6245 N N . PHE B 1 295 ? 9.539 5.129 17.422 1 80.81 295 PHE B N 1
ATOM 6246 C CA . PHE B 1 295 ? 10.711 5.914 17.031 1 80.81 295 PHE B CA 1
ATOM 6247 C C . PHE B 1 295 ? 11.812 5.801 18.078 1 80.81 295 PHE B C 1
ATOM 6249 O O . PHE B 1 295 ? 12.992 5.723 17.734 1 80.81 295 PHE B O 1
ATOM 6256 N N . SER B 1 296 ? 11.406 5.758 19.375 1 81.44 296 SER B N 1
ATOM 6257 C CA . SER B 1 296 ? 12.391 5.688 20.438 1 81.44 296 SER B CA 1
ATOM 6258 C C . SER B 1 296 ? 13.094 4.332 20.469 1 81.44 296 SER B C 1
ATOM 6260 O O . SER B 1 296 ? 14.281 4.246 20.781 1 81.44 296 SER B O 1
ATOM 6262 N N . LEU B 1 297 ? 12.43 3.293 20 1 74.69 297 LEU B N 1
ATOM 6263 C CA . LEU B 1 297 ? 12.992 1.948 20.016 1 74.69 297 LEU B CA 1
ATOM 6264 C C . LEU B 1 297 ? 14 1.764 18.891 1 74.69 297 LEU B C 1
ATOM 6266 O O . LEU B 1 297 ? 15.016 1.087 19.062 1 74.69 297 LEU B O 1
ATOM 6270 N N . PHE B 1 298 ? 13.773 2.447 17.828 1 72.25 298 PHE B N 1
ATOM 6271 C CA . PHE B 1 298 ? 14.617 2.189 16.656 1 72.25 298 PHE B CA 1
ATOM 6272 C C . PHE B 1 298 ? 15.648 3.299 16.484 1 72.25 298 PHE B C 1
ATOM 6274 O O . PHE B 1 298 ? 16.547 3.193 15.641 1 72.25 298 PHE B O 1
ATOM 6281 N N . TYR B 1 299 ? 15.414 4.332 17.266 1 67.06 299 TYR B N 1
ATOM 6282 C CA . TYR B 1 299 ? 16.375 5.426 17.203 1 67.06 299 TYR B CA 1
ATOM 6283 C C . TYR B 1 299 ? 17.625 5.102 18.031 1 67.06 299 TYR B C 1
ATOM 6285 O O . TYR B 1 299 ? 17.531 4.883 19.25 1 67.06 299 TYR B O 1
ATOM 6293 N N . ASN B 1 300 ? 18.641 4.551 17.406 1 63.53 300 ASN B N 1
ATOM 6294 C CA . ASN B 1 300 ? 19.859 4.105 18.094 1 63.53 300 ASN B CA 1
ATOM 6295 C C . ASN B 1 300 ? 20.875 5.238 18.219 1 63.53 300 ASN B C 1
ATOM 6297 O O . ASN B 1 300 ? 22.031 5 18.562 1 63.53 300 ASN B O 1
ATOM 6301 N N . LYS B 1 301 ? 20.516 6.453 18 1 62.38 301 LYS B N 1
ATOM 6302 C CA . LYS B 1 301 ? 21.625 7.391 18.125 1 62.38 301 LYS B CA 1
ATOM 6303 C C . LYS B 1 301 ? 21.766 7.871 19.578 1 62.38 301 LYS B C 1
ATOM 6305 O O . LYS B 1 301 ? 20.781 8.156 20.234 1 62.38 301 LYS B O 1
ATOM 6310 N N . ASN B 1 302 ? 22.891 7.602 20.172 1 57.44 302 ASN B N 1
ATOM 6311 C CA . ASN B 1 302 ? 23.328 7.754 21.562 1 57.44 302 ASN B CA 1
ATOM 6312 C C . ASN B 1 302 ? 23.125 9.18 22.062 1 57.44 302 ASN B C 1
ATOM 6314 O O . ASN B 1 302 ? 22.938 9.398 23.25 1 57.44 302 ASN B O 1
ATOM 6318 N N . ASP B 1 303 ? 23.141 10.289 21.25 1 62 303 ASP B N 1
ATOM 6319 C CA . ASP B 1 303 ? 23.406 11.594 21.859 1 62 303 ASP B CA 1
ATOM 6320 C C . ASP B 1 303 ? 22.125 12.289 22.266 1 62 303 ASP B C 1
ATOM 6322 O O . ASP B 1 303 ? 22.141 13.211 23.094 1 62 303 ASP B O 1
ATOM 6326 N N . LEU B 1 304 ? 21.047 11.953 21.719 1 68.44 304 LEU B N 1
ATOM 6327 C CA . LEU B 1 304 ? 19.828 12.672 22.047 1 68.44 304 LEU B CA 1
ATOM 6328 C C . LEU B 1 304 ? 18.781 11.742 22.672 1 68.44 304 LEU B C 1
ATOM 6330 O O . LEU B 1 304 ? 18.812 10.531 22.438 1 68.44 304 LEU B O 1
ATOM 6334 N N . SER B 1 305 ? 18.094 12.352 23.734 1 82.5 305 SER B N 1
ATOM 6335 C CA . SER B 1 305 ? 17.031 11.578 24.359 1 82.5 305 SER B CA 1
ATOM 6336 C C . SER B 1 305 ? 16.062 11.016 23.312 1 82.5 305 SER B C 1
ATOM 6338 O O . SER B 1 305 ? 15.422 11.773 22.594 1 82.5 305 SER B O 1
ATOM 6340 N N . PRO B 1 306 ? 16.094 9.781 23.172 1 85.25 306 PRO B N 1
ATOM 6341 C CA . PRO B 1 306 ? 15.234 9.141 22.172 1 85.25 306 PRO B CA 1
ATOM 6342 C C . PRO B 1 306 ? 13.758 9.484 22.359 1 85.25 306 PRO B C 1
ATOM 6344 O O . PRO B 1 306 ? 13.023 9.586 21.375 1 85.25 306 PRO B O 1
ATOM 6347 N N . LEU B 1 307 ? 13.43 9.766 23.578 1 86.94 307 LEU B N 1
ATOM 6348 C CA . LEU B 1 307 ? 12.023 10.086 23.828 1 86.94 307 LEU B CA 1
ATOM 6349 C C . LEU B 1 307 ? 11.688 11.484 23.328 1 86.94 307 LEU B C 1
ATOM 6351 O O . LEU B 1 307 ? 10.602 11.719 22.812 1 86.94 307 LEU B O 1
ATOM 6355 N N . TYR B 1 308 ? 12.664 12.422 23.531 1 89.81 308 TYR B N 1
ATOM 6356 C CA . TYR B 1 308 ? 12.484 13.789 23.078 1 89.81 308 TYR B CA 1
ATOM 6357 C C . TYR B 1 308 ? 12.391 13.844 21.562 1 89.81 308 TYR B C 1
ATOM 6359 O O . TYR B 1 308 ? 11.445 14.414 21 1 89.81 308 TYR B O 1
ATOM 6367 N N . VAL B 1 309 ? 13.266 13.18 20.938 1 88.75 309 VAL B N 1
ATOM 6368 C CA . VAL B 1 309 ? 13.32 13.188 19.469 1 88.75 309 VAL B CA 1
ATOM 6369 C C . VAL B 1 309 ? 12.109 12.453 18.906 1 88.75 309 VAL B C 1
ATOM 6371 O O . VAL B 1 309 ? 11.516 12.891 17.922 1 88.75 309 VAL B O 1
ATOM 6374 N N . GLY B 1 310 ? 11.797 11.336 19.578 1 87.94 310 GLY B N 1
ATOM 6375 C CA . GLY B 1 310 ? 10.641 10.57 19.141 1 87.94 310 GLY B CA 1
ATOM 6376 C C . GLY B 1 310 ? 9.336 11.336 19.25 1 87.94 310 GLY B C 1
ATOM 6377 O O . GLY B 1 310 ? 8.492 11.289 18.359 1 87.94 310 GLY B O 1
ATOM 6378 N N . PHE B 1 311 ? 9.203 12.086 20.359 1 90.06 311 PHE B N 1
ATOM 6379 C CA . PHE B 1 311 ? 7.992 12.867 20.578 1 90.06 311 PHE B CA 1
ATOM 6380 C C . PHE B 1 311 ? 7.875 14 19.562 1 90.06 311 PHE B C 1
ATOM 6382 O O . PHE B 1 311 ? 6.809 14.211 18.984 1 90.06 311 PHE B O 1
ATOM 6389 N N . VAL B 1 312 ? 8.938 14.688 19.344 1 92 312 VAL B N 1
ATOM 6390 C CA . VAL B 1 312 ? 8.945 15.812 18.422 1 92 312 VAL B CA 1
ATOM 6391 C C . VAL B 1 312 ? 8.68 15.328 17 1 92 312 VAL B C 1
ATOM 6393 O O . VAL B 1 312 ? 7.836 15.883 16.281 1 92 312 VAL B O 1
ATOM 6396 N N . ASN B 1 313 ? 9.266 14.211 16.641 1 89.31 313 ASN B N 1
ATOM 6397 C CA . ASN B 1 313 ? 9.102 13.695 15.289 1 89.31 313 ASN B CA 1
ATOM 6398 C C . ASN B 1 313 ? 7.707 13.117 15.07 1 89.31 313 ASN B C 1
ATOM 6400 O O . ASN B 1 313 ? 7.172 13.18 13.961 1 89.31 313 ASN B O 1
ATOM 6404 N N . SER B 1 314 ? 7.176 12.539 16.078 1 88.31 314 SER B N 1
ATOM 6405 C CA . SER B 1 314 ? 5.816 12.016 15.961 1 88.31 314 SER B CA 1
ATOM 6406 C C . SER B 1 314 ? 4.82 13.125 15.648 1 88.31 314 SER B C 1
ATOM 6408 O O . SER B 1 314 ? 3.877 12.93 14.883 1 88.31 314 SER B O 1
ATOM 6410 N N . SER B 1 315 ? 5.031 14.281 16.203 1 88.94 315 SER B N 1
ATOM 6411 C CA . SER B 1 315 ? 4.152 15.422 15.945 1 88.94 315 SER B CA 1
ATOM 6412 C C . SER B 1 315 ? 4.398 16.016 14.57 1 88.94 315 SER B C 1
ATOM 6414 O O . SER B 1 315 ? 3.453 16.312 13.836 1 88.94 315 SER B O 1
ATOM 6416 N N . PHE B 1 316 ? 5.672 16.062 14.188 1 91.56 316 PHE B N 1
ATOM 6417 C CA . PHE B 1 316 ? 6.02 16.703 12.93 1 91.56 316 PHE B CA 1
ATOM 6418 C C . PHE B 1 316 ? 5.625 15.828 11.742 1 91.56 316 PHE B C 1
ATOM 6420 O O . PHE B 1 316 ? 5.309 16.344 10.672 1 91.56 316 PHE B O 1
ATOM 6427 N N . THR B 1 317 ? 5.543 14.508 11.906 1 88.94 317 THR B N 1
ATOM 6428 C CA . THR B 1 317 ? 5.188 13.609 10.812 1 88.94 317 THR B CA 1
ATOM 6429 C C . THR B 1 317 ? 3.674 13.578 10.609 1 88.94 317 THR B C 1
ATOM 6431 O O . THR B 1 317 ? 3.193 13.18 9.547 1 88.94 317 THR B O 1
ATOM 6434 N N . ARG B 1 318 ? 2.934 13.969 11.477 1 81.31 318 ARG B N 1
ATOM 6435 C CA . ARG B 1 318 ? 1.481 13.93 11.352 1 81.31 318 ARG B CA 1
ATOM 6436 C C . ARG B 1 318 ? 0.946 15.25 10.797 1 81.31 318 ARG B C 1
ATOM 6438 O O . ARG B 1 318 ? -0.099 15.273 10.141 1 81.31 318 ARG B O 1
ATOM 6445 N N . THR B 1 319 ? 1.711 16.344 11.102 1 72.94 319 THR B N 1
ATOM 6446 C CA . THR B 1 319 ? 1.047 17.609 10.789 1 72.94 319 THR B CA 1
ATOM 6447 C C . THR B 1 319 ? 2.012 18.578 10.109 1 72.94 319 THR B C 1
ATOM 6449 O O . THR B 1 319 ? 1.597 19.406 9.305 1 72.94 319 THR B O 1
ATOM 6452 N N . ALA B 1 320 ? 3.211 18.484 10.617 1 80.56 320 ALA B N 1
ATOM 6453 C CA . ALA B 1 320 ? 4.117 19.531 10.133 1 80.56 320 ALA B CA 1
ATOM 6454 C C . ALA B 1 320 ? 5.418 18.922 9.617 1 80.56 320 ALA B C 1
ATOM 6456 O O . ALA B 1 320 ? 5.906 17.922 10.156 1 80.56 320 ALA B O 1
ATOM 6457 N N . GLY B 1 321 ? 5.969 19.234 8.625 1 85.25 321 GLY B N 1
ATOM 6458 C CA . GLY B 1 321 ? 7.137 18.719 7.922 1 85.25 321 GLY B CA 1
ATOM 6459 C C . GLY B 1 321 ? 8.445 19.297 8.438 1 85.25 321 GLY B C 1
ATOM 6460 O O . GLY B 1 321 ? 9.422 19.375 7.695 1 85.25 321 GLY B O 1
ATOM 6461 N N . PHE B 1 322 ? 8.43 19.781 9.805 1 91.94 322 PHE B N 1
ATOM 6462 C CA . PHE B 1 322 ? 9.703 20.234 10.352 1 91.94 322 PHE B CA 1
ATOM 6463 C C . PHE B 1 322 ? 10.586 19.031 10.703 1 91.94 322 PHE B C 1
ATOM 6465 O O . PHE B 1 322 ? 10.086 17.922 10.906 1 91.94 322 PHE B O 1
ATOM 6472 N N . SER B 1 323 ? 11.828 19.281 10.641 1 90.56 323 SER B N 1
ATOM 6473 C CA . SER B 1 323 ? 12.766 18.234 11.031 1 90.56 323 SER B CA 1
ATOM 6474 C C . SER B 1 323 ? 13.781 18.75 12.047 1 90.56 323 SER B C 1
ATOM 6476 O O . SER B 1 323 ? 14.273 19.859 11.922 1 90.56 323 SER B O 1
ATOM 6478 N N . ILE B 1 324 ? 13.961 17.953 13.055 1 90.94 324 ILE B N 1
ATOM 6479 C CA . ILE B 1 324 ? 14.953 18.328 14.062 1 90.94 324 ILE B CA 1
ATOM 6480 C C . ILE B 1 324 ? 16.203 17.484 13.883 1 90.94 324 ILE B C 1
ATOM 6482 O O . ILE B 1 324 ? 17.25 17.781 14.461 1 90.94 324 ILE B O 1
ATOM 6486 N N . ILE B 1 325 ? 16.047 16.438 13.109 1 88.56 325 ILE B N 1
ATOM 6487 C CA . ILE B 1 325 ? 17.172 15.586 12.75 1 88.56 325 ILE B CA 1
ATOM 6488 C C . ILE B 1 325 ? 17.172 15.312 11.25 1 88.56 325 ILE B C 1
ATOM 6490 O O . ILE B 1 325 ? 16.141 15.516 10.586 1 88.56 325 ILE B O 1
ATOM 6494 N N . ASN B 1 326 ? 18.312 14.906 10.844 1 88.5 326 ASN B N 1
ATOM 6495 C CA . ASN B 1 326 ? 18.359 14.477 9.453 1 88.5 326 ASN B CA 1
ATOM 6496 C C . ASN B 1 326 ? 17.656 13.133 9.258 1 88.5 326 ASN B C 1
ATOM 6498 O O . ASN B 1 326 ? 18.203 12.086 9.617 1 88.5 326 ASN B O 1
ATOM 6502 N N . VAL B 1 327 ? 16.547 13.188 8.672 1 87.44 327 VAL B N 1
ATOM 6503 C CA . VAL B 1 327 ? 15.695 12.016 8.539 1 87.44 327 VAL B CA 1
ATOM 6504 C C . VAL B 1 327 ? 16.375 10.984 7.637 1 87.44 327 VAL B C 1
ATOM 6506 O O . VAL B 1 327 ? 16.125 9.781 7.762 1 87.44 327 VAL B O 1
ATOM 6509 N N . ARG B 1 328 ? 17.25 11.422 6.781 1 85.88 328 ARG B N 1
ATOM 6510 C CA . ARG B 1 328 ? 17.938 10.531 5.855 1 85.88 328 ARG B CA 1
ATOM 6511 C C . ARG B 1 328 ? 18.844 9.555 6.609 1 85.88 328 ARG B C 1
ATOM 6513 O O . ARG B 1 328 ? 19.156 8.477 6.109 1 85.88 328 ARG B O 1
ATOM 6520 N N . ASP B 1 329 ? 19.25 9.961 7.77 1 82.88 329 ASP B N 1
ATOM 6521 C CA . ASP B 1 329 ? 20.172 9.156 8.547 1 82.88 329 ASP B CA 1
ATOM 6522 C C . ASP B 1 329 ? 19.438 8.086 9.352 1 82.88 329 ASP B C 1
ATOM 6524 O O . ASP B 1 329 ? 20.078 7.227 9.977 1 82.88 329 ASP B O 1
ATOM 6528 N N . LEU B 1 330 ? 18.234 8.102 9.266 1 83.44 330 LEU B N 1
ATOM 6529 C CA . LEU B 1 330 ? 17.453 7.129 10.023 1 83.44 330 LEU B CA 1
ATOM 6530 C C . LEU B 1 330 ? 17.422 5.781 9.312 1 83.44 330 LEU B C 1
ATOM 6532 O O . LEU B 1 330 ? 17.641 5.707 8.102 1 83.44 330 LEU B O 1
ATOM 6536 N N . SER B 1 331 ? 17.219 4.762 10.109 1 84.94 331 SER B N 1
ATOM 6537 C CA . SER B 1 331 ? 17.125 3.42 9.547 1 84.94 331 SER B CA 1
ATOM 6538 C C . SER B 1 331 ? 15.867 3.27 8.688 1 84.94 331 SER B C 1
ATOM 6540 O O . SER B 1 331 ? 14.844 3.893 8.961 1 84.94 331 SER B O 1
ATOM 6542 N N . PRO B 1 332 ? 15.883 2.412 7.688 1 88.12 332 PRO B N 1
ATOM 6543 C CA . PRO B 1 332 ? 14.766 2.27 6.746 1 88.12 332 PRO B CA 1
ATOM 6544 C C . PRO B 1 332 ? 13.469 1.867 7.434 1 88.12 332 PRO B C 1
ATOM 6546 O O . PRO B 1 332 ? 12.398 2.377 7.086 1 88.12 332 PRO B O 1
ATOM 6549 N N . PRO B 1 333 ? 13.547 0.967 8.43 1 86.62 333 PRO B N 1
ATOM 6550 C CA . PRO B 1 333 ? 12.281 0.641 9.086 1 86.62 333 PRO B CA 1
ATOM 6551 C C . PRO B 1 333 ? 11.633 1.85 9.766 1 86.62 333 PRO B C 1
ATOM 6553 O O . PRO B 1 333 ? 10.406 1.957 9.805 1 86.62 333 PRO B O 1
ATOM 6556 N N . VAL B 1 334 ? 12.461 2.729 10.273 1 85.88 334 VAL B N 1
ATOM 6557 C CA . VAL B 1 334 ? 11.945 3.939 10.906 1 85.88 334 VAL B CA 1
ATOM 6558 C C . VAL B 1 334 ? 11.336 4.855 9.844 1 85.88 334 VAL B C 1
ATOM 6560 O O . VAL B 1 334 ? 10.266 5.422 10.047 1 85.88 334 VAL B O 1
ATOM 6563 N N . ILE B 1 335 ? 11.961 4.961 8.734 1 89.88 335 ILE B N 1
ATOM 6564 C CA . ILE B 1 335 ? 11.477 5.793 7.645 1 89.88 335 ILE B CA 1
ATOM 6565 C C . ILE B 1 335 ? 10.133 5.258 7.148 1 89.88 335 ILE B C 1
ATOM 6567 O O . ILE B 1 335 ? 9.234 6.031 6.809 1 89.88 335 ILE B O 1
ATOM 6571 N N . LEU B 1 336 ? 9.992 3.945 7.129 1 89.94 336 LEU B N 1
ATOM 6572 C CA . LEU B 1 336 ? 8.727 3.342 6.719 1 89.94 336 LEU B CA 1
ATOM 6573 C C . LEU B 1 336 ? 7.609 3.709 7.691 1 89.94 336 LEU B C 1
ATOM 6575 O O . LEU B 1 336 ? 6.465 3.908 7.277 1 89.94 336 LEU B O 1
ATOM 6579 N N . THR B 1 337 ? 7.949 3.766 8.914 1 87.81 337 THR B N 1
ATOM 6580 C CA . THR B 1 337 ? 6.941 4.164 9.891 1 87.81 337 THR B CA 1
ATOM 6581 C C . THR B 1 337 ? 6.555 5.625 9.703 1 87.81 337 THR B C 1
ATOM 6583 O O . THR B 1 337 ? 5.395 5.996 9.898 1 87.81 337 THR B O 1
ATOM 6586 N N . TYR B 1 338 ? 7.531 6.465 9.336 1 90.12 338 TYR B N 1
ATOM 6587 C CA . TYR B 1 338 ? 7.238 7.859 9.031 1 90.12 338 TYR B CA 1
ATOM 6588 C C . TYR B 1 338 ? 6.285 7.969 7.844 1 90.12 338 TYR B C 1
ATOM 6590 O O . TYR B 1 338 ? 5.332 8.75 7.871 1 90.12 338 TYR B O 1
ATOM 6598 N N . ILE B 1 339 ? 6.527 7.121 6.859 1 92.19 339 ILE B N 1
ATOM 6599 C CA . ILE B 1 339 ? 5.695 7.117 5.66 1 92.19 339 ILE B CA 1
ATOM 6600 C C . ILE B 1 339 ? 4.258 6.77 6.027 1 92.19 339 ILE B C 1
ATOM 6602 O O . ILE B 1 339 ? 3.318 7.445 5.598 1 92.19 339 ILE B O 1
ATOM 6606 N N . LEU B 1 340 ? 4.137 5.797 6.875 1 89.56 340 LEU B N 1
ATOM 6607 C CA . LEU B 1 340 ? 2.805 5.375 7.301 1 89.56 340 LEU B CA 1
ATOM 6608 C C . LEU B 1 340 ? 2.131 6.461 8.133 1 89.56 340 LEU B C 1
ATOM 6610 O O . LEU B 1 340 ? 0.938 6.73 7.965 1 89.56 340 LEU B O 1
ATOM 6614 N N . SER B 1 341 ? 2.875 7.02 8.977 1 89 341 SER B N 1
ATOM 6615 C CA . SER B 1 341 ? 2.326 8.055 9.844 1 89 341 SER B CA 1
ATOM 6616 C C . SER B 1 341 ? 1.815 9.242 9.039 1 89 341 SER B C 1
ATOM 6618 O O . SER B 1 341 ? 0.73 9.758 9.312 1 89 341 SER B O 1
ATOM 6620 N N . MET B 1 342 ? 2.582 9.625 8.07 1 91.75 342 MET B N 1
ATOM 6621 C CA . MET B 1 342 ? 2.17 10.75 7.234 1 91.75 342 MET B CA 1
ATOM 6622 C C . MET B 1 342 ? 0.938 10.391 6.41 1 91.75 342 MET B C 1
ATOM 6624 O O . MET B 1 342 ? 0.05 11.227 6.215 1 91.75 342 MET B O 1
ATOM 6628 N N . TYR B 1 343 ? 0.885 9.188 6.035 1 88.5 343 TYR B N 1
ATOM 6629 C CA . TYR B 1 343 ? -0.203 8.727 5.18 1 88.5 343 TYR B CA 1
ATOM 6630 C C . TYR B 1 343 ? -1.52 8.688 5.945 1 88.5 343 TYR B C 1
ATOM 6632 O O . TYR B 1 343 ? -2.574 9.016 5.398 1 88.5 343 TYR B O 1
ATOM 6640 N N . ILE B 1 344 ? -1.5 8.305 7.238 1 83.56 344 ILE B N 1
ATOM 6641 C CA . ILE B 1 344 ? -2.732 8.07 7.984 1 83.56 344 ILE B CA 1
ATOM 6642 C C . ILE B 1 344 ? -3.074 9.305 8.82 1 83.56 344 ILE B C 1
ATOM 6644 O O . ILE B 1 344 ? -4.078 9.312 9.531 1 83.56 344 ILE B O 1
ATOM 6648 N N . ALA B 1 345 ? -2.359 10.266 8.781 1 81.25 345 ALA B N 1
ATOM 6649 C CA . ALA B 1 345 ? -2.498 11.422 9.656 1 81.25 345 ALA B CA 1
ATOM 6650 C C . ALA B 1 345 ? -3.9 12.023 9.555 1 81.25 345 ALA B C 1
ATOM 6652 O O . ALA B 1 345 ? -4.492 12.398 10.57 1 81.25 345 ALA B O 1
ATOM 6653 N N . ALA B 1 346 ? -4.527 12.031 8.43 1 77.31 346 ALA B N 1
ATOM 6654 C CA . ALA B 1 346 ? -5.805 12.711 8.234 1 77.31 346 ALA B CA 1
ATOM 6655 C C . ALA B 1 346 ? -6.973 11.766 8.5 1 77.31 346 ALA B C 1
ATOM 6657 O O . ALA B 1 346 ? -8.117 12.203 8.648 1 77.31 346 ALA B O 1
ATOM 6658 N N . TYR B 1 347 ? -6.734 10.492 8.703 1 80.38 347 TYR B N 1
ATOM 6659 C CA . TYR B 1 347 ? -7.797 9.492 8.695 1 80.38 347 TYR B CA 1
ATOM 6660 C C . TYR B 1 347 ? -8.688 9.633 9.922 1 80.38 347 TYR B C 1
ATOM 6662 O O . TYR B 1 347 ? -9.914 9.562 9.82 1 80.38 347 TYR B O 1
ATOM 6670 N N . PRO B 1 348 ? -8.109 9.922 11.062 1 81.5 348 PRO B N 1
ATOM 6671 C CA . PRO B 1 348 ? -8.992 10.023 12.227 1 81.5 348 PRO B CA 1
ATOM 6672 C C . PRO B 1 348 ? -10.016 11.148 12.102 1 81.5 348 PRO B C 1
ATOM 6674 O O . PRO B 1 348 ? -11.188 10.961 12.445 1 81.5 348 PRO B O 1
ATOM 6677 N N . THR B 1 349 ? -9.633 12.219 11.609 1 79.25 349 THR B N 1
ATOM 6678 C CA . THR B 1 349 ? -10.539 13.352 11.461 1 79.25 349 THR B CA 1
ATOM 6679 C C . THR B 1 349 ? -11.555 13.086 10.344 1 79.25 349 THR B C 1
ATOM 6681 O O . THR B 1 349 ? -12.734 13.406 10.484 1 79.25 349 THR B O 1
ATOM 6684 N N . VAL B 1 350 ? -11.164 12.477 9.328 1 77.38 350 VAL B N 1
ATOM 6685 C CA . VAL B 1 350 ? -12.031 12.203 8.188 1 77.38 350 VAL B CA 1
ATOM 6686 C C . VAL B 1 350 ? -13.07 11.156 8.57 1 77.38 350 VAL B C 1
ATOM 6688 O O . VAL B 1 350 ? -14.25 11.281 8.219 1 77.38 350 VAL B O 1
ATOM 6691 N N . ILE B 1 351 ? -12.633 10.203 9.289 1 78.75 351 ILE B N 1
ATOM 6692 C CA . ILE B 1 351 ? -13.531 9.133 9.703 1 78.75 351 ILE B CA 1
ATOM 6693 C C . ILE B 1 351 ? -14.578 9.68 10.68 1 78.75 351 ILE B C 1
ATOM 6695 O O . ILE B 1 351 ? -15.758 9.328 10.594 1 78.75 351 ILE B O 1
ATOM 6699 N N . LEU B 1 352 ? -14.156 10.508 11.516 1 77.62 352 LEU B N 1
ATOM 6700 C CA . LEU B 1 352 ? -15.07 11.07 12.5 1 77.62 352 LEU B CA 1
ATOM 6701 C C . LEU B 1 352 ? -16.094 11.977 11.828 1 77.62 352 LEU B C 1
ATOM 6703 O O . LEU B 1 352 ? -17.266 12.008 12.234 1 77.62 352 LEU B O 1
ATOM 6707 N N . ARG B 1 353 ? -15.656 12.703 10.914 1 76.5 353 ARG B N 1
ATOM 6708 C CA . ARG B 1 353 ? -16.578 13.562 10.172 1 76.5 353 ARG B CA 1
ATOM 6709 C C . ARG B 1 353 ? -17.641 12.734 9.469 1 76.5 353 ARG B C 1
ATOM 6711 O O . ARG B 1 353 ? -18.812 13.117 9.43 1 76.5 353 ARG B O 1
ATOM 6718 N N . GLN B 1 354 ? -17.234 11.625 8.953 1 73.88 354 GLN B N 1
ATOM 6719 C CA . GLN B 1 354 ? -18.188 10.742 8.297 1 73.88 354 GLN B CA 1
ATOM 6720 C C . GLN B 1 354 ? -19.156 10.125 9.305 1 73.88 354 GLN B C 1
ATOM 6722 O O . GLN B 1 354 ? -20.344 9.977 9.023 1 73.88 354 GLN B O 1
ATOM 6727 N N . TYR B 1 355 ? -18.562 9.82 10.367 1 73.44 355 TYR B N 1
ATOM 6728 C CA . TYR B 1 355 ? -19.391 9.273 11.438 1 73.44 355 TYR B CA 1
ATOM 6729 C C . TYR B 1 355 ? -20.453 10.273 11.859 1 73.44 355 TYR B C 1
ATOM 6731 O O . TYR B 1 355 ? -21.609 9.906 12.047 1 73.44 355 TYR B O 1
ATOM 6739 N N . ARG B 1 356 ? -20.094 11.398 11.977 1 74 356 ARG B N 1
ATOM 6740 C CA . ARG B 1 356 ? -21.031 12.461 12.352 1 74 356 ARG B CA 1
ATOM 6741 C C . ARG B 1 356 ? -22.109 12.641 11.297 1 74 356 ARG B C 1
ATOM 6743 O O . ARG B 1 356 ? -23.297 12.766 11.625 1 74 356 ARG B O 1
ATOM 6750 N N . ASP B 1 357 ? -21.719 12.57 10.102 1 70.81 357 ASP B N 1
ATOM 6751 C CA . ASP B 1 357 ? -22.656 12.773 9.008 1 70.81 357 ASP B CA 1
ATOM 6752 C C . ASP B 1 357 ? -23.688 11.633 8.945 1 70.81 357 ASP B C 1
ATOM 6754 O O . ASP B 1 357 ? -24.859 11.867 8.672 1 70.81 357 ASP B O 1
ATOM 6758 N N . ILE B 1 358 ? -23.234 10.484 9.219 1 70.31 358 ILE B N 1
ATOM 6759 C CA . ILE B 1 358 ? -24.125 9.336 9.203 1 70.31 358 ILE B CA 1
ATOM 6760 C C . ILE B 1 358 ? -25.094 9.422 10.383 1 70.31 358 ILE B C 1
ATOM 6762 O O . ILE B 1 358 ? -26.281 9.117 10.242 1 70.31 358 ILE B O 1
ATOM 6766 N N . GLU B 1 359 ? -24.562 9.82 11.453 1 69.69 359 GLU B N 1
ATOM 6767 C CA . GLU B 1 359 ? -25.406 9.953 12.641 1 69.69 359 GLU B CA 1
ATOM 6768 C C . GLU B 1 359 ? -26.484 11.023 12.43 1 69.69 359 GLU B C 1
ATOM 6770 O O . GLU B 1 359 ? -27.641 10.836 12.82 1 69.69 359 GLU B O 1
ATOM 6775 N N . VAL B 1 360 ? -26.078 12.039 11.828 1 65.5 360 VAL B N 1
ATOM 6776 C CA . VAL B 1 360 ? -27 13.141 11.602 1 65.5 360 VAL B CA 1
ATOM 6777 C C . VAL B 1 360 ? -28.062 12.719 10.586 1 65.5 360 VAL B C 1
ATOM 6779 O O . VAL B 1 360 ? -29.25 13.016 10.758 1 65.5 360 VAL B O 1
ATOM 6782 N N . ASN B 1 361 ? -27.578 11.945 9.625 1 64 361 ASN B N 1
ATOM 6783 C CA . ASN B 1 361 ? -28.531 11.492 8.602 1 64 361 ASN B CA 1
ATOM 6784 C C . ASN B 1 361 ? -29.469 10.414 9.141 1 64 361 ASN B C 1
ATOM 6786 O O . ASN B 1 361 ? -30.625 10.336 8.742 1 64 361 ASN B O 1
ATOM 6790 N N . ALA B 1 362 ? -28.922 9.633 9.922 1 63.53 362 ALA B N 1
ATOM 6791 C CA . ALA B 1 362 ? -29.75 8.602 10.539 1 63.53 362 ALA B CA 1
ATOM 6792 C C . ALA B 1 362 ? -30.797 9.219 11.461 1 63.53 362 ALA B C 1
ATOM 6794 O O . ALA B 1 362 ? -31.953 8.789 11.469 1 63.53 362 ALA B O 1
ATOM 6795 N N . LYS B 1 363 ? -30.359 10.148 12.18 1 61.44 363 LYS B N 1
ATOM 6796 C CA . LYS B 1 363 ? -31.281 10.812 13.094 1 61.44 363 LYS B CA 1
ATOM 6797 C C . LYS B 1 363 ? -32.312 11.625 12.328 1 61.44 363 LYS B C 1
ATOM 6799 O O . LYS B 1 363 ? -33.469 11.766 12.781 1 61.44 363 LYS B O 1
ATOM 6804 N N . ALA B 1 364 ? -31.844 12.039 11.125 1 57.25 364 ALA B N 1
ATOM 6805 C CA . ALA B 1 364 ? -32.781 12.789 10.281 1 57.25 364 ALA B CA 1
ATOM 6806 C C . ALA B 1 364 ? -33.719 11.852 9.555 1 57.25 364 ALA B C 1
ATOM 6808 O O . ALA B 1 364 ? -34.656 12.305 8.875 1 57.25 364 ALA B O 1
ATOM 6809 N N . GLY B 1 365 ? -33.594 10.484 9.844 1 54.94 365 GLY B N 1
ATOM 6810 C CA . GLY B 1 365 ? -34.469 9.5 9.258 1 54.94 365 GLY B CA 1
ATOM 6811 C C . GLY B 1 365 ? -34.125 9.164 7.816 1 54.94 365 GLY B C 1
ATOM 6812 O O . GLY B 1 365 ? -34.906 8.516 7.125 1 54.94 365 GLY B O 1
ATOM 6813 N N . LEU B 1 366 ? -33.219 9.742 7.363 1 51.12 366 LEU B N 1
ATOM 6814 C CA . LEU B 1 366 ? -32.906 9.602 5.941 1 51.12 366 LEU B CA 1
ATOM 6815 C C . LEU B 1 366 ? -32.25 8.25 5.656 1 51.12 366 LEU B C 1
ATOM 6817 O O . LEU B 1 366 ? -32.406 7.719 4.551 1 51.12 366 LEU B O 1
ATOM 6821 N N . ILE B 1 367 ? -31.484 7.75 6.461 1 53.66 367 ILE B N 1
ATOM 6822 C CA . ILE B 1 367 ? -30.844 6.457 6.234 1 53.66 367 ILE B CA 1
ATOM 6823 C C . ILE B 1 367 ? -31.219 5.492 7.355 1 53.66 367 ILE B C 1
ATOM 6825 O O . ILE B 1 367 ? -31.219 5.863 8.531 1 53.66 367 ILE B O 1
ATOM 6829 N N . HIS B 1 368 ? -31.938 4.461 7.027 1 50.09 368 HIS B N 1
ATOM 6830 C CA . HIS B 1 368 ? -32.188 3.393 7.992 1 50.09 368 HIS B CA 1
ATOM 6831 C C . HIS B 1 368 ? -30.891 2.676 8.352 1 50.09 368 HIS B C 1
ATOM 6833 O O . HIS B 1 368 ? -30.359 1.904 7.555 1 50.09 368 HIS B O 1
ATOM 6839 N N . ILE B 1 369 ? -30.047 3.236 8.961 1 51.66 369 ILE B N 1
ATOM 6840 C CA . ILE B 1 369 ? -28.641 2.832 9.086 1 51.66 369 ILE B CA 1
ATOM 6841 C C . ILE B 1 369 ? -28.547 1.557 9.922 1 51.66 369 ILE B C 1
ATOM 6843 O O . ILE B 1 369 ? -29.062 1.504 11.047 1 51.66 369 ILE B O 1
ATOM 6847 N N . GLN B 1 370 ? -28.562 0.416 9.344 1 52.47 370 GLN B N 1
ATOM 6848 C CA . GLN B 1 370 ? -28 -0.682 10.125 1 52.47 370 GLN B CA 1
ATOM 6849 C C . GLN B 1 370 ? -26.828 -0.204 10.984 1 52.47 370 GLN B C 1
ATOM 6851 O O . GLN B 1 370 ? -26.344 0.916 10.805 1 52.47 370 GLN B O 1
ATOM 6856 N N . SER B 1 371 ? -26.016 -1.177 11.727 1 55.88 371 SER B N 1
ATOM 6857 C CA . SER B 1 371 ? -25.016 -0.887 12.75 1 55.88 371 SER B CA 1
ATOM 6858 C C . SER B 1 371 ? -23.938 0.063 12.219 1 55.88 371 SER B C 1
ATOM 6860 O O . SER B 1 371 ? -23.438 -0.113 11.109 1 55.88 371 SER B O 1
ATOM 6862 N N . ASN B 1 372 ? -23.703 1.359 12.805 1 62.09 372 ASN B N 1
ATOM 6863 C CA . ASN B 1 372 ? -22.844 2.52 12.578 1 62.09 372 ASN B CA 1
ATOM 6864 C C . ASN B 1 372 ? -21.391 2.107 12.328 1 62.09 372 ASN B C 1
ATOM 6866 O O . ASN B 1 372 ? -20.734 2.648 11.445 1 62.09 372 ASN B O 1
ATOM 6870 N N . ILE B 1 373 ? -21.141 0.929 12.883 1 65.75 373 ILE B N 1
ATOM 6871 C CA . ILE B 1 373 ? -19.734 0.562 12.836 1 65.75 373 ILE B CA 1
ATOM 6872 C C . ILE B 1 373 ? -19.406 -0.092 11.492 1 65.75 373 ILE B C 1
ATOM 6874 O O . ILE B 1 373 ? -18.344 0.135 10.922 1 65.75 373 ILE B O 1
ATOM 6878 N N . THR B 1 374 ? -20.391 -0.797 10.977 1 69.69 374 THR B N 1
ATOM 6879 C CA . THR B 1 374 ? -20.172 -1.508 9.719 1 69.69 374 THR B CA 1
ATOM 6880 C C . THR B 1 374 ? -20.078 -0.53 8.555 1 69.69 374 THR B C 1
ATOM 6882 O O . THR B 1 374 ? -19.266 -0.709 7.652 1 69.69 374 THR B O 1
ATOM 6885 N N . THR B 1 375 ? -20.891 0.471 8.734 1 70.81 375 THR B N 1
ATOM 6886 C CA . THR B 1 375 ? -20.891 1.465 7.664 1 70.81 375 THR B CA 1
ATOM 6887 C C . THR B 1 375 ? -19.594 2.279 7.684 1 70.81 375 THR B C 1
ATOM 6889 O O . THR B 1 375 ? -19.047 2.604 6.629 1 70.81 375 THR B O 1
ATOM 6892 N N . ILE B 1 376 ? -19.125 2.486 8.852 1 72.44 376 ILE B N 1
ATOM 6893 C CA . ILE B 1 376 ? -17.906 3.248 9.016 1 72.44 376 ILE B CA 1
ATOM 6894 C C . ILE B 1 376 ? -16.719 2.443 8.469 1 72.44 376 ILE B C 1
ATOM 6896 O O . ILE B 1 376 ? -15.852 2.988 7.785 1 72.44 376 ILE B O 1
ATOM 6900 N N . LEU B 1 377 ? -16.844 1.217 8.766 1 72 377 LEU B N 1
ATOM 6901 C CA . LEU B 1 377 ? -15.75 0.357 8.32 1 72 377 LEU B CA 1
ATOM 6902 C C . LEU B 1 377 ? -15.742 0.243 6.801 1 72 377 LEU B C 1
ATOM 6904 O O . LEU B 1 377 ? -14.672 0.202 6.184 1 72 377 LEU B O 1
ATOM 6908 N N . LYS B 1 378 ? -16.891 0.215 6.301 1 73.44 378 LYS B N 1
ATOM 6909 C CA . LYS B 1 378 ? -17 0.159 4.844 1 73.44 378 LYS B CA 1
ATOM 6910 C C . LYS B 1 378 ? -16.453 1.43 4.203 1 73.44 378 LYS B C 1
ATOM 6912 O O . LYS B 1 378 ? -15.781 1.369 3.172 1 73.44 378 LYS B O 1
ATOM 6917 N N . TYR B 1 379 ? -16.75 2.5 4.891 1 72.56 379 TYR B N 1
ATOM 6918 C CA . TYR B 1 379 ? -16.266 3.785 4.398 1 72.56 379 TYR B CA 1
ATOM 6919 C C . TYR B 1 379 ? -14.75 3.859 4.484 1 72.56 379 TYR B C 1
ATOM 6921 O O . TYR B 1 379 ? -14.086 4.277 3.529 1 72.56 379 TYR B O 1
ATOM 6929 N N . VAL B 1 380 ? -14.273 3.416 5.504 1 74.62 380 VAL B N 1
ATOM 6930 C CA . VAL B 1 380 ? -12.836 3.443 5.734 1 74.62 380 VAL B CA 1
ATOM 6931 C C . VAL B 1 380 ? -12.125 2.58 4.691 1 74.62 380 VAL B C 1
ATOM 6933 O O . VAL B 1 380 ? -11.117 2.988 4.117 1 74.62 380 VAL B O 1
ATOM 6936 N N . LYS B 1 381 ? -12.695 1.475 4.395 1 75.94 381 LYS B N 1
ATOM 6937 C CA . LYS B 1 381 ? -12.109 0.549 3.43 1 75.94 381 LYS B CA 1
ATOM 6938 C C . LYS B 1 381 ? -12.125 1.14 2.023 1 75.94 381 LYS B C 1
ATOM 6940 O O . LYS B 1 381 ? -11.156 0.99 1.271 1 75.94 381 LYS B O 1
ATOM 6945 N N . SER B 1 382 ? -13.156 1.827 1.771 1 76.06 382 SER B N 1
ATOM 6946 C CA . SER B 1 382 ? -13.273 2.447 0.455 1 76.06 382 SER B CA 1
ATOM 6947 C C . SER B 1 382 ? -12.273 3.586 0.288 1 76.06 382 SER B C 1
ATOM 6949 O O . SER B 1 382 ? -11.641 3.717 -0.764 1 76.06 382 SER B O 1
ATOM 6951 N N . LEU B 1 383 ? -12.148 4.309 1.348 1 74.56 383 LEU B N 1
ATOM 6952 C CA . LEU B 1 383 ? -11.219 5.434 1.333 1 74.56 383 LEU B CA 1
ATOM 6953 C C . LEU B 1 383 ? -9.773 4.945 1.207 1 74.56 383 LEU B C 1
ATOM 6955 O O . LEU B 1 383 ? -9.008 5.465 0.392 1 74.56 383 LEU B O 1
ATOM 6959 N N . PHE B 1 384 ? -9.586 3.965 1.89 1 74.38 384 PHE B N 1
ATOM 6960 C CA . PHE B 1 384 ? -8.234 3.426 1.9 1 74.38 384 PHE B CA 1
ATOM 6961 C C . PHE B 1 384 ? -7.875 2.832 0.543 1 74.38 384 PHE B C 1
ATOM 6963 O O . PHE B 1 384 ? -6.746 2.982 0.07 1 74.38 384 PHE B O 1
ATOM 6970 N N . PHE B 1 385 ? -8.836 2.213 -0.054 1 76.06 385 PHE B N 1
ATOM 6971 C CA . PHE B 1 385 ? -8.625 1.598 -1.36 1 76.06 385 PHE B CA 1
ATOM 6972 C C . PHE B 1 385 ? -8.289 2.65 -2.408 1 76.06 385 PHE B C 1
ATOM 6974 O O . PHE B 1 385 ? -7.301 2.516 -3.133 1 76.06 385 PHE B O 1
ATOM 6981 N N . SER B 1 386 ? -9.023 3.658 -2.391 1 79 386 SER B N 1
ATOM 6982 C CA . SER B 1 386 ? -8.797 4.703 -3.383 1 79 386 SER B CA 1
ATOM 6983 C C . SER B 1 386 ? -7.473 5.414 -3.141 1 79 386 SER B C 1
ATOM 6985 O O . SER B 1 386 ? -6.734 5.703 -4.086 1 79 386 SER B O 1
ATOM 6987 N N . HIS B 1 387 ? -7.145 5.605 -1.924 1 85.69 387 HIS B N 1
ATOM 6988 C CA . HIS B 1 387 ? -5.953 6.371 -1.577 1 85.69 387 HIS B CA 1
ATOM 6989 C C . HIS B 1 387 ? -4.684 5.574 -1.86 1 85.69 387 HIS B C 1
ATOM 6991 O O . HIS B 1 387 ? -3.674 6.137 -2.285 1 85.69 387 HIS B O 1
ATOM 6997 N N . ILE B 1 388 ? -4.801 4.324 -1.688 1 85.81 388 ILE B N 1
ATOM 6998 C CA . ILE B 1 388 ? -3.609 3.51 -1.902 1 85.81 388 ILE B CA 1
ATOM 6999 C C . ILE B 1 388 ? -3.312 3.416 -3.396 1 85.81 388 ILE B C 1
ATOM 7001 O O . ILE B 1 388 ? -2.148 3.363 -3.803 1 85.81 388 ILE B O 1
ATOM 7005 N N . ILE B 1 389 ? -4.305 3.432 -4.215 1 86.19 389 ILE B N 1
ATOM 7006 C CA . ILE B 1 389 ? -4.121 3.412 -5.664 1 86.19 389 ILE B CA 1
ATOM 7007 C C . ILE B 1 389 ? -3.434 4.699 -6.113 1 86.19 389 ILE B C 1
ATOM 7009 O O . ILE B 1 389 ? -2.52 4.66 -6.941 1 86.19 389 ILE B O 1
ATOM 7013 N N . TRP B 1 390 ? -3.824 5.773 -5.539 1 88 390 TRP B N 1
ATOM 7014 C CA . TRP B 1 390 ? -3.193 7.047 -5.867 1 88 390 TRP B CA 1
ATOM 7015 C C . TRP B 1 390 ? -1.736 7.066 -5.418 1 88 390 TRP B C 1
ATOM 7017 O O . TRP B 1 390 ? -0.86 7.539 -6.145 1 88 390 TRP B O 1
ATOM 7027 N N . PHE B 1 391 ? -1.585 6.543 -4.254 1 92.75 391 PHE B N 1
ATOM 7028 C CA . PHE B 1 391 ? -0.229 6.488 -3.721 1 92.75 391 PHE B CA 1
ATOM 7029 C C . PHE B 1 391 ? 0.675 5.652 -4.617 1 92.75 391 PHE B C 1
ATOM 7031 O O . PHE B 1 391 ? 1.773 6.086 -4.977 1 92.75 391 PHE B O 1
ATOM 7038 N N . TYR B 1 392 ? 0.218 4.523 -5.023 1 91.69 392 TYR B N 1
ATOM 7039 C CA . TYR B 1 392 ? 1.009 3.615 -5.848 1 91.69 392 TYR B CA 1
ATOM 7040 C C . TYR B 1 392 ? 1.243 4.203 -7.234 1 91.69 392 TYR B C 1
ATOM 7042 O O . TYR B 1 392 ? 2.367 4.188 -7.742 1 91.69 392 TYR B O 1
ATOM 7050 N N . THR B 1 393 ? 0.212 4.723 -7.836 1 92.81 393 THR B N 1
ATOM 7051 C CA . THR B 1 393 ? 0.316 5.266 -9.188 1 92.81 393 THR B CA 1
ATOM 7052 C C . THR B 1 393 ? 1.261 6.461 -9.219 1 92.81 393 THR B C 1
ATOM 7054 O O . THR B 1 393 ? 2.082 6.59 -10.125 1 92.81 393 THR B O 1
ATOM 7057 N N . ALA B 1 394 ? 1.14 7.305 -8.234 1 96.06 394 ALA B N 1
ATOM 7058 C CA . ALA B 1 394 ? 2.033 8.453 -8.148 1 96.06 394 ALA B CA 1
ATOM 7059 C C . ALA B 1 394 ? 3.482 8.016 -7.98 1 96.06 394 ALA B C 1
ATOM 7061 O O . ALA B 1 394 ? 4.387 8.562 -8.617 1 96.06 394 ALA B O 1
ATOM 7062 N N . THR B 1 395 ? 3.684 7.027 -7.07 1 95.12 395 THR B N 1
ATOM 7063 C CA . THR B 1 395 ? 5.027 6.512 -6.844 1 95.12 395 THR B CA 1
ATOM 7064 C C . THR B 1 395 ? 5.605 5.926 -8.133 1 95.12 395 THR B C 1
ATOM 7066 O O . THR B 1 395 ? 6.766 6.172 -8.469 1 95.12 395 THR B O 1
ATOM 7069 N N . LEU B 1 396 ? 4.816 5.223 -8.891 1 92 396 LEU B N 1
ATOM 7070 C CA . LEU B 1 396 ? 5.25 4.598 -10.133 1 92 396 LEU B CA 1
ATOM 7071 C C . LEU B 1 396 ? 5.625 5.652 -11.164 1 92 396 LEU B C 1
ATOM 7073 O O . LEU B 1 39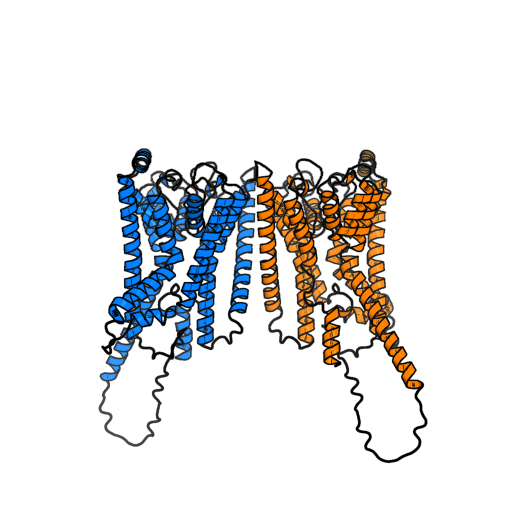6 ? 6.695 5.574 -11.781 1 92 396 LEU B O 1
ATOM 7077 N N . ILE B 1 397 ? 4.82 6.645 -11.352 1 93.25 397 ILE B N 1
ATOM 7078 C CA . ILE B 1 397 ? 5.039 7.66 -12.375 1 93.25 397 ILE B CA 1
ATOM 7079 C C . ILE B 1 397 ? 6.266 8.5 -12.016 1 93.25 397 ILE B C 1
ATOM 7081 O O . ILE B 1 397 ? 7.109 8.773 -12.875 1 93.25 397 ILE B O 1
ATOM 7085 N N . VAL B 1 398 ? 6.34 8.891 -10.75 1 94.88 398 VAL B N 1
ATOM 7086 C CA . VAL B 1 398 ? 7.473 9.703 -10.32 1 94.88 398 VAL B CA 1
ATOM 7087 C C . VAL B 1 398 ? 8.766 8.906 -10.453 1 94.88 398 VAL B C 1
ATOM 7089 O O . VAL B 1 398 ? 9.789 9.43 -10.891 1 94.88 398 VAL B O 1
ATOM 7092 N N . MET B 1 399 ? 8.711 7.613 -10.062 1 91.06 399 MET B N 1
ATOM 7093 C CA . MET B 1 399 ? 9.883 6.754 -10.211 1 91.06 399 MET B CA 1
ATOM 7094 C C . MET B 1 399 ? 10.273 6.609 -11.68 1 91.06 399 MET B C 1
ATOM 7096 O O . MET B 1 399 ? 11.461 6.605 -12.016 1 91.06 399 MET B O 1
ATOM 7100 N N . ALA B 1 400 ? 9.32 6.469 -12.562 1 88.56 400 ALA B N 1
ATOM 7101 C CA . ALA B 1 400 ? 9.57 6.332 -13.992 1 88.56 400 ALA B CA 1
ATOM 7102 C C . ALA B 1 400 ? 10.273 7.566 -14.547 1 88.56 400 ALA B C 1
ATOM 7104 O O . ALA B 1 400 ? 11.258 7.453 -15.281 1 88.56 400 ALA B O 1
ATOM 7105 N N . PHE B 1 401 ? 9.844 8.734 -14.188 1 91.06 401 PHE B N 1
ATOM 7106 C CA . PHE B 1 401 ? 10.461 9.969 -14.672 1 91.06 401 PHE B CA 1
ATOM 7107 C C . PHE B 1 401 ? 11.836 10.172 -14.039 1 91.06 401 PHE B C 1
ATOM 7109 O O . PHE B 1 401 ? 12.75 10.672 -14.688 1 91.06 401 PHE B O 1
ATOM 7116 N N . TYR B 1 402 ? 11.859 9.789 -12.742 1 90.31 402 TYR B N 1
ATOM 7117 C CA . TYR B 1 402 ? 13.156 9.906 -12.086 1 90.31 402 TYR B CA 1
ATOM 7118 C C . TYR B 1 402 ? 14.203 9.047 -12.781 1 90.31 402 TYR B C 1
ATOM 7120 O O . TYR B 1 402 ? 15.32 9.508 -13.047 1 90.31 402 TYR B O 1
ATOM 7128 N N . CYS B 1 403 ? 13.906 7.797 -13.062 1 85.94 403 CYS B N 1
ATOM 7129 C CA . CYS B 1 403 ? 14.844 6.859 -13.672 1 85.94 403 CYS B CA 1
ATOM 7130 C C . CYS B 1 403 ? 15.141 7.246 -15.117 1 85.94 403 CYS B C 1
ATOM 7132 O O . CYS B 1 403 ? 16.219 6.945 -15.633 1 85.94 403 CYS B O 1
ATOM 7134 N N . SER B 1 404 ? 14.227 7.828 -15.805 1 84.38 404 SER B N 1
ATOM 7135 C CA . SER B 1 404 ? 14.469 8.305 -17.156 1 84.38 404 SER B CA 1
ATOM 7136 C C . SER B 1 404 ? 15.484 9.445 -17.172 1 84.38 404 SER B C 1
ATOM 7138 O O . SER B 1 404 ? 16.234 9.609 -18.141 1 84.38 404 SER B O 1
ATOM 7140 N N . ALA B 1 405 ? 15.477 10.195 -16.141 1 85.88 405 ALA B N 1
ATOM 7141 C CA . ALA B 1 405 ? 16.344 11.367 -16.062 1 85.88 405 ALA B CA 1
ATOM 7142 C C . ALA B 1 405 ? 17.688 11.008 -15.445 1 85.88 405 ALA B C 1
ATOM 7144 O O . ALA B 1 405 ? 18.688 11.703 -15.664 1 85.88 405 ALA B O 1
ATOM 7145 N N . HIS B 1 406 ? 17.656 9.93 -14.602 1 81.56 406 HIS B N 1
ATOM 7146 C CA . HIS B 1 406 ? 18.875 9.57 -13.898 1 81.56 406 HIS B CA 1
ATOM 7147 C C . HIS B 1 406 ? 19.297 8.141 -14.203 1 81.56 406 HIS B C 1
ATOM 7149 O O . HIS B 1 406 ? 18.453 7.285 -14.469 1 81.56 406 HIS B O 1
ATOM 7155 N N . THR B 1 407 ? 20.547 7.742 -14.266 1 67.06 407 THR B N 1
ATOM 7156 C CA . THR B 1 407 ? 21.062 6.418 -14.586 1 67.06 407 THR B CA 1
ATOM 7157 C C . THR B 1 407 ? 20.906 5.469 -13.406 1 67.06 407 THR B C 1
ATOM 7159 O O . THR B 1 407 ? 20.75 4.262 -13.594 1 67.06 407 THR B O 1
ATOM 7162 N N . THR B 1 408 ? 21.156 6.051 -12.148 1 62.88 408 THR B N 1
ATOM 7163 C CA . THR B 1 408 ? 21.047 5.168 -10.992 1 62.88 408 THR B CA 1
ATOM 7164 C C . THR B 1 408 ? 19.719 5.363 -10.281 1 62.88 408 THR B C 1
ATOM 7166 O O . THR B 1 408 ? 19.141 6.457 -10.305 1 62.88 408 THR B O 1
ATOM 7169 N N . GLY B 1 409 ? 18.812 4.215 -9.977 1 61.22 409 GLY B N 1
ATOM 7170 C CA . GLY B 1 409 ? 17.531 4.656 -9.469 1 61.22 409 GLY B CA 1
ATOM 7171 C C . GLY B 1 409 ? 16.984 3.768 -8.367 1 61.22 409 GLY B C 1
ATOM 7172 O O . GLY B 1 409 ? 16 4.117 -7.711 1 61.22 409 GLY B O 1
ATOM 7173 N N . ALA B 1 410 ? 17.656 2.686 -7.977 1 61.84 410 ALA B N 1
ATOM 7174 C CA . ALA B 1 410 ? 16.938 1.77 -7.086 1 61.84 410 ALA B CA 1
ATOM 7175 C C . ALA B 1 410 ? 16.922 2.303 -5.656 1 61.84 410 ALA B C 1
ATOM 7177 O O . ALA B 1 410 ? 15.914 2.176 -4.957 1 61.84 410 ALA B O 1
ATOM 7178 N N . ASN B 1 411 ? 17.922 3.053 -5.324 1 73.75 411 ASN B N 1
ATOM 7179 C CA . ASN B 1 411 ? 18.031 3.527 -3.949 1 73.75 411 ASN B CA 1
ATOM 7180 C C . ASN B 1 411 ? 17.078 4.68 -3.676 1 73.75 411 ASN B C 1
ATOM 7182 O O . ASN B 1 411 ? 16.844 5.035 -2.52 1 73.75 411 ASN B O 1
ATOM 7186 N N . GLN B 1 412 ? 16.391 5.012 -4.773 1 85.62 412 GLN B N 1
ATOM 7187 C CA . GLN B 1 412 ? 15.609 6.234 -4.598 1 85.62 412 GLN B CA 1
ATOM 7188 C C . GLN B 1 412 ? 14.125 5.926 -4.426 1 85.62 412 GLN B C 1
ATOM 7190 O O . GLN B 1 412 ? 13.305 6.84 -4.305 1 85.62 412 GLN B O 1
ATOM 7195 N N . LEU B 1 413 ? 13.82 4.652 -4.297 1 88.06 413 LEU B N 1
ATOM 7196 C CA . LEU B 1 413 ? 12.414 4.309 -4.121 1 88.06 413 LEU B CA 1
ATOM 7197 C C . LEU B 1 413 ? 11.891 4.828 -2.783 1 88.06 413 LEU B C 1
ATOM 7199 O O . LEU B 1 413 ? 10.789 5.367 -2.711 1 88.06 413 LEU B O 1
ATOM 7203 N N . ILE B 1 414 ? 12.711 4.652 -1.771 1 90.19 414 ILE B N 1
ATOM 7204 C CA . ILE B 1 414 ? 12.297 5.094 -0.444 1 90.19 414 ILE B CA 1
ATOM 7205 C C . ILE B 1 414 ? 12.117 6.609 -0.436 1 90.19 414 ILE B C 1
ATOM 7207 O O . ILE B 1 414 ? 11.211 7.133 0.217 1 90.19 414 ILE B O 1
ATOM 7211 N N . ASP B 1 415 ? 12.953 7.332 -1.202 1 92.88 415 ASP B N 1
ATOM 7212 C CA . ASP B 1 415 ? 12.852 8.781 -1.299 1 92.88 415 ASP B CA 1
ATOM 7213 C C . ASP B 1 415 ? 11.555 9.203 -1.98 1 92.88 415 ASP B C 1
ATOM 7215 O O . ASP B 1 415 ? 10.875 10.125 -1.523 1 92.88 415 ASP B O 1
ATOM 7219 N N . VAL B 1 416 ? 11.25 8.453 -2.99 1 94.12 416 VAL B N 1
ATOM 7220 C CA . VAL B 1 416 ? 10.047 8.766 -3.754 1 94.12 416 VAL B CA 1
ATOM 7221 C C . VAL B 1 416 ? 8.805 8.469 -2.916 1 94.12 416 VAL B C 1
ATOM 7223 O O . VAL B 1 416 ? 7.891 9.297 -2.836 1 94.12 416 VAL B O 1
ATOM 7226 N N . MET B 1 417 ? 8.844 7.348 -2.281 1 94.12 417 MET B N 1
ATOM 7227 C CA . MET B 1 417 ? 7.695 6.98 -1.451 1 94.12 417 MET B CA 1
ATOM 7228 C C . MET B 1 417 ? 7.52 7.969 -0.305 1 94.12 417 MET B C 1
ATOM 7230 O O . MET B 1 417 ? 6.391 8.344 0.031 1 94.12 417 MET B O 1
ATOM 7234 N N . PHE B 1 418 ? 8.586 8.305 0.299 1 94.62 418 PHE B N 1
ATOM 7235 C CA . PHE B 1 418 ? 8.547 9.266 1.394 1 94.62 418 PHE B CA 1
ATOM 7236 C C . PHE B 1 418 ? 7.98 10.602 0.922 1 94.62 418 PHE B C 1
ATOM 7238 O O . PHE B 1 418 ? 7.105 11.18 1.572 1 94.62 418 PHE B O 1
ATOM 7245 N N . GLU B 1 419 ? 8.406 11.055 -0.236 1 96.5 419 GLU B N 1
ATOM 7246 C CA . GLU B 1 419 ? 7.98 12.336 -0.792 1 96.5 419 GLU B CA 1
ATOM 7247 C C . GLU B 1 419 ? 6.496 12.32 -1.145 1 96.5 419 GLU B C 1
ATOM 7249 O O . GLU B 1 419 ? 5.773 13.281 -0.868 1 96.5 419 GLU B O 1
ATOM 7254 N N . ILE B 1 420 ? 6.066 11.242 -1.738 1 96.31 420 ILE B N 1
ATOM 7255 C CA . ILE B 1 420 ? 4.672 11.133 -2.152 1 96.31 420 ILE B CA 1
ATOM 7256 C C . ILE B 1 420 ? 3.771 11.062 -0.922 1 96.31 420 ILE B C 1
ATOM 7258 O O . ILE B 1 420 ? 2.697 11.664 -0.896 1 96.31 420 ILE B O 1
ATOM 7262 N N . SER B 1 421 ? 4.191 10.281 0.073 1 94.81 421 SER B N 1
ATOM 7263 C CA . SER B 1 421 ? 3.416 10.211 1.306 1 94.81 421 SER B CA 1
ATOM 7264 C C . SER B 1 421 ? 3.338 11.57 1.991 1 94.81 421 SER B C 1
ATOM 7266 O O . SER B 1 421 ? 2.287 11.945 2.518 1 94.81 421 SER B O 1
ATOM 7268 N N . SER B 1 422 ? 4.438 12.266 1.99 1 95.12 422 SER B N 1
ATOM 7269 C CA . SER B 1 422 ? 4.477 13.602 2.566 1 95.12 422 SER B CA 1
ATOM 7270 C C . SER B 1 422 ? 3.564 14.562 1.801 1 95.12 422 SER B C 1
ATOM 7272 O O . SER B 1 422 ? 2.85 15.359 2.404 1 95.12 422 SER B O 1
ATOM 7274 N N . ALA B 1 423 ? 3.588 14.445 0.479 1 95.12 423 ALA B N 1
ATOM 7275 C CA . ALA B 1 423 ? 2.732 15.281 -0.358 1 95.12 423 ALA B CA 1
ATOM 7276 C C . ALA B 1 423 ? 1.259 14.938 -0.151 1 95.12 423 ALA B C 1
ATOM 7278 O O . ALA B 1 423 ? 0.421 15.836 -0.019 1 95.12 423 ALA B O 1
ATOM 7279 N N . PHE B 1 424 ? 1.02 13.711 -0.073 1 92.56 424 PHE B N 1
ATOM 7280 C CA . PHE B 1 424 ? -0.357 13.258 0.08 1 92.56 424 PHE B CA 1
ATOM 7281 C C . PHE B 1 424 ? -0.897 13.617 1.458 1 92.56 424 PHE B C 1
ATOM 7283 O O . PHE B 1 424 ? -2.084 13.922 1.606 1 92.56 424 PHE B O 1
ATOM 7290 N N . GLY B 1 425 ? -0.12 13.508 2.441 1 89.56 425 GLY B N 1
ATOM 7291 C CA . GLY B 1 425 ? -0.512 13.859 3.795 1 89.56 425 GLY B CA 1
ATOM 7292 C C . GLY B 1 425 ? -0.404 15.352 4.074 1 89.56 425 GLY B C 1
ATOM 7293 O O . GLY B 1 425 ? -0.794 15.812 5.148 1 89.56 425 GLY B O 1
ATOM 7294 N N . THR B 1 426 ? 0.098 16.094 3.203 1 90.19 426 THR B N 1
ATOM 7295 C CA . THR B 1 426 ? 0.349 17.531 3.357 1 90.19 426 THR B CA 1
ATOM 7296 C C . THR B 1 426 ? 1.183 17.797 4.609 1 90.19 426 THR B C 1
ATOM 7298 O O . THR B 1 426 ? 0.834 18.656 5.418 1 90.19 426 THR B O 1
ATOM 7301 N N . VAL B 1 427 ? 2.248 17.031 4.73 1 91.75 427 VAL B N 1
ATOM 7302 C CA . VAL B 1 427 ? 3.123 17.141 5.891 1 91.75 427 VAL B CA 1
ATOM 7303 C C . VAL B 1 427 ? 4.328 18.016 5.551 1 91.75 427 VAL B C 1
ATOM 7305 O O . VAL B 1 427 ? 4.691 18.922 6.32 1 91.75 427 VAL B O 1
ATOM 7308 N N . GLY B 1 428 ? 5.035 17.766 4.434 1 91.81 428 GLY B N 1
ATOM 7309 C CA . GLY B 1 428 ? 6.125 18.609 3.977 1 91.81 428 GLY B CA 1
ATOM 7310 C C . GLY B 1 428 ? 7.492 18.094 4.383 1 91.81 428 GLY B C 1
ATOM 7311 O O . GLY B 1 428 ? 8.516 18.703 4.047 1 91.81 428 GLY B O 1
ATOM 7312 N N . MET B 1 429 ? 7.48 17.031 5.082 1 92.62 429 MET B N 1
ATOM 7313 C CA . MET B 1 429 ? 8.766 16.422 5.426 1 92.62 429 MET B CA 1
ATOM 7314 C C . MET B 1 429 ? 9.367 15.711 4.223 1 92.62 429 MET B C 1
ATOM 7316 O O . MET B 1 429 ? 8.648 15.07 3.451 1 92.62 429 MET B O 1
ATOM 7320 N N . SER B 1 430 ? 10.695 15.82 4.039 1 93.06 430 SER B N 1
ATOM 7321 C CA . SER B 1 430 ? 11.383 15.211 2.906 1 93.06 430 SER B CA 1
ATOM 7322 C C . SER B 1 430 ? 12.727 14.625 3.33 1 93.06 430 SER B C 1
ATOM 7324 O O . SER B 1 430 ? 13.266 14.984 4.375 1 93.06 430 SER B O 1
ATOM 7326 N N . LEU B 1 431 ? 13.211 13.695 2.609 1 92.5 431 LEU B N 1
ATOM 7327 C CA . LEU B 1 431 ? 14.531 13.109 2.861 1 92.5 431 LEU B CA 1
ATOM 7328 C C . LEU B 1 431 ? 15.633 13.984 2.268 1 92.5 431 LEU B C 1
ATOM 7330 O O . LEU B 1 431 ? 16.812 13.711 2.465 1 92.5 431 LEU B O 1
ATOM 7334 N N . GLY B 1 432 ? 15.227 14.984 1.63 1 90.19 432 GLY B N 1
ATOM 7335 C CA . GLY B 1 432 ? 16.172 15.984 1.167 1 90.19 432 GLY B CA 1
ATOM 7336 C C . GLY B 1 432 ? 16.734 15.68 -0.209 1 90.19 432 GLY B C 1
ATOM 7337 O O . GLY B 1 432 ? 16.703 14.539 -0.66 1 90.19 432 GLY B O 1
ATOM 7338 N N . SER B 1 433 ? 17.156 16.656 -0.844 1 87.75 433 SER B N 1
ATOM 7339 C CA . SER B 1 433 ? 17.781 16.562 -2.154 1 87.75 433 SER B CA 1
ATOM 7340 C C . SER B 1 433 ? 19.297 16.422 -2.027 1 87.75 433 SER B C 1
ATOM 7342 O O . SER B 1 433 ? 19.875 16.797 -1.002 1 87.75 433 SER B O 1
ATOM 7344 N N . SER B 1 434 ? 19.953 15.844 -3.025 1 81.69 434 SER B N 1
ATOM 7345 C CA . SER B 1 434 ? 21.406 15.695 -3.061 1 81.69 434 SER B CA 1
ATOM 7346 C C . SER B 1 434 ? 22.078 16.969 -3.582 1 81.69 434 SER B C 1
ATOM 7348 O O . SER B 1 434 ? 23.266 17.172 -3.361 1 81.69 434 SER B O 1
ATOM 7350 N N . LYS B 1 435 ? 21.406 17.859 -4.18 1 81.06 435 LYS B N 1
ATOM 7351 C CA . LYS B 1 435 ? 22 19.016 -4.859 1 81.06 435 LYS B CA 1
ATOM 7352 C C . LYS B 1 435 ? 21.875 20.281 -4.008 1 81.06 435 LYS B C 1
ATOM 7354 O O . LYS B 1 435 ? 22.859 20.984 -3.793 1 81.06 435 LYS B O 1
ATOM 7359 N N . ASP B 1 436 ? 20.641 20.562 -3.512 1 80.69 436 ASP B N 1
ATOM 7360 C CA . ASP B 1 436 ? 20.312 21.797 -2.799 1 80.69 436 ASP B CA 1
ATOM 7361 C C . ASP B 1 436 ? 19.578 21.5 -1.494 1 80.69 436 ASP B C 1
ATOM 7363 O O . ASP B 1 436 ? 19.062 20.391 -1.303 1 80.69 436 ASP B O 1
ATOM 7367 N N . PRO B 1 437 ? 19.734 22.453 -0.565 1 86.06 437 PRO B N 1
ATOM 7368 C CA . PRO B 1 437 ? 18.938 22.297 0.656 1 86.06 437 PRO B CA 1
ATOM 7369 C C . PRO B 1 437 ? 17.438 22.469 0.416 1 86.06 437 PRO B C 1
ATOM 7371 O O . PRO B 1 437 ? 16.875 23.516 0.744 1 86.06 437 PRO B O 1
ATOM 7374 N N . CYS B 1 438 ? 16.906 21.562 -0.278 1 90 438 CYS B N 1
ATOM 7375 C CA . CYS B 1 438 ? 15.484 21.516 -0.588 1 90 438 CYS B CA 1
ATOM 7376 C C . CYS B 1 438 ? 14.945 20.094 -0.502 1 90 438 CYS B C 1
ATOM 7378 O O . CYS B 1 438 ? 15.617 19.203 0.023 1 90 438 CYS B O 1
ATOM 7380 N N . SER B 1 439 ? 13.711 19.984 -0.827 1 93.94 439 SER B N 1
ATOM 7381 C CA . SER B 1 439 ? 13.07 18.688 -0.756 1 93.94 439 SER B CA 1
ATOM 7382 C C . SER B 1 439 ? 13.484 17.797 -1.926 1 93.94 439 SER B C 1
ATOM 7384 O O . SER B 1 439 ? 14.062 18.281 -2.904 1 93.94 439 SER B O 1
ATOM 7386 N N . PHE B 1 440 ? 13.273 16.531 -1.809 1 94.44 440 PHE B N 1
ATOM 7387 C CA . PHE B 1 440 ? 13.578 15.57 -2.861 1 94.44 440 PHE B CA 1
ATOM 7388 C C . PHE B 1 440 ? 12.891 15.953 -4.164 1 94.44 440 PHE B C 1
ATOM 7390 O O . PHE B 1 440 ? 13.352 15.602 -5.25 1 94.44 440 PHE B O 1
ATOM 7397 N N . SER B 1 441 ? 11.844 16.75 -4.109 1 95.38 441 SER B N 1
ATOM 7398 C CA . SER B 1 441 ? 11.094 17.219 -5.27 1 95.38 441 SER B CA 1
ATOM 7399 C C . SER B 1 441 ? 11.984 18.031 -6.207 1 95.38 441 SER B C 1
ATOM 7401 O O . SER B 1 441 ? 11.672 18.188 -7.387 1 95.38 441 SER B O 1
ATOM 7403 N N . GLY B 1 442 ? 13.07 18.547 -5.652 1 93.88 442 GLY B N 1
ATOM 7404 C CA . GLY B 1 442 ? 14 19.312 -6.473 1 93.88 442 GLY B CA 1
ATOM 7405 C C . GLY B 1 442 ? 14.875 18.438 -7.355 1 93.88 442 GLY B C 1
ATOM 7406 O O . GLY B 1 442 ? 15.461 18.906 -8.32 1 93.88 442 GLY B O 1
ATOM 7407 N N . ASP B 1 443 ? 14.977 17.156 -7.047 1 92.12 443 ASP B N 1
ATOM 7408 C CA . ASP B 1 443 ? 15.836 16.219 -7.773 1 92.12 443 ASP B CA 1
ATOM 7409 C C . ASP B 1 443 ? 15.062 15.508 -8.875 1 92.12 443 ASP B C 1
ATOM 7411 O O . ASP B 1 443 ? 15.633 14.727 -9.633 1 92.12 443 ASP B O 1
ATOM 7415 N N . VAL B 1 444 ? 13.797 15.773 -9 1 92.75 444 VAL B N 1
ATOM 7416 C CA . VAL B 1 444 ? 12.977 15.078 -9.984 1 92.75 444 VAL B CA 1
ATOM 7417 C C . VAL B 1 444 ? 12.664 16.016 -11.148 1 92.75 444 VAL B C 1
ATOM 7419 O O . VAL B 1 444 ? 12.656 17.234 -10.984 1 92.75 444 VAL B O 1
ATOM 7422 N N . PRO B 1 445 ? 12.5 15.453 -12.312 1 94.5 445 PRO B N 1
ATOM 7423 C CA . PRO B 1 445 ? 12.188 16.281 -13.477 1 94.5 445 PRO B CA 1
ATOM 7424 C C . PRO B 1 445 ? 10.836 16.984 -13.359 1 94.5 445 PRO B C 1
ATOM 7426 O O . PRO B 1 445 ? 10.07 16.688 -12.438 1 94.5 445 PRO B O 1
ATOM 7429 N N . ILE B 1 446 ? 10.531 17.844 -14.266 1 95.69 446 ILE B N 1
ATOM 7430 C CA . ILE B 1 446 ? 9.391 18.75 -14.211 1 95.69 446 ILE B CA 1
ATOM 7431 C C . ILE B 1 446 ? 8.094 17.938 -14.242 1 95.69 446 ILE B C 1
ATOM 7433 O O . ILE B 1 446 ? 7.18 18.188 -13.453 1 95.69 446 ILE B O 1
ATOM 7437 N N . PRO B 1 447 ? 7.941 16.953 -15.117 1 95.81 447 PRO B N 1
ATOM 7438 C CA . PRO B 1 447 ? 6.68 16.203 -15.109 1 95.81 447 PRO B CA 1
ATOM 7439 C C . PRO B 1 447 ? 6.414 15.508 -13.773 1 95.81 447 PRO B C 1
ATOM 7441 O O . PRO B 1 447 ? 5.262 15.406 -13.352 1 95.81 447 PRO B O 1
ATOM 7444 N N . ALA B 1 448 ? 7.453 15.008 -13.195 1 96.25 448 ALA B N 1
ATOM 7445 C CA . ALA B 1 448 ? 7.301 14.383 -11.883 1 96.25 448 ALA B CA 1
ATOM 7446 C C . ALA B 1 448 ? 6.895 15.414 -10.828 1 96.25 448 ALA B C 1
ATOM 7448 O O . ALA B 1 448 ? 6.117 15.109 -9.93 1 96.25 448 ALA B O 1
ATOM 7449 N N . GLN B 1 449 ? 7.445 16.656 -10.922 1 97.62 449 GLN B N 1
ATOM 7450 C CA . GLN B 1 449 ? 7.059 17.719 -10.008 1 97.62 449 GLN B CA 1
ATOM 7451 C C . GLN B 1 449 ? 5.57 18.031 -10.133 1 97.62 449 GLN B C 1
ATOM 7453 O O . GLN B 1 449 ? 4.906 18.312 -9.133 1 97.62 449 GLN B O 1
ATOM 7458 N N . LEU B 1 450 ? 5.062 17.938 -11.273 1 97.31 450 LEU B N 1
ATOM 7459 C CA . LEU B 1 450 ? 3.648 18.219 -11.508 1 97.31 450 LEU B CA 1
ATOM 7460 C C . LEU B 1 450 ? 2.775 17.141 -10.859 1 97.31 450 LEU B C 1
ATOM 7462 O O . LEU B 1 45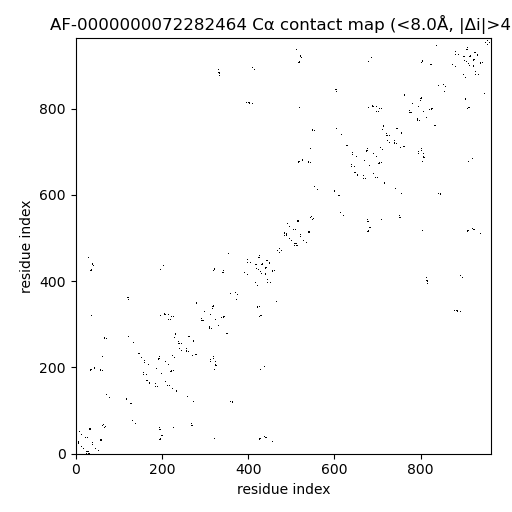0 ? 1.703 17.453 -10.328 1 97.31 450 LEU B O 1
ATOM 7466 N N . ILE B 1 451 ? 3.289 15.938 -10.922 1 97 451 ILE B N 1
ATOM 7467 C CA . ILE B 1 451 ? 2.549 14.852 -10.281 1 97 451 ILE B CA 1
ATOM 7468 C C . ILE B 1 451 ? 2.525 15.062 -8.766 1 97 451 ILE B C 1
ATOM 7470 O O . ILE B 1 451 ? 1.497 14.852 -8.125 1 97 451 ILE B O 1
ATOM 7474 N N . ILE B 1 452 ? 3.623 15.461 -8.25 1 97.5 452 ILE B N 1
ATOM 7475 C CA . ILE B 1 452 ? 3.697 15.711 -6.812 1 97.5 452 ILE B CA 1
ATOM 7476 C C . ILE B 1 452 ? 2.748 16.844 -6.438 1 97.5 452 ILE B C 1
ATOM 7478 O O . ILE B 1 452 ? 2.076 16.781 -5.406 1 97.5 452 ILE B O 1
ATOM 7482 N N . CYS B 1 453 ? 2.625 17.844 -7.293 1 97.31 453 CYS B N 1
ATOM 7483 C CA . CYS B 1 453 ? 1.682 18.938 -7.07 1 97.31 453 CYS B CA 1
ATOM 7484 C C . CYS B 1 453 ? 0.247 18.422 -7.051 1 97.31 453 CYS B C 1
ATOM 7486 O O . CYS B 1 453 ? -0.542 18.797 -6.184 1 97.31 453 CYS B O 1
ATOM 7488 N N . LEU B 1 454 ? 0.009 17.531 -7.977 1 95.69 454 LEU B N 1
ATOM 7489 C CA . LEU B 1 454 ? -1.331 16.969 -8.039 1 95.69 454 LEU B CA 1
ATOM 7490 C C . LEU B 1 454 ? -1.641 16.172 -6.781 1 95.69 454 LEU B C 1
ATOM 7492 O O . LEU B 1 454 ? -2.764 16.203 -6.273 1 95.69 454 LEU B O 1
ATOM 7496 N N . VAL B 1 455 ? -0.651 15.492 -6.348 1 95.56 455 VAL B N 1
ATOM 7497 C CA . VAL B 1 455 ? -0.83 14.672 -5.152 1 95.56 455 VAL B CA 1
ATOM 7498 C C . VAL B 1 455 ? -1.08 15.57 -3.941 1 95.56 455 VAL B C 1
ATOM 7500 O O . VAL B 1 455 ? -1.902 15.25 -3.08 1 95.56 455 VAL B O 1
ATOM 7503 N N . MET B 1 456 ? -0.407 16.672 -3.877 1 94.69 456 MET B N 1
ATOM 7504 C CA . MET B 1 456 ? -0.624 17.625 -2.785 1 94.69 456 MET B CA 1
ATOM 7505 C C . MET B 1 456 ? -2.061 18.141 -2.789 1 94.69 456 MET B C 1
ATOM 7507 O O . MET B 1 456 ? -2.701 18.203 -1.738 1 94.69 456 MET B O 1
ATOM 7511 N N . ILE B 1 457 ? -2.582 18.422 -3.926 1 92.88 457 ILE B N 1
ATOM 7512 C CA . ILE B 1 457 ? -3.938 18.953 -4.062 1 92.88 457 ILE B CA 1
ATOM 7513 C C . ILE B 1 457 ? -4.949 17.875 -3.672 1 92.88 457 ILE B C 1
ATOM 7515 O O . ILE B 1 457 ? -5.926 18.156 -2.975 1 92.88 457 ILE B O 1
ATOM 7519 N N . LEU B 1 458 ? -4.648 16.672 -4.07 1 89.5 458 LEU B N 1
ATOM 7520 C CA . LEU B 1 458 ? -5.531 15.562 -3.732 1 89.5 458 LEU B CA 1
ATOM 7521 C C . LEU B 1 458 ? -5.531 15.305 -2.229 1 89.5 458 LEU B C 1
ATOM 7523 O O . LEU B 1 458 ? -6.57 14.977 -1.651 1 89.5 458 LEU B O 1
ATOM 7527 N N . GLY B 1 459 ? -4.387 15.383 -1.705 1 87.81 459 GLY B N 1
ATOM 7528 C CA . GLY B 1 459 ? -4.281 15.172 -0.27 1 87.81 459 GLY B CA 1
ATOM 7529 C C . GLY B 1 459 ? -5.078 16.188 0.537 1 87.81 459 GLY B C 1
ATOM 7530 O O . GLY B 1 459 ? -5.715 15.82 1.529 1 87.81 459 GLY B O 1
ATOM 7531 N N . ARG B 1 460 ? -5.051 17.344 0.085 1 85.69 460 ARG B N 1
ATOM 7532 C CA . ARG B 1 460 ? -5.77 18.406 0.779 1 85.69 460 ARG B CA 1
ATOM 7533 C C . ARG B 1 460 ? -7.277 18.219 0.65 1 85.69 460 ARG B C 1
ATOM 7535 O O . ARG B 1 460 ? -8.031 18.594 1.555 1 85.69 460 ARG B O 1
ATOM 7542 N N . HIS B 1 461 ? -7.762 17.594 -0.349 1 77 461 HIS B N 1
ATOM 7543 C CA . HIS B 1 461 ? -9.195 17.469 -0.608 1 77 461 HIS B CA 1
ATOM 7544 C C . HIS B 1 461 ? -9.719 16.125 -0.151 1 77 461 HIS B C 1
ATOM 7546 O O . HIS B 1 461 ? -10.891 15.797 -0.383 1 77 461 HIS B O 1
ATOM 7552 N N . ARG B 1 462 ? -8.922 15.188 0.318 1 71.19 462 ARG B N 1
ATOM 7553 C CA . ARG B 1 462 ? -9.328 13.859 0.766 1 71.19 462 ARG B CA 1
ATOM 7554 C C . ARG B 1 462 ? -10.562 13.938 1.658 1 71.19 462 ARG B C 1
ATOM 7556 O O . ARG B 1 462 ? -11.398 13.031 1.655 1 71.19 462 ARG B O 1
ATOM 7563 N N . GLY B 1 463 ? -10.711 14.789 2.523 1 57.16 463 GLY B N 1
ATOM 7564 C CA . GLY B 1 463 ? -11.773 14.773 3.512 1 57.16 463 GLY B CA 1
ATOM 7565 C C . GLY B 1 463 ? -12.93 15.695 3.164 1 57.16 463 GLY B C 1
ATOM 7566 O O . GLY B 1 463 ? -13.812 15.93 3.992 1 57.16 463 GLY B O 1
ATOM 7567 N N . PHE B 1 464 ? -12.883 16.219 1.962 1 54.47 464 PHE B N 1
ATOM 7568 C CA . PHE B 1 464 ? -13.992 17.141 1.765 1 54.47 464 PHE B CA 1
ATOM 7569 C C . PHE B 1 464 ? -15.297 16.391 1.541 1 54.47 464 PHE B C 1
ATOM 7571 O O . PHE B 1 464 ? -15.32 15.375 0.851 1 54.47 464 PHE B O 1
ATOM 7578 N N . PRO B 1 465 ? -16.203 16.594 2.568 1 48.81 465 PRO B N 1
ATOM 7579 C CA . PRO B 1 465 ? -17.5 15.93 2.51 1 48.81 465 PRO B CA 1
ATOM 7580 C C . PRO B 1 465 ? -18.125 15.969 1.114 1 48.81 465 PRO B C 1
ATOM 7582 O O . PRO B 1 465 ? -17.938 16.938 0.382 1 48.81 465 PRO B O 1
ATOM 7585 N N . THR B 1 466 ? -18.156 14.828 0.383 1 43.03 466 THR B N 1
ATOM 7586 C CA . THR B 1 466 ? -18.859 14.789 -0.89 1 43.03 466 THR B CA 1
ATOM 7587 C C . THR B 1 466 ? -20.172 15.57 -0.799 1 43.03 466 THR B C 1
ATOM 7589 O O . THR B 1 466 ? -20.703 16.031 -1.813 1 43.03 466 THR B O 1
ATOM 7592 N N . HIS B 1 467 ? -21 15.352 0.189 1 38.84 467 HIS B N 1
ATOM 7593 C CA . HIS B 1 467 ? -22.281 16.031 0.297 1 38.84 467 HIS B CA 1
ATOM 7594 C C . HIS B 1 467 ? -22.172 17.281 1.159 1 38.84 467 HIS B C 1
ATOM 7596 O O . HIS B 1 467 ? -21.797 17.203 2.328 1 38.84 467 HIS B O 1
ATOM 7602 N N . SER B 1 468 ? -21.609 18.141 0.624 1 36.94 468 SER B N 1
ATOM 7603 C CA . SER B 1 468 ? -21.656 19.453 1.265 1 36.94 468 SER B CA 1
ATOM 7604 C C . SER B 1 468 ? -22.969 19.656 2.01 1 36.94 468 SER B C 1
ATOM 7606 O O . SER B 1 468 ? -24.031 19.797 1.39 1 36.94 468 SER B O 1
ATOM 7608 N N . TYR B 1 469 ? -23.188 19.141 3.002 1 36.69 469 TYR B N 1
ATOM 7609 C CA . TYR B 1 469 ? -24.391 19.375 3.789 1 36.69 469 TYR B CA 1
ATOM 7610 C C . TYR B 1 469 ? -24.703 20.875 3.85 1 36.69 469 TYR B C 1
ATOM 7612 O O . TYR B 1 469 ? -25.859 21.25 4.012 1 36.69 469 TYR B O 1
ATOM 7620 N N . PRO B 1 470 ? -23.672 21.703 3.9 1 37.03 470 PRO B N 1
ATOM 7621 C CA . PRO B 1 470 ? -24.25 23.016 4.137 1 37.03 470 PRO B CA 1
ATOM 7622 C C . PRO B 1 470 ? -25.203 23.453 3.018 1 37.03 470 PRO B C 1
ATOM 7624 O O . PRO B 1 470 ? -26.219 24.094 3.281 1 37.03 470 PRO B O 1
ATOM 7627 N N . LEU B 1 471 ? -24.797 23.156 1.778 1 34.75 471 LEU B N 1
ATOM 7628 C CA . LEU B 1 471 ? -25.656 23.672 0.719 1 34.75 471 LEU B CA 1
ATOM 7629 C C . LEU B 1 471 ? -26.875 22.766 0.511 1 34.75 471 LEU B C 1
ATOM 7631 O O . LEU B 1 471 ? -27.938 23.25 0.115 1 34.75 471 LEU B O 1
ATOM 7635 N N . ASP B 1 472 ? -26.75 21.562 0.613 1 35.38 472 ASP B N 1
ATOM 7636 C CA . ASP B 1 472 ? -27.906 20.703 0.354 1 35.38 472 ASP B CA 1
ATOM 7637 C C . ASP B 1 472 ? -28.844 20.688 1.55 1 35.38 472 ASP B C 1
ATOM 7639 O O . ASP B 1 472 ? -29.969 20.172 1.456 1 35.38 472 ASP B O 1
ATOM 7643 N N . TYR B 1 473 ? -28.438 20.922 2.65 1 33.28 473 TYR B N 1
ATOM 7644 C CA . TYR B 1 473 ? -29.422 21.297 3.656 1 33.28 473 TYR B CA 1
ATOM 7645 C C . TYR B 1 473 ? -30.297 22.438 3.158 1 33.28 473 TYR B C 1
ATOM 7647 O O . TYR B 1 473 ? -31.484 22.516 3.498 1 33.28 473 TYR B O 1
ATOM 7655 N N . TYR B 1 474 ? -29.75 23.203 2.295 1 32.41 474 TYR B N 1
ATOM 7656 C CA . TYR B 1 474 ? -30.625 24.172 1.635 1 32.41 474 TYR B CA 1
ATOM 7657 C C . TYR B 1 474 ? -31.547 23.484 0.64 1 32.41 474 TYR B C 1
ATOM 7659 O O . TYR B 1 474 ? -32.75 23.797 0.572 1 32.41 474 TYR B O 1
ATOM 7667 N N . SER B 1 475 ? -31.016 22.609 -0.136 1 34.22 475 SER B N 1
ATOM 7668 C CA . SER B 1 475 ? -31.938 22 -1.079 1 34.22 475 SER B CA 1
ATOM 7669 C C . SER B 1 475 ? -32.875 21.031 -0.372 1 34.22 475 SER B C 1
ATOM 7671 O O . SER B 1 475 ? -34.062 20.953 -0.727 1 34.22 475 SER B O 1
ATOM 7673 N N . PHE B 1 476 ? -32.5 20.281 0.529 1 32.88 476 PHE B N 1
ATOM 7674 C CA . PHE B 1 476 ? -33.406 19.469 1.308 1 32.88 476 PHE B CA 1
ATOM 7675 C C . PHE B 1 476 ? -34.312 20.344 2.17 1 32.88 476 PHE B C 1
ATOM 7677 O O . PHE B 1 476 ? -35.531 20.109 2.238 1 32.88 476 PHE B O 1
ATOM 7684 N N . TRP B 1 477 ? -33.844 21.391 2.697 1 31.2 477 TRP B N 1
ATOM 7685 C CA . TRP B 1 477 ? -34.688 22.391 3.354 1 31.2 477 TRP B CA 1
ATOM 7686 C C . TRP B 1 477 ? -35.625 23.047 2.355 1 31.2 477 TRP B C 1
ATOM 7688 O O . TRP B 1 477 ? -36.812 23.297 2.668 1 31.2 477 TRP B O 1
ATOM 7698 N N . LYS B 1 478 ? -35.219 23.234 1.22 1 31.81 478 LYS B N 1
ATOM 7699 C CA . LYS B 1 478 ? -36.156 23.703 0.192 1 31.81 478 LYS B CA 1
ATOM 7700 C C . LYS B 1 478 ? -37.156 22.625 -0.187 1 31.81 478 LYS B C 1
ATOM 7702 O O . LYS B 1 478 ? -38.312 22.906 -0.409 1 31.81 478 LYS B O 1
ATOM 7707 N N . LYS B 1 479 ? -36.719 21.469 -0.239 1 35.19 479 LYS B N 1
ATOM 7708 C CA . LYS B 1 479 ? -37.688 20.422 -0.629 1 35.19 479 LYS B CA 1
ATOM 7709 C C . LYS B 1 479 ? -38.688 20.141 0.489 1 35.19 479 LYS B C 1
ATOM 7711 O O . LYS B 1 479 ? -39.844 19.844 0.224 1 35.19 479 LYS B O 1
ATOM 7716 N N . VAL B 1 480 ? -38.188 20.109 1.564 1 31.67 480 VAL B N 1
ATOM 7717 C CA . VAL B 1 480 ? -39.156 19.953 2.645 1 31.67 480 VAL B CA 1
ATOM 7718 C C . VAL B 1 480 ? -40.031 21.219 2.756 1 31.67 480 VAL B C 1
ATOM 7720 O O . VAL B 1 480 ? -41.219 21.141 3.043 1 31.67 480 VAL B O 1
ATOM 7723 N N . ASN B 1 481 ? -39.406 22.344 2.516 1 30.77 481 ASN B N 1
ATOM 7724 C CA . ASN B 1 481 ? -40.219 23.547 2.539 1 30.77 481 ASN B CA 1
ATOM 7725 C C . ASN B 1 481 ? -40.906 23.797 1.191 1 30.77 481 ASN B C 1
ATOM 7727 O O . ASN B 1 481 ? -41.594 24.797 1.012 1 30.77 481 ASN B O 1
ATOM 7731 N N . SER B 1 482 ? -40.531 23.062 0.162 1 29.64 482 SER B N 1
ATOM 7732 C CA . SER B 1 482 ? -41.438 23.172 -0.962 1 29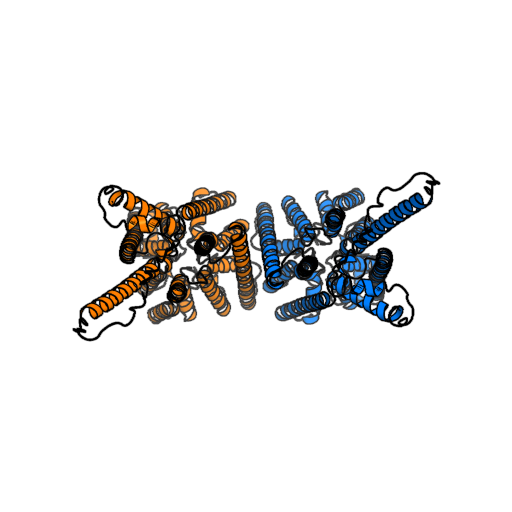.64 482 SER B CA 1
ATOM 7733 C C . SER B 1 482 ? -42.594 22.172 -0.836 1 29.64 482 SER B C 1
ATOM 7735 O O . SER B 1 482 ? -43.719 22.469 -1.179 1 29.64 482 SER B O 1
#

Organism: Entamoeba histolytica (strain ATCC 30459 / HM-1:IMSS / ABRM) (NCBI:txid294381)

InterPro domains:
  IPR003445 Cation transporter [PF02386] (133-466)
  IPR051143 TrkH Potassium Transport [PTHR31064] (4-467)

Secondary structure (DSSP, 8-state):
-HHHHHHHHHHHHGGGT-S-HHHHHHHHHHHHTT----SS-GGGS-HHHHHHHHHHHHHHSHIIIIIIHHHHHHHHHHHHHHHHHHHHHHHHHH-----------------------EE--SSS--EE--HHHHHHHHHHHHHHHHHHHHHHHHHHHHHHHHHHHH-HHHHHHHHHHT--HHHHHHHHHHHHHTT----SSTTTTGGGTT-HHHHHHHHHHHHHHTTTHHHHHHHHHHHHIIIIIGGGTTS----HHHHHHH-GGGT-TT---HHHHHHHHHHHHHHHHHHHHHHHHH---SSS-HHHHHHHHHHHHHT----SS-GGGS-HHHHHHHHHHHHHTTHHHHHHHHHHHHHHHHHTTS---S-HHHHHHHHHHHHHHHHHHHHHHHHHHHHHHHHHH-S--GGGHHHHHHHHHHHHHT-------SSSSS-GGGGS-HHHHHHHHHHHHHHHHTT--SS-HHHHHHHHHHHHH-/-HHHHHHHHHHHHGGGT-S-HHHHHHHHHHHHTT----SS-GGGS-HHHHHHHHHHHHHHSHIIIIIIHHHHHHHHHHHHHHHHHHHHHHHHHH-----------------------EE--SSS--EE--HHHHHHHHHHHHHHHHHHHHHHHHHHHHHHHHHHHH-HHHHHHHHHHT--HHHHHHHHHHHHHTT----SSTTTTGGGTT-HHHHHHHHHHHHHHTTTHHHHHHHHHHHHIIIIIGGGTTS----HHHHHHH-GGGT-TT---HHHHHHHHHHHHHHHHHHHHHHHHH---SSS-HHHHHHHHHHHHHT----SS-GGGS-HHHHHHHHHHHHHTTHHHHHHHHHHHHHHHHHTTS---S-HHHHHHHHHHHHHHHHHHHHHHHHHHHHHHHHHH-S--GGGHHHHHHHHHHHHHT-------SSSSS-GGGGS-HHHHHHHHHHHHHHHHTT--SS-HHHHHHHHHHHHH-

Nearest PDB structures (foldseek):
  8w9o-assembly1_A  TM=8.117E-01  e=8.196E-15  Arabidopsis thaliana
  8k66-assembly1_B  TM=8.038E-01  e=1.529E-14  Oryza sativa Japonica Group
  8w9v-assembly1_B  TM=7.798E-01  e=1.350E-14  Triticum aestivum
  8k69-assembly1_B  TM=7.684E-01  e=2.223E-14  Oryza sativa Indica Group
  8y6m-assembly1_B  TM=8.085E-01  e=1.636E-13  Oryza sativa Indica Group x Oryza nivara

Radius of gyration: 35.51 Å; Cα contacts (8 Å, |Δi|>4): 1351; chains: 2; bounding box: 99×108×69 Å

Solvent-accessible surface area (backbone atoms only — not comparable to full-atom values): 50510 Å² total; per-residue (Å²): 106,29,66,57,49,9,51,53,42,39,64,70,36,49,87,70,67,74,59,52,72,66,51,21,44,46,44,10,44,20,33,42,49,20,13,32,48,35,57,52,57,66,49,77,54,54,70,69,46,53,50,52,49,52,53,44,26,54,59,43,11,61,51,38,51,56,38,48,46,56,35,52,51,48,46,52,51,55,52,49,51,51,52,50,49,52,52,53,53,57,56,59,68,72,70,74,74,86,83,74,77,87,89,76,79,80,76,72,77,76,73,78,71,75,70,77,54,54,54,64,39,79,80,70,71,62,49,77,75,50,68,68,52,50,50,52,23,45,52,52,48,52,51,51,51,50,50,51,55,50,50,54,46,48,53,42,27,50,55,36,37,52,43,42,74,68,36,66,68,47,39,53,51,32,60,73,69,71,49,56,58,67,58,52,20,50,48,45,34,53,20,23,28,39,14,21,30,53,48,73,52,78,68,50,43,35,90,42,56,83,44,54,66,51,52,52,45,39,49,50,34,28,41,52,33,53,80,34,37,46,49,50,52,50,50,49,47,49,53,50,28,56,66,64,52,55,74,43,70,80,64,96,64,88,60,33,55,58,44,46,70,54,35,20,75,78,53,28,84,54,37,59,46,72,69,54,38,51,48,49,50,51,52,52,51,49,53,41,50,51,41,16,52,52,40,31,72,68,49,77,63,83,88,53,62,37,61,60,54,14,46,53,46,35,50,19,38,42,40,17,16,53,36,53,57,71,64,65,76,51,53,52,43,57,52,51,49,46,30,50,41,13,54,50,44,60,47,65,62,41,52,49,50,50,50,50,51,50,48,42,35,35,64,64,63,72,40,87,67,68,70,70,62,61,54,48,49,51,48,51,27,49,52,50,48,56,50,49,52,52,52,51,52,50,41,42,53,36,41,43,44,36,40,71,76,33,93,76,48,62,63,44,50,65,52,44,46,38,39,50,24,14,27,33,37,24,9,20,38,51,66,41,32,95,84,50,83,22,20,42,58,45,74,37,48,69,72,34,42,52,50,49,49,50,36,27,56,50,33,65,52,66,61,58,65,87,67,52,53,76,62,45,49,47,52,52,49,43,52,69,71,91,107,28,66,57,50,9,50,54,42,39,64,71,36,50,88,71,66,74,58,52,72,64,51,22,44,46,44,10,43,19,33,42,49,20,13,33,48,33,57,52,56,66,49,78,54,55,69,69,47,52,50,52,48,52,52,44,25,53,59,42,11,60,50,38,50,55,39,48,46,55,36,52,51,49,45,52,50,53,51,49,50,50,52,49,50,52,50,53,54,56,56,58,66,70,69,74,73,86,83,71,75,88,92,74,84,82,76,73,77,75,72,79,71,76,71,76,54,57,52,65,39,79,81,67,75,64,49,77,74,50,70,70,53,51,49,52,23,44,51,52,48,52,51,51,51,51,49,51,55,51,50,53,46,48,53,43,26,50,55,36,38,52,45,40,73,68,37,65,69,48,38,54,52,31,58,73,68,72,49,56,57,66,56,50,20,50,48,45,34,54,21,22,28,39,14,21,30,52,47,70,53,78,67,49,43,34,90,44,55,85,44,54,66,51,51,53,46,38,48,52,33,28,40,52,34,53,82,34,36,46,48,51,51,49,52,50,49,50,53,50,28,56,67,64,51,55,74,45,71,80,64,96,64,88,58,32,54,58,43,47,69,54,36,21,75,78,52,28,83,54,36,58,47,72,67,54,37,52,49,50,50,50,52,51,52,48,54,41,51,52,40,17,52,52,41,31,72,68,48,77,63,84,86,51,61,36,61,60,54,13,47,53,46,34,50,18,38,42,39,17,15,53,34,55,56,69,63,65,77,49,55,50,45,57,51,51,50,47,32,50,41,15,56,49,44,60,47,65,62,40,52,49,52,50,50,50,51,50,48,41,34,34,65,62,63,73,40,86,67,68,71,70,62,59,57,48,48,51,48,50,26,49,52,49,48,57,49,49,52,51,51,50,53,51,42,42,51,35,40,42,45,35,41,74,75,34,93,75,48,62,62,44,50,63,54,44,45,38,39,50,24,14,27,33,37,24,9,20,37,52,64,41,32,94,86,49,83,23,21,42,57,46,73,39,49,69,72,33,40,51,50,48,51,50,37,26,56,47,33,66,52,66,64,57,64,86,67,52,51,78,62,43,48,47,52,52,48,42,55,72,70,96